Protein 1FEX (pdb70)

Organism: Homo sapiens (NCBI:txid9606)

Foldseek 3Di:
DDDDDDPVRVCQLVVQCVVPPVDPPVLQDQDSQQVCCVPGPDHDHRVVSSCVCVVPNVD

Solvent-accessible surface area: 4354 Å² total; per-residue (Å²): 131,156,111,71,52,79,122,63,11,60,97,17,9,89,74,56,2,128,131,67,8,191,58,120,72,22,35,100,33,64,67,23,0,85,49,14,86,166,94,35,169,43,168,33,46,39,108,10,4,42,47,36,38,114,134,114,78,181,100

Nearest PDB structures (foldseek):
  1fex-assembly1_A  TM=9.416E-01  e=4.518E-09  unclassified
  7kma-assembly1_A  TM=3.079E-01  e=5.483E+00  Homo sapiens
  1fex-assembly1_A  TM=9.341E-01  e=2.225E-08  unclassified
  8aa9-assembly1_B  TM=3.488E-01  e=3.501E+00  Pyrococcus abyssi GE5
  8aa9-assembly1_A  TM=3.386E-01  e=4.000E+00  Pyrococcus abyssi GE5

Sequence (59 aa):
GRIAFTDADDVAILTYVKENARSPSSVTGNALWKAMEKSSLTQHSWQSLKDRYLKHLRGGRIAFTDADDVAILTYVKENARSPSSVTGNALWKAMEKSSLTQHSWQSLKDRYLKHLRGGRIAFTDADDVAILTYVKENARSPSSVTGNALWKAMEKSSLTQHSWQSLKDRYLKHLRGGRIAFTDADDVAILTYVKENARSPSSVTGNALWKAMEKSSLTQHSWQSLKDRYLKHLRGGRIAFTDADDVAILTYVKENARSPSSVTGNALWKAMEKSSLTQHSWQSLKDRYLKHLRGGRIAFTDADDVAILTYVKENARSPSSVTGNALWKAMEKSSLTQHSWQSLKDRYLKHLRGGRIAFTDADDVAILTYVKENARSPSSVTGNALWKAMEKSSLTQHSWQSLKDRYLKHLRGGRIAFTDADDVAILTYVKENARSPSSVTGNALWKAMEKSSLTQHSWQSLKDRYLKHLRGGRIAFTDADDVAILTYVKENARSPSSVTGNALWKAMEKSSLTQHSWQSLKDRYLKHLRGGRIAFTDADDVAILTYVKENARSPSSVTGNALWKAMEKSSLTQHSWQSLKDRYLKHLRGGRIAFTDADDVAILTYVKENARSPSSVTGNALWKAMEKSSLTQHSWQSLKDRYLKHLRGGRIAFTDADDVAILTYVKENARSPSSVTGNALWKAMEKSSLTQHSWQSLKDRYLKHLRGGRIAFTDADDVAILTYVKENARSPSSVTGNALWKAMEKSSLTQHSWQSLKDRYLKHLRGGRIAFTDADDVAILTYVKENARSPSSVTGNALWKAMEKSSLTQHSWQSLKDRYLKHLRGGRIAFTDADDVAILTYVKENARSPSSVTGNALWKAMEKSSLTQHSWQSLKDRYLKHLRGGRIAFTDADDVAILTYVKENARSPSSVTGNALWKAMEKSSLTQHSWQSLKDRYLKHLRGGRIAFTDADDVAILTYVKENARSPSSVTGNALWKAMEKSSLTQHSWQSLKDRYLKHLRGGRIAFTDADDVAILTYVKENARSPSSVTGNALWKAMEKSSLTQHSWQSLKDRYLKHLRGGRIAFTDADDVAILTYVKENARSPSSVTGNALWKAMEKSSLTQHSWQSLKDRYLKHLRGGRIAFTDADDVAILTYVKENARSPSSVTGNALWKAMEKSSLTQHSWQSLKDRYLKHLRGGRIAFTDADDVAILTYVKENARSPSSVTGNALWKAMEKSSLTQHSWQSLKDRYLKHLRGGRIAFTDADDVAILTYVKENARSPSSVTGNALWKAMEKSSLTQHSWQSLKDRYLKHLRGGRIAFTDADDVAILTYVKENARSPSSVTGNALWKAMEKSSLTQHSWQSLKDRYLKHLRGGRIAFTDADDVAILTYVKENARSPSSVTGNALWKAMEKSSLTQHSWQSLKDRYLKHLRGGRIAFTDADDVAILTYVKENARSPSSVTGNALWKAMEKSSLTQHSWQSLKDRYLKHLRG

Radius of gyration: 10.38 Å; Cα contacts (8 Å, |Δi|>4): 42; chains: 1; bounding box: 24×17×27 Å

Structure (mmCIF, N/CA/C/O backbone):
data_1FEX
#
_entry.id   1FEX
#
_cell.length_a   1
_cell.length_b   1
_cell.length_c   1
_cell.angle_alpha   90
_cell.angle_beta   90
_cell.angle_gamma   90
#
_symmetry.space_group_name_H-M   'P 1'
#
loop_
_atom_site.group_PDB
_atom_site.id
_atom_site.type_symbol
_atom_site.label_atom_id
_atom_site.label_alt_id
_atom_site.label_comp_id
_atom_site.label_asym_id
_atom_site.label_entity_id
_atom_site.label_seq_id
_atom_site.pdbx_PDB_ins_code
_atom_site.Cartn_x
_atom_site.Cartn_y
_atom_site.Cartn_z
_atom_site.occupancy
_atom_site.B_iso_or_equiv
_atom_site.auth_seq_id
_atom_site.auth_comp_id
_atom_site.auth_asym_id
_atom_site.auth_atom_id
_atom_site.pdbx_PDB_model_num
ATOM 1 N N . GLY A 1 1 ? 47.148 8.392 16.572 1.00 0.00 1 GLY A N 1
ATOM 2 C CA . GLY A 1 1 ? 46.846 6.997 16.121 1.00 0.00 1 GLY A CA 1
ATOM 3 C C . GLY A 1 1 ? 46.523 6.981 14.624 1.00 0.00 1 GLY A C 1
ATOM 4 O O . GLY A 1 1 ? 45.873 7.872 14.112 1.00 0.00 1 GLY A O 1
ATOM 10 N N . ARG A 1 2 ? 46.977 5.974 13.920 1.00 0.00 2 ARG A N 1
ATOM 11 C CA . ARG A 1 2 ? 46.702 5.895 12.455 1.00 0.00 2 ARG A CA 1
ATOM 12 C C . ARG A 1 2 ? 45.596 4.870 12.178 1.00 0.00 2 ARG A C 1
ATOM 13 O O . ARG A 1 2 ? 45.820 3.862 11.539 1.00 0.00 2 ARG A O 1
ATOM 34 N N . ILE A 1 3 ? 44.403 5.128 12.664 1.00 0.00 3 ILE A N 1
ATOM 35 C CA . ILE A 1 3 ? 43.247 4.190 12.450 1.00 0.00 3 ILE A CA 1
ATOM 36 C C . ILE A 1 3 ? 43.654 2.723 12.728 1.00 0.00 3 ILE A C 1
ATOM 37 O O . ILE A 1 3 ? 44.719 2.460 13.252 1.00 0.00 3 ILE A O 1
ATOM 53 N N . ALA A 1 4 ? 42.812 1.777 12.389 1.00 0.00 4 ALA A N 1
ATOM 54 C CA . ALA A 1 4 ? 43.146 0.343 12.637 1.00 0.00 4 ALA A CA 1
ATOM 55 C C . ALA A 1 4 ? 42.774 -0.508 11.419 1.00 0.00 4 ALA A C 1
ATOM 56 O O . ALA A 1 4 ? 41.934 -0.130 10.624 1.00 0.00 4 ALA A O 1
ATOM 63 N N . PHE A 1 5 ? 43.389 -1.655 11.271 1.00 0.00 5 PHE A N 1
ATOM 64 C CA . PHE A 1 5 ? 43.071 -2.538 10.109 1.00 0.00 5 PHE A CA 1
ATOM 65 C C . PHE A 1 5 ? 42.535 -3.885 10.601 1.00 0.00 5 PHE A C 1
ATOM 66 O O . PHE A 1 5 ? 43.016 -4.435 11.575 1.00 0.00 5 PHE A O 1
ATOM 83 N N . THR A 1 6 ? 41.541 -4.417 9.935 1.00 0.00 6 THR A N 1
ATOM 84 C CA . THR A 1 6 ? 40.964 -5.729 10.357 1.00 0.00 6 THR A CA 1
ATOM 85 C C . THR A 1 6 ? 41.258 -6.798 9.300 1.00 0.00 6 THR A C 1
ATOM 86 O O . THR A 1 6 ? 42.094 -6.610 8.436 1.00 0.00 6 THR A O 1
ATOM 97 N N . ASP A 1 7 ? 40.580 -7.915 9.366 1.00 0.00 7 ASP A N 1
ATOM 98 C CA . ASP A 1 7 ? 40.821 -9.001 8.367 1.00 0.00 7 ASP A CA 1
ATOM 99 C C . ASP A 1 7 ? 40.246 -8.607 7.004 1.00 0.00 7 ASP A C 1
ATOM 100 O O . ASP A 1 7 ? 40.779 -8.971 5.971 1.00 0.00 7 ASP A O 1
ATOM 109 N N . ALA A 1 8 ? 39.169 -7.861 6.992 1.00 0.00 8 ALA A N 1
ATOM 110 C CA . ALA A 1 8 ? 38.565 -7.436 5.691 1.00 0.00 8 ALA A CA 1
ATOM 111 C C . ALA A 1 8 ? 39.480 -6.418 5.004 1.00 0.00 8 ALA A C 1
ATOM 112 O O . ALA A 1 8 ? 39.635 -6.427 3.797 1.00 0.00 8 ALA A O 1
ATOM 119 N N . ASP A 1 9 ? 40.087 -5.548 5.770 1.00 0.00 9 ASP A N 1
ATOM 120 C CA . ASP A 1 9 ? 41.002 -4.526 5.172 1.00 0.00 9 ASP A CA 1
ATOM 121 C C . ASP A 1 9 ? 42.205 -5.216 4.527 1.00 0.00 9 ASP A C 1
ATOM 122 O O . ASP A 1 9 ? 42.668 -4.818 3.474 1.00 0.00 9 ASP A O 1
ATOM 131 N N . ASP A 1 10 ? 42.711 -6.250 5.152 1.00 0.00 10 ASP A N 1
ATOM 132 C CA . ASP A 1 10 ? 43.885 -6.974 4.579 1.00 0.00 10 ASP A CA 1
ATOM 133 C C . ASP A 1 10 ? 43.508 -7.613 3.239 1.00 0.00 10 ASP A C 1
ATOM 134 O O . ASP A 1 10 ? 44.310 -7.673 2.325 1.00 0.00 10 ASP A O 1
ATOM 143 N N . VAL A 1 11 ? 42.292 -8.088 3.117 1.00 0.00 11 VAL A N 1
ATOM 144 C CA . VAL A 1 11 ? 41.858 -8.721 1.835 1.00 0.00 11 VAL A CA 1
ATOM 145 C C . VAL A 1 11 ? 41.495 -7.638 0.811 1.00 0.00 11 VAL A C 1
ATOM 146 O O . VAL A 1 11 ? 41.679 -7.813 -0.378 1.00 0.00 11 VAL A O 1
ATOM 159 N N . ALA A 1 12 ? 40.981 -6.523 1.266 1.00 0.00 12 ALA A N 1
ATOM 160 C CA . ALA A 1 12 ? 40.606 -5.428 0.318 1.00 0.00 12 ALA A CA 1
ATOM 161 C C . ALA A 1 12 ? 41.857 -4.671 -0.133 1.00 0.00 12 ALA A C 1
ATOM 162 O O . ALA A 1 12 ? 42.047 -4.414 -1.308 1.00 0.00 12 ALA A O 1
ATOM 169 N N . ILE A 1 13 ? 42.710 -4.316 0.794 1.00 0.00 13 ILE A N 1
ATOM 170 C CA . ILE A 1 13 ? 43.956 -3.573 0.426 1.00 0.00 13 ILE A CA 1
ATOM 171 C C . ILE A 1 13 ? 44.854 -4.464 -0.438 1.00 0.00 13 ILE A C 1
ATOM 172 O O . ILE A 1 13 ? 45.455 -4.011 -1.395 1.00 0.00 13 ILE A O 1
ATOM 188 N N . LEU A 1 14 ? 44.938 -5.727 -0.110 1.00 0.00 14 LEU A N 1
ATOM 189 C CA . LEU A 1 14 ? 45.790 -6.660 -0.910 1.00 0.00 14 LEU A CA 1
ATOM 190 C C . LEU A 1 14 ? 45.179 -6.860 -2.303 1.00 0.00 14 LEU A C 1
ATOM 191 O O . LEU A 1 14 ? 45.786 -6.542 -3.304 1.00 0.00 14 LEU A O 1
ATOM 207 N N . THR A 1 15 ? 43.982 -7.392 -2.367 1.00 0.00 15 THR A N 1
ATOM 208 C CA . THR A 1 15 ? 43.314 -7.631 -3.694 1.00 0.00 15 THR A CA 1
ATOM 209 C C . THR A 1 15 ? 43.375 -6.378 -4.582 1.00 0.00 15 THR A C 1
ATOM 210 O O . THR A 1 15 ? 43.507 -6.471 -5.789 1.00 0.00 15 THR A O 1
ATOM 221 N N . TYR A 1 16 ? 43.286 -5.213 -3.991 1.00 0.00 16 TYR A N 1
ATOM 222 C CA . TYR A 1 16 ? 43.340 -3.957 -4.798 1.00 0.00 16 TYR A CA 1
ATOM 223 C C . TYR A 1 16 ? 44.788 -3.630 -5.180 1.00 0.00 16 TYR A C 1
ATOM 224 O O . TYR A 1 16 ? 45.092 -3.390 -6.333 1.00 0.00 16 TYR A O 1
ATOM 242 N N . VAL A 1 17 ? 45.678 -3.616 -4.220 1.00 0.00 17 VAL A N 1
ATOM 243 C CA . VAL A 1 17 ? 47.110 -3.300 -4.520 1.00 0.00 17 VAL A CA 1
ATOM 244 C C . VAL A 1 17 ? 47.715 -4.382 -5.428 1.00 0.00 17 VAL A C 1
ATOM 245 O O . VAL A 1 17 ? 48.522 -4.091 -6.291 1.00 0.00 17 VAL A O 1
ATOM 258 N N . LYS A 1 18 ? 47.338 -5.621 -5.237 1.00 0.00 18 LYS A N 1
ATOM 259 C CA . LYS A 1 18 ? 47.901 -6.716 -6.088 1.00 0.00 18 LYS A CA 1
ATOM 260 C C . LYS A 1 18 ? 47.337 -6.644 -7.512 1.00 0.00 18 LYS A C 1
ATOM 261 O O . LYS A 1 18 ? 47.965 -7.088 -8.456 1.00 0.00 18 LYS A O 1
ATOM 280 N N . GLU A 1 19 ? 46.157 -6.098 -7.674 1.00 0.00 19 GLU A N 1
ATOM 281 C CA . GLU A 1 19 ? 45.551 -6.006 -9.040 1.00 0.00 19 GLU A CA 1
ATOM 282 C C . GLU A 1 19 ? 46.154 -4.835 -9.825 1.00 0.00 19 GLU A C 1
ATOM 283 O O . GLU A 1 19 ? 46.515 -4.978 -10.979 1.00 0.00 19 GLU A O 1
ATOM 295 N N . ASN A 1 20 ? 46.260 -3.681 -9.215 1.00 0.00 20 ASN A N 1
ATOM 296 C CA . ASN A 1 20 ? 46.836 -2.497 -9.935 1.00 0.00 20 ASN A CA 1
ATOM 297 C C . ASN A 1 20 ? 48.311 -2.324 -9.567 1.00 0.00 20 ASN A C 1
ATOM 298 O O . ASN A 1 20 ? 49.184 -2.366 -10.414 1.00 0.00 20 ASN A O 1
ATOM 309 N N . ALA A 1 21 ? 48.586 -2.110 -8.305 1.00 0.00 21 ALA A N 1
ATOM 310 C CA . ALA A 1 21 ? 49.999 -1.907 -7.862 1.00 0.00 21 ALA A CA 1
ATOM 311 C C . ALA A 1 21 ? 50.851 -3.137 -8.184 1.00 0.00 21 ALA A C 1
ATOM 312 O O . ALA A 1 21 ? 50.944 -4.064 -7.401 1.00 0.00 21 ALA A O 1
ATOM 319 N N . ARG A 1 22 ? 51.487 -3.138 -9.326 1.00 0.00 22 ARG A N 1
ATOM 320 C CA . ARG A 1 22 ? 52.356 -4.288 -9.712 1.00 0.00 22 ARG A CA 1
ATOM 321 C C . ARG A 1 22 ? 53.605 -3.759 -10.426 1.00 0.00 22 ARG A C 1
ATOM 322 O O . ARG A 1 22 ? 54.182 -4.423 -11.264 1.00 0.00 22 ARG A O 1
ATOM 343 N N . SER A 1 23 ? 54.017 -2.558 -10.096 1.00 0.00 23 SER A N 1
ATOM 344 C CA . SER A 1 23 ? 55.220 -1.962 -10.746 1.00 0.00 23 SER A CA 1
ATOM 345 C C . SER A 1 23 ? 55.800 -0.849 -9.854 1.00 0.00 23 SER A C 1
ATOM 346 O O . SER A 1 23 ? 55.207 -0.500 -8.851 1.00 0.00 23 SER A O 1
ATOM 354 N N . PRO A 1 24 ? 56.943 -0.319 -10.238 1.00 0.00 24 PRO A N 1
ATOM 355 C CA . PRO A 1 24 ? 57.574 0.757 -9.438 1.00 0.00 24 PRO A CA 1
ATOM 356 C C . PRO A 1 24 ? 56.907 2.104 -9.742 1.00 0.00 24 PRO A C 1
ATOM 357 O O . PRO A 1 24 ? 57.534 3.016 -10.250 1.00 0.00 24 PRO A O 1
ATOM 368 N N . SER A 1 25 ? 55.639 2.233 -9.437 1.00 0.00 25 SER A N 1
ATOM 369 C CA . SER A 1 25 ? 54.927 3.518 -9.710 1.00 0.00 25 SER A CA 1
ATOM 370 C C . SER A 1 25 ? 53.673 3.631 -8.835 1.00 0.00 25 SER A C 1
ATOM 371 O O . SER A 1 25 ? 53.518 4.573 -8.081 1.00 0.00 25 SER A O 1
ATOM 379 N N . SER A 1 26 ? 52.777 2.680 -8.936 1.00 0.00 26 SER A N 1
ATOM 380 C CA . SER A 1 26 ? 51.526 2.733 -8.113 1.00 0.00 26 SER A CA 1
ATOM 381 C C . SER A 1 26 ? 51.860 2.613 -6.622 1.00 0.00 26 SER A C 1
ATOM 382 O O . SER A 1 26 ? 51.180 3.170 -5.781 1.00 0.00 26 SER A O 1
ATOM 390 N N . VAL A 1 27 ? 52.898 1.887 -6.291 1.00 0.00 27 VAL A N 1
ATOM 391 C CA . VAL A 1 27 ? 53.275 1.722 -4.853 1.00 0.00 27 VAL A CA 1
ATOM 392 C C . VAL A 1 27 ? 54.363 2.729 -4.445 1.00 0.00 27 VAL A C 1
ATOM 393 O O . VAL A 1 27 ? 54.591 2.957 -3.272 1.00 0.00 27 VAL A O 1
ATOM 406 N N . THR A 1 28 ? 55.037 3.329 -5.399 1.00 0.00 28 THR A N 1
ATOM 407 C CA . THR A 1 28 ? 56.109 4.315 -5.058 1.00 0.00 28 THR A CA 1
ATOM 408 C C . THR A 1 28 ? 55.510 5.710 -4.857 1.00 0.00 28 THR A C 1
ATOM 409 O O . THR A 1 28 ? 55.962 6.472 -4.021 1.00 0.00 28 THR A O 1
ATOM 420 N N . GLY A 1 29 ? 54.502 6.051 -5.618 1.00 0.00 29 GLY A N 1
ATOM 421 C CA . GLY A 1 29 ? 53.874 7.397 -5.478 1.00 0.00 29 GLY A CA 1
ATOM 422 C C . GLY A 1 29 ? 52.613 7.290 -4.617 1.00 0.00 29 GLY A C 1
ATOM 423 O O . GLY A 1 29 ? 52.470 6.382 -3.820 1.00 0.00 29 GLY A O 1
ATOM 427 N N . ASN A 1 30 ? 51.700 8.215 -4.775 1.00 0.00 30 ASN A N 1
ATOM 428 C CA . ASN A 1 30 ? 50.441 8.181 -3.971 1.00 0.00 30 ASN A CA 1
ATOM 429 C C . ASN A 1 30 ? 49.223 8.229 -4.896 1.00 0.00 30 ASN A C 1
ATOM 430 O O . ASN A 1 30 ? 48.228 8.856 -4.588 1.00 0.00 30 ASN A O 1
ATOM 441 N N . ALA A 1 31 ? 49.300 7.577 -6.029 1.00 0.00 31 ALA A N 1
ATOM 442 C CA . ALA A 1 31 ? 48.150 7.591 -6.985 1.00 0.00 31 ALA A CA 1
ATOM 443 C C . ALA A 1 31 ? 47.197 6.426 -6.705 1.00 0.00 31 ALA A C 1
ATOM 444 O O . ALA A 1 31 ? 46.049 6.627 -6.357 1.00 0.00 31 ALA A O 1
ATOM 451 N N . LEU A 1 32 ? 47.660 5.207 -6.865 1.00 0.00 32 LEU A N 1
ATOM 452 C CA . LEU A 1 32 ? 46.775 4.022 -6.617 1.00 0.00 32 LEU A CA 1
ATOM 453 C C . LEU A 1 32 ? 46.142 4.099 -5.223 1.00 0.00 32 LEU A C 1
ATOM 454 O O . LEU A 1 32 ? 45.048 3.617 -5.000 1.00 0.00 32 LEU A O 1
ATOM 470 N N . TRP A 1 33 ? 46.827 4.707 -4.290 1.00 0.00 33 TRP A N 1
ATOM 471 C CA . TRP A 1 33 ? 46.275 4.828 -2.904 1.00 0.00 33 TRP A CA 1
ATOM 472 C C . TRP A 1 33 ? 45.227 5.939 -2.878 1.00 0.00 33 TRP A C 1
ATOM 473 O O . TRP A 1 33 ? 44.081 5.715 -2.532 1.00 0.00 33 TRP A O 1
ATOM 494 N N . LYS A 1 34 ? 45.608 7.137 -3.255 1.00 0.00 34 LYS A N 1
ATOM 495 C CA . LYS A 1 34 ? 44.631 8.275 -3.272 1.00 0.00 34 LYS A CA 1
ATOM 496 C C . LYS A 1 34 ? 43.430 7.919 -4.154 1.00 0.00 34 LYS A C 1
ATOM 497 O O . LYS A 1 34 ? 42.296 8.209 -3.825 1.00 0.00 34 LYS A O 1
ATOM 516 N N . ALA A 1 35 ? 43.680 7.282 -5.273 1.00 0.00 35 ALA A N 1
ATOM 517 C CA . ALA A 1 35 ? 42.564 6.888 -6.190 1.00 0.00 35 ALA A CA 1
ATOM 518 C C . ALA A 1 35 ? 41.577 5.987 -5.445 1.00 0.00 35 ALA A C 1
ATOM 519 O O . ALA A 1 35 ? 40.376 6.096 -5.610 1.00 0.00 35 ALA A O 1
ATOM 526 N N . MET A 1 36 ? 42.082 5.109 -4.618 1.00 0.00 36 MET A N 1
ATOM 527 C CA . MET A 1 36 ? 41.183 4.205 -3.844 1.00 0.00 36 MET A CA 1
ATOM 528 C C . MET A 1 36 ? 40.382 5.032 -2.835 1.00 0.00 36 MET A C 1
ATOM 529 O O . MET A 1 36 ? 39.213 4.791 -2.614 1.00 0.00 36 MET A O 1
ATOM 543 N N . GLU A 1 37 ? 41.001 6.018 -2.233 1.00 0.00 37 GLU A N 1
ATOM 544 C CA . GLU A 1 37 ? 40.274 6.876 -1.243 1.00 0.00 37 GLU A CA 1
ATOM 545 C C . GLU A 1 37 ? 39.042 7.511 -1.901 1.00 0.00 37 GLU A C 1
ATOM 546 O O . GLU A 1 37 ? 38.057 7.796 -1.248 1.00 0.00 37 GLU A O 1
ATOM 558 N N . LYS A 1 38 ? 39.096 7.725 -3.193 1.00 0.00 38 LYS A N 1
ATOM 559 C CA . LYS A 1 38 ? 37.935 8.333 -3.908 1.00 0.00 38 LYS A CA 1
ATOM 560 C C . LYS A 1 38 ? 36.885 7.260 -4.222 1.00 0.00 38 LYS A C 1
ATOM 561 O O . LYS A 1 38 ? 35.703 7.537 -4.282 1.00 0.00 38 LYS A O 1
ATOM 580 N N . SER A 1 39 ? 37.314 6.039 -4.420 1.00 0.00 39 SER A N 1
ATOM 581 C CA . SER A 1 39 ? 36.351 4.937 -4.728 1.00 0.00 39 SER A CA 1
ATOM 582 C C . SER A 1 39 ? 36.886 3.607 -4.186 1.00 0.00 39 SER A C 1
ATOM 583 O O . SER A 1 39 ? 37.186 2.693 -4.934 1.00 0.00 39 SER A O 1
ATOM 591 N N . SER A 1 40 ? 37.016 3.501 -2.888 1.00 0.00 40 SER A N 1
ATOM 592 C CA . SER A 1 40 ? 37.539 2.242 -2.276 1.00 0.00 40 SER A CA 1
ATOM 593 C C . SER A 1 40 ? 36.388 1.289 -1.950 1.00 0.00 40 SER A C 1
ATOM 594 O O . SER A 1 40 ? 35.254 1.701 -1.797 1.00 0.00 40 SER A O 1
ATOM 602 N N . LEU A 1 41 ? 36.680 0.019 -1.831 1.00 0.00 41 LEU A N 1
ATOM 603 C CA . LEU A 1 41 ? 35.612 -0.971 -1.503 1.00 0.00 41 LEU A CA 1
ATOM 604 C C . LEU A 1 41 ? 35.246 -0.866 -0.022 1.00 0.00 41 LEU A C 1
ATOM 605 O O . LEU A 1 41 ? 34.111 -1.077 0.364 1.00 0.00 41 LEU A O 1
ATOM 621 N N . THR A 1 42 ? 36.200 -0.529 0.807 1.00 0.00 42 THR A N 1
ATOM 622 C CA . THR A 1 42 ? 35.922 -0.394 2.267 1.00 0.00 42 THR A CA 1
ATOM 623 C C . THR A 1 42 ? 35.966 1.085 2.662 1.00 0.00 42 THR A C 1
ATOM 624 O O . THR A 1 42 ? 35.960 1.958 1.813 1.00 0.00 42 THR A O 1
ATOM 635 N N . GLN A 1 43 ? 36.013 1.374 3.937 1.00 0.00 43 GLN A N 1
ATOM 636 C CA . GLN A 1 43 ? 36.063 2.799 4.382 1.00 0.00 43 GLN A CA 1
ATOM 637 C C . GLN A 1 43 ? 37.429 3.108 4.999 1.00 0.00 43 GLN A C 1
ATOM 638 O O . GLN A 1 43 ? 37.660 2.860 6.168 1.00 0.00 43 GLN A O 1
ATOM 652 N N . HIS A 1 44 ? 38.338 3.641 4.218 1.00 0.00 44 HIS A N 1
ATOM 653 C CA . HIS A 1 44 ? 39.694 3.963 4.756 1.00 0.00 44 HIS A CA 1
ATOM 654 C C . HIS A 1 44 ? 40.361 5.053 3.918 1.00 0.00 44 HIS A C 1
ATOM 655 O O . HIS A 1 44 ? 39.963 5.321 2.799 1.00 0.00 44 HIS A O 1
ATOM 669 N N . SER A 1 45 ? 41.377 5.679 4.455 1.00 0.00 45 SER A N 1
ATOM 670 C CA . SER A 1 45 ? 42.084 6.754 3.695 1.00 0.00 45 SER A CA 1
ATOM 671 C C . SER A 1 45 ? 43.230 6.149 2.887 1.00 0.00 45 SER A C 1
ATOM 672 O O . SER A 1 45 ? 43.404 4.945 2.848 1.00 0.00 45 SER A O 1
ATOM 680 N N . TRP A 1 46 ? 44.011 6.975 2.242 1.00 0.00 46 TRP A N 1
ATOM 681 C CA . TRP A 1 46 ? 45.150 6.454 1.435 1.00 0.00 46 TRP A CA 1
ATOM 682 C C . TRP A 1 46 ? 46.440 6.473 2.282 1.00 0.00 46 TRP A C 1
ATOM 683 O O . TRP A 1 46 ? 47.305 5.631 2.136 1.00 0.00 46 TRP A O 1
ATOM 704 N N . GLN A 1 47 ? 46.562 7.442 3.161 1.00 0.00 47 GLN A N 1
ATOM 705 C CA . GLN A 1 47 ? 47.785 7.543 4.025 1.00 0.00 47 GLN A CA 1
ATOM 706 C C . GLN A 1 47 ? 48.005 6.236 4.791 1.00 0.00 47 GLN A C 1
ATOM 707 O O . GLN A 1 47 ? 48.930 5.496 4.512 1.00 0.00 47 GLN A O 1
ATOM 721 N N . SER A 1 48 ? 47.153 5.938 5.744 1.00 0.00 48 SER A N 1
ATOM 722 C CA . SER A 1 48 ? 47.302 4.664 6.521 1.00 0.00 48 SER A CA 1
ATOM 723 C C . SER A 1 48 ? 47.363 3.472 5.558 1.00 0.00 48 SER A C 1
ATOM 724 O O . SER A 1 48 ? 47.949 2.450 5.854 1.00 0.00 48 SER A O 1
ATOM 732 N N . LEU A 1 49 ? 46.771 3.615 4.399 1.00 0.00 49 LEU A N 1
ATOM 733 C CA . LEU A 1 49 ? 46.799 2.512 3.393 1.00 0.00 49 LEU A CA 1
ATOM 734 C C . LEU A 1 49 ? 48.240 2.287 2.922 1.00 0.00 49 LEU A C 1
ATOM 735 O O . LEU A 1 49 ? 48.797 1.216 3.078 1.00 0.00 49 LEU A O 1
ATOM 751 N N . LYS A 1 50 ? 48.846 3.299 2.350 1.00 0.00 50 LYS A N 1
ATOM 752 C CA . LYS A 1 50 ? 50.255 3.164 1.863 1.00 0.00 50 LYS A CA 1
ATOM 753 C C . LYS A 1 50 ? 51.227 3.082 3.043 1.00 0.00 50 LYS A C 1
ATOM 754 O O . LYS A 1 50 ? 52.265 2.453 2.956 1.00 0.00 50 LYS A O 1
ATOM 773 N N . ASP A 1 51 ? 50.900 3.715 4.141 1.00 0.00 51 ASP A N 1
ATOM 774 C CA . ASP A 1 51 ? 51.811 3.678 5.327 1.00 0.00 51 ASP A CA 1
ATOM 775 C C . ASP A 1 51 ? 51.917 2.250 5.869 1.00 0.00 51 ASP A C 1
ATOM 776 O O . ASP A 1 51 ? 52.999 1.774 6.161 1.00 0.00 51 ASP A O 1
ATOM 785 N N . ARG A 1 52 ? 50.808 1.564 6.002 1.00 0.00 52 ARG A N 1
ATOM 786 C CA . ARG A 1 52 ? 50.857 0.165 6.523 1.00 0.00 52 ARG A CA 1
ATOM 787 C C . ARG A 1 52 ? 51.609 -0.730 5.536 1.00 0.00 52 ARG A C 1
ATOM 788 O O . ARG A 1 52 ? 52.254 -1.686 5.923 1.00 0.00 52 ARG A O 1
ATOM 809 N N . TYR A 1 53 ? 51.529 -0.428 4.260 1.00 0.00 53 TYR A N 1
ATOM 810 C CA . TYR A 1 53 ? 52.238 -1.264 3.241 1.00 0.00 53 TYR A CA 1
ATOM 811 C C . TYR A 1 53 ? 53.744 -1.300 3.527 1.00 0.00 53 TYR A C 1
ATOM 812 O O . TYR A 1 53 ? 54.306 -2.341 3.808 1.00 0.00 53 TYR A O 1
ATOM 830 N N . LEU A 1 54 ? 54.396 -0.170 3.462 1.00 0.00 54 LEU A N 1
ATOM 831 C CA . LEU A 1 54 ? 55.867 -0.135 3.733 1.00 0.00 54 LEU A CA 1
ATOM 832 C C . LEU A 1 54 ? 56.147 -0.397 5.218 1.00 0.00 54 LEU A C 1
ATOM 833 O O . LEU A 1 54 ? 57.238 -0.786 5.591 1.00 0.00 54 LEU A O 1
ATOM 849 N N . LYS A 1 55 ? 55.172 -0.175 6.064 1.00 0.00 55 LYS A N 1
ATOM 850 C CA . LYS A 1 55 ? 55.378 -0.401 7.528 1.00 0.00 55 LYS A CA 1
ATOM 851 C C . LYS A 1 55 ? 55.731 -1.865 7.801 1.00 0.00 55 LYS A C 1
ATOM 852 O O . LYS A 1 55 ? 56.657 -2.156 8.535 1.00 0.00 55 LYS A O 1
ATOM 871 N N . HIS A 1 56 ? 54.999 -2.788 7.226 1.00 0.00 56 HIS A N 1
ATOM 872 C CA . HIS A 1 56 ? 55.301 -4.236 7.468 1.00 0.00 56 HIS A CA 1
ATOM 873 C C . HIS A 1 56 ? 54.509 -5.151 6.527 1.00 0.00 56 HIS A C 1
ATOM 874 O O . HIS A 1 56 ? 53.952 -6.146 6.950 1.00 0.00 56 HIS A O 1
ATOM 888 N N . LEU A 1 57 ? 54.479 -4.844 5.250 1.00 0.00 57 LEU A N 1
ATOM 889 C CA . LEU A 1 57 ? 53.749 -5.727 4.286 1.00 0.00 57 LEU A CA 1
ATOM 890 C C . LEU A 1 57 ? 54.650 -6.058 3.094 1.00 0.00 57 LEU A C 1
ATOM 891 O O . LEU A 1 57 ? 55.087 -7.182 2.931 1.00 0.00 57 LEU A O 1
ATOM 907 N N . ARG A 1 58 ? 54.935 -5.086 2.267 1.00 0.00 58 ARG A N 1
ATOM 908 C CA . ARG A 1 58 ? 55.814 -5.338 1.084 1.00 0.00 58 ARG A CA 1
ATOM 909 C C . ARG A 1 58 ? 57.216 -5.734 1.555 1.00 0.00 58 ARG A C 1
ATOM 910 O O . ARG A 1 58 ? 57.760 -6.740 1.138 1.00 0.00 58 ARG A O 1
ATOM 931 N N . GLY A 1 59 ? 57.801 -4.951 2.427 1.00 0.00 59 GLY A N 1
ATOM 932 C CA . GLY A 1 59 ? 59.167 -5.274 2.937 1.00 0.00 59 GLY A CA 1
ATOM 933 C C . GLY A 1 59 ? 59.077 -5.701 4.403 1.00 0.00 59 GLY A C 1
ATOM 934 O O . GLY A 1 59 ? 59.982 -5.372 5.153 1.00 0.00 59 GLY A O 1
ATOM 939 N N . GLY A 1 1 ? 47.167 9.181 9.505 1.00 0.00 1 GLY A N 2
ATOM 940 C CA . GLY A 1 1 ? 46.301 7.988 9.284 1.00 0.00 1 GLY A CA 2
ATOM 941 C C . GLY A 1 1 ? 47.081 6.716 9.625 1.00 0.00 1 GLY A C 2
ATOM 942 O O . GLY A 1 1 ? 48.093 6.417 9.019 1.00 0.00 1 GLY A O 2
ATOM 948 N N . ARG A 1 2 ? 46.613 5.967 10.590 1.00 0.00 2 ARG A N 2
ATOM 949 C CA . ARG A 1 2 ? 47.314 4.706 10.981 1.00 0.00 2 ARG A CA 2
ATOM 950 C C . ARG A 1 2 ? 46.331 3.772 11.696 1.00 0.00 2 ARG A C 2
ATOM 951 O O . ARG A 1 2 ? 45.138 3.897 11.542 1.00 0.00 2 ARG A O 2
ATOM 972 N N . ILE A 1 3 ? 46.842 2.859 12.489 1.00 0.00 3 ILE A N 2
ATOM 973 C CA . ILE A 1 3 ? 45.993 1.880 13.266 1.00 0.00 3 ILE A CA 2
ATOM 974 C C . ILE A 1 3 ? 44.766 1.358 12.495 1.00 0.00 3 ILE A C 2
ATOM 975 O O . ILE A 1 3 ? 44.598 1.583 11.314 1.00 0.00 3 ILE A O 2
ATOM 991 N N . ALA A 1 4 ? 43.915 0.631 13.186 1.00 0.00 4 ALA A N 2
ATOM 992 C CA . ALA A 1 4 ? 42.683 0.053 12.557 1.00 0.00 4 ALA A CA 2
ATOM 993 C C . ALA A 1 4 ? 42.999 -0.627 11.218 1.00 0.00 4 ALA A C 2
ATOM 994 O O . ALA A 1 4 ? 42.952 -0.010 10.172 1.00 0.00 4 ALA A O 2
ATOM 1001 N N . PHE A 1 5 ? 43.315 -1.897 11.253 1.00 0.00 5 PHE A N 2
ATOM 1002 C CA . PHE A 1 5 ? 43.631 -2.632 9.993 1.00 0.00 5 PHE A CA 2
ATOM 1003 C C . PHE A 1 5 ? 43.235 -4.106 10.132 1.00 0.00 5 PHE A C 2
ATOM 1004 O O . PHE A 1 5 ? 44.070 -4.991 10.078 1.00 0.00 5 PHE A O 2
ATOM 1021 N N . THR A 1 6 ? 41.966 -4.371 10.312 1.00 0.00 6 THR A N 2
ATOM 1022 C CA . THR A 1 6 ? 41.501 -5.787 10.460 1.00 0.00 6 THR A CA 2
ATOM 1023 C C . THR A 1 6 ? 41.688 -6.547 9.143 1.00 0.00 6 THR A C 2
ATOM 1024 O O . THR A 1 6 ? 42.219 -6.019 8.183 1.00 0.00 6 THR A O 2
ATOM 1035 N N . ASP A 1 7 ? 41.256 -7.782 9.094 1.00 0.00 7 ASP A N 2
ATOM 1036 C CA . ASP A 1 7 ? 41.407 -8.584 7.840 1.00 0.00 7 ASP A CA 2
ATOM 1037 C C . ASP A 1 7 ? 40.622 -7.934 6.698 1.00 0.00 7 ASP A C 2
ATOM 1038 O O . ASP A 1 7 ? 41.023 -7.989 5.550 1.00 0.00 7 ASP A O 2
ATOM 1047 N N . ALA A 1 8 ? 39.509 -7.319 7.005 1.00 0.00 8 ALA A N 2
ATOM 1048 C CA . ALA A 1 8 ? 38.692 -6.661 5.939 1.00 0.00 8 ALA A CA 2
ATOM 1049 C C . ALA A 1 8 ? 39.501 -5.543 5.274 1.00 0.00 8 ALA A C 2
ATOM 1050 O O . ALA A 1 8 ? 39.348 -5.270 4.097 1.00 0.00 8 ALA A O 2
ATOM 1057 N N . ASP A 1 9 ? 40.361 -4.902 6.022 1.00 0.00 9 ASP A N 2
ATOM 1058 C CA . ASP A 1 9 ? 41.191 -3.801 5.447 1.00 0.00 9 ASP A CA 2
ATOM 1059 C C . ASP A 1 9 ? 42.411 -4.386 4.730 1.00 0.00 9 ASP A C 2
ATOM 1060 O O . ASP A 1 9 ? 42.853 -3.870 3.720 1.00 0.00 9 ASP A O 2
ATOM 1069 N N . ASP A 1 10 ? 42.955 -5.458 5.247 1.00 0.00 10 ASP A N 2
ATOM 1070 C CA . ASP A 1 10 ? 44.149 -6.086 4.601 1.00 0.00 10 ASP A CA 2
ATOM 1071 C C . ASP A 1 10 ? 43.753 -6.720 3.263 1.00 0.00 10 ASP A C 2
ATOM 1072 O O . ASP A 1 10 ? 44.450 -6.584 2.275 1.00 0.00 10 ASP A O 2
ATOM 1081 N N . VAL A 1 11 ? 42.638 -7.406 3.226 1.00 0.00 11 VAL A N 2
ATOM 1082 C CA . VAL A 1 11 ? 42.190 -8.046 1.950 1.00 0.00 11 VAL A CA 2
ATOM 1083 C C . VAL A 1 11 ? 41.754 -6.968 0.951 1.00 0.00 11 VAL A C 2
ATOM 1084 O O . VAL A 1 11 ? 41.923 -7.116 -0.245 1.00 0.00 11 VAL A O 2
ATOM 1097 N N . ALA A 1 12 ? 41.197 -5.889 1.436 1.00 0.00 12 ALA A N 2
ATOM 1098 C CA . ALA A 1 12 ? 40.747 -4.794 0.521 1.00 0.00 12 ALA A CA 2
ATOM 1099 C C . ALA A 1 12 ? 41.955 -4.012 0.002 1.00 0.00 12 ALA A C 2
ATOM 1100 O O . ALA A 1 12 ? 42.037 -3.684 -1.167 1.00 0.00 12 ALA A O 2
ATOM 1107 N N . ILE A 1 13 ? 42.895 -3.717 0.864 1.00 0.00 13 ILE A N 2
ATOM 1108 C CA . ILE A 1 13 ? 44.106 -2.958 0.428 1.00 0.00 13 ILE A CA 2
ATOM 1109 C C . ILE A 1 13 ? 45.032 -3.875 -0.379 1.00 0.00 13 ILE A C 2
ATOM 1110 O O . ILE A 1 13 ? 45.736 -3.433 -1.262 1.00 0.00 13 ILE A O 2
ATOM 1126 N N . LEU A 1 14 ? 45.028 -5.150 -0.083 1.00 0.00 14 LEU A N 2
ATOM 1127 C CA . LEU A 1 14 ? 45.905 -6.102 -0.833 1.00 0.00 14 LEU A CA 2
ATOM 1128 C C . LEU A 1 14 ? 45.300 -6.395 -2.213 1.00 0.00 14 LEU A C 2
ATOM 1129 O O . LEU A 1 14 ? 45.934 -6.192 -3.232 1.00 0.00 14 LEU A O 2
ATOM 1145 N N . THR A 1 15 ? 44.079 -6.870 -2.252 1.00 0.00 15 THR A N 2
ATOM 1146 C CA . THR A 1 15 ? 43.423 -7.177 -3.566 1.00 0.00 15 THR A CA 2
ATOM 1147 C C . THR A 1 15 ? 43.459 -5.946 -4.482 1.00 0.00 15 THR A C 2
ATOM 1148 O O . THR A 1 15 ? 43.623 -6.056 -5.684 1.00 0.00 15 THR A O 2
ATOM 1159 N N . TYR A 1 16 ? 43.319 -4.777 -3.912 1.00 0.00 16 TYR A N 2
ATOM 1160 C CA . TYR A 1 16 ? 43.352 -3.526 -4.732 1.00 0.00 16 TYR A CA 2
ATOM 1161 C C . TYR A 1 16 ? 44.776 -3.284 -5.253 1.00 0.00 16 TYR A C 2
ATOM 1162 O O . TYR A 1 16 ? 44.984 -3.065 -6.432 1.00 0.00 16 TYR A O 2
ATOM 1180 N N . VAL A 1 17 ? 45.752 -3.324 -4.381 1.00 0.00 17 VAL A N 2
ATOM 1181 C CA . VAL A 1 17 ? 47.167 -3.101 -4.817 1.00 0.00 17 VAL A CA 2
ATOM 1182 C C . VAL A 1 17 ? 47.595 -4.208 -5.788 1.00 0.00 17 VAL A C 2
ATOM 1183 O O . VAL A 1 17 ? 48.170 -3.946 -6.828 1.00 0.00 17 VAL A O 2
ATOM 1196 N N . LYS A 1 18 ? 47.316 -5.443 -5.453 1.00 0.00 18 LYS A N 2
ATOM 1197 C CA . LYS A 1 18 ? 47.705 -6.575 -6.351 1.00 0.00 18 LYS A CA 2
ATOM 1198 C C . LYS A 1 18 ? 47.056 -6.418 -7.732 1.00 0.00 18 LYS A C 2
ATOM 1199 O O . LYS A 1 18 ? 47.526 -6.971 -8.709 1.00 0.00 18 LYS A O 2
ATOM 1218 N N . GLU A 1 19 ? 45.978 -5.676 -7.821 1.00 0.00 19 GLU A N 2
ATOM 1219 C CA . GLU A 1 19 ? 45.299 -5.493 -9.140 1.00 0.00 19 GLU A CA 2
ATOM 1220 C C . GLU A 1 19 ? 45.877 -4.287 -9.889 1.00 0.00 19 GLU A C 2
ATOM 1221 O O . GLU A 1 19 ? 45.854 -4.239 -11.105 1.00 0.00 19 GLU A O 2
ATOM 1233 N N . ASN A 1 20 ? 46.388 -3.310 -9.178 1.00 0.00 20 ASN A N 2
ATOM 1234 C CA . ASN A 1 20 ? 46.961 -2.104 -9.861 1.00 0.00 20 ASN A CA 2
ATOM 1235 C C . ASN A 1 20 ? 48.471 -2.024 -9.618 1.00 0.00 20 ASN A C 2
ATOM 1236 O O . ASN A 1 20 ? 49.260 -2.041 -10.541 1.00 0.00 20 ASN A O 2
ATOM 1247 N N . ALA A 1 21 ? 48.871 -1.918 -8.373 1.00 0.00 21 ALA A N 2
ATOM 1248 C CA . ALA A 1 21 ? 50.332 -1.816 -8.034 1.00 0.00 21 ALA A CA 2
ATOM 1249 C C . ALA A 1 21 ? 51.164 -2.876 -8.770 1.00 0.00 21 ALA A C 2
ATOM 1250 O O . ALA A 1 21 ? 50.896 -4.060 -8.691 1.00 0.00 21 ALA A O 2
ATOM 1257 N N . ARG A 1 22 ? 52.174 -2.444 -9.473 1.00 0.00 22 ARG A N 2
ATOM 1258 C CA . ARG A 1 22 ? 53.051 -3.393 -10.218 1.00 0.00 22 ARG A CA 2
ATOM 1259 C C . ARG A 1 22 ? 54.320 -2.665 -10.666 1.00 0.00 22 ARG A C 2
ATOM 1260 O O . ARG A 1 22 ? 55.417 -3.180 -10.555 1.00 0.00 22 ARG A O 2
ATOM 1281 N N . SER A 1 23 ? 54.171 -1.461 -11.159 1.00 0.00 23 SER A N 2
ATOM 1282 C CA . SER A 1 23 ? 55.358 -0.676 -11.609 1.00 0.00 23 SER A CA 2
ATOM 1283 C C . SER A 1 23 ? 55.977 0.063 -10.411 1.00 0.00 23 SER A C 2
ATOM 1284 O O . SER A 1 23 ? 55.317 0.260 -9.410 1.00 0.00 23 SER A O 2
ATOM 1292 N N . PRO A 1 24 ? 57.226 0.455 -10.543 1.00 0.00 24 PRO A N 2
ATOM 1293 C CA . PRO A 1 24 ? 57.903 1.179 -9.440 1.00 0.00 24 PRO A CA 2
ATOM 1294 C C . PRO A 1 24 ? 57.357 2.606 -9.332 1.00 0.00 24 PRO A C 2
ATOM 1295 O O . PRO A 1 24 ? 58.054 3.568 -9.596 1.00 0.00 24 PRO A O 2
ATOM 1306 N N . SER A 1 25 ? 56.111 2.749 -8.948 1.00 0.00 25 SER A N 2
ATOM 1307 C CA . SER A 1 25 ? 55.517 4.114 -8.828 1.00 0.00 25 SER A CA 2
ATOM 1308 C C . SER A 1 25 ? 54.200 4.067 -8.047 1.00 0.00 25 SER A C 2
ATOM 1309 O O . SER A 1 25 ? 53.943 4.908 -7.207 1.00 0.00 25 SER A O 2
ATOM 1317 N N . SER A 1 26 ? 53.360 3.097 -8.321 1.00 0.00 26 SER A N 2
ATOM 1318 C CA . SER A 1 26 ? 52.052 3.004 -7.595 1.00 0.00 26 SER A CA 2
ATOM 1319 C C . SER A 1 26 ? 52.278 2.931 -6.079 1.00 0.00 26 SER A C 2
ATOM 1320 O O . SER A 1 26 ? 51.623 3.615 -5.314 1.00 0.00 26 SER A O 2
ATOM 1328 N N . VAL A 1 27 ? 53.195 2.105 -5.643 1.00 0.00 27 VAL A N 2
ATOM 1329 C CA . VAL A 1 27 ? 53.462 1.980 -4.175 1.00 0.00 27 VAL A CA 2
ATOM 1330 C C . VAL A 1 27 ? 54.424 3.079 -3.700 1.00 0.00 27 VAL A C 2
ATOM 1331 O O . VAL A 1 27 ? 54.476 3.399 -2.527 1.00 0.00 27 VAL A O 2
ATOM 1344 N N . THR A 1 28 ? 55.184 3.655 -4.599 1.00 0.00 28 THR A N 2
ATOM 1345 C CA . THR A 1 28 ? 56.144 4.729 -4.203 1.00 0.00 28 THR A CA 2
ATOM 1346 C C . THR A 1 28 ? 55.469 6.104 -4.256 1.00 0.00 28 THR A C 2
ATOM 1347 O O . THR A 1 28 ? 55.888 7.033 -3.592 1.00 0.00 28 THR A O 2
ATOM 1358 N N . GLY A 1 29 ? 54.430 6.241 -5.044 1.00 0.00 29 GLY A N 2
ATOM 1359 C CA . GLY A 1 29 ? 53.729 7.554 -5.146 1.00 0.00 29 GLY A CA 2
ATOM 1360 C C . GLY A 1 29 ? 52.467 7.532 -4.282 1.00 0.00 29 GLY A C 2
ATOM 1361 O O . GLY A 1 29 ? 52.299 6.674 -3.435 1.00 0.00 29 GLY A O 2
ATOM 1365 N N . ASN A 1 30 ? 51.581 8.473 -4.490 1.00 0.00 30 ASN A N 2
ATOM 1366 C CA . ASN A 1 30 ? 50.321 8.521 -3.684 1.00 0.00 30 ASN A CA 2
ATOM 1367 C C . ASN A 1 30 ? 49.101 8.447 -4.609 1.00 0.00 30 ASN A C 2
ATOM 1368 O O . ASN A 1 30 ? 48.041 8.953 -4.290 1.00 0.00 30 ASN A O 2
ATOM 1379 N N . ALA A 1 31 ? 49.246 7.826 -5.753 1.00 0.00 31 ALA A N 2
ATOM 1380 C CA . ALA A 1 31 ? 48.100 7.727 -6.708 1.00 0.00 31 ALA A CA 2
ATOM 1381 C C . ALA A 1 31 ? 47.280 6.466 -6.439 1.00 0.00 31 ALA A C 2
ATOM 1382 O O . ALA A 1 31 ? 46.112 6.537 -6.104 1.00 0.00 31 ALA A O 2
ATOM 1389 N N . LEU A 1 32 ? 47.881 5.312 -6.586 1.00 0.00 32 LEU A N 2
ATOM 1390 C CA . LEU A 1 32 ? 47.139 4.032 -6.344 1.00 0.00 32 LEU A CA 2
ATOM 1391 C C . LEU A 1 32 ? 46.502 4.042 -4.950 1.00 0.00 32 LEU A C 2
ATOM 1392 O O . LEU A 1 32 ? 45.452 3.470 -4.732 1.00 0.00 32 LEU A O 2
ATOM 1408 N N . TRP A 1 33 ? 47.134 4.694 -4.011 1.00 0.00 33 TRP A N 2
ATOM 1409 C CA . TRP A 1 33 ? 46.575 4.753 -2.623 1.00 0.00 33 TRP A CA 2
ATOM 1410 C C . TRP A 1 33 ? 45.377 5.709 -2.591 1.00 0.00 33 TRP A C 2
ATOM 1411 O O . TRP A 1 33 ? 44.296 5.348 -2.162 1.00 0.00 33 TRP A O 2
ATOM 1432 N N . LYS A 1 34 ? 45.558 6.921 -3.056 1.00 0.00 34 LYS A N 2
ATOM 1433 C CA . LYS A 1 34 ? 44.426 7.902 -3.070 1.00 0.00 34 LYS A CA 2
ATOM 1434 C C . LYS A 1 34 ? 43.277 7.364 -3.930 1.00 0.00 34 LYS A C 2
ATOM 1435 O O . LYS A 1 34 ? 42.117 7.486 -3.582 1.00 0.00 34 LYS A O 2
ATOM 1454 N N . ALA A 1 35 ? 43.597 6.769 -5.052 1.00 0.00 35 ALA A N 2
ATOM 1455 C CA . ALA A 1 35 ? 42.533 6.216 -5.947 1.00 0.00 35 ALA A CA 2
ATOM 1456 C C . ALA A 1 35 ? 41.718 5.154 -5.205 1.00 0.00 35 ALA A C 2
ATOM 1457 O O . ALA A 1 35 ? 40.528 5.014 -5.415 1.00 0.00 35 ALA A O 2
ATOM 1464 N N . MET A 1 36 ? 42.355 4.410 -4.338 1.00 0.00 36 MET A N 2
ATOM 1465 C CA . MET A 1 36 ? 41.625 3.353 -3.572 1.00 0.00 36 MET A CA 2
ATOM 1466 C C . MET A 1 36 ? 40.544 3.989 -2.696 1.00 0.00 36 MET A C 2
ATOM 1467 O O . MET A 1 36 ? 39.424 3.518 -2.640 1.00 0.00 36 MET A O 2
ATOM 1481 N N . GLU A 1 37 ? 40.875 5.055 -2.013 1.00 0.00 37 GLU A N 2
ATOM 1482 C CA . GLU A 1 37 ? 39.868 5.728 -1.137 1.00 0.00 37 GLU A CA 2
ATOM 1483 C C . GLU A 1 37 ? 38.697 6.253 -1.976 1.00 0.00 37 GLU A C 2
ATOM 1484 O O . GLU A 1 37 ? 37.592 6.395 -1.489 1.00 0.00 37 GLU A O 2
ATOM 1496 N N . LYS A 1 38 ? 38.935 6.544 -3.232 1.00 0.00 38 LYS A N 2
ATOM 1497 C CA . LYS A 1 38 ? 37.838 7.062 -4.106 1.00 0.00 38 LYS A CA 2
ATOM 1498 C C . LYS A 1 38 ? 37.105 5.902 -4.788 1.00 0.00 38 LYS A C 2
ATOM 1499 O O . LYS A 1 38 ? 35.889 5.859 -4.816 1.00 0.00 38 LYS A O 2
ATOM 1518 N N . SER A 1 39 ? 37.836 4.966 -5.341 1.00 0.00 39 SER A N 2
ATOM 1519 C CA . SER A 1 39 ? 37.183 3.808 -6.028 1.00 0.00 39 SER A CA 2
ATOM 1520 C C . SER A 1 39 ? 36.432 2.943 -5.012 1.00 0.00 39 SER A C 2
ATOM 1521 O O . SER A 1 39 ? 35.216 2.939 -4.969 1.00 0.00 39 SER A O 2
ATOM 1529 N N . SER A 1 40 ? 37.148 2.212 -4.197 1.00 0.00 40 SER A N 2
ATOM 1530 C CA . SER A 1 40 ? 36.483 1.344 -3.181 1.00 0.00 40 SER A CA 2
ATOM 1531 C C . SER A 1 40 ? 37.398 1.157 -1.968 1.00 0.00 40 SER A C 2
ATOM 1532 O O . SER A 1 40 ? 38.531 0.732 -2.096 1.00 0.00 40 SER A O 2
ATOM 1540 N N . LEU A 1 41 ? 36.914 1.476 -0.793 1.00 0.00 41 LEU A N 2
ATOM 1541 C CA . LEU A 1 41 ? 37.747 1.327 0.433 1.00 0.00 41 LEU A CA 2
ATOM 1542 C C . LEU A 1 41 ? 36.853 1.075 1.649 1.00 0.00 41 LEU A C 2
ATOM 1543 O O . LEU A 1 41 ? 35.641 1.127 1.560 1.00 0.00 41 LEU A O 2
ATOM 1559 N N . THR A 1 42 ? 37.446 0.794 2.778 1.00 0.00 42 THR A N 2
ATOM 1560 C CA . THR A 1 42 ? 36.643 0.524 4.011 1.00 0.00 42 THR A CA 2
ATOM 1561 C C . THR A 1 42 ? 36.354 1.830 4.768 1.00 0.00 42 THR A C 2
ATOM 1562 O O . THR A 1 42 ? 35.287 2.399 4.645 1.00 0.00 42 THR A O 2
ATOM 1573 N N . GLN A 1 43 ? 37.293 2.306 5.545 1.00 0.00 43 GLN A N 2
ATOM 1574 C CA . GLN A 1 43 ? 37.080 3.571 6.310 1.00 0.00 43 GLN A CA 2
ATOM 1575 C C . GLN A 1 43 ? 38.426 4.089 6.812 1.00 0.00 43 GLN A C 2
ATOM 1576 O O . GLN A 1 43 ? 38.687 4.132 8.000 1.00 0.00 43 GLN A O 2
ATOM 1590 N N . HIS A 1 44 ? 39.290 4.465 5.904 1.00 0.00 44 HIS A N 2
ATOM 1591 C CA . HIS A 1 44 ? 40.636 4.962 6.308 1.00 0.00 44 HIS A CA 2
ATOM 1592 C C . HIS A 1 44 ? 41.155 5.987 5.304 1.00 0.00 44 HIS A C 2
ATOM 1593 O O . HIS A 1 44 ? 40.552 6.225 4.274 1.00 0.00 44 HIS A O 2
ATOM 1607 N N . SER A 1 45 ? 42.281 6.583 5.595 1.00 0.00 45 SER A N 2
ATOM 1608 C CA . SER A 1 45 ? 42.862 7.591 4.654 1.00 0.00 45 SER A CA 2
ATOM 1609 C C . SER A 1 45 ? 43.886 6.915 3.744 1.00 0.00 45 SER A C 2
ATOM 1610 O O . SER A 1 45 ? 44.550 5.975 4.138 1.00 0.00 45 SER A O 2
ATOM 1618 N N . TRP A 1 46 ? 44.022 7.384 2.526 1.00 0.00 46 TRP A N 2
ATOM 1619 C CA . TRP A 1 46 ? 45.007 6.766 1.574 1.00 0.00 46 TRP A CA 2
ATOM 1620 C C . TRP A 1 46 ? 46.396 6.655 2.239 1.00 0.00 46 TRP A C 2
ATOM 1621 O O . TRP A 1 46 ? 47.162 5.755 1.960 1.00 0.00 46 TRP A O 2
ATOM 1642 N N . GLN A 1 47 ? 46.705 7.576 3.116 1.00 0.00 47 GLN A N 2
ATOM 1643 C CA . GLN A 1 47 ? 48.029 7.554 3.812 1.00 0.00 47 GLN A CA 2
ATOM 1644 C C . GLN A 1 47 ? 48.123 6.335 4.730 1.00 0.00 47 GLN A C 2
ATOM 1645 O O . GLN A 1 47 ? 49.146 5.678 4.799 1.00 0.00 47 GLN A O 2
ATOM 1659 N N . SER A 1 48 ? 47.062 6.024 5.435 1.00 0.00 48 SER A N 2
ATOM 1660 C CA . SER A 1 48 ? 47.086 4.840 6.352 1.00 0.00 48 SER A CA 2
ATOM 1661 C C . SER A 1 48 ? 47.401 3.569 5.556 1.00 0.00 48 SER A C 2
ATOM 1662 O O . SER A 1 48 ? 48.417 2.933 5.764 1.00 0.00 48 SER A O 2
ATOM 1670 N N . LEU A 1 49 ? 46.540 3.202 4.639 1.00 0.00 49 LEU A N 2
ATOM 1671 C CA . LEU A 1 49 ? 46.792 1.972 3.814 1.00 0.00 49 LEU A CA 2
ATOM 1672 C C . LEU A 1 49 ? 48.141 2.073 3.086 1.00 0.00 49 LEU A C 2
ATOM 1673 O O . LEU A 1 49 ? 48.719 1.070 2.709 1.00 0.00 49 LEU A O 2
AT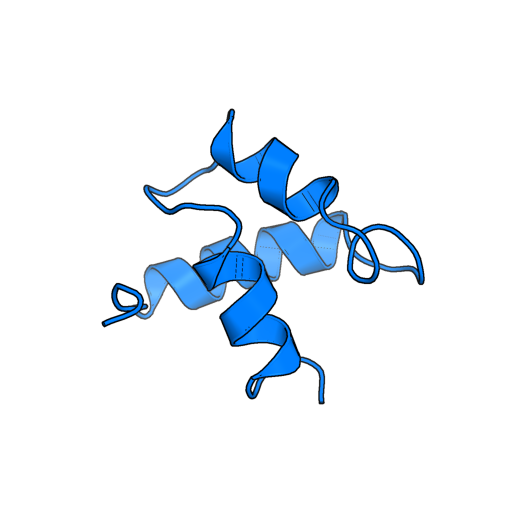OM 1689 N N . LYS A 1 50 ? 48.663 3.266 2.910 1.00 0.00 50 LYS A N 2
ATOM 1690 C CA . LYS A 1 50 ? 49.989 3.406 2.233 1.00 0.00 50 LYS A CA 2
ATOM 1691 C C . LYS A 1 50 ? 51.100 3.085 3.236 1.00 0.00 50 LYS A C 2
ATOM 1692 O O . LYS A 1 50 ? 52.017 2.335 2.951 1.00 0.00 50 LYS A O 2
ATOM 1711 N N . ASP A 1 51 ? 51.010 3.647 4.414 1.00 0.00 51 ASP A N 2
ATOM 1712 C CA . ASP A 1 51 ? 52.045 3.383 5.458 1.00 0.00 51 ASP A CA 2
ATOM 1713 C C . ASP A 1 51 ? 51.983 1.917 5.898 1.00 0.00 51 ASP A C 2
ATOM 1714 O O . ASP A 1 51 ? 52.992 1.314 6.211 1.00 0.00 51 ASP A O 2
ATOM 1723 N N . ARG A 1 52 ? 50.805 1.342 5.919 1.00 0.00 52 ARG A N 2
ATOM 1724 C CA . ARG A 1 52 ? 50.675 -0.087 6.339 1.00 0.00 52 ARG A CA 2
ATOM 1725 C C . ARG A 1 52 ? 51.388 -0.992 5.329 1.00 0.00 52 ARG A C 2
ATOM 1726 O O . ARG A 1 52 ? 52.016 -1.968 5.696 1.00 0.00 52 ARG A O 2
ATOM 1747 N N . TYR A 1 53 ? 51.297 -0.673 4.060 1.00 0.00 53 TYR A N 2
ATOM 1748 C CA . TYR A 1 53 ? 51.975 -1.514 3.024 1.00 0.00 53 TYR A CA 2
ATOM 1749 C C . TYR A 1 53 ? 53.482 -1.553 3.288 1.00 0.00 53 TYR A C 2
ATOM 1750 O O . TYR A 1 53 ? 54.113 -2.589 3.200 1.00 0.00 53 TYR A O 2
ATOM 1768 N N . LEU A 1 54 ? 54.058 -0.427 3.617 1.00 0.00 54 LEU A N 2
ATOM 1769 C CA . LEU A 1 54 ? 55.524 -0.388 3.897 1.00 0.00 54 LEU A CA 2
ATOM 1770 C C . LEU A 1 54 ? 55.797 -0.820 5.342 1.00 0.00 54 LEU A C 2
ATOM 1771 O O . LEU A 1 54 ? 56.871 -1.292 5.663 1.00 0.00 54 LEU A O 2
ATOM 1787 N N . LYS A 1 55 ? 54.830 -0.660 6.215 1.00 0.00 55 LYS A N 2
ATOM 1788 C CA . LYS A 1 55 ? 55.026 -1.057 7.646 1.00 0.00 55 LYS A CA 2
ATOM 1789 C C . LYS A 1 55 ? 55.416 -2.531 7.748 1.00 0.00 55 LYS A C 2
ATOM 1790 O O . LYS A 1 55 ? 56.376 -2.880 8.412 1.00 0.00 55 LYS A O 2
ATOM 1809 N N . HIS A 1 56 ? 54.683 -3.401 7.094 1.00 0.00 56 HIS A N 2
ATOM 1810 C CA . HIS A 1 56 ? 55.022 -4.854 7.156 1.00 0.00 56 HIS A CA 2
ATOM 1811 C C . HIS A 1 56 ? 54.234 -5.669 6.119 1.00 0.00 56 HIS A C 2
ATOM 1812 O O . HIS A 1 56 ? 53.665 -6.698 6.433 1.00 0.00 56 HIS A O 2
ATOM 1826 N N . LEU A 1 57 ? 54.228 -5.234 4.882 1.00 0.00 57 LEU A N 2
ATOM 1827 C CA . LEU A 1 57 ? 53.511 -6.003 3.813 1.00 0.00 57 LEU A CA 2
ATOM 1828 C C . LEU A 1 57 ? 54.427 -6.164 2.596 1.00 0.00 57 LEU A C 2
ATOM 1829 O O . LEU A 1 57 ? 54.574 -7.245 2.057 1.00 0.00 57 LEU A O 2
ATOM 1845 N N . ARG A 1 58 ? 55.041 -5.091 2.163 1.00 0.00 58 ARG A N 2
ATOM 1846 C CA . ARG A 1 58 ? 55.952 -5.165 0.981 1.00 0.00 58 ARG A CA 2
ATOM 1847 C C . ARG A 1 58 ? 57.366 -5.547 1.427 1.00 0.00 58 ARG A C 2
ATOM 1848 O O . ARG A 1 58 ? 57.931 -6.520 0.965 1.00 0.00 58 ARG A O 2
ATOM 1869 N N . GLY A 1 59 ? 57.936 -4.784 2.324 1.00 0.00 59 GLY A N 2
ATOM 1870 C CA . GLY A 1 59 ? 59.313 -5.089 2.811 1.00 0.00 59 GLY A CA 2
ATOM 1871 C C . GLY A 1 59 ? 59.494 -4.509 4.216 1.00 0.00 59 GLY A C 2
ATOM 1872 O O . GLY A 1 59 ? 59.185 -3.342 4.398 1.00 0.00 59 GLY A O 2
ATOM 1877 N N . GLY A 1 1 ? 45.939 5.452 18.091 1.00 0.00 1 GLY A N 3
ATOM 1878 C CA . GLY A 1 1 ? 45.116 6.677 17.878 1.00 0.00 1 GLY A CA 3
ATOM 1879 C C . GLY A 1 1 ? 44.526 6.662 16.467 1.00 0.00 1 GLY A C 3
ATOM 1880 O O . GLY A 1 1 ? 43.348 6.894 16.277 1.00 0.00 1 GLY A O 3
ATOM 1886 N N . ARG A 1 2 ? 45.339 6.386 15.477 1.00 0.00 2 ARG A N 3
ATOM 1887 C CA . ARG A 1 2 ? 44.829 6.351 14.070 1.00 0.00 2 ARG A CA 3
ATOM 1888 C C . ARG A 1 2 ? 43.822 5.211 13.904 1.00 0.00 2 ARG A C 3
ATOM 1889 O O . ARG A 1 2 ? 43.632 4.407 14.797 1.00 0.00 2 ARG A O 3
ATOM 1910 N N . ILE A 1 3 ? 43.180 5.133 12.763 1.00 0.00 3 ILE A N 3
ATOM 1911 C CA . ILE A 1 3 ? 42.188 4.038 12.534 1.00 0.00 3 ILE A CA 3
ATOM 1912 C C . ILE A 1 3 ? 42.894 2.678 12.602 1.00 0.00 3 ILE A C 3
ATOM 1913 O O . ILE A 1 3 ? 44.082 2.579 12.359 1.00 0.00 3 ILE A O 3
ATOM 1929 N N . ALA A 1 4 ? 42.176 1.637 12.941 1.00 0.00 4 ALA A N 3
ATOM 1930 C CA . ALA A 1 4 ? 42.810 0.287 13.038 1.00 0.00 4 ALA A CA 3
ATOM 1931 C C . ALA A 1 4 ? 42.534 -0.536 11.778 1.00 0.00 4 ALA A C 3
ATOM 1932 O O . ALA A 1 4 ? 41.625 -0.251 11.023 1.00 0.00 4 ALA A O 3
ATOM 1939 N N . PHE A 1 5 ? 43.319 -1.559 11.557 1.00 0.00 5 PHE A N 3
ATOM 1940 C CA . PHE A 1 5 ? 43.124 -2.422 10.355 1.00 0.00 5 PHE A CA 3
ATOM 1941 C C . PHE A 1 5 ? 42.797 -3.852 10.788 1.00 0.00 5 PHE A C 3
ATOM 1942 O O . PHE A 1 5 ? 43.495 -4.438 11.594 1.00 0.00 5 PHE A O 3
ATOM 1959 N N . THR A 1 6 ? 41.744 -4.419 10.256 1.00 0.00 6 THR A N 3
ATOM 1960 C CA . THR A 1 6 ? 41.371 -5.816 10.634 1.00 0.00 6 THR A CA 3
ATOM 1961 C C . THR A 1 6 ? 41.759 -6.782 9.512 1.00 0.00 6 THR A C 3
ATOM 1962 O O . THR A 1 6 ? 42.399 -6.400 8.549 1.00 0.00 6 THR A O 3
ATOM 1973 N N . ASP A 1 7 ? 41.381 -8.028 9.634 1.00 0.00 7 ASP A N 3
ATOM 1974 C CA . ASP A 1 7 ? 41.732 -9.026 8.577 1.00 0.00 7 ASP A CA 3
ATOM 1975 C C . ASP A 1 7 ? 41.016 -8.686 7.268 1.00 0.00 7 ASP A C 3
ATOM 1976 O O . ASP A 1 7 ? 41.597 -8.751 6.201 1.00 0.00 7 ASP A O 3
ATOM 1985 N N . ALA A 1 8 ? 39.761 -8.323 7.343 1.00 0.00 8 ALA A N 3
ATOM 1986 C CA . ALA A 1 8 ? 38.999 -7.979 6.100 1.00 0.00 8 ALA A CA 3
ATOM 1987 C C . ALA A 1 8 ? 39.657 -6.795 5.379 1.00 0.00 8 ALA A C 3
ATOM 1988 O O . ALA A 1 8 ? 39.728 -6.763 4.165 1.00 0.00 8 ALA A O 3
ATOM 1995 N N . ASP A 1 9 ? 40.131 -5.823 6.118 1.00 0.00 9 ASP A N 3
ATOM 1996 C CA . ASP A 1 9 ? 40.779 -4.635 5.479 1.00 0.00 9 ASP A CA 3
ATOM 1997 C C . ASP A 1 9 ? 42.042 -5.055 4.719 1.00 0.00 9 ASP A C 3
ATOM 1998 O O . ASP A 1 9 ? 42.287 -4.609 3.614 1.00 0.00 9 ASP A O 3
ATOM 2007 N N . ASP A 1 10 ? 42.844 -5.906 5.308 1.00 0.00 10 ASP A N 3
ATOM 2008 C CA . ASP A 1 10 ? 44.100 -6.358 4.628 1.00 0.00 10 ASP A CA 3
ATOM 2009 C C . ASP A 1 10 ? 43.777 -7.042 3.296 1.00 0.00 10 ASP A C 3
ATOM 2010 O O . ASP A 1 10 ? 44.408 -6.782 2.290 1.00 0.00 10 ASP A O 3
ATOM 2019 N N . VAL A 1 11 ? 42.803 -7.919 3.285 1.00 0.00 11 VAL A N 3
ATOM 2020 C CA . VAL A 1 11 ? 42.439 -8.629 2.016 1.00 0.00 11 VAL A CA 3
ATOM 2021 C C . VAL A 1 11 ? 42.038 -7.616 0.936 1.00 0.00 11 VAL A C 3
ATOM 2022 O O . VAL A 1 11 ? 42.572 -7.620 -0.157 1.00 0.00 11 VAL A O 3
ATOM 2035 N N . ALA A 1 12 ? 41.097 -6.758 1.236 1.00 0.00 12 ALA A N 3
ATOM 2036 C CA . ALA A 1 12 ? 40.647 -5.746 0.228 1.00 0.00 12 ALA A CA 3
ATOM 2037 C C . ALA A 1 12 ? 41.812 -4.846 -0.193 1.00 0.00 12 ALA A C 3
ATOM 2038 O O . ALA A 1 12 ? 42.090 -4.693 -1.368 1.00 0.00 12 ALA A O 3
ATOM 2045 N N . ILE A 1 13 ? 42.487 -4.245 0.754 1.00 0.00 13 ILE A N 3
ATOM 2046 C CA . ILE A 1 13 ? 43.632 -3.346 0.405 1.00 0.00 13 ILE A CA 3
ATOM 2047 C C . ILE A 1 13 ? 44.733 -4.141 -0.306 1.00 0.00 13 ILE A C 3
ATOM 2048 O O . ILE A 1 13 ? 45.425 -3.620 -1.159 1.00 0.00 13 ILE A O 3
ATOM 2064 N N . LEU A 1 14 ? 44.900 -5.392 0.038 1.00 0.00 14 LEU A N 3
ATOM 2065 C CA . LEU A 1 14 ? 45.959 -6.217 -0.620 1.00 0.00 14 LEU A CA 3
ATOM 2066 C C . LEU A 1 14 ? 45.560 -6.524 -2.070 1.00 0.00 14 LEU A C 3
ATOM 2067 O O . LEU A 1 14 ? 46.242 -6.141 -3.001 1.00 0.00 14 LEU A O 3
ATOM 2083 N N . THR A 1 15 ? 44.463 -7.216 -2.264 1.00 0.00 15 THR A N 3
ATOM 2084 C CA . THR A 1 15 ? 44.014 -7.558 -3.655 1.00 0.00 15 THR A CA 3
ATOM 2085 C C . THR A 1 15 ? 43.944 -6.298 -4.529 1.00 0.00 15 THR A C 3
ATOM 2086 O O . THR A 1 15 ? 44.381 -6.303 -5.663 1.00 0.00 15 THR A O 3
ATOM 2097 N N . TYR A 1 16 ? 43.407 -5.224 -4.005 1.00 0.00 16 TYR A N 3
ATOM 2098 C CA . TYR A 1 16 ? 43.315 -3.957 -4.803 1.00 0.00 16 TYR A CA 3
ATOM 2099 C C . TYR A 1 16 ? 44.714 -3.510 -5.241 1.00 0.00 16 TYR A C 3
ATOM 2100 O O . TYR A 1 16 ? 44.923 -3.115 -6.373 1.00 0.00 16 TYR A O 3
ATOM 2118 N N . VAL A 1 17 ? 45.668 -3.574 -4.348 1.00 0.00 17 VAL A N 3
ATOM 2119 C CA . VAL A 1 17 ? 47.063 -3.160 -4.698 1.00 0.00 17 VAL A CA 3
ATOM 2120 C C . VAL A 1 17 ? 47.647 -4.127 -5.739 1.00 0.00 17 VAL A C 3
ATOM 2121 O O . VAL A 1 17 ? 48.164 -3.713 -6.758 1.00 0.00 17 VAL A O 3
ATOM 2134 N N . LYS A 1 18 ? 47.571 -5.409 -5.485 1.00 0.00 18 LYS A N 3
ATOM 2135 C CA . LYS A 1 18 ? 48.126 -6.404 -6.457 1.00 0.00 18 LYS A CA 3
ATOM 2136 C C . LYS A 1 18 ? 47.299 -6.431 -7.751 1.00 0.00 18 LYS A C 3
ATOM 2137 O O . LYS A 1 18 ? 47.746 -6.937 -8.764 1.00 0.00 18 LYS A O 3
ATOM 2156 N N . GLU A 1 19 ? 46.099 -5.901 -7.727 1.00 0.00 19 GLU A N 3
ATOM 2157 C CA . GLU A 1 19 ? 45.250 -5.909 -8.958 1.00 0.00 19 GLU A CA 3
ATOM 2158 C C . GLU A 1 19 ? 45.637 -4.758 -9.892 1.00 0.00 19 GLU A C 3
ATOM 2159 O O . GLU A 1 19 ? 45.469 -4.844 -11.094 1.00 0.00 19 GLU A O 3
ATOM 2171 N N . ASN A 1 20 ? 46.145 -3.679 -9.350 1.00 0.00 20 ASN A N 3
ATOM 2172 C CA . ASN A 1 20 ? 46.530 -2.514 -10.212 1.00 0.00 20 ASN A CA 3
ATOM 2173 C C . ASN A 1 20 ? 48.002 -2.156 -9.983 1.00 0.00 20 ASN A C 3
ATOM 2174 O O . ASN A 1 20 ? 48.751 -1.937 -10.916 1.00 0.00 20 ASN A O 3
ATOM 2185 N N . ALA A 1 21 ? 48.408 -2.083 -8.743 1.00 0.00 21 ALA A N 3
ATOM 2186 C CA . ALA A 1 21 ? 49.825 -1.726 -8.428 1.00 0.00 21 ALA A CA 3
ATOM 2187 C C . ALA A 1 21 ? 50.775 -2.842 -8.876 1.00 0.00 21 ALA A C 3
ATOM 2188 O O . ALA A 1 21 ? 51.282 -3.602 -8.071 1.00 0.00 21 ALA A O 3
ATOM 2195 N N . ARG A 1 22 ? 51.029 -2.934 -10.156 1.00 0.00 22 ARG A N 3
ATOM 2196 C CA . ARG A 1 22 ? 51.957 -3.985 -10.669 1.00 0.00 22 ARG A CA 3
ATOM 2197 C C . ARG A 1 22 ? 53.159 -3.324 -11.350 1.00 0.00 22 ARG A C 3
ATOM 2198 O O . ARG A 1 22 ? 53.750 -3.874 -12.260 1.00 0.00 22 ARG A O 3
ATOM 2219 N N . SER A 1 23 ? 53.518 -2.144 -10.911 1.00 0.00 23 SER A N 3
ATOM 2220 C CA . SER A 1 23 ? 54.678 -1.425 -11.516 1.00 0.00 23 SER A CA 3
ATOM 2221 C C . SER A 1 23 ? 55.337 -0.519 -10.465 1.00 0.00 23 SER A C 3
ATOM 2222 O O . SER A 1 23 ? 54.725 -0.203 -9.465 1.00 0.00 23 SER A O 3
ATOM 2230 N N . PRO A 1 24 ? 56.567 -0.122 -10.716 1.00 0.00 24 PRO A N 3
ATOM 2231 C CA . PRO A 1 24 ? 57.276 0.757 -9.754 1.00 0.00 24 PRO A CA 3
ATOM 2232 C C . PRO A 1 24 ? 56.713 2.182 -9.818 1.00 0.00 24 PRO A C 3
ATOM 2233 O O . PRO A 1 24 ? 57.401 3.115 -10.187 1.00 0.00 24 PRO A O 3
ATOM 2244 N N . SER A 1 25 ? 55.465 2.350 -9.459 1.00 0.00 25 SER A N 3
ATOM 2245 C CA . SER A 1 25 ? 54.843 3.708 -9.495 1.00 0.00 25 SER A CA 3
ATOM 2246 C C . SER A 1 25 ? 53.566 3.726 -8.650 1.00 0.00 25 SER A C 3
ATOM 2247 O O . SER A 1 25 ? 53.429 4.514 -7.733 1.00 0.00 25 SER A O 3
ATOM 2255 N N . SER A 1 26 ? 52.633 2.860 -8.954 1.00 0.00 26 SER A N 3
ATOM 2256 C CA . SER A 1 26 ? 51.358 2.816 -8.172 1.00 0.00 26 SER A CA 3
ATOM 2257 C C . SER A 1 26 ? 51.649 2.491 -6.704 1.00 0.00 26 SER A C 3
ATOM 2258 O O . SER A 1 26 ? 50.943 2.923 -5.813 1.00 0.00 26 SER A O 3
ATOM 2266 N N . VAL A 1 27 ? 52.684 1.729 -6.451 1.00 0.00 27 VAL A N 3
ATOM 2267 C CA . VAL A 1 27 ? 53.025 1.369 -5.040 1.00 0.00 27 VAL A CA 3
ATOM 2268 C C . VAL A 1 27 ? 54.057 2.344 -4.452 1.00 0.00 27 VAL A C 3
ATOM 2269 O O . VAL A 1 27 ? 54.599 2.106 -3.388 1.00 0.00 27 VAL A O 3
ATOM 2282 N N . THR A 1 28 ? 54.335 3.436 -5.127 1.00 0.00 28 THR A N 3
ATOM 2283 C CA . THR A 1 28 ? 55.333 4.414 -4.594 1.00 0.00 28 THR A CA 3
ATOM 2284 C C . THR A 1 28 ? 55.080 5.804 -5.181 1.00 0.00 28 THR A C 3
ATOM 2285 O O . THR A 1 28 ? 55.990 6.597 -5.330 1.00 0.00 28 THR A O 3
ATOM 2296 N N . GLY A 1 29 ? 53.849 6.105 -5.512 1.00 0.00 29 GLY A N 3
ATOM 2297 C CA . GLY A 1 29 ? 53.532 7.446 -6.088 1.00 0.00 29 GLY A CA 3
ATOM 2298 C C . GLY A 1 29 ? 52.216 7.977 -5.505 1.00 0.00 29 GLY A C 3
ATOM 2299 O O . GLY A 1 29 ? 51.654 8.933 -6.007 1.00 0.00 29 GLY A O 3
ATOM 2303 N N . ASN A 1 30 ? 51.711 7.372 -4.449 1.00 0.00 30 ASN A N 3
ATOM 2304 C CA . ASN A 1 30 ? 50.426 7.845 -3.834 1.00 0.00 30 ASN A CA 3
ATOM 2305 C C . ASN A 1 30 ? 49.316 7.952 -4.892 1.00 0.00 30 ASN A C 3
ATOM 2306 O O . ASN A 1 30 ? 48.357 8.681 -4.720 1.00 0.00 30 ASN A O 3
ATOM 2317 N N . ALA A 1 31 ? 49.438 7.228 -5.979 1.00 0.00 31 ALA A N 3
ATOM 2318 C CA . ALA A 1 31 ? 48.392 7.288 -7.044 1.00 0.00 31 ALA A CA 3
ATOM 2319 C C . ALA A 1 31 ? 47.318 6.235 -6.777 1.00 0.00 31 ALA A C 3
ATOM 2320 O O . ALA A 1 31 ? 46.191 6.555 -6.449 1.00 0.00 31 ALA A O 3
ATOM 2327 N N . LEU A 1 32 ? 47.663 4.979 -6.907 1.00 0.00 32 LEU A N 3
ATOM 2328 C CA . LEU A 1 32 ? 46.668 3.888 -6.656 1.00 0.00 32 LEU A CA 3
ATOM 2329 C C . LEU A 1 32 ? 46.091 4.011 -5.241 1.00 0.00 32 LEU A C 3
ATOM 2330 O O . LEU A 1 32 ? 44.973 3.608 -4.976 1.00 0.00 32 LEU A O 3
ATOM 2346 N N . TRP A 1 33 ? 46.850 4.570 -4.334 1.00 0.00 33 TRP A N 3
ATOM 2347 C CA . TRP A 1 33 ? 46.364 4.730 -2.929 1.00 0.00 33 TRP A CA 3
ATOM 2348 C C . TRP A 1 33 ? 45.331 5.859 -2.877 1.00 0.00 33 TRP A C 3
ATOM 2349 O O . TRP A 1 33 ? 44.220 5.675 -2.416 1.00 0.00 33 TRP A O 3
ATOM 2370 N N . LYS A 1 34 ? 45.686 7.025 -3.367 1.00 0.00 34 LYS A N 3
ATOM 2371 C CA . LYS A 1 34 ? 44.717 8.169 -3.370 1.00 0.00 34 LYS A CA 3
ATOM 2372 C C . LYS A 1 34 ? 43.462 7.779 -4.155 1.00 0.00 34 LYS A C 3
ATOM 2373 O O . LYS A 1 34 ? 42.353 8.123 -3.789 1.00 0.00 34 LYS A O 3
ATOM 2392 N N . ALA A 1 35 ? 43.637 7.053 -5.232 1.00 0.00 35 ALA A N 3
ATOM 2393 C CA . ALA A 1 35 ? 42.462 6.620 -6.055 1.00 0.00 35 ALA A CA 3
ATOM 2394 C C . ALA A 1 35 ? 41.489 5.810 -5.193 1.00 0.00 35 ALA A C 3
ATOM 2395 O O . ALA A 1 35 ? 40.286 5.918 -5.336 1.00 0.00 35 ALA A O 3
ATOM 2402 N N . MET A 1 36 ? 42.006 5.010 -4.293 1.00 0.00 36 MET A N 3
ATOM 2403 C CA . MET A 1 36 ? 41.116 4.195 -3.406 1.00 0.00 36 MET A CA 3
ATOM 2404 C C . MET A 1 36 ? 40.232 5.127 -2.572 1.00 0.00 36 MET A C 3
ATOM 2405 O O . MET A 1 36 ? 39.034 4.936 -2.470 1.00 0.00 36 MET A O 3
ATOM 2419 N N . GLU A 1 37 ? 40.820 6.139 -1.983 1.00 0.00 37 GLU A N 3
ATOM 2420 C CA . GLU A 1 37 ? 40.024 7.101 -1.152 1.00 0.00 37 GLU A CA 3
ATOM 2421 C C . GLU A 1 37 ? 38.875 7.690 -1.978 1.00 0.00 37 GLU A C 3
ATOM 2422 O O . GLU A 1 37 ? 37.834 8.035 -1.452 1.00 0.00 37 GLU A O 3
ATOM 2434 N N . LYS A 1 38 ? 39.063 7.802 -3.269 1.00 0.00 38 LYS A N 3
ATOM 2435 C CA . LYS A 1 38 ? 37.990 8.363 -4.140 1.00 0.00 38 LYS A CA 3
ATOM 2436 C C . LYS A 1 38 ? 36.969 7.275 -4.488 1.00 0.00 38 LYS A C 3
ATOM 2437 O O . LYS A 1 38 ? 35.805 7.555 -4.703 1.00 0.00 38 LYS A O 3
ATOM 2456 N N . SER A 1 39 ? 37.398 6.038 -4.547 1.00 0.00 39 SER A N 3
ATOM 2457 C CA . SER A 1 39 ? 36.452 4.932 -4.884 1.00 0.00 39 SER A CA 3
ATOM 2458 C C . SER A 1 39 ? 37.028 3.576 -4.461 1.00 0.00 39 SER A C 3
ATOM 2459 O O . SER A 1 39 ? 37.437 2.780 -5.288 1.00 0.00 39 SER A O 3
ATOM 2467 N N . SER A 1 40 ? 37.056 3.305 -3.180 1.00 0.00 40 SER A N 3
ATOM 2468 C CA . SER A 1 40 ? 37.597 1.999 -2.699 1.00 0.00 40 SER A CA 3
ATOM 2469 C C . SER A 1 40 ? 36.473 1.151 -2.099 1.00 0.00 40 SER A C 3
ATOM 2470 O O . SER A 1 40 ? 35.307 1.489 -2.199 1.00 0.00 40 SER A O 3
ATOM 2478 N N . LEU A 1 41 ? 36.816 0.050 -1.481 1.00 0.00 41 LEU A N 3
ATOM 2479 C CA . LEU A 1 41 ? 35.778 -0.832 -0.870 1.00 0.00 41 LEU A CA 3
ATOM 2480 C C . LEU A 1 41 ? 35.925 -0.839 0.654 1.00 0.00 41 LEU A C 3
ATOM 2481 O O . LEU A 1 41 ? 34.956 -0.943 1.382 1.00 0.00 41 LEU A O 3
ATOM 2497 N N . THR A 1 42 ? 37.137 -0.725 1.136 1.00 0.00 42 THR A N 3
ATOM 2498 C CA . THR A 1 42 ? 37.370 -0.718 2.613 1.00 0.00 42 THR A CA 3
ATOM 2499 C C . THR A 1 42 ? 37.124 0.683 3.193 1.00 0.00 42 THR A C 3
ATOM 2500 O O . THR A 1 42 ? 36.949 0.844 4.385 1.00 0.00 42 THR A O 3
ATOM 2511 N N . GLN A 1 43 ? 37.120 1.699 2.359 1.00 0.00 43 GLN A N 3
ATOM 2512 C CA . GLN A 1 43 ? 36.899 3.100 2.852 1.00 0.00 43 GLN A CA 3
ATOM 2513 C C . GLN A 1 43 ? 37.985 3.477 3.860 1.00 0.00 43 GLN A C 3
ATOM 2514 O O . GLN A 1 43 ? 37.819 3.322 5.055 1.00 0.00 43 GLN A O 3
ATOM 2528 N N . HIS A 1 44 ? 39.100 3.967 3.378 1.00 0.00 44 HIS A N 3
ATOM 2529 C CA . HIS A 1 44 ? 40.214 4.355 4.292 1.00 0.00 44 HIS A CA 3
ATOM 2530 C C . HIS A 1 44 ? 41.023 5.501 3.680 1.00 0.00 44 HIS A C 3
ATOM 2531 O O . HIS A 1 44 ? 40.906 5.794 2.505 1.00 0.00 44 HIS A O 3
ATOM 2545 N N . SER A 1 45 ? 41.853 6.139 4.467 1.00 0.00 45 SER A N 3
ATOM 2546 C CA . SER A 1 45 ? 42.684 7.262 3.928 1.00 0.00 45 SER A CA 3
ATOM 2547 C C . SER A 1 45 ? 43.909 6.691 3.218 1.00 0.00 45 SER A C 3
ATOM 2548 O O . SER A 1 45 ? 44.599 5.843 3.746 1.00 0.00 45 SER A O 3
ATOM 2556 N N . TRP A 1 46 ? 44.177 7.146 2.018 1.00 0.00 46 TRP A N 3
ATOM 2557 C CA . TRP A 1 46 ? 45.354 6.630 1.243 1.00 0.00 46 TRP A CA 3
ATOM 2558 C C . TRP A 1 46 ? 46.632 6.621 2.113 1.00 0.00 46 TRP A C 3
ATOM 2559 O O . TRP A 1 46 ? 47.441 5.714 2.039 1.00 0.00 46 TRP A O 3
ATOM 2580 N N . GLN A 1 47 ? 46.800 7.627 2.938 1.00 0.00 47 GLN A N 3
ATOM 2581 C CA . GLN A 1 47 ? 48.006 7.691 3.823 1.00 0.00 47 GLN A CA 3
ATOM 2582 C C . GLN A 1 47 ? 48.053 6.451 4.722 1.00 0.00 47 GLN A C 3
ATOM 2583 O O . GLN A 1 47 ? 49.103 5.885 4.965 1.00 0.00 47 GLN A O 3
ATOM 2597 N N . SER A 1 48 ? 46.914 6.030 5.206 1.00 0.00 48 SER A N 3
ATOM 2598 C CA . SER A 1 48 ? 46.867 4.823 6.084 1.00 0.00 48 SER A CA 3
ATOM 2599 C C . SER A 1 48 ? 47.071 3.558 5.246 1.00 0.00 48 SER A C 3
ATOM 2600 O O . SER A 1 48 ? 47.548 2.554 5.737 1.00 0.00 48 SER A O 3
ATOM 2608 N N . LEU A 1 49 ? 46.714 3.602 3.985 1.00 0.00 49 LEU A N 3
ATOM 2609 C CA . LEU A 1 49 ? 46.889 2.403 3.109 1.00 0.00 49 LEU A CA 3
ATOM 2610 C C . LEU A 1 49 ? 48.348 2.301 2.661 1.00 0.00 49 LEU A C 3
ATOM 2611 O O . LEU A 1 49 ? 48.913 1.226 2.594 1.00 0.00 49 LEU A O 3
ATOM 2627 N N . LYS A 1 50 ? 48.955 3.419 2.353 1.00 0.00 50 LYS A N 3
ATOM 2628 C CA . LYS A 1 50 ? 50.382 3.406 1.905 1.00 0.00 50 LYS A CA 3
ATOM 2629 C C . LYS A 1 50 ? 51.305 3.083 3.081 1.00 0.00 50 LYS A C 3
ATOM 2630 O O . LYS A 1 50 ? 52.197 2.262 2.974 1.00 0.00 50 LYS A O 3
ATOM 2649 N N . ASP A 1 51 ? 51.096 3.727 4.202 1.00 0.00 51 ASP A N 3
ATOM 2650 C CA . ASP A 1 51 ? 51.962 3.466 5.393 1.00 0.00 51 ASP A CA 3
ATOM 2651 C C . ASP A 1 51 ? 51.862 1.997 5.811 1.00 0.00 51 ASP A C 3
ATOM 2652 O O . ASP A 1 51 ? 52.828 1.404 6.253 1.00 0.00 51 ASP A O 3
ATOM 2661 N N . ARG A 1 52 ? 50.701 1.405 5.671 1.00 0.00 52 ARG A N 3
ATOM 2662 C CA . ARG A 1 52 ? 50.543 -0.028 6.060 1.00 0.00 52 ARG A CA 3
ATOM 2663 C C . ARG A 1 52 ? 51.401 -0.915 5.157 1.00 0.00 52 ARG A C 3
ATOM 2664 O O . ARG A 1 52 ? 52.071 -1.818 5.620 1.00 0.00 52 ARG A O 3
ATOM 2685 N N . TYR A 1 53 ? 51.383 -0.666 3.867 1.00 0.00 53 TYR A N 3
ATOM 2686 C CA . TYR A 1 53 ? 52.197 -1.498 2.929 1.00 0.00 53 TYR A CA 3
ATOM 2687 C C . TYR A 1 53 ? 53.672 -1.471 3.342 1.00 0.00 53 TYR A C 3
ATOM 2688 O O . TYR A 1 53 ? 54.391 -2.439 3.181 1.00 0.00 53 TYR A O 3
ATOM 2706 N N . LEU A 1 54 ? 54.115 -0.368 3.885 1.00 0.00 54 LEU A N 3
ATOM 2707 C CA . LEU A 1 54 ? 55.535 -0.260 4.329 1.00 0.00 54 LEU A CA 3
ATOM 2708 C C . LEU A 1 54 ? 55.666 -0.694 5.791 1.00 0.00 54 LEU A C 3
ATOM 2709 O O . LEU A 1 54 ? 56.674 -1.236 6.199 1.00 0.00 54 LEU A O 3
ATOM 2725 N N . LYS A 1 55 ? 54.651 -0.448 6.584 1.00 0.00 55 LYS A N 3
ATOM 2726 C CA . LYS A 1 55 ? 54.703 -0.829 8.035 1.00 0.00 55 LYS A CA 3
ATOM 2727 C C . LYS A 1 55 ? 55.082 -2.303 8.203 1.00 0.00 55 LYS A C 3
ATOM 2728 O O . LYS A 1 55 ? 56.041 -2.624 8.883 1.00 0.00 55 LYS A O 3
ATOM 2747 N N . HIS A 1 56 ? 54.344 -3.200 7.595 1.00 0.00 56 HIS A N 3
ATOM 2748 C CA . HIS A 1 56 ? 54.680 -4.648 7.731 1.00 0.00 56 HIS A CA 3
ATOM 2749 C C . HIS A 1 56 ? 53.985 -5.498 6.660 1.00 0.00 56 HIS A C 3
ATOM 2750 O O . HIS A 1 56 ? 53.385 -6.512 6.961 1.00 0.00 56 HIS A O 3
ATOM 2764 N N . LEU A 1 57 ? 54.085 -5.106 5.410 1.00 0.00 57 LEU A N 3
ATOM 2765 C CA . LEU A 1 57 ? 53.452 -5.915 4.319 1.00 0.00 57 LEU A CA 3
ATOM 2766 C C . LEU A 1 57 ? 54.502 -6.288 3.268 1.00 0.00 57 LEU A C 3
ATOM 2767 O O . LEU A 1 57 ? 54.818 -7.448 3.080 1.00 0.00 57 LEU A O 3
ATOM 2783 N N . ARG A 1 58 ? 55.039 -5.310 2.582 1.00 0.00 58 ARG A N 3
ATOM 2784 C CA . ARG A 1 58 ? 56.071 -5.597 1.534 1.00 0.00 58 ARG A CA 3
ATOM 2785 C C . ARG A 1 58 ? 57.272 -6.324 2.149 1.00 0.00 58 ARG A C 3
ATOM 2786 O O . ARG A 1 58 ? 58.079 -5.732 2.839 1.00 0.00 58 ARG A O 3
ATOM 2807 N N . GLY A 1 59 ? 57.390 -7.604 1.900 1.00 0.00 59 GLY A N 3
ATOM 2808 C CA . GLY A 1 59 ? 58.534 -8.382 2.461 1.00 0.00 59 GLY A CA 3
ATOM 2809 C C . GLY A 1 59 ? 58.093 -9.822 2.729 1.00 0.00 59 GLY A C 3
ATOM 2810 O O . GLY A 1 59 ? 56.943 -10.009 3.093 1.00 0.00 59 GLY A O 3
ATOM 2815 N N . GLY A 1 1 ? 43.601 9.504 16.057 1.00 0.00 1 GLY A N 4
ATOM 2816 C CA . GLY A 1 1 ? 44.771 9.404 15.139 1.00 0.00 1 GLY A CA 4
ATOM 2817 C C . GLY A 1 1 ? 44.444 8.445 13.991 1.00 0.00 1 GLY A C 4
ATOM 2818 O O . GLY A 1 1 ? 44.251 8.859 12.863 1.00 0.00 1 GLY A O 4
ATOM 2824 N N . ARG A 1 2 ? 44.383 7.167 14.272 1.00 0.00 2 ARG A N 4
ATOM 2825 C CA . ARG A 1 2 ? 44.072 6.172 13.202 1.00 0.00 2 ARG A CA 4
ATOM 2826 C C . ARG A 1 2 ? 42.722 5.502 13.476 1.00 0.00 2 ARG A C 4
ATOM 2827 O O . ARG A 1 2 ? 42.046 5.819 14.437 1.00 0.00 2 ARG A O 4
ATOM 2848 N N . ILE A 1 3 ? 42.325 4.579 12.636 1.00 0.00 3 ILE A N 4
ATOM 2849 C CA . ILE A 1 3 ? 41.016 3.882 12.838 1.00 0.00 3 ILE A CA 4
ATOM 2850 C C . ILE A 1 3 ? 41.243 2.371 12.956 1.00 0.00 3 ILE A C 4
ATOM 2851 O O . ILE A 1 3 ? 40.403 1.574 12.580 1.00 0.00 3 ILE A O 4
ATOM 2867 N N . ALA A 1 4 ? 42.378 1.970 13.480 1.00 0.00 4 ALA A N 4
ATOM 2868 C CA . ALA A 1 4 ? 42.682 0.508 13.632 1.00 0.00 4 ALA A CA 4
ATOM 2869 C C . ALA A 1 4 ? 42.508 -0.225 12.296 1.00 0.00 4 ALA A C 4
ATOM 2870 O O . ALA A 1 4 ? 42.401 0.389 11.251 1.00 0.00 4 ALA A O 4
ATOM 2877 N N . PHE A 1 5 ? 42.482 -1.533 12.328 1.00 0.00 5 PHE A N 4
ATOM 2878 C CA . PHE A 1 5 ? 42.319 -2.317 11.068 1.00 0.00 5 PHE A CA 4
ATOM 2879 C C . PHE A 1 5 ? 41.750 -3.704 11.378 1.00 0.00 5 PHE A C 4
ATOM 2880 O O . PHE A 1 5 ? 41.569 -4.066 12.525 1.00 0.00 5 PHE A O 4
ATOM 2897 N N . THR A 1 6 ? 41.472 -4.480 10.362 1.00 0.00 6 THR A N 4
ATOM 2898 C CA . THR A 1 6 ? 40.917 -5.848 10.587 1.00 0.00 6 THR A CA 4
ATOM 2899 C C . THR A 1 6 ? 41.325 -6.781 9.441 1.00 0.00 6 THR A C 4
ATOM 2900 O O . THR A 1 6 ? 42.114 -6.418 8.588 1.00 0.00 6 THR A O 4
ATOM 2911 N N . ASP A 1 7 ? 40.791 -7.974 9.418 1.00 0.00 7 ASP A N 4
ATOM 2912 C CA . ASP A 1 7 ? 41.142 -8.936 8.329 1.00 0.00 7 ASP A CA 4
ATOM 2913 C C . ASP A 1 7 ? 40.488 -8.507 7.012 1.00 0.00 7 ASP A C 4
ATOM 2914 O O . ASP A 1 7 ? 41.026 -8.727 5.943 1.00 0.00 7 ASP A O 4
ATOM 2923 N N . ALA A 1 8 ? 39.329 -7.902 7.083 1.00 0.00 8 ALA A N 4
ATOM 2924 C CA . ALA A 1 8 ? 38.630 -7.460 5.836 1.00 0.00 8 ALA A CA 4
ATOM 2925 C C . ALA A 1 8 ? 39.405 -6.324 5.162 1.00 0.00 8 ALA A C 4
ATOM 2926 O O . ALA A 1 8 ? 39.602 -6.323 3.962 1.00 0.00 8 ALA A O 4
ATOM 2933 N N . ASP A 1 9 ? 39.841 -5.357 5.930 1.00 0.00 9 ASP A N 4
ATOM 2934 C CA . ASP A 1 9 ? 40.601 -4.209 5.342 1.00 0.00 9 ASP A CA 4
ATOM 2935 C C . ASP A 1 9 ? 41.887 -4.703 4.670 1.00 0.00 9 ASP A C 4
ATOM 2936 O O . ASP A 1 9 ? 42.292 -4.194 3.643 1.00 0.00 9 ASP A O 4
ATOM 2945 N N . ASP A 1 10 ? 42.530 -5.686 5.248 1.00 0.00 10 ASP A N 4
ATOM 2946 C CA . ASP A 1 10 ? 43.797 -6.214 4.649 1.00 0.00 10 ASP A CA 4
ATOM 2947 C C . ASP A 1 10 ? 43.519 -6.861 3.289 1.00 0.00 10 ASP A C 4
ATOM 2948 O O . ASP A 1 10 ? 44.338 -6.808 2.390 1.00 0.00 10 ASP A O 4
ATOM 2957 N N . VAL A 1 11 ? 42.374 -7.476 3.135 1.00 0.00 11 VAL A N 4
ATOM 2958 C CA . VAL A 1 11 ? 42.040 -8.134 1.833 1.00 0.00 11 VAL A CA 4
ATOM 2959 C C . VAL A 1 11 ? 41.751 -7.074 0.764 1.00 0.00 11 VAL A C 4
ATOM 2960 O O . VAL A 1 11 ? 42.239 -7.155 -0.348 1.00 0.00 11 VAL A O 4
ATOM 2973 N N . ALA A 1 12 ? 40.956 -6.088 1.093 1.00 0.00 12 ALA A N 4
ATOM 2974 C CA . ALA A 1 12 ? 40.626 -5.023 0.096 1.00 0.00 12 ALA A CA 4
ATOM 2975 C C . ALA A 1 12 ? 41.895 -4.284 -0.332 1.00 0.00 12 ALA A C 4
ATOM 2976 O O . ALA A 1 12 ? 42.144 -4.098 -1.509 1.00 0.00 12 ALA A O 4
ATOM 2983 N N . ILE A 1 13 ? 42.701 -3.868 0.612 1.00 0.00 13 ILE A N 4
ATOM 2984 C CA . ILE A 1 13 ? 43.962 -3.146 0.256 1.00 0.00 13 ILE A CA 4
ATOM 2985 C C . ILE A 1 13 ? 44.872 -4.083 -0.544 1.00 0.00 13 ILE A C 4
ATOM 2986 O O . ILE A 1 13 ? 45.417 -3.713 -1.565 1.00 0.00 13 ILE A O 4
ATOM 3002 N N . LEU A 1 14 ? 45.025 -5.299 -0.088 1.00 0.00 14 LEU A N 4
ATOM 3003 C CA . LEU A 1 14 ? 45.888 -6.281 -0.816 1.00 0.00 14 LEU A CA 4
ATOM 3004 C C . LEU A 1 14 ? 45.328 -6.522 -2.223 1.00 0.00 14 LEU A C 4
ATOM 3005 O O . LEU A 1 14 ? 45.964 -6.220 -3.213 1.00 0.00 14 LEU A O 4
ATOM 3021 N N . THR A 1 15 ? 44.145 -7.075 -2.313 1.00 0.00 15 THR A N 4
ATOM 3022 C CA . THR A 1 15 ? 43.528 -7.354 -3.652 1.00 0.00 15 THR A CA 4
ATOM 3023 C C . THR A 1 15 ? 43.525 -6.095 -4.533 1.00 0.00 15 THR A C 4
ATOM 3024 O O . THR A 1 15 ? 43.928 -6.133 -5.680 1.00 0.00 15 THR A O 4
ATOM 3035 N N . TYR A 1 16 ? 43.076 -4.984 -4.003 1.00 0.00 16 TYR A N 4
ATOM 3036 C CA . TYR A 1 16 ? 43.048 -3.720 -4.809 1.00 0.00 16 TYR A CA 4
ATOM 3037 C C . TYR A 1 16 ? 44.464 -3.363 -5.278 1.00 0.00 16 TYR A C 4
ATOM 3038 O O . TYR A 1 16 ? 44.698 -3.115 -6.447 1.00 0.00 16 TYR A O 4
ATOM 3056 N N . VAL A 1 17 ? 45.400 -3.332 -4.368 1.00 0.00 17 VAL A N 4
ATOM 3057 C CA . VAL A 1 17 ? 46.807 -2.987 -4.739 1.00 0.00 17 VAL A CA 4
ATOM 3058 C C . VAL A 1 17 ? 47.387 -4.060 -5.674 1.00 0.00 17 VAL A C 4
ATOM 3059 O O . VAL A 1 17 ? 47.922 -3.753 -6.722 1.00 0.00 17 VAL A O 4
ATOM 3072 N N . LYS A 1 18 ? 47.289 -5.310 -5.298 1.00 0.00 18 LYS A N 4
ATOM 3073 C CA . LYS A 1 18 ? 47.842 -6.407 -6.159 1.00 0.00 18 LYS A CA 4
ATOM 3074 C C . LYS A 1 18 ? 47.245 -6.354 -7.572 1.00 0.00 18 LYS A C 4
ATOM 3075 O O . LYS A 1 18 ? 47.824 -6.868 -8.511 1.00 0.00 18 LYS A O 4
ATOM 3094 N N . GLU A 1 19 ? 46.093 -5.749 -7.729 1.00 0.00 19 GLU A N 4
ATOM 3095 C CA . GLU A 1 19 ? 45.460 -5.677 -9.082 1.00 0.00 19 GLU A CA 4
ATOM 3096 C C . GLU A 1 19 ? 45.892 -4.403 -9.820 1.00 0.00 19 GLU A C 4
ATOM 3097 O O . GLU A 1 19 ? 45.852 -4.345 -11.035 1.00 0.00 19 GLU A O 4
ATOM 3109 N N . ASN A 1 20 ? 46.301 -3.387 -9.101 1.00 0.00 20 ASN A N 4
ATOM 3110 C CA . ASN A 1 20 ? 46.732 -2.120 -9.768 1.00 0.00 20 ASN A CA 4
ATOM 3111 C C . ASN A 1 20 ? 48.255 -1.976 -9.720 1.00 0.00 20 ASN A C 4
ATOM 3112 O O . ASN A 1 20 ? 48.904 -1.842 -10.739 1.00 0.00 20 ASN A O 4
ATOM 3123 N N . ALA A 1 21 ? 48.826 -1.981 -8.537 1.00 0.00 21 ALA A N 4
ATOM 3124 C CA . ALA A 1 21 ? 50.313 -1.822 -8.398 1.00 0.00 21 ALA A CA 4
ATOM 3125 C C . ALA A 1 21 ? 51.073 -2.746 -9.361 1.00 0.00 21 ALA A C 4
ATOM 3126 O O . ALA A 1 21 ? 51.066 -3.953 -9.214 1.00 0.00 21 ALA A O 4
ATOM 3133 N N . ARG A 1 22 ? 51.731 -2.176 -10.338 1.00 0.00 22 ARG A N 4
ATOM 3134 C CA . ARG A 1 22 ? 52.501 -3.000 -11.315 1.00 0.00 22 ARG A CA 4
ATOM 3135 C C . ARG A 1 22 ? 53.654 -2.179 -11.901 1.00 0.00 22 ARG A C 4
ATOM 3136 O O . ARG A 1 22 ? 54.096 -2.419 -13.009 1.00 0.00 22 ARG A O 4
ATOM 3157 N N . SER A 1 23 ? 54.145 -1.215 -11.161 1.00 0.00 23 SER A N 4
ATOM 3158 C CA . SER A 1 23 ? 55.272 -0.375 -11.664 1.00 0.00 23 SER A CA 4
ATOM 3159 C C . SER A 1 23 ? 55.867 0.457 -10.518 1.00 0.00 23 SER A C 4
ATOM 3160 O O . SER A 1 23 ? 55.241 0.613 -9.487 1.00 0.00 23 SER A O 4
ATOM 3168 N N . PRO A 1 24 ? 57.064 0.967 -10.723 1.00 0.00 24 PRO A N 4
ATOM 3169 C CA . PRO A 1 24 ? 57.724 1.781 -9.672 1.00 0.00 24 PRO A CA 4
ATOM 3170 C C . PRO A 1 24 ? 57.065 3.161 -9.573 1.00 0.00 24 PRO A C 4
ATOM 3171 O O . PRO A 1 24 ? 57.680 4.173 -9.853 1.00 0.00 24 PRO A O 4
ATOM 3182 N N . SER A 1 25 ? 55.818 3.207 -9.174 1.00 0.00 25 SER A N 4
ATOM 3183 C CA . SER A 1 25 ? 55.115 4.522 -9.054 1.00 0.00 25 SER A CA 4
ATOM 3184 C C . SER A 1 25 ? 53.787 4.369 -8.304 1.00 0.00 25 SER A C 4
ATOM 3185 O O . SER A 1 25 ? 53.403 5.224 -7.528 1.00 0.00 25 SER A O 4
ATOM 3193 N N . SER A 1 26 ? 53.077 3.296 -8.542 1.00 0.00 26 SER A N 4
ATOM 3194 C CA . SER A 1 26 ? 51.762 3.091 -7.862 1.00 0.00 26 SER A CA 4
ATOM 3195 C C . SER A 1 26 ? 51.946 2.795 -6.367 1.00 0.00 26 SER A C 4
ATOM 3196 O O . SER A 1 26 ? 51.262 3.361 -5.534 1.00 0.00 26 SER A O 4
ATOM 3204 N N . VAL A 1 27 ? 52.848 1.906 -6.017 1.00 0.00 27 VAL A N 4
ATOM 3205 C CA . VAL A 1 27 ? 53.048 1.575 -4.568 1.00 0.00 27 VAL A CA 4
ATOM 3206 C C . VAL A 1 27 ? 54.047 2.535 -3.913 1.00 0.00 27 VAL A C 4
ATOM 3207 O O . VAL A 1 27 ? 54.024 2.733 -2.712 1.00 0.00 27 VAL A O 4
ATOM 3220 N N . THR A 1 28 ? 54.917 3.134 -4.685 1.00 0.00 28 THR A N 4
ATOM 3221 C CA . THR A 1 28 ? 55.911 4.085 -4.096 1.00 0.00 28 THR A CA 4
ATOM 3222 C C . THR A 1 28 ? 55.336 5.507 -4.066 1.00 0.00 28 THR A C 4
ATOM 3223 O O . THR A 1 28 ? 55.760 6.336 -3.281 1.00 0.00 28 THR A O 4
ATOM 3234 N N . GLY A 1 29 ? 54.370 5.791 -4.905 1.00 0.00 29 GLY A N 4
ATOM 3235 C CA . GLY A 1 29 ? 53.759 7.152 -4.918 1.00 0.00 29 GLY A CA 4
ATOM 3236 C C . GLY A 1 29 ? 52.524 7.154 -4.018 1.00 0.00 29 GLY A C 4
ATOM 3237 O O . GLY A 1 29 ? 52.409 6.350 -3.112 1.00 0.00 29 GLY A O 4
ATOM 3241 N N . ASN A 1 30 ? 51.599 8.045 -4.263 1.00 0.00 30 ASN A N 4
ATOM 3242 C CA . ASN A 1 30 ? 50.362 8.098 -3.424 1.00 0.00 30 ASN A CA 4
ATOM 3243 C C . ASN A 1 30 ? 49.126 8.215 -4.319 1.00 0.00 30 ASN A C 4
ATOM 3244 O O . ASN A 1 30 ? 48.110 8.747 -3.917 1.00 0.00 30 ASN A O 4
ATOM 3255 N N . ALA A 1 31 ? 49.206 7.726 -5.532 1.00 0.00 31 ALA A N 4
ATOM 3256 C CA . ALA A 1 31 ? 48.037 7.814 -6.457 1.00 0.00 31 ALA A CA 4
ATOM 3257 C C . ALA A 1 31 ? 47.161 6.567 -6.332 1.00 0.00 31 ALA A C 4
ATOM 3258 O O . ALA A 1 31 ? 45.988 6.653 -6.021 1.00 0.00 31 ALA A O 4
ATOM 3265 N N . LEU A 1 32 ? 47.724 5.405 -6.571 1.00 0.00 32 LEU A N 4
ATOM 3266 C CA . LEU A 1 32 ? 46.925 4.141 -6.466 1.00 0.00 32 LEU A CA 4
ATOM 3267 C C . LEU A 1 32 ? 46.258 4.048 -5.089 1.00 0.00 32 LEU A C 4
ATOM 3268 O O . LEU A 1 32 ? 45.222 3.432 -4.931 1.00 0.00 32 LEU A O 4
ATOM 3284 N N . TRP A 1 33 ? 46.842 4.670 -4.099 1.00 0.00 33 TRP A N 4
ATOM 3285 C CA . TRP A 1 33 ? 46.245 4.640 -2.729 1.00 0.00 33 TRP A CA 4
ATOM 3286 C C . TRP A 1 33 ? 45.165 5.717 -2.645 1.00 0.00 33 TRP A C 4
ATOM 3287 O O . TRP A 1 33 ? 44.075 5.485 -2.156 1.00 0.00 33 TRP A O 4
ATOM 3308 N N . LYS A 1 34 ? 45.459 6.890 -3.145 1.00 0.00 34 LYS A N 4
ATOM 3309 C CA . LYS A 1 34 ? 44.454 7.996 -3.130 1.00 0.00 34 LYS A CA 4
ATOM 3310 C C . LYS A 1 34 ? 43.226 7.580 -3.945 1.00 0.00 34 LYS A C 4
ATOM 3311 O O . LYS A 1 34 ? 42.100 7.723 -3.508 1.00 0.00 34 LYS A O 4
ATOM 3330 N N . ALA A 1 35 ? 43.445 7.053 -5.125 1.00 0.00 35 ALA A N 4
ATOM 3331 C CA . ALA A 1 35 ? 42.299 6.607 -5.977 1.00 0.00 35 ALA A CA 4
ATOM 3332 C C . ALA A 1 35 ? 41.509 5.515 -5.252 1.00 0.00 35 ALA A C 4
ATOM 3333 O O . ALA A 1 35 ? 40.298 5.438 -5.359 1.00 0.00 35 ALA A O 4
ATOM 3340 N N . MET A 1 36 ? 42.186 4.676 -4.503 1.00 0.00 36 MET A N 4
ATOM 3341 C CA . MET A 1 36 ? 41.473 3.592 -3.753 1.00 0.00 36 MET A CA 4
ATOM 3342 C C . MET A 1 36 ? 40.457 4.214 -2.792 1.00 0.00 36 MET A C 4
ATOM 3343 O O . MET A 1 36 ? 39.364 3.708 -2.617 1.00 0.00 36 MET A O 4
ATOM 3357 N N . GLU A 1 37 ? 40.812 5.317 -2.183 1.00 0.00 37 GLU A N 4
ATOM 3358 C CA . GLU A 1 37 ? 39.868 5.994 -1.242 1.00 0.00 37 GLU A CA 4
ATOM 3359 C C . GLU A 1 37 ? 38.669 6.536 -2.024 1.00 0.00 37 GLU A C 4
ATOM 3360 O O . GLU A 1 37 ? 37.572 6.633 -1.508 1.00 0.00 37 GLU A O 4
ATOM 3372 N N . LYS A 1 38 ? 38.876 6.881 -3.270 1.00 0.00 38 LYS A N 4
ATOM 3373 C CA . LYS A 1 38 ? 37.756 7.408 -4.104 1.00 0.00 38 LYS A CA 4
ATOM 3374 C C . LYS A 1 38 ? 37.229 6.323 -5.055 1.00 0.00 38 LYS A C 4
ATOM 3375 O O . LYS A 1 38 ? 36.493 6.612 -5.979 1.00 0.00 38 LYS A O 4
ATOM 3394 N N . SER A 1 39 ? 37.600 5.080 -4.841 1.00 0.00 39 SER A N 4
ATOM 3395 C CA . SER A 1 39 ? 37.119 3.988 -5.741 1.00 0.00 39 SER A CA 4
ATOM 3396 C C . SER A 1 39 ? 36.411 2.898 -4.930 1.00 0.00 39 SER A C 4
ATOM 3397 O O . SER A 1 39 ? 35.201 2.777 -4.967 1.00 0.00 39 SER A O 4
ATOM 3405 N N . SER A 1 40 ? 37.156 2.103 -4.199 1.00 0.00 40 SER A N 4
ATOM 3406 C CA . SER A 1 40 ? 36.526 1.017 -3.388 1.00 0.00 40 SER A CA 4
ATOM 3407 C C . SER A 1 40 ? 37.390 0.687 -2.166 1.00 0.00 40 SER A C 4
ATOM 3408 O O . SER A 1 40 ? 38.406 0.026 -2.273 1.00 0.00 40 SER A O 4
ATOM 3416 N N . LEU A 1 41 ? 36.990 1.145 -1.006 1.00 0.00 41 LEU A N 4
ATOM 3417 C CA . LEU A 1 41 ? 37.773 0.870 0.231 1.00 0.00 41 LEU A CA 4
ATOM 3418 C C . LEU A 1 41 ? 36.787 0.584 1.385 1.00 0.00 41 LEU A C 4
ATOM 3419 O O . LEU A 1 41 ? 35.807 -0.109 1.191 1.00 0.00 41 LEU A O 4
ATOM 3435 N N . THR A 1 42 ? 37.017 1.105 2.572 1.00 0.00 42 THR A N 4
ATOM 3436 C CA . THR A 1 42 ? 36.075 0.849 3.702 1.00 0.00 42 THR A CA 4
ATOM 3437 C C . THR A 1 42 ? 35.983 2.089 4.592 1.00 0.00 42 THR A C 4
ATOM 3438 O O . THR A 1 42 ? 34.934 2.684 4.739 1.00 0.00 42 THR A O 4
ATOM 3449 N N . GLN A 1 43 ? 37.083 2.476 5.190 1.00 0.00 43 GLN A N 4
ATOM 3450 C CA . GLN A 1 43 ? 37.086 3.677 6.080 1.00 0.00 43 GLN A CA 4
ATOM 3451 C C . GLN A 1 43 ? 38.522 3.998 6.507 1.00 0.00 43 GLN A C 4
ATOM 3452 O O . GLN A 1 43 ? 38.897 3.798 7.649 1.00 0.00 43 GLN A O 4
ATOM 3466 N N . HIS A 1 44 ? 39.330 4.485 5.597 1.00 0.00 44 HIS A N 4
ATOM 3467 C CA . HIS A 1 44 ? 40.744 4.808 5.953 1.00 0.00 44 HIS A CA 4
ATOM 3468 C C . HIS A 1 44 ? 41.337 5.827 4.984 1.00 0.00 44 HIS A C 4
ATOM 3469 O O . HIS A 1 44 ? 40.880 5.983 3.868 1.00 0.00 44 HIS A O 4
ATOM 3483 N N . SER A 1 45 ? 42.369 6.511 5.410 1.00 0.00 45 SER A N 4
ATOM 3484 C CA . SER A 1 45 ? 43.023 7.519 4.524 1.00 0.00 45 SER A CA 4
ATOM 3485 C C . SER A 1 45 ? 44.064 6.827 3.651 1.00 0.00 45 SER A C 4
ATOM 3486 O O . SER A 1 45 ? 44.740 5.916 4.087 1.00 0.00 45 SER A O 4
ATOM 3494 N N . TRP A 1 46 ? 44.198 7.253 2.422 1.00 0.00 46 TRP A N 4
ATOM 3495 C CA . TRP A 1 46 ? 45.198 6.622 1.500 1.00 0.00 46 TRP A CA 4
ATOM 3496 C C . TRP A 1 46 ? 46.590 6.552 2.167 1.00 0.00 46 TRP A C 4
ATOM 3497 O O . TRP A 1 46 ? 47.360 5.641 1.932 1.00 0.00 46 TRP A O 4
ATOM 3518 N N . GLN A 1 47 ? 46.903 7.526 2.985 1.00 0.00 47 GLN A N 4
ATOM 3519 C CA . GLN A 1 47 ? 48.236 7.552 3.665 1.00 0.00 47 GLN A CA 4
ATOM 3520 C C . GLN A 1 47 ? 48.383 6.354 4.606 1.00 0.00 47 GLN A C 4
ATOM 3521 O O . GLN A 1 47 ? 49.317 5.582 4.499 1.00 0.00 47 GLN A O 4
ATOM 3535 N N . SER A 1 48 ? 47.469 6.198 5.532 1.00 0.00 48 SER A N 4
ATOM 3536 C CA . SER A 1 48 ? 47.549 5.050 6.494 1.00 0.00 48 SER A CA 4
ATOM 3537 C C . SER A 1 48 ? 47.659 3.720 5.738 1.00 0.00 48 SER A C 4
ATOM 3538 O O . SER A 1 48 ? 48.209 2.757 6.237 1.00 0.00 48 SER A O 4
ATOM 3546 N N . LEU A 1 49 ? 47.143 3.669 4.536 1.00 0.00 49 LEU A N 4
ATOM 3547 C CA . LEU A 1 49 ? 47.218 2.410 3.737 1.00 0.00 49 LEU A CA 4
ATOM 3548 C C . LEU A 1 49 ? 48.588 2.313 3.057 1.00 0.00 49 LEU A C 4
ATOM 3549 O O . LEU A 1 49 ? 49.144 1.240 2.914 1.00 0.00 49 LEU A O 4
ATOM 3565 N N . LYS A 1 50 ? 49.138 3.432 2.651 1.00 0.00 50 LYS A N 4
ATOM 3566 C CA . LYS A 1 50 ? 50.482 3.417 1.993 1.00 0.00 50 LYS A CA 4
ATOM 3567 C C . LYS A 1 50 ? 51.554 3.088 3.035 1.00 0.00 50 LYS A C 4
ATOM 3568 O O . LYS A 1 50 ? 52.420 2.263 2.813 1.00 0.00 50 LYS A O 4
ATOM 3587 N N . ASP A 1 51 ? 51.486 3.725 4.176 1.00 0.00 51 ASP A N 4
ATOM 3588 C CA . ASP A 1 51 ? 52.486 3.456 5.254 1.00 0.00 51 ASP A CA 4
ATOM 3589 C C . ASP A 1 51 ? 52.303 2.032 5.781 1.00 0.00 51 ASP A C 4
ATOM 3590 O O . ASP A 1 51 ? 53.258 1.360 6.122 1.00 0.00 51 ASP A O 4
ATOM 3599 N N . ARG A 1 52 ? 51.080 1.567 5.839 1.00 0.00 52 ARG A N 4
ATOM 3600 C CA . ARG A 1 52 ? 50.820 0.182 6.336 1.00 0.00 52 ARG A CA 4
ATOM 3601 C C . ARG A 1 52 ? 51.502 -0.834 5.408 1.00 0.00 52 ARG A C 4
ATOM 3602 O O . ARG A 1 52 ? 52.003 -1.850 5.851 1.00 0.00 52 ARG A O 4
ATOM 3623 N N . TYR A 1 53 ? 51.521 -0.562 4.127 1.00 0.00 53 TYR A N 4
ATOM 3624 C CA . TYR A 1 53 ? 52.171 -1.509 3.170 1.00 0.00 53 TYR A CA 4
ATOM 3625 C C . TYR A 1 53 ? 53.663 -1.637 3.486 1.00 0.00 53 TYR A C 4
ATOM 3626 O O . TYR A 1 53 ? 54.177 -2.727 3.652 1.00 0.00 53 TYR A O 4
ATOM 3644 N N . LEU A 1 54 ? 54.360 -0.533 3.573 1.00 0.00 54 LEU A N 4
ATOM 3645 C CA . LEU A 1 54 ? 55.820 -0.591 3.885 1.00 0.00 54 LEU A CA 4
ATOM 3646 C C . LEU A 1 54 ? 56.038 -0.804 5.389 1.00 0.00 54 LEU A C 4
ATOM 3647 O O . LEU A 1 54 ? 57.096 -1.231 5.812 1.00 0.00 54 LEU A O 4
ATOM 3663 N N . LYS A 1 55 ? 55.046 -0.513 6.199 1.00 0.00 55 LYS A N 4
ATOM 3664 C CA . LYS A 1 55 ? 55.196 -0.702 7.677 1.00 0.00 55 LYS A CA 4
ATOM 3665 C C . LYS A 1 55 ? 55.528 -2.164 7.993 1.00 0.00 55 LYS A C 4
ATOM 3666 O O . LYS A 1 55 ? 56.462 -2.451 8.718 1.00 0.00 55 LYS A O 4
ATOM 3685 N N . HIS A 1 56 ? 54.775 -3.088 7.447 1.00 0.00 56 HIS A N 4
ATOM 3686 C CA . HIS A 1 56 ? 55.057 -4.533 7.713 1.00 0.00 56 HIS A CA 4
ATOM 3687 C C . HIS A 1 56 ? 54.251 -5.452 6.786 1.00 0.00 56 HIS A C 4
ATOM 3688 O O . HIS A 1 56 ? 53.714 -6.454 7.218 1.00 0.00 56 HIS A O 4
ATOM 3702 N N . LEU A 1 57 ? 54.189 -5.139 5.513 1.00 0.00 57 LEU A N 4
ATOM 3703 C CA . LEU A 1 57 ? 53.447 -6.021 4.556 1.00 0.00 57 LEU A CA 4
ATOM 3704 C C . LEU A 1 57 ? 54.352 -6.386 3.375 1.00 0.00 57 LEU A C 4
ATOM 3705 O O . LEU A 1 57 ? 54.774 -7.517 3.233 1.00 0.00 57 LEU A O 4
ATOM 3721 N N . ARG A 1 58 ? 54.651 -5.431 2.526 1.00 0.00 58 ARG A N 4
ATOM 3722 C CA . ARG A 1 58 ? 55.532 -5.702 1.340 1.00 0.00 58 ARG A CA 4
ATOM 3723 C C . ARG A 1 58 ? 55.025 -6.917 0.548 1.00 0.00 58 ARG A C 4
ATOM 3724 O O . ARG A 1 58 ? 55.740 -7.882 0.351 1.00 0.00 58 ARG A O 4
ATOM 3745 N N . GLY A 1 59 ? 53.798 -6.870 0.096 1.00 0.00 59 GLY A N 4
ATOM 3746 C CA . GLY A 1 59 ? 53.236 -8.013 -0.683 1.00 0.00 59 GLY A CA 4
ATOM 3747 C C . GLY A 1 59 ? 53.830 -8.015 -2.093 1.00 0.00 59 GLY A C 4
ATOM 3748 O O . GLY A 1 59 ? 53.234 -7.405 -2.965 1.00 0.00 59 GLY A O 4
ATOM 3753 N N . GLY A 1 1 ? 42.861 2.303 20.425 1.00 0.00 1 GLY A N 5
ATOM 3754 C CA . GLY A 1 1 ? 42.105 2.617 19.177 1.00 0.00 1 GLY A CA 5
ATOM 3755 C C . GLY A 1 1 ? 43.087 2.933 18.047 1.00 0.00 1 GLY A C 5
ATOM 3756 O O . GLY A 1 1 ? 43.268 4.076 17.671 1.00 0.00 1 GLY A O 5
ATOM 3762 N N . ARG A 1 2 ? 43.721 1.924 17.505 1.00 0.00 2 ARG A N 5
ATOM 3763 C CA . ARG A 1 2 ? 44.696 2.149 16.396 1.00 0.00 2 ARG A CA 5
ATOM 3764 C C . ARG A 1 2 ? 43.971 2.169 15.047 1.00 0.00 2 ARG A C 5
ATOM 3765 O O . ARG A 1 2 ? 42.763 2.295 14.985 1.00 0.00 2 ARG A O 5
ATOM 3786 N N . ILE A 1 3 ? 44.704 2.041 13.970 1.00 0.00 3 ILE A N 5
ATOM 3787 C CA . ILE A 1 3 ? 44.070 2.046 12.611 1.00 0.00 3 ILE A CA 5
ATOM 3788 C C . ILE A 1 3 ? 43.044 0.900 12.510 1.00 0.00 3 ILE A C 5
ATOM 3789 O O . ILE A 1 3 ? 43.357 -0.249 12.757 1.00 0.00 3 ILE A O 5
ATOM 3805 N N . ALA A 1 4 ? 41.826 1.217 12.144 1.00 0.00 4 ALA A N 5
ATOM 3806 C CA . ALA A 1 4 ? 40.778 0.160 12.018 1.00 0.00 4 ALA A CA 5
ATOM 3807 C C . ALA A 1 4 ? 41.047 -0.695 10.776 1.00 0.00 4 ALA A C 5
ATOM 3808 O O . ALA A 1 4 ? 40.434 -0.514 9.740 1.00 0.00 4 ALA A O 5
ATOM 3815 N N . PHE A 1 5 ? 41.969 -1.619 10.876 1.00 0.00 5 PHE A N 5
ATOM 3816 C CA . PHE A 1 5 ? 42.301 -2.488 9.707 1.00 0.00 5 PHE A CA 5
ATOM 3817 C C . PHE A 1 5 ? 41.938 -3.949 10.002 1.00 0.00 5 PHE A C 5
ATOM 3818 O O . PHE A 1 5 ? 42.798 -4.780 10.224 1.00 0.00 5 PHE A O 5
ATOM 3835 N N . THR A 1 6 ? 40.666 -4.262 9.998 1.00 0.00 6 THR A N 5
ATOM 3836 C CA . THR A 1 6 ? 40.229 -5.667 10.270 1.00 0.00 6 THR A CA 5
ATOM 3837 C C . THR A 1 6 ? 40.755 -6.601 9.175 1.00 0.00 6 THR A C 5
ATOM 3838 O O . THR A 1 6 ? 41.311 -6.158 8.188 1.00 0.00 6 THR A O 5
ATOM 3849 N N . ASP A 1 7 ? 40.580 -7.889 9.343 1.00 0.00 7 ASP A N 5
ATOM 3850 C CA . ASP A 1 7 ? 41.066 -8.857 8.309 1.00 0.00 7 ASP A CA 5
ATOM 3851 C C . ASP A 1 7 ? 40.417 -8.561 6.952 1.00 0.00 7 ASP A C 5
ATOM 3852 O O . ASP A 1 7 ? 40.993 -8.818 5.912 1.00 0.00 7 ASP A O 5
ATOM 3861 N N . ALA A 1 8 ? 39.223 -8.022 6.959 1.00 0.00 8 ALA A N 5
ATOM 3862 C CA . ALA A 1 8 ? 38.531 -7.706 5.672 1.00 0.00 8 ALA A CA 5
ATOM 3863 C C . ALA A 1 8 ? 39.159 -6.471 5.019 1.00 0.00 8 ALA A C 5
ATOM 3864 O O . ALA A 1 8 ? 39.489 -6.479 3.847 1.00 0.00 8 ALA A O 5
ATOM 3871 N N . ASP A 1 9 ? 39.324 -5.414 5.771 1.00 0.00 9 ASP A N 5
ATOM 3872 C CA . ASP A 1 9 ? 39.928 -4.169 5.203 1.00 0.00 9 ASP A CA 5
ATOM 3873 C C . ASP A 1 9 ? 41.345 -4.447 4.688 1.00 0.00 9 ASP A C 5
ATOM 3874 O O . ASP A 1 9 ? 41.836 -3.763 3.810 1.00 0.00 9 ASP A O 5
ATOM 3883 N N . ASP A 1 10 ? 42.002 -5.444 5.227 1.00 0.00 10 ASP A N 5
ATOM 3884 C CA . ASP A 1 10 ? 43.388 -5.767 4.768 1.00 0.00 10 ASP A CA 5
ATOM 3885 C C . ASP A 1 10 ? 43.347 -6.484 3.413 1.00 0.00 10 ASP A C 5
ATOM 3886 O O . ASP A 1 10 ? 44.120 -6.185 2.523 1.00 0.00 10 ASP A O 5
ATOM 3895 N N . VAL A 1 11 ? 42.449 -7.424 3.253 1.00 0.00 11 VAL A N 5
ATOM 3896 C CA . VAL A 1 11 ? 42.353 -8.162 1.954 1.00 0.00 11 VAL A CA 5
ATOM 3897 C C . VAL A 1 11 ? 41.976 -7.192 0.829 1.00 0.00 11 VAL A C 5
ATOM 3898 O O . VAL A 1 11 ? 42.349 -7.378 -0.314 1.00 0.00 11 VAL A O 5
ATOM 3911 N N . ALA A 1 12 ? 41.237 -6.161 1.150 1.00 0.00 12 ALA A N 5
ATOM 3912 C CA . ALA A 1 12 ? 40.829 -5.173 0.106 1.00 0.00 12 ALA A CA 5
ATOM 3913 C C . ALA A 1 12 ? 42.039 -4.347 -0.337 1.00 0.00 12 ALA A C 5
ATOM 3914 O O . ALA A 1 12 ? 42.269 -4.151 -1.516 1.00 0.00 12 ALA A O 5
ATOM 3921 N N . ILE A 1 13 ? 42.816 -3.870 0.602 1.00 0.00 13 ILE A N 5
ATOM 3922 C CA . ILE A 1 13 ? 44.020 -3.060 0.242 1.00 0.00 13 ILE A CA 5
ATOM 3923 C C . ILE A 1 13 ? 44.998 -3.925 -0.558 1.00 0.00 13 ILE A C 5
ATOM 3924 O O . ILE A 1 13 ? 45.484 -3.525 -1.598 1.00 0.00 13 ILE A O 5
ATOM 3940 N N . LEU A 1 14 ? 45.280 -5.109 -0.080 1.00 0.00 14 LEU A N 5
ATOM 3941 C CA . LEU A 1 14 ? 46.222 -6.012 -0.811 1.00 0.00 14 LEU A CA 5
ATOM 3942 C C . LEU A 1 14 ? 45.641 -6.365 -2.187 1.00 0.00 14 LEU A C 5
ATOM 3943 O O . LEU A 1 14 ? 46.275 -6.171 -3.205 1.00 0.00 14 LEU A O 5
ATOM 3959 N N . THR A 1 15 ? 44.440 -6.883 -2.220 1.00 0.00 15 THR A N 5
ATOM 3960 C CA . THR A 1 15 ? 43.808 -7.253 -3.528 1.00 0.00 15 THR A CA 5
ATOM 3961 C C . THR A 1 15 ? 43.732 -6.029 -4.452 1.00 0.00 15 THR A C 5
ATOM 3962 O O . THR A 1 15 ? 43.979 -6.122 -5.639 1.00 0.00 15 THR A O 5
ATOM 3973 N N . TYR A 1 16 ? 43.390 -4.886 -3.912 1.00 0.00 16 TYR A N 5
ATOM 3974 C CA . TYR A 1 16 ? 43.293 -3.651 -4.752 1.00 0.00 16 TYR A CA 5
ATOM 3975 C C . TYR A 1 16 ? 44.682 -3.233 -5.247 1.00 0.00 16 TYR A C 5
ATOM 3976 O O . TYR A 1 16 ? 44.831 -2.715 -6.338 1.00 0.00 16 TYR A O 5
ATOM 3994 N N . VAL A 1 17 ? 45.694 -3.452 -4.449 1.00 0.00 17 VAL A N 5
ATOM 3995 C CA . VAL A 1 17 ? 47.077 -3.068 -4.860 1.00 0.00 17 VAL A CA 5
ATOM 3996 C C . VAL A 1 17 ? 47.710 -4.186 -5.701 1.00 0.00 17 VAL A C 5
ATOM 3997 O O . VAL A 1 17 ? 48.152 -3.962 -6.811 1.00 0.00 17 VAL A O 5
ATOM 4010 N N . LYS A 1 18 ? 47.755 -5.384 -5.177 1.00 0.00 18 LYS A N 5
ATOM 4011 C CA . LYS A 1 18 ? 48.363 -6.531 -5.932 1.00 0.00 18 LYS A CA 5
ATOM 4012 C C . LYS A 1 18 ? 47.750 -6.665 -7.334 1.00 0.00 18 LYS A C 5
ATOM 4013 O O . LYS A 1 18 ? 48.358 -7.217 -8.231 1.00 0.00 18 LYS A O 5
ATOM 4032 N N . GLU A 1 19 ? 46.553 -6.167 -7.526 1.00 0.00 19 GLU A N 5
ATOM 4033 C CA . GLU A 1 19 ? 45.903 -6.269 -8.868 1.00 0.00 19 GLU A CA 5
ATOM 4034 C C . GLU A 1 19 ? 46.250 -5.049 -9.724 1.00 0.00 19 GLU A C 5
ATOM 4035 O O . GLU A 1 19 ? 46.639 -5.174 -10.870 1.00 0.00 19 GLU A O 5
ATOM 4047 N N . ASN A 1 20 ? 46.107 -3.870 -9.174 1.00 0.00 20 ASN A N 5
ATOM 4048 C CA . ASN A 1 20 ? 46.422 -2.630 -9.948 1.00 0.00 20 ASN A CA 5
ATOM 4049 C C . ASN A 1 20 ? 47.930 -2.375 -9.950 1.00 0.00 20 ASN A C 5
ATOM 4050 O O . ASN A 1 20 ? 48.558 -2.318 -10.988 1.00 0.00 20 ASN A O 5
ATOM 4061 N N . ALA A 1 21 ? 48.508 -2.204 -8.782 1.00 0.00 21 ALA A N 5
ATOM 4062 C CA . ALA A 1 21 ? 49.983 -1.933 -8.676 1.00 0.00 21 ALA A CA 5
ATOM 4063 C C . ALA A 1 21 ? 50.803 -2.879 -9.568 1.00 0.00 21 ALA A C 5
ATOM 4064 O O . ALA A 1 21 ? 51.060 -4.014 -9.213 1.00 0.00 21 ALA A O 5
ATOM 4071 N N . ARG A 1 22 ? 51.215 -2.409 -10.717 1.00 0.00 22 ARG A N 5
ATOM 4072 C CA . ARG A 1 22 ? 52.021 -3.262 -11.639 1.00 0.00 22 ARG A CA 5
ATOM 4073 C C . ARG A 1 22 ? 53.057 -2.410 -12.378 1.00 0.00 22 ARG A C 5
ATOM 4074 O O . ARG A 1 22 ? 53.447 -2.715 -13.488 1.00 0.00 22 ARG A O 5
ATOM 4095 N N . SER A 1 23 ? 53.502 -1.342 -11.764 1.00 0.00 23 SER A N 5
ATOM 4096 C CA . SER A 1 23 ? 54.514 -0.460 -12.419 1.00 0.00 23 SER A CA 5
ATOM 4097 C C . SER A 1 23 ? 55.196 0.433 -11.370 1.00 0.00 23 SER A C 5
ATOM 4098 O O . SER A 1 23 ? 54.667 0.616 -10.291 1.00 0.00 23 SER A O 5
ATOM 4106 N N . PRO A 1 24 ? 56.350 0.967 -11.711 1.00 0.00 24 PRO A N 5
ATOM 4107 C CA . PRO A 1 24 ? 57.081 1.843 -10.761 1.00 0.00 24 PRO A CA 5
ATOM 4108 C C . PRO A 1 24 ? 56.364 3.190 -10.611 1.00 0.00 24 PRO A C 5
ATOM 4109 O O . PRO A 1 24 ? 56.891 4.228 -10.965 1.00 0.00 24 PRO A O 5
ATOM 4120 N N . SER A 1 25 ? 55.166 3.175 -10.085 1.00 0.00 25 SER A N 5
ATOM 4121 C CA . SER A 1 25 ? 54.405 4.446 -9.904 1.00 0.00 25 SER A CA 5
ATOM 4122 C C . SER A 1 25 ? 53.223 4.224 -8.956 1.00 0.00 25 SER A C 5
ATOM 4123 O O . SER A 1 25 ? 52.949 5.035 -8.092 1.00 0.00 25 SER A O 5
ATOM 4131 N N . SER A 1 26 ? 52.524 3.128 -9.116 1.00 0.00 26 SER A N 5
ATOM 4132 C CA . SER A 1 26 ? 51.354 2.843 -8.227 1.00 0.00 26 SER A CA 5
ATOM 4133 C C . SER A 1 26 ? 51.804 2.762 -6.766 1.00 0.00 26 SER A C 5
ATOM 4134 O O . SER A 1 26 ? 51.146 3.272 -5.879 1.00 0.00 26 SER A O 5
ATOM 4142 N N . VAL A 1 27 ? 52.922 2.130 -6.513 1.00 0.00 27 VAL A N 5
ATOM 4143 C CA . VAL A 1 27 ? 53.422 2.022 -5.109 1.00 0.00 27 VAL A CA 5
ATOM 4144 C C . VAL A 1 27 ? 54.598 2.979 -4.891 1.00 0.00 27 VAL A C 5
ATOM 4145 O O . VAL A 1 27 ? 55.445 2.751 -4.049 1.00 0.00 27 VAL A O 5
ATOM 4158 N N . THR A 1 28 ? 54.652 4.048 -5.648 1.00 0.00 28 THR A N 5
ATOM 4159 C CA . THR A 1 28 ? 55.772 5.024 -5.489 1.00 0.00 28 THR A CA 5
ATOM 4160 C C . THR A 1 28 ? 55.307 6.454 -5.802 1.00 0.00 28 THR A C 5
ATOM 4161 O O . THR A 1 28 ? 56.118 7.337 -6.010 1.00 0.00 28 THR A O 5
ATOM 4172 N N . GLY A 1 29 ? 54.015 6.694 -5.838 1.00 0.00 29 GLY A N 5
ATOM 4173 C CA . GLY A 1 29 ? 53.520 8.071 -6.136 1.00 0.00 29 GLY A CA 5
ATOM 4174 C C . GLY A 1 29 ? 52.187 8.335 -5.421 1.00 0.00 29 GLY A C 5
ATOM 4175 O O . GLY A 1 29 ? 51.476 9.262 -5.758 1.00 0.00 29 GLY A O 5
ATOM 4179 N N . ASN A 1 30 ? 51.843 7.540 -4.428 1.00 0.00 30 ASN A N 5
ATOM 4180 C CA . ASN A 1 30 ? 50.556 7.755 -3.683 1.00 0.00 30 ASN A CA 5
ATOM 4181 C C . ASN A 1 30 ? 49.368 7.914 -4.651 1.00 0.00 30 ASN A C 5
ATOM 4182 O O . ASN A 1 30 ? 48.385 8.560 -4.334 1.00 0.00 30 ASN A O 5
ATOM 4193 N N . ALA A 1 31 ? 49.456 7.338 -5.826 1.00 0.00 31 ALA A N 5
ATOM 4194 C CA . ALA A 1 31 ? 48.340 7.468 -6.816 1.00 0.00 31 ALA A CA 5
ATOM 4195 C C . ALA A 1 31 ? 47.305 6.355 -6.625 1.00 0.00 31 ALA A C 5
ATOM 4196 O O . ALA A 1 31 ? 46.158 6.612 -6.315 1.00 0.00 31 ALA A O 5
ATOM 4203 N N . LEU A 1 32 ? 47.701 5.121 -6.817 1.00 0.00 32 LEU A N 5
ATOM 4204 C CA . LEU A 1 32 ? 46.743 3.978 -6.655 1.00 0.00 32 LEU A CA 5
ATOM 4205 C C . LEU A 1 32 ? 46.085 3.999 -5.270 1.00 0.00 32 LEU A C 5
ATOM 4206 O O . LEU A 1 32 ? 45.028 3.431 -5.067 1.00 0.00 32 LEU A O 5
ATOM 4222 N N . TRP A 1 33 ? 46.707 4.644 -4.319 1.00 0.00 33 TRP A N 5
ATOM 4223 C CA . TRP A 1 33 ? 46.131 4.705 -2.938 1.00 0.00 33 TRP A CA 5
ATOM 4224 C C . TRP A 1 33 ? 45.093 5.829 -2.871 1.00 0.00 33 TRP A C 5
ATOM 4225 O O . TRP A 1 33 ? 43.968 5.621 -2.455 1.00 0.00 33 TRP A O 5
ATOM 4246 N N . LYS A 1 34 ? 45.459 7.020 -3.289 1.00 0.00 34 LYS A N 5
ATOM 4247 C CA . LYS A 1 34 ? 44.489 8.165 -3.264 1.00 0.00 34 LYS A CA 5
ATOM 4248 C C . LYS A 1 34 ? 43.230 7.813 -4.064 1.00 0.00 34 LYS A C 5
ATOM 4249 O O . LYS A 1 34 ? 42.124 8.134 -3.668 1.00 0.00 34 LYS A O 5
ATOM 4268 N N . ALA A 1 35 ? 43.390 7.152 -5.184 1.00 0.00 35 ALA A N 5
ATOM 4269 C CA . ALA A 1 35 ? 42.204 6.770 -6.010 1.00 0.00 35 ALA A CA 5
ATOM 4270 C C . ALA A 1 35 ? 41.400 5.688 -5.287 1.00 0.00 35 ALA A C 5
ATOM 4271 O O . ALA A 1 35 ? 40.185 5.658 -5.348 1.00 0.00 35 ALA A O 5
ATOM 4278 N N . MET A 1 36 ? 42.074 4.805 -4.598 1.00 0.00 36 MET A N 5
ATOM 4279 C CA . MET A 1 36 ? 41.361 3.720 -3.857 1.00 0.00 36 MET A CA 5
ATOM 4280 C C . MET A 1 36 ? 40.452 4.331 -2.788 1.00 0.00 36 MET A C 5
ATOM 4281 O O . MET A 1 36 ? 39.317 3.928 -2.620 1.00 0.00 36 MET A O 5
ATOM 4295 N N . GLU A 1 37 ? 40.948 5.304 -2.067 1.00 0.00 37 GLU A N 5
ATOM 4296 C CA . GLU A 1 37 ? 40.123 5.953 -1.001 1.00 0.00 37 GLU A CA 5
ATOM 4297 C C . GLU A 1 37 ? 38.868 6.588 -1.612 1.00 0.00 37 GLU A C 5
ATOM 4298 O O . GLU A 1 37 ? 37.803 6.564 -1.024 1.00 0.00 37 GLU A O 5
ATOM 4310 N N . LYS A 1 38 ? 38.990 7.153 -2.786 1.00 0.00 38 LYS A N 5
ATOM 4311 C CA . LYS A 1 38 ? 37.811 7.795 -3.444 1.00 0.00 38 LYS A CA 5
ATOM 4312 C C . LYS A 1 38 ? 37.059 6.785 -4.324 1.00 0.00 38 LYS A C 5
ATOM 4313 O O . LYS A 1 38 ? 35.922 7.009 -4.695 1.00 0.00 38 LYS A O 5
ATOM 4332 N N . SER A 1 39 ? 37.683 5.681 -4.664 1.00 0.00 39 SER A N 5
ATOM 4333 C CA . SER A 1 39 ? 37.002 4.667 -5.522 1.00 0.00 39 SER A CA 5
ATOM 4334 C C . SER A 1 39 ? 36.226 3.669 -4.656 1.00 0.00 39 SER A C 5
ATOM 4335 O O . SER A 1 39 ? 35.011 3.610 -4.703 1.00 0.00 39 SER A O 5
ATOM 4343 N N . SER A 1 40 ? 36.919 2.884 -3.868 1.00 0.00 40 SER A N 5
ATOM 4344 C CA . SER A 1 40 ? 36.228 1.885 -2.999 1.00 0.00 40 SER A CA 5
ATOM 4345 C C . SER A 1 40 ? 37.097 1.549 -1.783 1.00 0.00 40 SER A C 5
ATOM 4346 O O . SER A 1 40 ? 37.960 0.695 -1.844 1.00 0.00 40 SER A O 5
ATOM 4354 N N . LEU A 1 41 ? 36.875 2.220 -0.682 1.00 0.00 41 LEU A N 5
ATOM 4355 C CA . LEU A 1 41 ? 37.682 1.953 0.543 1.00 0.00 41 LEU A CA 5
ATOM 4356 C C . LEU A 1 41 ? 36.915 2.412 1.785 1.00 0.00 41 LEU A C 5
ATOM 4357 O O . LEU A 1 41 ? 36.266 3.440 1.778 1.00 0.00 41 LEU A O 5
ATOM 4373 N N . THR A 1 42 ? 36.987 1.654 2.850 1.00 0.00 42 THR A N 5
ATOM 4374 C CA . THR A 1 42 ? 36.265 2.036 4.105 1.00 0.00 42 THR A CA 5
ATOM 4375 C C . THR A 1 42 ? 36.688 3.433 4.570 1.00 0.00 42 THR A C 5
ATOM 4376 O O . THR A 1 42 ? 37.390 4.144 3.874 1.00 0.00 42 THR A O 5
ATOM 4387 N N . GLN A 1 43 ? 36.265 3.826 5.744 1.00 0.00 43 GLN A N 5
ATOM 4388 C CA . GLN A 1 43 ? 36.633 5.177 6.266 1.00 0.00 43 GLN A CA 5
ATOM 4389 C C . GLN A 1 43 ? 38.115 5.223 6.637 1.00 0.00 43 GLN A C 5
ATOM 4390 O O . GLN A 1 43 ? 38.483 5.011 7.777 1.00 0.00 43 GLN A O 5
ATOM 4404 N N . HIS A 1 44 ? 38.966 5.502 5.681 1.00 0.00 44 HIS A N 5
ATOM 4405 C CA . HIS A 1 44 ? 40.428 5.566 5.977 1.00 0.00 44 HIS A CA 5
ATOM 4406 C C . HIS A 1 44 ? 41.140 6.515 5.014 1.00 0.00 44 HIS A C 5
ATOM 4407 O O . HIS A 1 44 ? 40.615 6.871 3.975 1.00 0.00 44 HIS A O 5
ATOM 4421 N N . SER A 1 45 ? 42.333 6.926 5.361 1.00 0.00 45 SER A N 5
ATOM 4422 C CA . SER A 1 45 ? 43.098 7.857 4.473 1.00 0.00 45 SER A CA 5
ATOM 4423 C C . SER A 1 45 ? 44.028 7.064 3.558 1.00 0.00 45 SER A C 5
ATOM 4424 O O . SER A 1 45 ? 44.519 6.013 3.919 1.00 0.00 45 SER A O 5
ATOM 4432 N N . TRP A 1 46 ? 44.268 7.564 2.372 1.00 0.00 46 TRP A N 5
ATOM 4433 C CA . TRP A 1 46 ? 45.165 6.845 1.414 1.00 0.00 46 TRP A CA 5
ATOM 4434 C C . TRP A 1 46 ? 46.551 6.612 2.048 1.00 0.00 46 TRP A C 5
ATOM 4435 O O . TRP A 1 46 ? 47.198 5.612 1.806 1.00 0.00 46 TRP A O 5
ATOM 4456 N N . GLN A 1 47 ? 47.003 7.546 2.848 1.00 0.00 47 GLN A N 5
ATOM 4457 C CA . GLN A 1 47 ? 48.342 7.404 3.498 1.00 0.00 47 GLN A CA 5
ATOM 4458 C C . GLN A 1 47 ? 48.305 6.302 4.556 1.00 0.00 47 GLN A C 5
ATOM 4459 O O . GLN A 1 47 ? 49.267 5.580 4.742 1.00 0.00 47 GLN A O 5
ATOM 4473 N N . SER A 1 48 ? 47.200 6.162 5.249 1.00 0.00 48 SER A N 5
ATOM 4474 C CA . SER A 1 48 ? 47.097 5.097 6.298 1.00 0.00 48 SER A CA 5
ATOM 4475 C C . SER A 1 48 ? 47.375 3.726 5.673 1.00 0.00 48 SER A C 5
ATOM 4476 O O . SER A 1 48 ? 48.302 3.037 6.055 1.00 0.00 48 SER A O 5
ATOM 4484 N N . LEU A 1 49 ? 46.586 3.341 4.703 1.00 0.00 49 LEU A N 5
ATOM 4485 C CA . LEU A 1 49 ? 46.813 2.020 4.033 1.00 0.00 49 LEU A CA 5
ATOM 4486 C C . LEU A 1 49 ? 48.162 2.036 3.298 1.00 0.00 49 LEU A C 5
ATOM 4487 O O . LEU A 1 49 ? 48.785 1.004 3.113 1.00 0.00 49 LEU A O 5
ATOM 4503 N N . LYS A 1 50 ? 48.639 3.198 2.910 1.00 0.00 50 LYS A N 5
ATOM 4504 C CA . LYS A 1 50 ? 49.968 3.269 2.223 1.00 0.00 50 LYS A CA 5
ATOM 4505 C C . LYS A 1 50 ? 51.066 2.952 3.242 1.00 0.00 50 LYS A C 5
ATOM 4506 O O . LYS A 1 50 ? 52.033 2.271 2.946 1.00 0.00 50 LYS A O 5
ATOM 4525 N N . ASP A 1 51 ? 50.909 3.437 4.449 1.00 0.00 51 ASP A N 5
ATOM 4526 C CA . ASP A 1 51 ? 51.924 3.168 5.511 1.00 0.00 51 ASP A CA 5
ATOM 4527 C C . ASP A 1 51 ? 51.913 1.680 5.872 1.00 0.00 51 ASP A C 5
ATOM 4528 O O . ASP A 1 51 ? 52.928 1.114 6.223 1.00 0.00 51 ASP A O 5
ATOM 4537 N N . ARG A 1 52 ? 50.770 1.047 5.779 1.00 0.00 52 ARG A N 5
ATOM 4538 C CA . ARG A 1 52 ? 50.689 -0.410 6.107 1.00 0.00 52 ARG A CA 5
ATOM 4539 C C . ARG A 1 52 ? 51.509 -1.204 5.082 1.00 0.00 52 ARG A C 5
ATOM 4540 O O . ARG A 1 52 ? 52.081 -2.231 5.397 1.00 0.00 52 ARG A O 5
ATOM 4561 N N . TYR A 1 53 ? 51.577 -0.726 3.864 1.00 0.00 53 TYR A N 5
ATOM 4562 C CA . TYR A 1 53 ? 52.371 -1.445 2.822 1.00 0.00 53 TYR A CA 5
ATOM 4563 C C . TYR A 1 53 ? 53.861 -1.383 3.165 1.00 0.00 53 TYR A C 5
ATOM 4564 O O . TYR A 1 53 ? 54.586 -2.346 2.996 1.00 0.00 53 TYR A O 5
ATOM 4582 N N . LEU A 1 54 ? 54.320 -0.256 3.643 1.00 0.00 54 LEU A N 5
ATOM 4583 C CA . LEU A 1 54 ? 55.765 -0.126 4.003 1.00 0.00 54 LEU A CA 5
ATOM 4584 C C . LEU A 1 54 ? 55.995 -0.512 5.470 1.00 0.00 54 LEU A C 5
ATOM 4585 O O . LEU A 1 54 ? 57.096 -0.852 5.861 1.00 0.00 54 LEU A O 5
ATOM 4601 N N . LYS A 1 55 ? 54.969 -0.455 6.286 1.00 0.00 55 LYS A N 5
ATOM 4602 C CA . LYS A 1 55 ? 55.128 -0.809 7.734 1.00 0.00 55 LYS A CA 5
ATOM 4603 C C . LYS A 1 55 ? 55.679 -2.230 7.885 1.00 0.00 55 LYS A C 5
ATOM 4604 O O . LYS A 1 55 ? 56.766 -2.427 8.397 1.00 0.00 55 LYS A O 5
ATOM 4623 N N . HIS A 1 56 ? 54.940 -3.219 7.446 1.00 0.00 56 HIS A N 5
ATOM 4624 C CA . HIS A 1 56 ? 55.430 -4.627 7.568 1.00 0.00 56 HIS A CA 5
ATOM 4625 C C . HIS A 1 56 ? 54.889 -5.513 6.439 1.00 0.00 56 HIS A C 5
ATOM 4626 O O . HIS A 1 56 ? 54.884 -6.725 6.552 1.00 0.00 56 HIS A O 5
ATOM 4640 N N . LEU A 1 57 ? 54.455 -4.929 5.347 1.00 0.00 57 LEU A N 5
ATOM 4641 C CA . LEU A 1 57 ? 53.942 -5.760 4.214 1.00 0.00 57 LEU A CA 5
ATOM 4642 C C . LEU A 1 57 ? 55.071 -6.041 3.223 1.00 0.00 57 LEU A C 5
ATOM 4643 O O . LEU A 1 57 ? 55.476 -7.173 3.033 1.00 0.00 57 LEU A O 5
ATOM 4659 N N . ARG A 1 58 ? 55.577 -5.015 2.588 1.00 0.00 58 ARG A N 5
ATOM 4660 C CA . ARG A 1 58 ? 56.681 -5.209 1.601 1.00 0.00 58 ARG A CA 5
ATOM 4661 C C . ARG A 1 58 ? 57.999 -5.483 2.332 1.00 0.00 58 ARG A C 5
ATOM 4662 O O . ARG A 1 58 ? 58.040 -5.557 3.546 1.00 0.00 58 ARG A O 5
ATOM 4683 N N . GLY A 1 59 ? 59.072 -5.632 1.600 1.00 0.00 59 GLY A N 5
ATOM 4684 C CA . GLY A 1 59 ? 60.391 -5.901 2.241 1.00 0.00 59 GLY A CA 5
ATOM 4685 C C . GLY A 1 59 ? 61.412 -4.868 1.761 1.00 0.00 59 GLY A C 5
ATOM 4686 O O . GLY A 1 59 ? 61.096 -4.141 0.833 1.00 0.00 59 GLY A O 5
ATOM 4691 N N . GLY A 1 1 ? 47.568 3.634 18.648 1.00 0.00 1 GLY A N 6
ATOM 4692 C CA . GLY A 1 1 ? 48.318 4.665 17.874 1.00 0.00 1 GLY A CA 6
ATOM 4693 C C . GLY A 1 1 ? 47.407 5.263 16.801 1.00 0.00 1 GLY A C 6
ATOM 4694 O O . GLY A 1 1 ? 46.602 6.133 17.077 1.00 0.00 1 GLY A O 6
ATOM 4700 N N . ARG A 1 2 ? 47.527 4.802 15.581 1.00 0.00 2 ARG A N 6
ATOM 4701 C CA . ARG A 1 2 ? 46.667 5.341 14.483 1.00 0.00 2 ARG A CA 6
ATOM 4702 C C . ARG A 1 2 ? 45.393 4.502 14.346 1.00 0.00 2 ARG A C 6
ATOM 4703 O O . ARG A 1 2 ? 45.085 3.684 15.192 1.00 0.00 2 ARG A O 6
ATOM 4724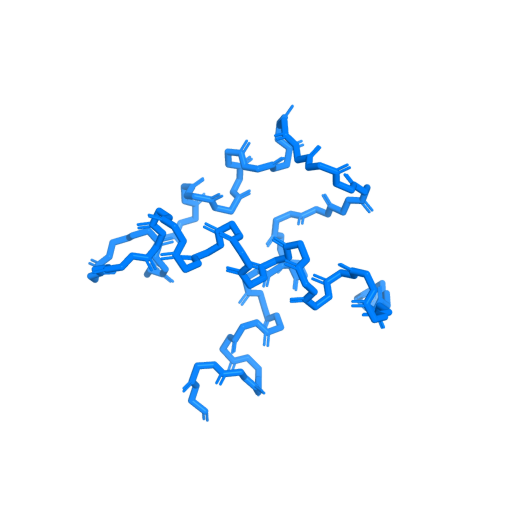 N N . ILE A 1 3 ? 44.654 4.702 13.283 1.00 0.00 3 ILE A N 6
ATOM 4725 C CA . ILE A 1 3 ? 43.397 3.917 13.081 1.00 0.00 3 ILE A CA 6
ATOM 4726 C C . ILE A 1 3 ? 43.719 2.421 12.991 1.00 0.00 3 ILE A C 6
ATOM 4727 O O . ILE A 1 3 ? 44.831 2.035 12.684 1.00 0.00 3 ILE A O 6
ATOM 4743 N N . ALA A 1 4 ? 42.754 1.578 13.262 1.00 0.00 4 ALA A N 6
ATOM 4744 C CA . ALA A 1 4 ? 42.998 0.106 13.200 1.00 0.00 4 ALA A CA 6
ATOM 4745 C C . ALA A 1 4 ? 42.703 -0.426 11.796 1.00 0.00 4 ALA A C 6
ATOM 4746 O O . ALA A 1 4 ? 42.278 0.304 10.921 1.00 0.00 4 ALA A O 6
ATOM 4753 N N . PHE A 1 5 ? 42.927 -1.697 11.579 1.00 0.00 5 PHE A N 6
ATOM 4754 C CA . PHE A 1 5 ? 42.663 -2.295 10.235 1.00 0.00 5 PHE A CA 6
ATOM 4755 C C . PHE A 1 5 ? 41.982 -3.659 10.392 1.00 0.00 5 PHE A C 6
ATOM 4756 O O . PHE A 1 5 ? 42.551 -4.586 10.938 1.00 0.00 5 PHE A O 6
ATOM 4773 N N . THR A 1 6 ? 40.769 -3.785 9.917 1.00 0.00 6 THR A N 6
ATOM 4774 C CA . THR A 1 6 ? 40.042 -5.086 10.038 1.00 0.00 6 THR A CA 6
ATOM 4775 C C . THR A 1 6 ? 40.536 -6.074 8.977 1.00 0.00 6 THR A C 6
ATOM 4776 O O . THR A 1 6 ? 41.343 -5.737 8.130 1.00 0.00 6 THR A O 6
ATOM 4787 N N . ASP A 1 7 ? 40.057 -7.292 9.021 1.00 0.00 7 ASP A N 6
ATOM 4788 C CA . ASP A 1 7 ? 40.496 -8.313 8.019 1.00 0.00 7 ASP A CA 6
ATOM 4789 C C . ASP A 1 7 ? 40.026 -7.918 6.616 1.00 0.00 7 ASP A C 6
ATOM 4790 O O . ASP A 1 7 ? 40.785 -7.958 5.665 1.00 0.00 7 ASP A O 6
ATOM 4799 N N . ALA A 1 8 ? 38.779 -7.538 6.482 1.00 0.00 8 ALA A N 6
ATOM 4800 C CA . ALA A 1 8 ? 38.248 -7.139 5.139 1.00 0.00 8 ALA A CA 6
ATOM 4801 C C . ALA A 1 8 ? 39.081 -5.994 4.548 1.00 0.00 8 ALA A C 6
ATOM 4802 O O . ALA A 1 8 ? 39.130 -5.809 3.347 1.00 0.00 8 ALA A O 6
ATOM 4809 N N . ASP A 1 9 ? 39.735 -5.228 5.385 1.00 0.00 9 ASP A N 6
ATOM 4810 C CA . ASP A 1 9 ? 40.569 -4.096 4.879 1.00 0.00 9 ASP A CA 6
ATOM 4811 C C . ASP A 1 9 ? 41.926 -4.612 4.391 1.00 0.00 9 ASP A C 6
ATOM 4812 O O . ASP A 1 9 ? 42.391 -4.249 3.329 1.00 0.00 9 ASP A O 6
ATOM 4821 N N . ASP A 1 10 ? 42.563 -5.459 5.163 1.00 0.00 10 ASP A N 6
ATOM 4822 C CA . ASP A 1 10 ? 43.893 -6.005 4.746 1.00 0.00 10 ASP A CA 6
ATOM 4823 C C . ASP A 1 10 ? 43.754 -6.810 3.452 1.00 0.00 10 ASP A C 6
ATOM 4824 O O . ASP A 1 10 ? 44.554 -6.684 2.544 1.00 0.00 10 ASP A O 6
ATOM 4833 N N . VAL A 1 11 ? 42.744 -7.637 3.366 1.00 0.00 11 VAL A N 6
ATOM 4834 C CA . VAL A 1 11 ? 42.543 -8.460 2.131 1.00 0.00 11 VAL A CA 6
ATOM 4835 C C . VAL A 1 11 ? 42.167 -7.554 0.956 1.00 0.00 11 VAL A C 6
ATOM 4836 O O . VAL A 1 11 ? 42.592 -7.770 -0.164 1.00 0.00 11 VAL A O 6
ATOM 4849 N N . ALA A 1 12 ? 41.376 -6.540 1.205 1.00 0.00 12 ALA A N 6
ATOM 4850 C CA . ALA A 1 12 ? 40.973 -5.614 0.102 1.00 0.00 12 ALA A CA 6
ATOM 4851 C C . ALA A 1 12 ? 42.180 -4.791 -0.357 1.00 0.00 12 ALA A C 6
ATOM 4852 O O . ALA A 1 12 ? 42.472 -4.706 -1.535 1.00 0.00 12 ALA A O 6
ATOM 4859 N N . ILE A 1 13 ? 42.889 -4.192 0.569 1.00 0.00 13 ILE A N 6
ATOM 4860 C CA . ILE A 1 13 ? 44.089 -3.376 0.195 1.00 0.00 13 ILE A CA 6
ATOM 4861 C C . ILE A 1 13 ? 45.106 -4.257 -0.543 1.00 0.00 13 ILE A C 6
ATOM 4862 O O . ILE A 1 13 ? 45.582 -3.910 -1.606 1.00 0.00 13 ILE A O 6
ATOM 4878 N N . LEU A 1 14 ? 45.430 -5.398 0.012 1.00 0.00 14 LEU A N 6
ATOM 4879 C CA . LEU A 1 14 ? 46.410 -6.315 -0.655 1.00 0.00 14 LEU A CA 6
ATOM 4880 C C . LEU A 1 14 ? 45.916 -6.670 -2.065 1.00 0.00 14 LEU A C 6
ATOM 4881 O O . LEU A 1 14 ? 46.567 -6.378 -3.050 1.00 0.00 14 LEU A O 6
ATOM 4897 N N . THR A 1 15 ? 44.768 -7.292 -2.163 1.00 0.00 15 THR A N 6
ATOM 4898 C CA . THR A 1 15 ? 44.218 -7.664 -3.509 1.00 0.00 15 THR A CA 6
ATOM 4899 C C . THR A 1 15 ? 44.112 -6.420 -4.402 1.00 0.00 15 THR A C 6
ATOM 4900 O O . THR A 1 15 ? 44.543 -6.425 -5.538 1.00 0.00 15 THR A O 6
ATOM 4911 N N . TYR A 1 16 ? 43.552 -5.355 -3.885 1.00 0.00 16 TYR A N 6
ATOM 4912 C CA . TYR A 1 16 ? 43.420 -4.095 -4.688 1.00 0.00 16 TYR A CA 6
ATOM 4913 C C . TYR A 1 16 ? 44.806 -3.620 -5.145 1.00 0.00 16 TYR A C 6
ATOM 4914 O O . TYR A 1 16 ? 45.043 -3.400 -6.318 1.00 0.00 16 TYR A O 6
ATOM 4932 N N . VAL A 1 17 ? 45.717 -3.466 -4.221 1.00 0.00 17 VAL A N 6
ATOM 4933 C CA . VAL A 1 17 ? 47.096 -3.009 -4.583 1.00 0.00 17 VAL A CA 6
ATOM 4934 C C . VAL A 1 17 ? 47.750 -4.015 -5.540 1.00 0.00 17 VAL A C 6
ATOM 4935 O O . VAL A 1 17 ? 48.281 -3.646 -6.571 1.00 0.00 17 VAL A O 6
ATOM 4948 N N . LYS A 1 18 ? 47.716 -5.278 -5.202 1.00 0.00 18 LYS A N 6
ATOM 4949 C CA . LYS A 1 18 ? 48.341 -6.315 -6.084 1.00 0.00 18 LYS A CA 6
ATOM 4950 C C . LYS A 1 18 ? 47.585 -6.444 -7.416 1.00 0.00 18 LYS A C 6
ATOM 4951 O O . LYS A 1 18 ? 48.088 -7.026 -8.359 1.00 0.00 18 LYS A O 6
ATOM 4970 N N . GLU A 1 19 ? 46.385 -5.921 -7.502 1.00 0.00 19 GLU A N 6
ATOM 4971 C CA . GLU A 1 19 ? 45.606 -6.031 -8.774 1.00 0.00 19 GLU A CA 6
ATOM 4972 C C . GLU A 1 19 ? 45.744 -4.761 -9.626 1.00 0.00 19 GLU A C 6
ATOM 4973 O O . GLU A 1 19 ? 45.392 -4.757 -10.791 1.00 0.00 19 GLU A O 6
ATOM 4985 N N . ASN A 1 20 ? 46.241 -3.684 -9.063 1.00 0.00 20 ASN A N 6
ATOM 4986 C CA . ASN A 1 20 ? 46.384 -2.423 -9.859 1.00 0.00 20 ASN A CA 6
ATOM 4987 C C . ASN A 1 20 ? 47.859 -2.026 -9.975 1.00 0.00 20 ASN A C 6
ATOM 4988 O O . ASN A 1 20 ? 48.384 -1.865 -11.061 1.00 0.00 20 ASN A O 6
ATOM 4999 N N . ALA A 1 21 ? 48.522 -1.840 -8.858 1.00 0.00 21 ALA A N 6
ATOM 5000 C CA . ALA A 1 21 ? 49.962 -1.421 -8.882 1.00 0.00 21 ALA A CA 6
ATOM 5001 C C . ALA A 1 21 ? 50.793 -2.309 -9.826 1.00 0.00 21 ALA A C 6
ATOM 5002 O O . ALA A 1 21 ? 50.977 -1.979 -10.983 1.00 0.00 21 ALA A O 6
ATOM 5009 N N . ARG A 1 22 ? 51.302 -3.428 -9.352 1.00 0.00 22 ARG A N 6
ATOM 5010 C CA . ARG A 1 22 ? 52.128 -4.325 -10.229 1.00 0.00 22 ARG A CA 6
ATOM 5011 C C . ARG A 1 22 ? 53.239 -3.529 -10.931 1.00 0.00 22 ARG A C 6
ATOM 5012 O O . ARG A 1 22 ? 53.710 -3.907 -11.986 1.00 0.00 22 ARG A O 6
ATOM 5033 N N . SER A 1 23 ? 53.652 -2.425 -10.352 1.00 0.00 23 SER A N 6
ATOM 5034 C CA . SER A 1 23 ? 54.725 -1.595 -10.980 1.00 0.00 23 SER A CA 6
ATOM 5035 C C . SER A 1 23 ? 55.180 -0.488 -10.014 1.00 0.00 23 SER A C 6
ATOM 5036 O O . SER A 1 23 ? 54.408 -0.042 -9.189 1.00 0.00 23 SER A O 6
ATOM 5044 N N . PRO A 1 24 ? 56.421 -0.068 -10.146 1.00 0.00 24 PRO A N 6
ATOM 5045 C CA . PRO A 1 24 ? 56.948 1.001 -9.266 1.00 0.00 24 PRO A CA 6
ATOM 5046 C C . PRO A 1 24 ? 56.452 2.376 -9.734 1.00 0.00 24 PRO A C 6
ATOM 5047 O O . PRO A 1 24 ? 57.235 3.245 -10.073 1.00 0.00 24 PRO A O 6
ATOM 5058 N N . SER A 1 25 ? 55.157 2.579 -9.755 1.00 0.00 25 SER A N 6
ATOM 5059 C CA . SER A 1 25 ? 54.610 3.898 -10.200 1.00 0.00 25 SER A CA 6
ATOM 5060 C C . SER A 1 25 ? 53.255 4.169 -9.538 1.00 0.00 25 SER A C 6
ATOM 5061 O O . SER A 1 25 ? 53.030 5.229 -8.986 1.00 0.00 25 SER A O 6
ATOM 5069 N N . SER A 1 26 ? 52.352 3.220 -9.591 1.00 0.00 26 SER A N 6
ATOM 5070 C CA . SER A 1 26 ? 51.007 3.423 -8.964 1.00 0.00 26 SER A CA 6
ATOM 5071 C C . SER A 1 26 ? 51.161 3.660 -7.461 1.00 0.00 26 SER A C 6
ATOM 5072 O O . SER A 1 26 ? 50.454 4.455 -6.872 1.00 0.00 26 SER A O 6
ATOM 5080 N N . VAL A 1 27 ? 52.085 2.971 -6.841 1.00 0.00 27 VAL A N 6
ATOM 5081 C CA . VAL A 1 27 ? 52.297 3.146 -5.372 1.00 0.00 27 VAL A CA 6
ATOM 5082 C C . VAL A 1 27 ? 53.512 4.043 -5.117 1.00 0.00 27 VAL A C 6
ATOM 5083 O O . VAL A 1 27 ? 54.240 3.858 -4.160 1.00 0.00 27 VAL A O 6
ATOM 5096 N N . THR A 1 28 ? 53.732 5.011 -5.970 1.00 0.00 28 THR A N 6
ATOM 5097 C CA . THR A 1 28 ? 54.898 5.924 -5.788 1.00 0.00 28 THR A CA 6
ATOM 5098 C C . THR A 1 28 ? 54.432 7.382 -5.740 1.00 0.00 28 THR A C 6
ATOM 5099 O O . THR A 1 28 ? 54.942 8.177 -4.972 1.00 0.00 28 THR A O 6
ATOM 5110 N N . GLY A 1 29 ? 53.473 7.738 -6.556 1.00 0.00 29 GLY A N 6
ATOM 5111 C CA . GLY A 1 29 ? 52.975 9.146 -6.567 1.00 0.00 29 GLY A CA 6
ATOM 5112 C C . GLY A 1 29 ? 51.614 9.223 -5.869 1.00 0.00 29 GLY A C 6
ATOM 5113 O O . GLY A 1 29 ? 50.772 10.026 -6.223 1.00 0.00 29 GLY A O 6
ATOM 5117 N N . ASN A 1 30 ? 51.395 8.399 -4.871 1.00 0.00 30 ASN A N 6
ATOM 5118 C CA . ASN A 1 30 ? 50.088 8.418 -4.130 1.00 0.00 30 ASN A CA 6
ATOM 5119 C C . ASN A 1 30 ? 48.901 8.327 -5.099 1.00 0.00 30 ASN A C 6
ATOM 5120 O O . ASN A 1 30 ? 47.862 8.921 -4.874 1.00 0.00 30 ASN A O 6
ATOM 5131 N N . ALA A 1 31 ? 49.048 7.589 -6.172 1.00 0.00 31 ALA A N 6
ATOM 5132 C CA . ALA A 1 31 ? 47.930 7.462 -7.156 1.00 0.00 31 ALA A CA 6
ATOM 5133 C C . ALA A 1 31 ? 47.016 6.293 -6.776 1.00 0.00 31 ALA A C 6
ATOM 5134 O O . ALA A 1 31 ? 45.844 6.476 -6.506 1.00 0.00 31 ALA A O 6
ATOM 5141 N N . LEU A 1 32 ? 47.544 5.095 -6.761 1.00 0.00 32 LEU A N 6
ATOM 5142 C CA . LEU A 1 32 ? 46.705 3.909 -6.403 1.00 0.00 32 LEU A CA 6
ATOM 5143 C C . LEU A 1 32 ? 46.175 4.038 -4.972 1.00 0.00 32 LEU A C 6
ATOM 5144 O O . LEU A 1 32 ? 45.151 3.474 -4.632 1.00 0.00 32 LEU A O 6
ATOM 5160 N N . TRP A 1 33 ? 46.859 4.776 -4.135 1.00 0.00 33 TRP A N 6
ATOM 5161 C CA . TRP A 1 33 ? 46.392 4.944 -2.723 1.00 0.00 33 TRP A CA 6
ATOM 5162 C C . TRP A 1 33 ? 45.257 5.972 -2.681 1.00 0.00 33 TRP A C 6
ATOM 5163 O O . TRP A 1 33 ? 44.167 5.687 -2.224 1.00 0.00 33 TRP A O 6
ATOM 5184 N N . LYS A 1 34 ? 45.505 7.162 -3.168 1.00 0.00 34 LYS A N 6
ATOM 5185 C CA . LYS A 1 34 ? 44.443 8.220 -3.176 1.00 0.00 34 LYS A CA 6
ATOM 5186 C C . LYS A 1 34 ? 43.198 7.729 -3.925 1.00 0.00 34 LYS A C 6
ATOM 5187 O O . LYS A 1 34 ? 42.087 7.837 -3.441 1.00 0.00 34 LYS A O 6
ATOM 5206 N N . ALA A 1 35 ? 43.383 7.198 -5.108 1.00 0.00 35 ALA A N 6
ATOM 5207 C CA . ALA A 1 35 ? 42.218 6.704 -5.909 1.00 0.00 35 ALA A CA 6
ATOM 5208 C C . ALA A 1 35 ? 41.458 5.618 -5.142 1.00 0.00 35 ALA A C 6
ATOM 5209 O O . ALA A 1 35 ? 40.245 5.537 -5.205 1.00 0.00 35 ALA A O 6
ATOM 5216 N N . MET A 1 36 ? 42.163 4.786 -4.421 1.00 0.00 36 MET A N 6
ATOM 5217 C CA . MET A 1 36 ? 41.486 3.699 -3.645 1.00 0.00 36 MET A CA 6
ATOM 5218 C C . MET A 1 36 ? 40.533 4.304 -2.611 1.00 0.00 36 MET A C 6
ATOM 5219 O O . MET A 1 36 ? 39.424 3.839 -2.430 1.00 0.00 36 MET A O 6
ATOM 5233 N N . GLU A 1 37 ? 40.961 5.340 -1.935 1.00 0.00 37 GLU A N 6
ATOM 5234 C CA . GLU A 1 37 ? 40.085 5.987 -0.909 1.00 0.00 37 GLU A CA 6
ATOM 5235 C C . GLU A 1 37 ? 38.808 6.513 -1.571 1.00 0.00 37 GLU A C 6
ATOM 5236 O O . GLU A 1 37 ? 37.748 6.528 -0.973 1.00 0.00 37 GLU A O 6
ATOM 5248 N N . LYS A 1 38 ? 38.906 6.940 -2.803 1.00 0.00 38 LYS A N 6
ATOM 5249 C CA . LYS A 1 38 ? 37.707 7.466 -3.520 1.00 0.00 38 LYS A CA 6
ATOM 5250 C C . LYS A 1 38 ? 37.011 6.344 -4.301 1.00 0.00 38 LYS A C 6
ATOM 5251 O O . LYS A 1 38 ? 35.836 6.428 -4.602 1.00 0.00 38 LYS A O 6
ATOM 5270 N N . SER A 1 39 ? 37.730 5.298 -4.634 1.00 0.00 39 SER A N 6
ATOM 5271 C CA . SER A 1 39 ? 37.111 4.174 -5.401 1.00 0.00 39 SER A CA 6
ATOM 5272 C C . SER A 1 39 ? 36.274 3.288 -4.470 1.00 0.00 39 SER A C 6
ATOM 5273 O O . SER A 1 39 ? 35.059 3.363 -4.458 1.00 0.00 39 SER A O 6
ATOM 5281 N N . SER A 1 40 ? 36.914 2.447 -3.695 1.00 0.00 40 SER A N 6
ATOM 5282 C CA . SER A 1 40 ? 36.160 1.552 -2.768 1.00 0.00 40 SER A CA 6
ATOM 5283 C C . SER A 1 40 ? 37.039 1.159 -1.579 1.00 0.00 40 SER A C 6
ATOM 5284 O O . SER A 1 40 ? 37.812 0.222 -1.650 1.00 0.00 40 SER A O 6
ATOM 5292 N N . LEU A 1 41 ? 36.923 1.871 -0.488 1.00 0.00 41 LEU A N 6
ATOM 5293 C CA . LEU A 1 41 ? 37.744 1.551 0.715 1.00 0.00 41 LEU A CA 6
ATOM 5294 C C . LEU A 1 41 ? 37.001 1.985 1.980 1.00 0.00 41 LEU A C 6
ATOM 5295 O O . LEU A 1 41 ? 36.364 3.021 2.011 1.00 0.00 41 LEU A O 6
ATOM 5311 N N . THR A 1 42 ? 37.075 1.193 3.020 1.00 0.00 42 THR A N 6
ATOM 5312 C CA . THR A 1 42 ? 36.373 1.541 4.299 1.00 0.00 42 THR A CA 6
ATOM 5313 C C . THR A 1 42 ? 36.778 2.940 4.779 1.00 0.00 42 THR A C 6
ATOM 5314 O O . THR A 1 42 ? 37.525 3.637 4.118 1.00 0.00 42 THR A O 6
ATOM 5325 N N . GLN A 1 43 ? 36.289 3.349 5.921 1.00 0.00 43 GLN A N 6
ATOM 5326 C CA . GLN A 1 43 ? 36.640 4.703 6.448 1.00 0.00 43 GLN A CA 6
ATOM 5327 C C . GLN A 1 43 ? 38.139 4.782 6.748 1.00 0.00 43 GLN A C 6
ATOM 5328 O O . GLN A 1 43 ? 38.567 4.578 7.868 1.00 0.00 43 GLN A O 6
ATOM 5342 N N . HIS A 1 44 ? 38.936 5.075 5.751 1.00 0.00 44 HIS A N 6
ATOM 5343 C CA . HIS A 1 44 ? 40.409 5.167 5.970 1.00 0.00 44 HIS A CA 6
ATOM 5344 C C . HIS A 1 44 ? 41.020 6.253 5.086 1.00 0.00 44 HIS A C 6
ATOM 5345 O O . HIS A 1 44 ? 40.359 6.830 4.243 1.00 0.00 44 HIS A O 6
ATOM 5359 N N . SER A 1 45 ? 42.286 6.522 5.273 1.00 0.00 45 SER A N 6
ATOM 5360 C CA . SER A 1 45 ? 42.968 7.562 4.443 1.00 0.00 45 SER A CA 6
ATOM 5361 C C . SER A 1 45 ? 44.072 6.914 3.614 1.00 0.00 45 SER A C 6
ATOM 5362 O O . SER A 1 45 ? 44.675 5.941 4.023 1.00 0.00 45 SER A O 6
ATOM 5370 N N . TRP A 1 46 ? 44.342 7.448 2.450 1.00 0.00 46 TRP A N 6
ATOM 5371 C CA . TRP A 1 46 ? 45.411 6.866 1.580 1.00 0.00 46 TRP A CA 6
ATOM 5372 C C . TRP A 1 46 ? 46.759 6.850 2.333 1.00 0.00 46 TRP A C 6
ATOM 5373 O O . TRP A 1 46 ? 47.560 5.950 2.175 1.00 0.00 46 TRP A O 6
ATOM 5394 N N . GLN A 1 47 ? 47.000 7.850 3.153 1.00 0.00 47 GLN A N 6
ATOM 5395 C CA . GLN A 1 47 ? 48.284 7.915 3.928 1.00 0.00 47 GLN A CA 6
ATOM 5396 C C . GLN A 1 47 ? 48.480 6.628 4.733 1.00 0.00 47 GLN A C 6
ATOM 5397 O O . GLN A 1 47 ? 49.370 5.847 4.460 1.00 0.00 47 GLN A O 6
ATOM 5411 N N . SER A 1 48 ? 47.638 6.396 5.711 1.00 0.00 48 SER A N 6
ATOM 5412 C CA . SER A 1 48 ? 47.755 5.144 6.526 1.00 0.00 48 SER A CA 6
ATOM 5413 C C . SER A 1 48 ? 47.680 3.918 5.603 1.00 0.00 48 SER A C 6
ATOM 5414 O O . SER A 1 48 ? 48.196 2.862 5.913 1.00 0.00 48 SER A O 6
ATOM 5422 N N . LEU A 1 49 ? 47.050 4.070 4.464 1.00 0.00 49 LEU A N 6
ATOM 5423 C CA . LEU A 1 49 ? 46.942 2.937 3.496 1.00 0.00 49 LEU A CA 6
ATOM 5424 C C . LEU A 1 49 ? 48.328 2.610 2.932 1.00 0.00 49 LEU A C 6
ATOM 5425 O O . LEU A 1 49 ? 48.744 1.468 2.902 1.00 0.00 49 LEU A O 6
ATOM 5441 N N . LYS A 1 50 ? 49.039 3.613 2.481 1.00 0.00 50 LYS A N 6
ATOM 5442 C CA . LYS A 1 50 ? 50.401 3.379 1.912 1.00 0.00 50 LYS A CA 6
ATOM 5443 C C . LYS A 1 50 ? 51.390 3.054 3.032 1.00 0.00 50 LYS A C 6
ATOM 5444 O O . LYS A 1 50 ? 52.217 2.171 2.901 1.00 0.00 50 LYS A O 6
ATOM 5463 N N . ASP A 1 51 ? 51.310 3.760 4.132 1.00 0.00 51 ASP A N 6
ATOM 5464 C CA . ASP A 1 51 ? 52.248 3.495 5.268 1.00 0.00 51 ASP A CA 6
ATOM 5465 C C . ASP A 1 51 ? 52.086 2.054 5.762 1.00 0.00 51 ASP A C 6
ATOM 5466 O O . ASP A 1 51 ? 53.056 1.376 6.051 1.00 0.00 51 ASP A O 6
ATOM 5475 N N . ARG A 1 52 ? 50.868 1.582 5.854 1.00 0.00 52 ARG A N 6
ATOM 5476 C CA . ARG A 1 52 ? 50.636 0.181 6.323 1.00 0.00 52 ARG A CA 6
ATOM 5477 C C . ARG A 1 52 ? 51.258 -0.806 5.324 1.00 0.00 52 ARG A C 6
ATOM 5478 O O . ARG A 1 52 ? 51.777 -1.838 5.705 1.00 0.00 52 ARG A O 6
ATOM 5499 N N . TYR A 1 53 ? 51.206 -0.494 4.054 1.00 0.00 53 TYR A N 6
ATOM 5500 C CA . TYR A 1 53 ? 51.792 -1.414 3.036 1.00 0.00 53 TYR A CA 6
ATOM 5501 C C . TYR A 1 53 ? 53.302 -1.550 3.252 1.00 0.00 53 TYR A C 6
ATOM 5502 O O . TYR A 1 53 ? 53.863 -2.620 3.112 1.00 0.00 53 TYR A O 6
ATOM 5520 N N . LEU A 1 54 ? 53.960 -0.475 3.603 1.00 0.00 54 LEU A N 6
ATOM 5521 C CA . LEU A 1 54 ? 55.433 -0.545 3.843 1.00 0.00 54 LEU A CA 6
ATOM 5522 C C . LEU A 1 54 ? 55.717 -0.897 5.309 1.00 0.00 54 LEU A C 6
ATOM 5523 O O . LEU A 1 54 ? 56.802 -1.332 5.648 1.00 0.00 54 LEU A O 6
ATOM 5539 N N . LYS A 1 55 ? 54.749 -0.717 6.179 1.00 0.00 55 LYS A N 6
ATOM 5540 C CA . LYS A 1 55 ? 54.963 -1.047 7.622 1.00 0.00 55 LYS A CA 6
ATOM 5541 C C . LYS A 1 55 ? 55.284 -2.534 7.781 1.00 0.00 55 LYS A C 6
ATOM 5542 O O . LYS A 1 55 ? 56.229 -2.901 8.453 1.00 0.00 55 LYS A O 6
ATOM 5561 N N . HIS A 1 56 ? 54.505 -3.393 7.168 1.00 0.00 56 HIS A N 6
ATOM 5562 C CA . HIS A 1 56 ? 54.773 -4.860 7.290 1.00 0.00 56 HIS A CA 6
ATOM 5563 C C . HIS A 1 56 ? 53.958 -5.679 6.279 1.00 0.00 56 HIS A C 6
ATOM 5564 O O . HIS A 1 56 ? 53.426 -6.723 6.607 1.00 0.00 56 HIS A O 6
ATOM 5578 N N . LEU A 1 57 ? 53.883 -5.232 5.048 1.00 0.00 57 LEU A N 6
ATOM 5579 C CA . LEU A 1 57 ? 53.133 -6.008 4.010 1.00 0.00 57 LEU A CA 6
ATOM 5580 C C . LEU A 1 57 ? 54.037 -6.267 2.796 1.00 0.00 57 LEU A C 6
ATOM 5581 O O . LEU A 1 57 ? 54.590 -7.339 2.646 1.00 0.00 57 LEU A O 6
ATOM 5597 N N . ARG A 1 58 ? 54.194 -5.291 1.929 1.00 0.00 58 ARG A N 6
ATOM 5598 C CA . ARG A 1 58 ? 55.067 -5.465 0.720 1.00 0.00 58 ARG A CA 6
ATOM 5599 C C . ARG A 1 58 ? 54.731 -6.761 -0.030 1.00 0.00 58 ARG A C 6
ATOM 5600 O O . ARG A 1 58 ? 53.756 -7.426 0.266 1.00 0.00 58 ARG A O 6
ATOM 5621 N N . GLY A 1 59 ? 55.538 -7.116 -0.998 1.00 0.00 59 GLY A N 6
ATOM 5622 C CA . GLY A 1 59 ? 55.281 -8.363 -1.777 1.00 0.00 59 GLY A CA 6
ATOM 5623 C C . GLY A 1 59 ? 56.541 -8.743 -2.558 1.00 0.00 59 GLY A C 6
ATOM 5624 O O . GLY A 1 59 ? 57.579 -8.892 -1.933 1.00 0.00 59 GLY A O 6
ATOM 5629 N N . GLY A 1 1 ? 42.938 12.001 14.130 1.00 0.00 1 GLY A N 7
ATOM 5630 C CA . GLY A 1 1 ? 43.821 11.197 13.237 1.00 0.00 1 GLY A CA 7
ATOM 5631 C C . GLY A 1 1 ? 43.055 9.980 12.714 1.00 0.00 1 GLY A C 7
ATOM 5632 O O . GLY A 1 1 ? 41.873 9.826 12.961 1.00 0.00 1 GLY A O 7
ATOM 5638 N N . ARG A 1 2 ? 43.722 9.118 11.991 1.00 0.00 2 ARG A N 7
ATOM 5639 C CA . ARG A 1 2 ? 43.042 7.904 11.440 1.00 0.00 2 ARG A CA 7
ATOM 5640 C C . ARG A 1 2 ? 42.773 6.888 12.560 1.00 0.00 2 ARG A C 7
ATOM 5641 O O . ARG A 1 2 ? 42.783 7.225 13.730 1.00 0.00 2 ARG A O 7
ATOM 5662 N N . ILE A 1 3 ? 42.534 5.650 12.205 1.00 0.00 3 ILE A N 7
ATOM 5663 C CA . ILE A 1 3 ? 42.265 4.605 13.240 1.00 0.00 3 ILE A CA 7
ATOM 5664 C C . ILE A 1 3 ? 42.916 3.276 12.840 1.00 0.00 3 ILE A C 7
ATOM 5665 O O . ILE A 1 3 ? 43.683 3.212 11.898 1.00 0.00 3 ILE A O 7
ATOM 5681 N N . ALA A 1 4 ? 42.615 2.217 13.553 1.00 0.00 4 ALA A N 7
ATOM 5682 C CA . ALA A 1 4 ? 43.215 0.889 13.221 1.00 0.00 4 ALA A CA 7
ATOM 5683 C C . ALA A 1 4 ? 42.488 0.260 12.029 1.00 0.00 4 ALA A C 7
ATOM 5684 O O . ALA A 1 4 ? 41.452 0.734 11.603 1.00 0.00 4 ALA A O 7
ATOM 5691 N N . PHE A 1 5 ? 43.026 -0.805 11.492 1.00 0.00 5 PHE A N 7
ATOM 5692 C CA . PHE A 1 5 ? 42.374 -1.474 10.327 1.00 0.00 5 PHE A CA 7
ATOM 5693 C C . PHE A 1 5 ? 41.798 -2.829 10.752 1.00 0.00 5 PHE A C 7
ATOM 5694 O O . PHE A 1 5 ? 42.068 -3.313 11.835 1.00 0.00 5 PHE A O 7
ATOM 5711 N N . THR A 1 6 ? 41.008 -3.441 9.905 1.00 0.00 6 THR A N 7
ATOM 5712 C CA . THR A 1 6 ? 40.411 -4.766 10.252 1.00 0.00 6 THR A CA 7
ATOM 5713 C C . THR A 1 6 ? 40.965 -5.850 9.323 1.00 0.00 6 THR A C 7
ATOM 5714 O O . THR A 1 6 ? 41.828 -5.593 8.504 1.00 0.00 6 THR A O 7
ATOM 5725 N N . ASP A 1 7 ? 40.478 -7.059 9.447 1.00 0.00 7 ASP A N 7
ATOM 5726 C CA . ASP A 1 7 ? 40.976 -8.167 8.573 1.00 0.00 7 ASP A CA 7
ATOM 5727 C C . ASP A 1 7 ? 40.447 -7.994 7.146 1.00 0.00 7 ASP A C 7
ATOM 5728 O O . ASP A 1 7 ? 41.114 -8.326 6.184 1.00 0.00 7 ASP A O 7
ATOM 5737 N N . ALA A 1 8 ? 39.253 -7.482 7.006 1.00 0.00 8 ALA A N 7
ATOM 5738 C CA . ALA A 1 8 ? 38.666 -7.286 5.643 1.00 0.00 8 ALA A CA 7
ATOM 5739 C C . ALA A 1 8 ? 39.344 -6.109 4.935 1.00 0.00 8 ALA A C 7
ATOM 5740 O O . ALA A 1 8 ? 39.665 -6.181 3.763 1.00 0.00 8 ALA A O 7
ATOM 5747 N N . ASP A 1 9 ? 39.563 -5.026 5.638 1.00 0.00 9 ASP A N 7
ATOM 5748 C CA . ASP A 1 9 ? 40.221 -3.839 5.009 1.00 0.00 9 ASP A CA 7
ATOM 5749 C C . ASP A 1 9 ? 41.651 -4.190 4.587 1.00 0.00 9 ASP A C 7
ATOM 5750 O O . ASP A 1 9 ? 42.134 -3.732 3.569 1.00 0.00 9 ASP A O 7
ATOM 5759 N N . ASP A 1 10 ? 42.328 -5.001 5.361 1.00 0.00 10 ASP A N 7
ATOM 5760 C CA . ASP A 1 10 ? 43.729 -5.388 5.005 1.00 0.00 10 ASP A CA 7
ATOM 5761 C C . ASP A 1 10 ? 43.747 -6.155 3.682 1.00 0.00 10 ASP A C 7
ATOM 5762 O O . ASP A 1 10 ? 44.496 -5.829 2.779 1.00 0.00 10 ASP A O 7
ATOM 5771 N N . VAL A 1 11 ? 42.929 -7.170 3.560 1.00 0.00 11 VAL A N 7
ATOM 5772 C CA . VAL A 1 11 ? 42.897 -7.958 2.290 1.00 0.00 11 VAL A CA 7
ATOM 5773 C C . VAL A 1 11 ? 42.438 -7.062 1.136 1.00 0.00 11 VAL A C 7
ATOM 5774 O O . VAL A 1 11 ? 42.884 -7.206 0.013 1.00 0.00 11 VAL A O 7
ATOM 5787 N N . ALA A 1 12 ? 41.551 -6.137 1.406 1.00 0.00 12 ALA A N 7
ATOM 5788 C CA . ALA A 1 12 ? 41.063 -5.227 0.325 1.00 0.00 12 ALA A CA 7
ATOM 5789 C C . ALA A 1 12 ? 42.215 -4.357 -0.185 1.00 0.00 12 ALA A C 7
ATOM 5790 O O . ALA A 1 12 ? 42.258 -3.986 -1.343 1.00 0.00 12 ALA A O 7
ATOM 5797 N N . ILE A 1 13 ? 43.151 -4.036 0.674 1.00 0.00 13 ILE A N 7
ATOM 5798 C CA . ILE A 1 13 ? 44.311 -3.196 0.246 1.00 0.00 13 ILE A CA 7
ATOM 5799 C C . ILE A 1 13 ? 45.278 -4.044 -0.592 1.00 0.00 13 ILE A C 7
ATOM 5800 O O . ILE A 1 13 ? 45.805 -3.592 -1.591 1.00 0.00 13 ILE A O 7
ATOM 5816 N N . LEU A 1 14 ? 45.502 -5.270 -0.194 1.00 0.00 14 LEU A N 7
ATOM 5817 C CA . LEU A 1 14 ? 46.426 -6.158 -0.968 1.00 0.00 14 LEU A CA 7
ATOM 5818 C C . LEU A 1 14 ? 45.827 -6.446 -2.350 1.00 0.00 14 LEU A C 7
ATOM 5819 O O . LEU A 1 14 ? 46.415 -6.135 -3.367 1.00 0.00 14 LEU A O 7
ATOM 5835 N N . THR A 1 15 ? 44.658 -7.039 -2.387 1.00 0.00 15 THR A N 7
ATOM 5836 C CA . THR A 1 15 ? 44.004 -7.358 -3.699 1.00 0.00 15 THR A CA 7
ATOM 5837 C C . THR A 1 15 ? 43.957 -6.119 -4.604 1.00 0.00 15 THR A C 7
ATOM 5838 O O . THR A 1 15 ? 44.236 -6.197 -5.785 1.00 0.00 15 THR A O 7
ATOM 5849 N N . TYR A 1 16 ? 43.610 -4.981 -4.055 1.00 0.00 16 TYR A N 7
ATOM 5850 C CA . TYR A 1 16 ? 43.549 -3.734 -4.880 1.00 0.00 16 TYR A CA 7
ATOM 5851 C C . TYR A 1 16 ? 44.939 -3.400 -5.423 1.00 0.00 16 TYR A C 7
ATOM 5852 O O . TYR A 1 16 ? 45.126 -3.223 -6.611 1.00 0.00 16 TYR A O 7
ATOM 5870 N N . VAL A 1 17 ? 45.916 -3.318 -4.556 1.00 0.00 17 VAL A N 7
ATOM 5871 C CA . VAL A 1 17 ? 47.309 -3.001 -5.005 1.00 0.00 17 VAL A CA 7
ATOM 5872 C C . VAL A 1 17 ? 47.788 -4.048 -6.023 1.00 0.00 17 VAL A C 7
ATOM 5873 O O . VAL A 1 17 ? 48.177 -3.718 -7.127 1.00 0.00 17 VAL A O 7
ATOM 5886 N N . LYS A 1 18 ? 47.753 -5.303 -5.656 1.00 0.00 18 LYS A N 7
ATOM 5887 C CA . LYS A 1 18 ? 48.201 -6.381 -6.596 1.00 0.00 18 LYS A CA 7
ATOM 5888 C C . LYS A 1 18 ? 47.386 -6.341 -7.896 1.00 0.00 18 LYS A C 7
ATOM 5889 O O . LYS A 1 18 ? 47.808 -6.855 -8.915 1.00 0.00 18 LYS A O 7
ATOM 5908 N N . GLU A 1 19 ? 46.219 -5.743 -7.864 1.00 0.00 19 GLU A N 7
ATOM 5909 C CA . GLU A 1 19 ? 45.370 -5.679 -9.091 1.00 0.00 19 GLU A CA 7
ATOM 5910 C C . GLU A 1 19 ? 45.773 -4.495 -9.977 1.00 0.00 19 GLU A C 7
ATOM 5911 O O . GLU A 1 19 ? 45.493 -4.482 -11.161 1.00 0.00 19 GLU A O 7
ATOM 5923 N N . ASN A 1 20 ? 46.413 -3.497 -9.417 1.00 0.00 20 ASN A N 7
ATOM 5924 C CA . ASN A 1 20 ? 46.812 -2.309 -10.241 1.00 0.00 20 ASN A CA 7
ATOM 5925 C C . ASN A 1 20 ? 48.312 -2.039 -10.101 1.00 0.00 20 ASN A C 7
ATOM 5926 O O . ASN A 1 20 ? 49.031 -1.967 -11.081 1.00 0.00 20 ASN A O 7
ATOM 5937 N N . ALA A 1 21 ? 48.784 -1.869 -8.891 1.00 0.00 21 ALA A N 7
ATOM 5938 C CA . ALA A 1 21 ? 50.238 -1.577 -8.682 1.00 0.00 21 ALA A CA 7
ATOM 5939 C C . ALA A 1 21 ? 51.109 -2.696 -9.294 1.00 0.00 21 ALA A C 7
ATOM 5940 O O . ALA A 1 21 ? 51.363 -2.693 -10.484 1.00 0.00 21 ALA A O 7
ATOM 5947 N N . ARG A 1 22 ? 51.575 -3.652 -8.507 1.00 0.00 22 ARG A N 7
ATOM 5948 C CA . ARG A 1 22 ? 52.429 -4.754 -9.065 1.00 0.00 22 ARG A CA 7
ATOM 5949 C C . ARG A 1 22 ? 53.590 -4.185 -9.895 1.00 0.00 22 ARG A C 7
ATOM 5950 O O . ARG A 1 22 ? 54.114 -4.843 -10.773 1.00 0.00 22 ARG A O 7
ATOM 5971 N N . SER A 1 23 ? 53.990 -2.969 -9.620 1.00 0.00 23 SER A N 7
ATOM 5972 C CA . SER A 1 23 ? 55.114 -2.351 -10.387 1.00 0.00 23 SER A CA 7
ATOM 5973 C C . SER A 1 23 ? 55.800 -1.269 -9.538 1.00 0.00 23 SER A C 7
ATOM 5974 O O . SER A 1 23 ? 55.233 -0.802 -8.571 1.00 0.00 23 SER A O 7
ATOM 5982 N N . PRO A 1 24 ? 57.002 -0.896 -9.922 1.00 0.00 24 PRO A N 7
ATOM 5983 C CA . PRO A 1 24 ? 57.741 0.142 -9.164 1.00 0.00 24 PRO A CA 7
ATOM 5984 C C . PRO A 1 24 ? 57.191 1.538 -9.483 1.00 0.00 24 PRO A C 7
ATOM 5985 O O . PRO A 1 24 ? 57.897 2.393 -9.987 1.00 0.00 24 PRO A O 7
ATOM 5996 N N . SER A 1 25 ? 55.938 1.776 -9.187 1.00 0.00 25 SER A N 7
ATOM 5997 C CA . SER A 1 25 ? 55.337 3.115 -9.464 1.00 0.00 25 SER A CA 7
ATOM 5998 C C . SER A 1 25 ? 54.149 3.364 -8.533 1.00 0.00 25 SER A C 7
ATOM 5999 O O . SER A 1 25 ? 54.164 4.279 -7.729 1.00 0.00 25 SER A O 7
ATOM 6007 N N . SER A 1 26 ? 53.120 2.559 -8.634 1.00 0.00 26 SER A N 7
ATOM 6008 C CA . SER A 1 26 ? 51.923 2.750 -7.751 1.00 0.00 26 SER A CA 7
ATOM 6009 C C . SER A 1 26 ? 52.332 2.654 -6.277 1.00 0.00 26 SER A C 7
ATOM 6010 O O . SER A 1 26 ? 52.077 3.550 -5.492 1.00 0.00 26 SER A O 7
ATOM 6018 N N . VAL A 1 27 ? 52.966 1.575 -5.902 1.00 0.00 27 VAL A N 7
ATOM 6019 C CA . VAL A 1 27 ? 53.403 1.407 -4.481 1.00 0.00 27 VAL A CA 7
ATOM 6020 C C . VAL A 1 27 ? 54.457 2.460 -4.107 1.00 0.00 27 VAL A C 7
ATOM 6021 O O . VAL A 1 27 ? 54.681 2.730 -2.942 1.00 0.00 27 VAL A O 7
ATOM 6034 N N . THR A 1 28 ? 55.106 3.051 -5.082 1.00 0.00 28 THR A N 7
ATOM 6035 C CA . THR A 1 28 ? 56.147 4.081 -4.777 1.00 0.00 28 THR A CA 7
ATOM 6036 C C . THR A 1 28 ? 55.527 5.479 -4.771 1.00 0.00 28 THR A C 7
ATOM 6037 O O . THR A 1 28 ? 55.977 6.362 -4.064 1.00 0.00 28 THR A O 7
ATOM 6048 N N . GLY A 1 29 ? 54.497 5.684 -5.550 1.00 0.00 29 GLY A N 7
ATOM 6049 C CA . GLY A 1 29 ? 53.841 7.024 -5.594 1.00 0.00 29 GLY A CA 7
ATOM 6050 C C . GLY A 1 29 ? 52.704 7.067 -4.571 1.00 0.00 29 GLY A C 7
ATOM 6051 O O . GLY A 1 29 ? 52.758 6.419 -3.542 1.00 0.00 29 GLY A O 7
ATOM 6055 N N . ASN A 1 30 ? 51.675 7.827 -4.849 1.00 0.00 30 ASN A N 7
ATOM 6056 C CA . ASN A 1 30 ? 50.525 7.920 -3.899 1.00 0.00 30 ASN A CA 7
ATOM 6057 C C . ASN A 1 30 ? 49.204 8.024 -4.672 1.00 0.00 30 ASN A C 7
ATOM 6058 O O . ASN A 1 30 ? 48.220 8.523 -4.159 1.00 0.00 30 ASN A O 7
ATOM 6069 N N . ALA A 1 31 ? 49.177 7.565 -5.899 1.00 0.00 31 ALA A N 7
ATOM 6070 C CA . ALA A 1 31 ? 47.920 7.647 -6.704 1.00 0.00 31 ALA A CA 7
ATOM 6071 C C . ALA A 1 31 ? 47.075 6.386 -6.514 1.00 0.00 31 ALA A C 7
ATOM 6072 O O . ALA A 1 31 ? 45.909 6.459 -6.175 1.00 0.00 31 ALA A O 7
ATOM 6079 N N . LEU A 1 32 ? 47.653 5.227 -6.731 1.00 0.00 32 LEU A N 7
ATOM 6080 C CA . LEU A 1 32 ? 46.878 3.955 -6.565 1.00 0.00 32 LEU A CA 7
ATOM 6081 C C . LEU A 1 32 ? 46.277 3.877 -5.157 1.00 0.00 32 LEU A C 7
ATOM 6082 O O . LEU A 1 32 ? 45.263 3.241 -4.941 1.00 0.00 32 LEU A O 7
ATOM 6098 N N . TRP A 1 33 ? 46.893 4.531 -4.206 1.00 0.00 33 TRP A N 7
ATOM 6099 C CA . TRP A 1 33 ? 46.361 4.516 -2.809 1.00 0.00 33 TRP A CA 7
ATOM 6100 C C . TRP A 1 33 ? 45.258 5.570 -2.691 1.00 0.00 33 TRP A C 7
ATOM 6101 O O . TRP A 1 33 ? 44.197 5.318 -2.150 1.00 0.00 33 TRP A O 7
ATOM 6122 N N . LYS A 1 34 ? 45.500 6.745 -3.218 1.00 0.00 34 LYS A N 7
ATOM 6123 C CA . LYS A 1 34 ? 44.467 7.827 -3.170 1.00 0.00 34 LYS A CA 7
ATOM 6124 C C . LYS A 1 34 ? 43.190 7.353 -3.870 1.00 0.00 34 LYS A C 7
ATOM 6125 O O . LYS A 1 34 ? 42.092 7.565 -3.392 1.00 0.00 34 LYS A O 7
ATOM 6144 N N . ALA A 1 35 ? 43.336 6.702 -4.997 1.00 0.00 35 ALA A N 7
ATOM 6145 C CA . ALA A 1 35 ? 42.142 6.194 -5.736 1.00 0.00 35 ALA A CA 7
ATOM 6146 C C . ALA A 1 35 ? 41.426 5.140 -4.892 1.00 0.00 35 ALA A C 7
ATOM 6147 O O . ALA A 1 35 ? 40.210 5.091 -4.840 1.00 0.00 35 ALA A O 7
ATOM 6154 N N . MET A 1 36 ? 42.176 4.301 -4.217 1.00 0.00 36 MET A N 7
ATOM 6155 C CA . MET A 1 36 ? 41.550 3.247 -3.357 1.00 0.00 36 MET A CA 7
ATOM 6156 C C . MET A 1 36 ? 40.632 3.899 -2.320 1.00 0.00 36 MET A C 7
ATOM 6157 O O . MET A 1 36 ? 39.570 3.396 -2.012 1.00 0.00 36 MET A O 7
ATOM 6171 N N . GLU A 1 37 ? 41.038 5.024 -1.794 1.00 0.00 37 GLU A N 7
ATOM 6172 C CA . GLU A 1 37 ? 40.201 5.737 -0.783 1.00 0.00 37 GLU A CA 7
ATOM 6173 C C . GLU A 1 37 ? 39.024 6.430 -1.478 1.00 0.00 37 GLU A C 7
ATOM 6174 O O . GLU A 1 37 ? 37.967 6.607 -0.901 1.00 0.00 37 GLU A O 7
ATOM 6186 N N . LYS A 1 38 ? 39.206 6.828 -2.712 1.00 0.00 38 LYS A N 7
ATOM 6187 C CA . LYS A 1 38 ? 38.107 7.517 -3.451 1.00 0.00 38 LYS A CA 7
ATOM 6188 C C . LYS A 1 38 ? 37.470 6.574 -4.480 1.00 0.00 38 LYS A C 7
ATOM 6189 O O . LYS A 1 38 ? 36.877 7.014 -5.447 1.00 0.00 38 LYS A O 7
ATOM 6208 N N . SER A 1 39 ? 37.582 5.283 -4.278 1.00 0.00 39 SER A N 7
ATOM 6209 C CA . SER A 1 39 ? 36.976 4.313 -5.241 1.00 0.00 39 SER A CA 7
ATOM 6210 C C . SER A 1 39 ? 36.129 3.279 -4.492 1.00 0.00 39 SER A C 7
ATOM 6211 O O . SER A 1 39 ? 34.971 3.072 -4.805 1.00 0.00 39 SER A O 7
ATOM 6219 N N . SER A 1 40 ? 36.698 2.629 -3.507 1.00 0.00 40 SER A N 7
ATOM 6220 C CA . SER A 1 40 ? 35.928 1.607 -2.734 1.00 0.00 40 SER A CA 7
ATOM 6221 C C . SER A 1 40 ? 36.680 1.221 -1.457 1.00 0.00 40 SER A C 7
ATOM 6222 O O . SER A 1 40 ? 37.448 0.277 -1.441 1.00 0.00 40 SER A O 7
ATOM 6230 N N . LEU A 1 41 ? 36.466 1.947 -0.388 1.00 0.00 41 LEU A N 7
ATOM 6231 C CA . LEU A 1 41 ? 37.165 1.632 0.892 1.00 0.00 41 LEU A CA 7
ATOM 6232 C C . LEU A 1 41 ? 36.391 2.210 2.082 1.00 0.00 41 LEU A C 7
ATOM 6233 O O . LEU A 1 41 ? 35.621 3.141 1.938 1.00 0.00 41 LEU A O 7
ATOM 6249 N N . THR A 1 42 ? 36.591 1.662 3.255 1.00 0.00 42 THR A N 7
ATOM 6250 C CA . THR A 1 42 ? 35.868 2.175 4.461 1.00 0.00 42 THR A CA 7
ATOM 6251 C C . THR A 1 42 ? 36.296 3.613 4.763 1.00 0.00 42 THR A C 7
ATOM 6252 O O . THR A 1 42 ? 36.894 4.276 3.937 1.00 0.00 42 THR A O 7
ATOM 6263 N N . GLN A 1 43 ? 35.988 4.101 5.940 1.00 0.00 43 GLN A N 7
ATOM 6264 C CA . GLN A 1 43 ? 36.369 5.500 6.297 1.00 0.00 43 GLN A CA 7
ATOM 6265 C C . GLN A 1 43 ? 37.857 5.580 6.648 1.00 0.00 43 GLN A C 7
ATOM 6266 O O . GLN A 1 43 ? 38.232 5.662 7.802 1.00 0.00 43 GLN A O 7
ATOM 6280 N N . HIS A 1 44 ? 38.709 5.556 5.653 1.00 0.00 44 HIS A N 7
ATOM 6281 C CA . HIS A 1 44 ? 40.176 5.627 5.920 1.00 0.00 44 HIS A CA 7
ATOM 6282 C C . HIS A 1 44 ? 40.862 6.591 4.955 1.00 0.00 44 HIS A C 7
ATOM 6283 O O . HIS A 1 44 ? 40.240 7.152 4.070 1.00 0.00 44 HIS A O 7
ATOM 6297 N N . SER A 1 45 ? 42.144 6.780 5.122 1.00 0.00 45 SER A N 7
ATOM 6298 C CA . SER A 1 45 ? 42.896 7.704 4.219 1.00 0.00 45 SER A CA 7
ATOM 6299 C C . SER A 1 45 ? 43.966 6.932 3.450 1.00 0.00 45 SER A C 7
ATOM 6300 O O . SER A 1 45 ? 44.510 5.961 3.936 1.00 0.00 45 SER A O 7
ATOM 6308 N N . TRP A 1 46 ? 44.272 7.364 2.253 1.00 0.00 46 TRP A N 7
ATOM 6309 C CA . TRP A 1 46 ? 45.312 6.663 1.439 1.00 0.00 46 TRP A CA 7
ATOM 6310 C C . TRP A 1 46 ? 46.642 6.598 2.217 1.00 0.00 46 TRP A C 7
ATOM 6311 O O . TRP A 1 46 ? 47.353 5.615 2.173 1.00 0.00 46 TRP A O 7
ATOM 6332 N N . GLN A 1 47 ? 46.971 7.651 2.922 1.00 0.00 47 GLN A N 7
ATOM 6333 C CA . GLN A 1 47 ? 48.248 7.679 3.705 1.00 0.00 47 GLN A CA 7
ATOM 6334 C C . GLN A 1 47 ? 48.308 6.499 4.680 1.00 0.00 47 GLN A C 7
ATOM 6335 O O . GLN A 1 47 ? 49.355 5.920 4.900 1.00 0.00 47 GLN A O 7
ATOM 6349 N N . SER A 1 48 ? 47.191 6.141 5.263 1.00 0.00 48 SER A N 7
ATOM 6350 C CA . SER A 1 48 ? 47.181 4.995 6.223 1.00 0.00 48 SER A CA 7
ATOM 6351 C C . SER A 1 48 ? 47.404 3.680 5.473 1.00 0.00 48 SER A C 7
ATOM 6352 O O . SER A 1 48 ? 48.401 3.011 5.663 1.00 0.00 48 SER A O 7
ATOM 6360 N N . LEU A 1 49 ? 46.480 3.308 4.622 1.00 0.00 49 LEU A N 7
ATOM 6361 C CA . LEU A 1 49 ? 46.630 2.027 3.850 1.00 0.00 49 LEU A CA 7
ATOM 6362 C C . LEU A 1 49 ? 47.948 2.006 3.064 1.00 0.00 49 LEU A C 7
ATOM 6363 O O . LEU A 1 49 ? 48.507 0.951 2.821 1.00 0.00 49 LEU A O 7
ATOM 6379 N N . LYS A 1 50 ? 48.462 3.151 2.681 1.00 0.00 50 LYS A N 7
ATOM 6380 C CA . LYS A 1 50 ? 49.759 3.171 1.932 1.00 0.00 50 LYS A CA 7
ATOM 6381 C C . LYS A 1 50 ? 50.912 2.919 2.909 1.00 0.00 50 LYS A C 7
ATOM 6382 O O . LYS A 1 50 ? 51.745 2.052 2.701 1.00 0.00 50 LYS A O 7
ATOM 6401 N N . ASP A 1 51 ? 50.955 3.666 3.984 1.00 0.00 51 ASP A N 7
ATOM 6402 C CA . ASP A 1 51 ? 52.042 3.475 4.992 1.00 0.00 51 ASP A CA 7
ATOM 6403 C C . ASP A 1 51 ? 51.956 2.067 5.586 1.00 0.00 51 ASP A C 7
ATOM 6404 O O . ASP A 1 51 ? 52.959 1.458 5.905 1.00 0.00 51 ASP A O 7
ATOM 6413 N N . ARG A 1 52 ? 50.761 1.549 5.731 1.00 0.00 52 ARG A N 7
ATOM 6414 C CA . ARG A 1 52 ? 50.603 0.174 6.299 1.00 0.00 52 ARG A CA 7
ATOM 6415 C C . ARG A 1 52 ? 51.233 -0.848 5.354 1.00 0.00 52 ARG A C 7
ATOM 6416 O O . ARG A 1 52 ? 51.781 -1.846 5.785 1.00 0.00 52 ARG A O 7
ATOM 6437 N N . TYR A 1 53 ? 51.164 -0.604 4.067 1.00 0.00 53 TYR A N 7
ATOM 6438 C CA . TYR A 1 53 ? 51.767 -1.562 3.091 1.00 0.00 53 TYR A CA 7
ATOM 6439 C C . TYR A 1 53 ? 53.270 -1.670 3.345 1.00 0.00 53 TYR A C 7
ATOM 6440 O O . TYR A 1 53 ? 53.845 -2.741 3.312 1.00 0.00 53 TYR A O 7
ATOM 6458 N N . LEU A 1 54 ? 53.905 -0.559 3.609 1.00 0.00 54 LEU A N 7
ATOM 6459 C CA . LEU A 1 54 ? 55.372 -0.577 3.885 1.00 0.00 54 LEU A CA 7
ATOM 6460 C C . LEU A 1 54 ? 55.633 -0.922 5.356 1.00 0.00 54 LEU A C 7
ATOM 6461 O O . LEU A 1 54 ? 56.704 -1.377 5.712 1.00 0.00 54 LEU A O 7
ATOM 6477 N N . LYS A 1 55 ? 54.662 -0.706 6.214 1.00 0.00 55 LYS A N 7
ATOM 6478 C CA . LYS A 1 55 ? 54.852 -1.018 7.665 1.00 0.00 55 LYS A CA 7
ATOM 6479 C C . LYS A 1 55 ? 55.192 -2.497 7.848 1.00 0.00 55 LYS A C 7
ATOM 6480 O O . LYS A 1 55 ? 56.150 -2.846 8.513 1.00 0.00 55 LYS A O 7
ATOM 6499 N N . HIS A 1 56 ? 54.410 -3.366 7.258 1.00 0.00 56 HIS A N 7
ATOM 6500 C CA . HIS A 1 56 ? 54.683 -4.829 7.394 1.00 0.00 56 HIS A CA 7
ATOM 6501 C C . HIS A 1 56 ? 53.822 -5.651 6.425 1.00 0.00 56 HIS A C 7
ATOM 6502 O O . HIS A 1 56 ? 53.199 -6.621 6.816 1.00 0.00 56 HIS A O 7
ATOM 6516 N N . LEU A 1 57 ? 53.802 -5.290 5.164 1.00 0.00 57 LEU A N 7
ATOM 6517 C CA . LEU A 1 57 ? 53.001 -6.076 4.171 1.00 0.00 57 LEU A CA 7
ATOM 6518 C C . LEU A 1 57 ? 53.858 -6.406 2.948 1.00 0.00 57 LEU A C 7
ATOM 6519 O O . LEU A 1 57 ? 53.980 -7.553 2.559 1.00 0.00 57 LEU A O 7
ATOM 6535 N N . ARG A 1 58 ? 54.454 -5.409 2.339 1.00 0.00 58 ARG A N 7
ATOM 6536 C CA . ARG A 1 58 ? 55.310 -5.662 1.135 1.00 0.00 58 ARG A CA 7
ATOM 6537 C C . ARG A 1 58 ? 56.413 -6.676 1.468 1.00 0.00 58 ARG A C 7
ATOM 6538 O O . ARG A 1 58 ? 56.577 -7.072 2.607 1.00 0.00 58 ARG A O 7
ATOM 6559 N N . GLY A 1 59 ? 57.164 -7.097 0.484 1.00 0.00 59 GLY A N 7
ATOM 6560 C CA . GLY A 1 59 ? 58.253 -8.086 0.737 1.00 0.00 59 GLY A CA 7
ATOM 6561 C C . GLY A 1 59 ? 59.129 -8.214 -0.509 1.00 0.00 59 GLY A C 7
ATOM 6562 O O . GLY A 1 59 ? 60.139 -8.894 -0.431 1.00 0.00 59 GLY A O 7
ATOM 6567 N N . GLY A 1 1 ? 45.475 9.009 14.510 1.00 0.00 1 GLY A N 8
ATOM 6568 C CA . GLY A 1 1 ? 44.482 8.961 13.399 1.00 0.00 1 GLY A CA 8
ATOM 6569 C C . GLY A 1 1 ? 44.397 7.536 12.849 1.00 0.00 1 GLY A C 8
ATOM 6570 O O . GLY A 1 1 ? 43.321 6.995 12.673 1.00 0.00 1 GLY A O 8
ATOM 6576 N N . ARG A 1 2 ? 45.524 6.926 12.575 1.00 0.00 2 ARG A N 8
ATOM 6577 C CA . ARG A 1 2 ? 45.514 5.531 12.033 1.00 0.00 2 ARG A CA 8
ATOM 6578 C C . ARG A 1 2 ? 44.931 4.567 13.068 1.00 0.00 2 ARG A C 8
ATOM 6579 O O . ARG A 1 2 ? 45.156 4.709 14.256 1.00 0.00 2 ARG A O 8
ATOM 6600 N N . ILE A 1 3 ? 44.185 3.588 12.626 1.00 0.00 3 ILE A N 8
ATOM 6601 C CA . ILE A 1 3 ? 43.584 2.607 13.580 1.00 0.00 3 ILE A CA 8
ATOM 6602 C C . ILE A 1 3 ? 43.838 1.176 13.100 1.00 0.00 3 ILE A C 8
ATOM 6603 O O . ILE A 1 3 ? 42.964 0.332 13.142 1.00 0.00 3 ILE A O 8
ATOM 6619 N N . ALA A 1 4 ? 45.036 0.897 12.641 1.00 0.00 4 ALA A N 8
ATOM 6620 C CA . ALA A 1 4 ? 45.371 -0.482 12.150 1.00 0.00 4 ALA A CA 8
ATOM 6621 C C . ALA A 1 4 ? 44.355 -0.944 11.097 1.00 0.00 4 ALA A C 8
ATOM 6622 O O . ALA A 1 4 ? 43.546 -0.168 10.623 1.00 0.00 4 ALA A O 8
ATOM 6629 N N . PHE A 1 5 ? 44.395 -2.201 10.731 1.00 0.00 5 PHE A N 8
ATOM 6630 C CA . PHE A 1 5 ? 43.436 -2.719 9.711 1.00 0.00 5 PHE A CA 8
ATOM 6631 C C . PHE A 1 5 ? 42.919 -4.101 10.122 1.00 0.00 5 PHE A C 8
ATOM 6632 O O . PHE A 1 5 ? 43.687 -5.010 10.376 1.00 0.00 5 PHE A O 8
ATOM 6649 N N . THR A 1 6 ? 41.621 -4.263 10.186 1.00 0.00 6 THR A N 8
ATOM 6650 C CA . THR A 1 6 ? 41.044 -5.588 10.576 1.00 0.00 6 THR A CA 8
ATOM 6651 C C . THR A 1 6 ? 41.421 -6.649 9.533 1.00 0.00 6 THR A C 8
ATOM 6652 O O . THR A 1 6 ? 42.422 -6.528 8.853 1.00 0.00 6 THR A O 8
ATOM 6663 N N . ASP A 1 7 ? 40.631 -7.686 9.406 1.00 0.00 7 ASP A N 8
ATOM 6664 C CA . ASP A 1 7 ? 40.942 -8.758 8.413 1.00 0.00 7 ASP A CA 8
ATOM 6665 C C . ASP A 1 7 ? 40.309 -8.435 7.057 1.00 0.00 7 ASP A C 8
ATOM 6666 O O . ASP A 1 7 ? 40.954 -8.512 6.028 1.00 0.00 7 ASP A O 8
ATOM 6675 N N . ALA A 1 8 ? 39.049 -8.079 7.050 1.00 0.00 8 ALA A N 8
ATOM 6676 C CA . ALA A 1 8 ? 38.360 -7.755 5.759 1.00 0.00 8 ALA A CA 8
ATOM 6677 C C . ALA A 1 8 ? 39.107 -6.647 5.010 1.00 0.00 8 ALA A C 8
ATOM 6678 O O . ALA A 1 8 ? 39.351 -6.745 3.822 1.00 0.00 8 ALA A O 8
ATOM 6685 N N . ASP A 1 9 ? 39.467 -5.592 5.698 1.00 0.00 9 ASP A N 8
ATOM 6686 C CA . ASP A 1 9 ? 40.198 -4.468 5.030 1.00 0.00 9 ASP A CA 8
ATOM 6687 C C . ASP A 1 9 ? 41.507 -4.973 4.414 1.00 0.00 9 ASP A C 8
ATOM 6688 O O . ASP A 1 9 ? 41.869 -4.597 3.316 1.00 0.00 9 ASP A O 8
ATOM 6697 N N . ASP A 1 10 ? 42.219 -5.822 5.113 1.00 0.00 10 ASP A N 8
ATOM 6698 C CA . ASP A 1 10 ? 43.511 -6.352 4.568 1.00 0.00 10 ASP A CA 8
ATOM 6699 C C . ASP A 1 10 ? 43.279 -7.070 3.233 1.00 0.00 10 ASP A C 8
ATOM 6700 O O . ASP A 1 10 ? 44.151 -7.111 2.385 1.00 0.00 10 ASP A O 8
ATOM 6709 N N . VAL A 1 11 ? 42.113 -7.635 3.043 1.00 0.00 11 VAL A N 8
ATOM 6710 C CA . VAL A 1 11 ? 41.822 -8.355 1.763 1.00 0.00 11 VAL A CA 8
ATOM 6711 C C . VAL A 1 11 ? 41.497 -7.348 0.653 1.00 0.00 11 VAL A C 8
ATOM 6712 O O . VAL A 1 11 ? 42.096 -7.369 -0.407 1.00 0.00 11 VAL A O 8
ATOM 6725 N N . ALA A 1 12 ? 40.553 -6.474 0.890 1.00 0.00 12 ALA A N 8
ATOM 6726 C CA . ALA A 1 12 ? 40.183 -5.463 -0.151 1.00 0.00 12 ALA A CA 8
ATOM 6727 C C . ALA A 1 12 ? 41.391 -4.585 -0.493 1.00 0.00 12 ALA A C 8
ATOM 6728 O O . ALA A 1 12 ? 41.590 -4.209 -1.632 1.00 0.00 12 ALA A O 8
ATOM 6735 N N . ILE A 1 13 ? 42.199 -4.265 0.487 1.00 0.00 13 ILE A N 8
ATOM 6736 C CA . ILE A 1 13 ? 43.401 -3.415 0.222 1.00 0.00 13 ILE A CA 8
ATOM 6737 C C . ILE A 1 13 ? 44.435 -4.216 -0.577 1.00 0.00 13 ILE A C 8
ATOM 6738 O O . ILE A 1 13 ? 45.139 -3.679 -1.412 1.00 0.00 13 ILE A O 8
ATOM 6754 N N . LEU A 1 14 ? 44.524 -5.498 -0.330 1.00 0.00 14 LEU A N 8
ATOM 6755 C CA . LEU A 1 14 ? 45.505 -6.344 -1.076 1.00 0.00 14 LEU A CA 8
ATOM 6756 C C . LEU A 1 14 ? 45.012 -6.569 -2.510 1.00 0.00 14 LEU A C 8
ATOM 6757 O O . LEU A 1 14 ? 45.669 -6.207 -3.467 1.00 0.00 14 LEU A O 8
ATOM 6773 N N . THR A 1 15 ? 43.857 -7.168 -2.658 1.00 0.00 15 THR A N 8
ATOM 6774 C CA . THR A 1 15 ? 43.298 -7.435 -4.027 1.00 0.00 15 THR A CA 8
ATOM 6775 C C . THR A 1 15 ? 43.326 -6.166 -4.892 1.00 0.00 15 THR A C 8
ATOM 6776 O O . THR A 1 15 ? 43.525 -6.230 -6.092 1.00 0.00 15 THR A O 8
ATOM 6787 N N . TYR A 1 16 ? 43.137 -5.020 -4.290 1.00 0.00 16 TYR A N 8
ATOM 6788 C CA . TYR A 1 16 ? 43.161 -3.747 -5.072 1.00 0.00 16 TYR A CA 8
ATOM 6789 C C . TYR A 1 16 ? 44.606 -3.393 -5.436 1.00 0.00 16 TYR A C 8
ATOM 6790 O O . TYR A 1 16 ? 44.875 -2.848 -6.490 1.00 0.00 16 TYR A O 8
ATOM 6808 N N . VAL A 1 17 ? 45.537 -3.708 -4.569 1.00 0.00 17 VAL A N 8
ATOM 6809 C CA . VAL A 1 17 ? 46.969 -3.402 -4.856 1.00 0.00 17 VAL A CA 8
ATOM 6810 C C . VAL A 1 17 ? 47.573 -4.509 -5.729 1.00 0.00 17 VAL A C 8
ATOM 6811 O O . VAL A 1 17 ? 48.480 -4.272 -6.500 1.00 0.00 17 VAL A O 8
ATOM 6824 N N . LYS A 1 18 ? 47.073 -5.712 -5.613 1.00 0.00 18 LYS A N 8
ATOM 6825 C CA . LYS A 1 18 ? 47.620 -6.832 -6.436 1.00 0.00 18 LYS A CA 8
ATOM 6826 C C . LYS A 1 18 ? 47.119 -6.732 -7.882 1.00 0.00 18 LYS A C 8
ATOM 6827 O O . LYS A 1 18 ? 47.726 -7.266 -8.792 1.00 0.00 18 LYS A O 8
ATOM 6846 N N . GLU A 1 19 ? 46.018 -6.055 -8.099 1.00 0.00 19 GLU A N 8
ATOM 6847 C CA . GLU A 1 19 ? 45.475 -5.923 -9.484 1.00 0.00 19 GLU A CA 8
ATOM 6848 C C . GLU A 1 19 ? 46.079 -4.699 -10.181 1.00 0.00 19 GLU A C 8
ATOM 6849 O O . GLU A 1 19 ? 46.334 -4.718 -11.371 1.00 0.00 19 GLU A O 8
ATOM 6861 N N . ASN A 1 20 ? 46.299 -3.633 -9.452 1.00 0.00 20 ASN A N 8
ATOM 6862 C CA . ASN A 1 20 ? 46.877 -2.401 -10.072 1.00 0.00 20 ASN A CA 8
ATOM 6863 C C . ASN A 1 20 ? 48.386 -2.313 -9.818 1.00 0.00 20 ASN A C 8
ATOM 6864 O O . ASN A 1 20 ? 49.180 -2.301 -10.739 1.00 0.00 20 ASN A O 8
ATOM 6875 N N . ALA A 1 21 ? 48.783 -2.222 -8.570 1.00 0.00 21 ALA A N 8
ATOM 6876 C CA . ALA A 1 21 ? 50.241 -2.100 -8.236 1.00 0.00 21 ALA A CA 8
ATOM 6877 C C . ALA A 1 21 ? 51.078 -3.164 -8.958 1.00 0.00 21 ALA A C 8
ATOM 6878 O O . ALA A 1 21 ? 50.978 -4.345 -8.685 1.00 0.00 21 ALA A O 8
ATOM 6885 N N . ARG A 1 22 ? 51.905 -2.737 -9.874 1.00 0.00 22 ARG A N 8
ATOM 6886 C CA . ARG A 1 22 ? 52.768 -3.691 -10.630 1.00 0.00 22 ARG A CA 8
ATOM 6887 C C . ARG A 1 22 ? 53.825 -2.914 -11.421 1.00 0.00 22 ARG A C 8
ATOM 6888 O O . ARG A 1 22 ? 54.228 -3.314 -12.497 1.00 0.00 22 ARG A O 8
ATOM 6909 N N . SER A 1 23 ? 54.269 -1.803 -10.890 1.00 0.00 23 SER A N 8
ATOM 6910 C CA . SER A 1 23 ? 55.298 -0.981 -11.595 1.00 0.00 23 SER A CA 8
ATOM 6911 C C . SER A 1 23 ? 55.931 0.022 -10.613 1.00 0.00 23 SER A C 8
ATOM 6912 O O . SER A 1 23 ? 55.448 0.180 -9.511 1.00 0.00 23 SER A O 8
ATOM 6920 N N . PRO A 1 24 ? 56.995 0.672 -11.037 1.00 0.00 24 PRO A N 8
ATOM 6921 C CA . PRO A 1 24 ? 57.671 1.656 -10.155 1.00 0.00 24 PRO A CA 8
ATOM 6922 C C . PRO A 1 24 ? 56.884 2.973 -10.112 1.00 0.00 24 PRO A C 8
ATOM 6923 O O . PRO A 1 24 ? 57.346 3.998 -10.584 1.00 0.00 24 PRO A O 8
ATOM 6934 N N . SER A 1 25 ? 55.703 2.954 -9.549 1.00 0.00 25 SER A N 8
ATOM 6935 C CA . SER A 1 25 ? 54.882 4.201 -9.471 1.00 0.00 25 SER A CA 8
ATOM 6936 C C . SER A 1 25 ? 53.687 3.988 -8.537 1.00 0.00 25 SER A C 8
ATOM 6937 O O . SER A 1 25 ? 53.353 4.841 -7.738 1.00 0.00 25 SER A O 8
ATOM 6945 N N . SER A 1 26 ? 53.044 2.855 -8.642 1.00 0.00 26 SER A N 8
ATOM 6946 C CA . SER A 1 26 ? 51.864 2.571 -7.770 1.00 0.00 26 SER A CA 8
ATOM 6947 C C . SER A 1 26 ? 52.302 2.420 -6.309 1.00 0.00 26 SER A C 8
ATOM 6948 O O . SER A 1 26 ? 51.985 3.242 -5.470 1.00 0.00 26 SER A O 8
ATOM 6956 N N . VAL A 1 27 ? 53.020 1.369 -6.002 1.00 0.00 27 VAL A N 8
ATOM 6957 C CA . VAL A 1 27 ? 53.477 1.151 -4.592 1.00 0.00 27 VAL A CA 8
ATOM 6958 C C . VAL A 1 27 ? 54.521 2.198 -4.180 1.00 0.00 27 VAL A C 8
ATOM 6959 O O . VAL A 1 27 ? 54.763 2.405 -3.009 1.00 0.00 27 VAL A O 8
ATOM 6972 N N . THR A 1 28 ? 55.143 2.853 -5.130 1.00 0.00 28 THR A N 8
ATOM 6973 C CA . THR A 1 28 ? 56.174 3.880 -4.785 1.00 0.00 28 THR A CA 8
ATOM 6974 C C . THR A 1 28 ? 55.549 5.278 -4.759 1.00 0.00 28 THR A C 8
ATOM 6975 O O . THR A 1 28 ? 56.032 6.167 -4.083 1.00 0.00 28 THR A O 8
ATOM 6986 N N . GLY A 1 29 ? 54.484 5.478 -5.494 1.00 0.00 29 GLY A N 8
ATOM 6987 C CA . GLY A 1 29 ? 53.826 6.818 -5.518 1.00 0.00 29 GLY A CA 8
ATOM 6988 C C . GLY A 1 29 ? 52.603 6.806 -4.600 1.00 0.00 29 GLY A C 8
ATOM 6989 O O . GLY A 1 29 ? 52.430 5.909 -3.796 1.00 0.00 29 GLY A O 8
ATOM 6993 N N . ASN A 1 30 ? 51.753 7.794 -4.719 1.00 0.00 30 ASN A N 8
ATOM 6994 C CA . ASN A 1 30 ? 50.532 7.850 -3.860 1.00 0.00 30 ASN A CA 8
ATOM 6995 C C . ASN A 1 30 ? 49.285 7.998 -4.736 1.00 0.00 30 ASN A C 8
ATOM 6996 O O . ASN A 1 30 ? 48.294 8.571 -4.324 1.00 0.00 30 ASN A O 8
ATOM 7007 N N . ALA A 1 31 ? 49.334 7.490 -5.941 1.00 0.00 31 ALA A N 8
ATOM 7008 C CA . ALA A 1 31 ? 48.159 7.600 -6.855 1.00 0.00 31 ALA A CA 8
ATOM 7009 C C . ALA A 1 31 ? 47.236 6.390 -6.685 1.00 0.00 31 ALA A C 8
ATOM 7010 O O . ALA A 1 31 ? 46.048 6.531 -6.467 1.00 0.00 31 ALA A O 8
ATOM 7017 N N . LEU A 1 32 ? 47.780 5.204 -6.782 1.00 0.00 32 LEU A N 8
ATOM 7018 C CA . LEU A 1 32 ? 46.944 3.972 -6.628 1.00 0.00 32 LEU A CA 8
ATOM 7019 C C . LEU A 1 32 ? 46.302 3.932 -5.239 1.00 0.00 32 LEU A C 8
ATOM 7020 O O . LEU A 1 32 ? 45.253 3.345 -5.048 1.00 0.00 32 LEU A O 8
ATOM 7036 N N . TRP A 1 33 ? 46.928 4.547 -4.271 1.00 0.00 33 TRP A N 8
ATOM 7037 C CA . TRP A 1 33 ? 46.365 4.545 -2.883 1.00 0.00 33 TRP A CA 8
ATOM 7038 C C . TRP A 1 33 ? 45.299 5.637 -2.765 1.00 0.00 33 TRP A C 8
ATOM 7039 O O . TRP A 1 33 ? 44.187 5.388 -2.339 1.00 0.00 33 TRP A O 8
ATOM 7060 N N . LYS A 1 34 ? 45.629 6.844 -3.156 1.00 0.00 34 LYS A N 8
ATOM 7061 C CA . LYS A 1 34 ? 44.636 7.967 -3.089 1.00 0.00 34 LYS A CA 8
ATOM 7062 C C . LYS A 1 34 ? 43.355 7.591 -3.844 1.00 0.00 34 LYS A C 8
ATOM 7063 O O . LYS A 1 34 ? 42.258 7.783 -3.356 1.00 0.00 34 LYS A O 8
ATOM 7082 N N . ALA A 1 35 ? 43.495 7.054 -5.032 1.00 0.00 35 ALA A N 8
ATOM 7083 C CA . ALA A 1 35 ? 42.292 6.659 -5.828 1.00 0.00 35 ALA A CA 8
ATOM 7084 C C . ALA A 1 35 ? 41.534 5.540 -5.111 1.00 0.00 35 ALA A C 8
ATOM 7085 O O . ALA A 1 35 ? 40.318 5.502 -5.112 1.00 0.00 35 ALA A O 8
ATOM 7092 N N . MET A 1 36 ? 42.248 4.632 -4.493 1.00 0.00 36 MET A N 8
ATOM 7093 C CA . MET A 1 36 ? 41.578 3.508 -3.764 1.00 0.00 36 MET A CA 8
ATOM 7094 C C . MET A 1 36 ? 40.633 4.065 -2.697 1.00 0.00 36 MET A C 8
ATOM 7095 O O . MET A 1 36 ? 39.502 3.636 -2.571 1.00 0.00 36 MET A O 8
ATOM 7109 N N . GLU A 1 37 ? 41.092 5.025 -1.937 1.00 0.00 37 GLU A N 8
ATOM 7110 C CA . GLU A 1 37 ? 40.227 5.627 -0.878 1.00 0.00 37 GLU A CA 8
ATOM 7111 C C . GLU A 1 37 ? 39.006 6.297 -1.517 1.00 0.00 37 GLU A C 8
ATOM 7112 O O . GLU A 1 37 ? 37.915 6.257 -0.983 1.00 0.00 37 GLU A O 8
ATOM 7124 N N . LYS A 1 38 ? 39.187 6.907 -2.662 1.00 0.00 38 LYS A N 8
ATOM 7125 C CA . LYS A 1 38 ? 38.043 7.581 -3.349 1.00 0.00 38 LYS A CA 8
ATOM 7126 C C . LYS A 1 38 ? 37.371 6.630 -4.353 1.00 0.00 38 LYS A C 8
ATOM 7127 O O . LYS A 1 38 ? 36.571 7.051 -5.167 1.00 0.00 38 LYS A O 8
ATOM 7146 N N . SER A 1 39 ? 37.683 5.354 -4.302 1.00 0.00 39 SER A N 8
ATOM 7147 C CA . SER A 1 39 ? 37.056 4.386 -5.252 1.00 0.00 39 SER A CA 8
ATOM 7148 C C . SER A 1 39 ? 36.329 3.282 -4.478 1.00 0.00 39 SER A C 8
ATOM 7149 O O . SER A 1 39 ? 35.114 3.248 -4.426 1.00 0.00 39 SER A O 8
ATOM 7157 N N . SER A 1 40 ? 37.065 2.379 -3.878 1.00 0.00 40 SER A N 8
ATOM 7158 C CA . SER A 1 40 ? 36.421 1.274 -3.106 1.00 0.00 40 SER A CA 8
ATOM 7159 C C . SER A 1 40 ? 37.298 0.873 -1.916 1.00 0.00 40 SER A C 8
ATOM 7160 O O . SER A 1 40 ? 38.090 -0.047 -2.001 1.00 0.00 40 SER A O 8
ATOM 7168 N N . LEU A 1 41 ? 37.163 1.561 -0.810 1.00 0.00 41 LEU A N 8
ATOM 7169 C CA . LEU A 1 41 ? 37.984 1.233 0.390 1.00 0.00 41 LEU A CA 8
ATOM 7170 C C . LEU A 1 41 ? 37.070 1.219 1.638 1.00 0.00 41 LEU A C 8
ATOM 7171 O O . LEU A 1 41 ? 35.982 0.676 1.587 1.00 0.00 41 LEU A O 8
ATOM 7187 N N . THR A 1 42 ? 37.481 1.799 2.750 1.00 0.00 42 THR A N 8
ATOM 7188 C CA . THR A 1 42 ? 36.609 1.796 3.967 1.00 0.00 42 THR A CA 8
ATOM 7189 C C . THR A 1 42 ? 36.926 3.023 4.833 1.00 0.00 42 THR A C 8
ATOM 7190 O O . THR A 1 42 ? 37.380 4.037 4.335 1.00 0.00 42 THR A O 8
ATOM 7201 N N . GLN A 1 43 ? 36.692 2.942 6.123 1.00 0.00 43 GLN A N 8
ATOM 7202 C CA . GLN A 1 43 ? 36.983 4.108 7.014 1.00 0.00 43 GLN A CA 8
ATOM 7203 C C . GLN A 1 43 ? 38.491 4.279 7.180 1.00 0.00 43 GLN A C 8
ATOM 7204 O O . GLN A 1 43 ? 39.053 3.946 8.208 1.00 0.00 43 GLN A O 8
ATOM 7218 N N . HIS A 1 44 ? 39.151 4.798 6.175 1.00 0.00 44 HIS A N 8
ATOM 7219 C CA . HIS A 1 44 ? 40.626 4.991 6.271 1.00 0.00 44 HIS A CA 8
ATOM 7220 C C . HIS A 1 44 ? 41.107 6.002 5.235 1.00 0.00 44 HIS A C 8
ATOM 7221 O O . HIS A 1 44 ? 40.386 6.377 4.330 1.00 0.00 44 HIS A O 8
ATOM 7235 N N . SER A 1 45 ? 42.333 6.435 5.363 1.00 0.00 45 SER A N 8
ATOM 7236 C CA . SER A 1 45 ? 42.893 7.415 4.388 1.00 0.00 45 SER A CA 8
ATOM 7237 C C . SER A 1 45 ? 44.014 6.757 3.588 1.00 0.00 45 SER A C 8
ATOM 7238 O O . SER A 1 45 ? 44.604 5.785 4.020 1.00 0.00 45 SER A O 8
ATOM 7246 N N . TRP A 1 46 ? 44.312 7.279 2.427 1.00 0.00 46 TRP A N 8
ATOM 7247 C CA . TRP A 1 46 ? 45.397 6.681 1.593 1.00 0.00 46 TRP A CA 8
ATOM 7248 C C . TRP A 1 46 ? 46.736 6.737 2.356 1.00 0.00 46 TRP A C 8
ATOM 7249 O O . TRP A 1 46 ? 47.576 5.868 2.223 1.00 0.00 46 TRP A O 8
ATOM 7270 N N . GLN A 1 47 ? 46.925 7.762 3.154 1.00 0.00 47 GLN A N 8
ATOM 7271 C CA . GLN A 1 47 ? 48.198 7.896 3.934 1.00 0.00 47 GLN A CA 8
ATOM 7272 C C . GLN A 1 47 ? 48.406 6.667 4.823 1.00 0.00 47 GLN A C 8
ATOM 7273 O O . GLN A 1 47 ? 49.380 5.952 4.686 1.00 0.00 47 GLN A O 8
ATOM 7287 N N . SER A 1 48 ? 47.486 6.409 5.723 1.00 0.00 48 SER A N 8
ATOM 7288 C CA . SER A 1 48 ? 47.620 5.211 6.613 1.00 0.00 48 SER A CA 8
ATOM 7289 C C . SER A 1 48 ? 47.693 3.941 5.760 1.00 0.00 48 SER A C 8
ATOM 7290 O O . SER A 1 48 ? 48.298 2.955 6.140 1.00 0.00 48 SER A O 8
ATOM 7298 N N . LEU A 1 49 ? 47.090 3.972 4.599 1.00 0.00 49 LEU A N 8
ATOM 7299 C CA . LEU A 1 49 ? 47.125 2.785 3.694 1.00 0.00 49 LEU A CA 8
ATOM 7300 C C . LEU A 1 49 ? 48.554 2.568 3.190 1.00 0.00 49 LEU A C 8
ATOM 7301 O O . LEU A 1 49 ? 49.128 1.507 3.350 1.00 0.00 49 LEU A O 8
ATOM 7317 N N . LYS A 1 50 ? 49.126 3.576 2.583 1.00 0.00 50 LYS A N 8
ATOM 7318 C CA . LYS A 1 50 ? 50.521 3.455 2.058 1.00 0.00 50 LYS A CA 8
ATOM 7319 C C . LYS A 1 50 ? 51.498 3.193 3.207 1.00 0.00 50 LYS A C 8
ATOM 7320 O O . LYS A 1 50 ? 52.389 2.372 3.101 1.00 0.00 50 LYS A O 8
ATOM 7339 N N . ASP A 1 51 ? 51.333 3.888 4.305 1.00 0.00 51 ASP A N 8
ATOM 7340 C CA . ASP A 1 51 ? 52.248 3.687 5.474 1.00 0.00 51 ASP A CA 8
ATOM 7341 C C . ASP A 1 51 ? 52.199 2.228 5.939 1.00 0.00 51 ASP A C 8
ATOM 7342 O O . ASP A 1 51 ? 53.185 1.678 6.389 1.00 0.00 51 ASP A O 8
ATOM 7351 N N . ARG A 1 52 ? 51.055 1.603 5.827 1.00 0.00 52 ARG A N 8
ATOM 7352 C CA . ARG A 1 52 ? 50.930 0.175 6.254 1.00 0.00 52 ARG A CA 8
ATOM 7353 C C . ARG A 1 52 ? 51.754 -0.718 5.315 1.00 0.00 52 ARG A C 8
ATOM 7354 O O . ARG A 1 52 ? 52.419 -1.639 5.753 1.00 0.00 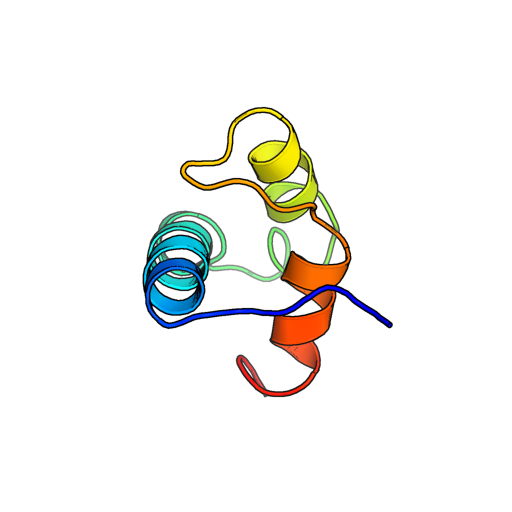52 ARG A O 8
ATOM 7375 N N . TYR A 1 53 ? 51.717 -0.451 4.033 1.00 0.00 53 TYR A N 8
ATOM 7376 C CA . TYR A 1 53 ? 52.502 -1.284 3.070 1.00 0.00 53 TYR A CA 8
ATOM 7377 C C . TYR A 1 53 ? 53.997 -1.196 3.394 1.00 0.00 53 TYR A C 8
ATOM 7378 O O . TYR A 1 53 ? 54.726 -2.161 3.257 1.00 0.00 53 TYR A O 8
ATOM 7396 N N . LEU A 1 54 ? 54.453 -0.050 3.831 1.00 0.00 54 LEU A N 8
ATOM 7397 C CA . LEU A 1 54 ? 55.898 0.108 4.177 1.00 0.00 54 LEU A CA 8
ATOM 7398 C C . LEU A 1 54 ? 56.135 -0.221 5.655 1.00 0.00 54 LEU A C 8
ATOM 7399 O O . LEU A 1 54 ? 57.209 -0.638 6.043 1.00 0.00 54 LEU A O 8
ATOM 7415 N N . LYS A 1 55 ? 55.138 -0.020 6.482 1.00 0.00 55 LYS A N 8
ATOM 7416 C CA . LYS A 1 55 ? 55.293 -0.302 7.948 1.00 0.00 55 LYS A CA 8
ATOM 7417 C C . LYS A 1 55 ? 55.764 -1.740 8.185 1.00 0.00 55 LYS A C 8
ATOM 7418 O O . LYS A 1 55 ? 56.776 -1.969 8.820 1.00 0.00 55 LYS A O 8
ATOM 7437 N N . HIS A 1 56 ? 55.038 -2.708 7.682 1.00 0.00 56 HIS A N 8
ATOM 7438 C CA . HIS A 1 56 ? 55.451 -4.132 7.886 1.00 0.00 56 HIS A CA 8
ATOM 7439 C C . HIS A 1 56 ? 54.816 -5.067 6.848 1.00 0.00 56 HIS A C 8
ATOM 7440 O O . HIS A 1 56 ? 54.344 -6.139 7.178 1.00 0.00 56 HIS A O 8
ATOM 7454 N N . LEU A 1 57 ? 54.830 -4.684 5.593 1.00 0.00 57 LEU A N 8
ATOM 7455 C CA . LEU A 1 57 ? 54.261 -5.568 4.527 1.00 0.00 57 LEU A CA 8
ATOM 7456 C C . LEU A 1 57 ? 55.289 -5.757 3.408 1.00 0.00 57 LEU A C 8
ATOM 7457 O O . LEU A 1 57 ? 55.672 -6.867 3.086 1.00 0.00 57 LEU A O 8
ATOM 7473 N N . ARG A 1 58 ? 55.735 -4.678 2.816 1.00 0.00 58 ARG A N 8
ATOM 7474 C CA . ARG A 1 58 ? 56.737 -4.779 1.714 1.00 0.00 58 ARG A CA 8
ATOM 7475 C C . ARG A 1 58 ? 58.141 -4.463 2.239 1.00 0.00 58 ARG A C 8
ATOM 7476 O O . ARG A 1 58 ? 58.370 -3.427 2.834 1.00 0.00 58 ARG A O 8
ATOM 7497 N N . GLY A 1 59 ? 59.079 -5.350 2.023 1.00 0.00 59 GLY A N 8
ATOM 7498 C CA . GLY A 1 59 ? 60.472 -5.111 2.507 1.00 0.00 59 GLY A CA 8
ATOM 7499 C C . GLY A 1 59 ? 61.382 -6.246 2.033 1.00 0.00 59 GLY A C 8
ATOM 7500 O O . GLY A 1 59 ? 62.231 -5.988 1.196 1.00 0.00 59 GLY A O 8
ATOM 7505 N N . GLY A 1 1 ? 35.227 6.121 11.061 1.00 0.00 1 GLY A N 9
ATOM 7506 C CA . GLY A 1 1 ? 34.853 4.815 10.432 1.00 0.00 1 GLY A CA 9
ATOM 7507 C C . GLY A 1 1 ? 35.867 3.731 10.817 1.00 0.00 1 GLY A C 9
ATOM 7508 O O . GLY A 1 1 ? 36.551 3.182 9.975 1.00 0.00 1 GLY A O 9
ATOM 7514 N N . ARG A 1 2 ? 35.966 3.422 12.088 1.00 0.00 2 ARG A N 9
ATOM 7515 C CA . ARG A 1 2 ? 36.934 2.374 12.554 1.00 0.00 2 ARG A CA 9
ATOM 7516 C C . ARG A 1 2 ? 38.347 2.676 12.042 1.00 0.00 2 ARG A C 9
ATOM 7517 O O . ARG A 1 2 ? 38.761 2.178 11.011 1.00 0.00 2 ARG A O 9
ATOM 7538 N N . ILE A 1 3 ? 39.085 3.490 12.755 1.00 0.00 3 ILE A N 9
ATOM 7539 C CA . ILE A 1 3 ? 40.474 3.829 12.315 1.00 0.00 3 ILE A CA 9
ATOM 7540 C C . ILE A 1 3 ? 41.391 2.611 12.487 1.00 0.00 3 ILE A C 9
ATOM 7541 O O . ILE A 1 3 ? 42.264 2.590 13.335 1.00 0.00 3 ILE A O 9
ATOM 7557 N N . ALA A 1 4 ? 41.194 1.597 11.686 1.00 0.00 4 ALA A N 9
ATOM 7558 C CA . ALA A 1 4 ? 42.040 0.372 11.790 1.00 0.00 4 ALA A CA 9
ATOM 7559 C C . ALA A 1 4 ? 41.849 -0.504 10.548 1.00 0.00 4 ALA A C 9
ATOM 7560 O O . ALA A 1 4 ? 41.005 -0.233 9.714 1.00 0.00 4 ALA A O 9
ATOM 7567 N N . PHE A 1 5 ? 42.627 -1.550 10.420 1.00 0.00 5 PHE A N 9
ATOM 7568 C CA . PHE A 1 5 ? 42.495 -2.444 9.231 1.00 0.00 5 PHE A CA 9
ATOM 7569 C C . PHE A 1 5 ? 42.505 -3.913 9.665 1.00 0.00 5 PHE A C 9
ATOM 7570 O O . PHE A 1 5 ? 43.542 -4.549 9.703 1.00 0.00 5 PHE A O 9
ATOM 7587 N N . THR A 1 6 ? 41.358 -4.453 9.989 1.00 0.00 6 THR A N 9
ATOM 7588 C CA . THR A 1 6 ? 41.294 -5.884 10.419 1.00 0.00 6 THR A CA 9
ATOM 7589 C C . THR A 1 6 ? 41.589 -6.806 9.230 1.00 0.00 6 THR A C 9
ATOM 7590 O O . THR A 1 6 ? 41.979 -6.357 8.168 1.00 0.00 6 THR A O 9
ATOM 7601 N N . ASP A 1 7 ? 41.409 -8.089 9.405 1.00 0.00 7 ASP A N 9
ATOM 7602 C CA . ASP A 1 7 ? 41.684 -9.052 8.291 1.00 0.00 7 ASP A CA 9
ATOM 7603 C C . ASP A 1 7 ? 40.777 -8.765 7.090 1.00 0.00 7 ASP A C 9
ATOM 7604 O O . ASP A 1 7 ? 41.183 -8.905 5.951 1.00 0.00 7 ASP A O 9
ATOM 7613 N N . ALA A 1 8 ? 39.552 -8.376 7.337 1.00 0.00 8 ALA A N 9
ATOM 7614 C CA . ALA A 1 8 ? 38.610 -8.088 6.208 1.00 0.00 8 ALA A CA 9
ATOM 7615 C C . ALA A 1 8 ? 39.079 -6.859 5.419 1.00 0.00 8 ALA A C 9
ATOM 7616 O O . ALA A 1 8 ? 39.372 -6.944 4.242 1.00 0.00 8 ALA A O 9
ATOM 7623 N N . ASP A 1 9 ? 39.147 -5.720 6.061 1.00 0.00 9 ASP A N 9
ATOM 7624 C CA . ASP A 1 9 ? 39.592 -4.474 5.355 1.00 0.00 9 ASP A CA 9
ATOM 7625 C C . ASP A 1 9 ? 40.981 -4.670 4.736 1.00 0.00 9 ASP A C 9
ATOM 7626 O O . ASP A 1 9 ? 41.330 -4.025 3.765 1.00 0.00 9 ASP A O 9
ATOM 7635 N N . ASP A 1 10 ? 41.773 -5.552 5.292 1.00 0.00 10 ASP A N 9
ATOM 7636 C CA . ASP A 1 10 ? 43.142 -5.790 4.740 1.00 0.00 10 ASP A CA 9
ATOM 7637 C C . ASP A 1 10 ? 43.061 -6.535 3.406 1.00 0.00 10 ASP A C 9
ATOM 7638 O O . ASP A 1 10 ? 43.719 -6.176 2.447 1.00 0.00 10 ASP A O 9
ATOM 7647 N N . VAL A 1 11 ? 42.257 -7.567 3.334 1.00 0.00 11 VAL A N 9
ATOM 7648 C CA . VAL A 1 11 ? 42.130 -8.339 2.056 1.00 0.00 11 VAL A CA 9
ATOM 7649 C C . VAL A 1 11 ? 41.641 -7.415 0.935 1.00 0.00 11 VAL A C 9
ATOM 7650 O O . VAL A 1 11 ? 42.050 -7.538 -0.205 1.00 0.00 11 VAL A O 9
ATOM 7663 N N . ALA A 1 12 ? 40.774 -6.488 1.257 1.00 0.00 12 ALA A N 9
ATOM 7664 C CA . ALA A 1 12 ? 40.260 -5.546 0.215 1.00 0.00 12 ALA A CA 9
ATOM 7665 C C . ALA A 1 12 ? 41.416 -4.721 -0.353 1.00 0.00 12 ALA A C 9
ATOM 7666 O O . ALA A 1 12 ? 41.512 -4.509 -1.548 1.00 0.00 12 ALA A O 9
ATOM 7673 N N . ILE A 1 13 ? 42.300 -4.264 0.497 1.00 0.00 13 ILE A N 9
ATOM 7674 C CA . ILE A 1 13 ? 43.464 -3.461 0.016 1.00 0.00 13 ILE A CA 9
ATOM 7675 C C . ILE A 1 13 ? 44.449 -4.378 -0.710 1.00 0.00 13 ILE A C 9
ATOM 7676 O O . ILE A 1 13 ? 44.948 -4.056 -1.770 1.00 0.00 13 ILE A O 9
ATOM 7692 N N . LEU A 1 14 ? 44.724 -5.529 -0.148 1.00 0.00 14 LEU A N 9
ATOM 7693 C CA . LEU A 1 14 ? 45.674 -6.492 -0.795 1.00 0.00 14 LEU A CA 9
ATOM 7694 C C . LEU A 1 14 ? 45.267 -6.747 -2.255 1.00 0.00 14 LEU A C 9
ATOM 7695 O O . LEU A 1 14 ? 46.050 -6.554 -3.167 1.00 0.00 14 LEU A O 9
ATOM 7711 N N . THR A 1 15 ? 44.052 -7.182 -2.475 1.00 0.00 15 THR A N 9
ATOM 7712 C CA . THR A 1 15 ? 43.593 -7.452 -3.875 1.00 0.00 15 THR A CA 9
ATOM 7713 C C . THR A 1 15 ? 43.711 -6.184 -4.729 1.00 0.00 15 THR A C 9
ATOM 7714 O O . THR A 1 15 ? 44.233 -6.215 -5.826 1.00 0.00 15 THR A O 9
ATOM 7725 N N . TYR A 1 16 ? 43.230 -5.074 -4.230 1.00 0.00 16 TYR A N 9
ATOM 7726 C CA . TYR A 1 16 ? 43.308 -3.797 -5.009 1.00 0.00 16 TYR A CA 9
ATOM 7727 C C . TYR A 1 16 ? 44.770 -3.435 -5.300 1.00 0.00 16 TYR A C 9
ATOM 7728 O O . TYR A 1 16 ? 45.113 -3.050 -6.402 1.00 0.00 16 TYR A O 9
ATOM 7746 N N . VAL A 1 17 ? 45.629 -3.551 -4.318 1.00 0.00 17 VAL A N 9
ATOM 7747 C CA . VAL A 1 17 ? 47.071 -3.210 -4.531 1.00 0.00 17 VAL A CA 9
ATOM 7748 C C . VAL A 1 17 ? 47.691 -4.164 -5.559 1.00 0.00 17 VAL A C 9
ATOM 7749 O O . VAL A 1 17 ? 48.166 -3.745 -6.598 1.00 0.00 17 VAL A O 9
ATOM 7762 N N . LYS A 1 18 ? 47.692 -5.438 -5.271 1.00 0.00 18 LYS A N 9
ATOM 7763 C CA . LYS A 1 18 ? 48.286 -6.430 -6.223 1.00 0.00 18 LYS A CA 9
ATOM 7764 C C . LYS A 1 18 ? 47.591 -6.371 -7.590 1.00 0.00 18 LYS A C 9
ATOM 7765 O O . LYS A 1 18 ? 48.124 -6.841 -8.579 1.00 0.00 18 LYS A O 9
ATOM 7784 N N . GLU A 1 19 ? 46.407 -5.812 -7.656 1.00 0.00 19 GLU A N 9
ATOM 7785 C CA . GLU A 1 19 ? 45.680 -5.742 -8.962 1.00 0.00 19 GLU A CA 9
ATOM 7786 C C . GLU A 1 19 ? 46.174 -4.564 -9.809 1.00 0.00 19 GLU A C 9
ATOM 7787 O O . GLU A 1 19 ? 46.198 -4.639 -11.024 1.00 0.00 19 GLU A O 9
ATOM 7799 N N . ASN A 1 20 ? 46.550 -3.475 -9.187 1.00 0.00 20 ASN A N 9
ATOM 7800 C CA . ASN A 1 20 ? 47.021 -2.289 -9.971 1.00 0.00 20 ASN A CA 9
ATOM 7801 C C . ASN A 1 20 ? 48.533 -2.092 -9.818 1.00 0.00 20 ASN A C 9
ATOM 7802 O O . ASN A 1 20 ? 49.255 -2.002 -10.791 1.00 0.00 20 ASN A O 9
ATOM 7813 N N . ALA A 1 21 ? 49.008 -1.992 -8.599 1.00 0.00 21 ALA A N 9
ATOM 7814 C CA . ALA A 1 21 ? 50.473 -1.762 -8.362 1.00 0.00 21 ALA A CA 9
ATOM 7815 C C . ALA A 1 21 ? 51.346 -2.732 -9.192 1.00 0.00 21 ALA A C 9
ATOM 7816 O O . ALA A 1 21 ? 51.661 -2.451 -10.331 1.00 0.00 21 ALA A O 9
ATOM 7823 N N . ARG A 1 22 ? 51.744 -3.863 -8.638 1.00 0.00 22 ARG A N 9
ATOM 7824 C CA . ARG A 1 22 ? 52.598 -4.832 -9.404 1.00 0.00 22 ARG A CA 9
ATOM 7825 C C . ARG A 1 22 ? 53.807 -4.124 -10.035 1.00 0.00 22 ARG A C 9
ATOM 7826 O O . ARG A 1 22 ? 54.344 -4.572 -11.032 1.00 0.00 22 ARG A O 9
ATOM 7847 N N . SER A 1 23 ? 54.234 -3.022 -9.465 1.00 0.00 23 SER A N 9
ATOM 7848 C CA . SER A 1 23 ? 55.403 -2.284 -10.037 1.00 0.00 23 SER A CA 9
ATOM 7849 C C . SER A 1 23 ? 55.954 -1.265 -9.022 1.00 0.00 23 SER A C 9
ATOM 7850 O O . SER A 1 23 ? 55.234 -0.819 -8.151 1.00 0.00 23 SER A O 9
ATOM 7858 N N . PRO A 1 24 ? 57.217 -0.918 -9.169 1.00 0.00 24 PRO A N 9
ATOM 7859 C CA . PRO A 1 24 ? 57.836 0.066 -8.247 1.00 0.00 24 PRO A CA 9
ATOM 7860 C C . PRO A 1 24 ? 57.390 1.484 -8.618 1.00 0.00 24 PRO A C 9
ATOM 7861 O O . PRO A 1 24 ? 58.187 2.310 -9.025 1.00 0.00 24 PRO A O 9
ATOM 7872 N N . SER A 1 25 ? 56.121 1.766 -8.484 1.00 0.00 25 SER A N 9
ATOM 7873 C CA . SER A 1 25 ? 55.609 3.125 -8.830 1.00 0.00 25 SER A CA 9
ATOM 7874 C C . SER A 1 25 ? 54.338 3.423 -8.034 1.00 0.00 25 SER A C 9
ATOM 7875 O O . SER A 1 25 ? 54.230 4.445 -7.381 1.00 0.00 25 SER A O 9
ATOM 7883 N N . SER A 1 26 ? 53.378 2.537 -8.083 1.00 0.00 26 SER A N 9
ATOM 7884 C CA . SER A 1 26 ? 52.108 2.759 -7.327 1.00 0.00 26 SER A CA 9
ATOM 7885 C C . SER A 1 26 ? 52.341 2.541 -5.828 1.00 0.00 26 SER A C 9
ATOM 7886 O O . SER A 1 26 ? 51.872 3.302 -5.002 1.00 0.00 26 SER A O 9
ATOM 7894 N N . VAL A 1 27 ? 53.061 1.506 -5.473 1.00 0.00 27 VAL A N 9
ATOM 7895 C CA . VAL A 1 27 ? 53.326 1.234 -4.027 1.00 0.00 27 VAL A CA 9
ATOM 7896 C C . VAL A 1 27 ? 54.277 2.287 -3.451 1.00 0.00 27 VAL A C 9
ATOM 7897 O O . VAL A 1 27 ? 54.244 2.585 -2.271 1.00 0.00 27 VAL A O 9
ATOM 7910 N N . THR A 1 28 ? 55.120 2.854 -4.277 1.00 0.00 28 THR A N 9
ATOM 7911 C CA . THR A 1 28 ? 56.073 3.895 -3.786 1.00 0.00 28 THR A CA 9
ATOM 7912 C C . THR A 1 28 ? 55.485 5.294 -4.001 1.00 0.00 28 THR A C 9
ATOM 7913 O O . THR A 1 28 ? 55.833 6.234 -3.313 1.00 0.00 28 THR A O 9
ATOM 7924 N N . GLY A 1 29 ? 54.591 5.432 -4.950 1.00 0.00 29 GLY A N 9
ATOM 7925 C CA . GLY A 1 29 ? 53.971 6.762 -5.212 1.00 0.00 29 GLY A CA 9
ATOM 7926 C C . GLY A 1 29 ? 52.785 6.956 -4.271 1.00 0.00 29 GLY A C 9
ATOM 7927 O O . GLY A 1 29 ? 52.714 6.346 -3.220 1.00 0.00 29 GLY A O 9
ATOM 7931 N N . ASN A 1 30 ? 51.854 7.798 -4.639 1.00 0.00 30 ASN A N 9
ATOM 7932 C CA . ASN A 1 30 ? 50.664 8.038 -3.765 1.00 0.00 30 ASN A CA 9
ATOM 7933 C C . ASN A 1 30 ? 49.384 8.094 -4.604 1.00 0.00 30 ASN A C 9
ATOM 7934 O O . ASN A 1 30 ? 48.390 8.654 -4.186 1.00 0.00 30 ASN A O 9
ATOM 7945 N N . ALA A 1 31 ? 49.398 7.522 -5.784 1.00 0.00 31 ALA A N 9
ATOM 7946 C CA . ALA A 1 31 ? 48.177 7.550 -6.644 1.00 0.00 31 ALA A CA 9
ATOM 7947 C C . ALA A 1 31 ? 47.308 6.316 -6.386 1.00 0.00 31 ALA A C 9
ATOM 7948 O O . ALA A 1 31 ? 46.146 6.430 -6.044 1.00 0.00 31 ALA A O 9
ATOM 7955 N N . LEU A 1 32 ? 47.860 5.134 -6.548 1.00 0.00 32 LEU A N 9
ATOM 7956 C CA . LEU A 1 32 ? 47.061 3.886 -6.312 1.00 0.00 32 LEU A CA 9
ATOM 7957 C C . LEU A 1 32 ? 46.452 3.905 -4.906 1.00 0.00 32 LEU A C 9
ATOM 7958 O O . LEU A 1 32 ? 45.408 3.331 -4.663 1.00 0.00 32 LEU A O 9
ATOM 7974 N N . TRP A 1 33 ? 47.097 4.576 -3.987 1.00 0.00 33 TRP A N 9
ATOM 7975 C CA . TRP A 1 33 ? 46.561 4.656 -2.594 1.00 0.00 33 TRP A CA 9
ATOM 7976 C C . TRP A 1 33 ? 45.486 5.743 -2.542 1.00 0.00 33 TRP A C 9
ATOM 7977 O O . TRP A 1 33 ? 44.406 5.542 -2.024 1.00 0.00 33 TRP A O 9
ATOM 7998 N N . LYS A 1 34 ? 45.782 6.890 -3.097 1.00 0.00 34 LYS A N 9
ATOM 7999 C CA . LYS A 1 34 ? 44.788 8.008 -3.114 1.00 0.00 34 LYS A CA 9
ATOM 8000 C C . LYS A 1 34 ? 43.520 7.569 -3.853 1.00 0.00 34 LYS A C 9
ATOM 8001 O O . LYS A 1 34 ? 42.414 7.797 -3.402 1.00 0.00 34 LYS A O 9
ATOM 8020 N N . ALA A 1 35 ? 43.680 6.938 -4.990 1.00 0.00 35 ALA A N 9
ATOM 8021 C CA . ALA A 1 35 ? 42.493 6.476 -5.773 1.00 0.00 35 ALA A CA 9
ATOM 8022 C C . ALA A 1 35 ? 41.718 5.424 -4.976 1.00 0.00 35 ALA A C 9
ATOM 8023 O O . ALA A 1 35 ? 40.504 5.455 -4.904 1.00 0.00 35 ALA A O 9
ATOM 8030 N N . MET A 1 36 ? 42.417 4.492 -4.374 1.00 0.00 36 MET A N 9
ATOM 8031 C CA . MET A 1 36 ? 41.730 3.427 -3.575 1.00 0.00 36 MET A CA 9
ATOM 8032 C C . MET A 1 36 ? 40.846 4.058 -2.493 1.00 0.00 36 MET A C 9
ATOM 8033 O O . MET A 1 36 ? 39.796 3.543 -2.161 1.00 0.00 36 MET A O 9
ATOM 8047 N N . GLU A 1 37 ? 41.267 5.170 -1.948 1.00 0.00 37 GLU A N 9
ATOM 8048 C CA . GLU A 1 37 ? 40.457 5.845 -0.888 1.00 0.00 37 GLU A CA 9
ATOM 8049 C C . GLU A 1 37 ? 39.226 6.517 -1.505 1.00 0.00 37 GLU A C 9
ATOM 8050 O O . GLU A 1 37 ? 38.214 6.691 -0.851 1.00 0.00 37 GLU A O 9
ATOM 8062 N N . LYS A 1 38 ? 39.306 6.897 -2.756 1.00 0.00 38 LYS A N 9
ATOM 8063 C CA . LYS A 1 38 ? 38.142 7.560 -3.417 1.00 0.00 38 LYS A CA 9
ATOM 8064 C C . LYS A 1 38 ? 37.571 6.669 -4.526 1.00 0.00 38 LYS A C 9
ATOM 8065 O O . LYS A 1 38 ? 36.920 7.147 -5.437 1.00 0.00 38 LYS A O 9
ATOM 8084 N N . SER A 1 39 ? 37.805 5.380 -4.458 1.00 0.00 39 SER A N 9
ATOM 8085 C CA . SER A 1 39 ? 37.273 4.463 -5.511 1.00 0.00 39 SER A CA 9
ATOM 8086 C C . SER A 1 39 ? 36.449 3.337 -4.878 1.00 0.00 39 SER A C 9
ATOM 8087 O O . SER A 1 39 ? 35.304 3.125 -5.232 1.00 0.00 39 SER A O 9
ATOM 8095 N N . SER A 1 40 ? 37.024 2.613 -3.950 1.00 0.00 40 SER A N 9
ATOM 8096 C CA . SER A 1 40 ? 36.272 1.494 -3.301 1.00 0.00 40 SER A CA 9
ATOM 8097 C C . SER A 1 40 ? 36.991 1.025 -2.031 1.00 0.00 40 SER A C 9
ATOM 8098 O O . SER A 1 40 ? 37.680 0.021 -2.034 1.00 0.00 40 SER A O 9
ATOM 8106 N N . LEU A 1 41 ? 36.831 1.742 -0.949 1.00 0.00 41 LEU A N 9
ATOM 8107 C CA . LEU A 1 41 ? 37.497 1.347 0.325 1.00 0.00 41 LEU A CA 9
ATOM 8108 C C . LEU A 1 41 ? 36.741 1.938 1.517 1.00 0.00 41 LEU A C 9
ATOM 8109 O O . LEU A 1 41 ? 36.026 2.913 1.387 1.00 0.00 41 LEU A O 9
ATOM 8125 N N . THR A 1 42 ? 36.897 1.354 2.679 1.00 0.00 42 THR A N 9
ATOM 8126 C CA . THR A 1 42 ? 36.190 1.879 3.892 1.00 0.00 42 THR A CA 9
ATOM 8127 C C . THR A 1 42 ? 36.576 3.340 4.137 1.00 0.00 42 THR A C 9
ATOM 8128 O O . THR A 1 42 ? 37.329 3.924 3.380 1.00 0.00 42 THR A O 9
ATOM 8139 N N . GLN A 1 43 ? 36.069 3.931 5.189 1.00 0.00 43 GLN A N 9
ATOM 8140 C CA . GLN A 1 43 ? 36.409 5.354 5.482 1.00 0.00 43 GLN A CA 9
ATOM 8141 C C . GLN A 1 43 ? 37.828 5.448 6.037 1.00 0.00 43 GLN A C 9
ATOM 8142 O O . GLN A 1 43 ? 38.051 5.305 7.225 1.00 0.00 43 GLN A O 9
ATOM 8156 N N . HIS A 1 44 ? 38.787 5.681 5.180 1.00 0.00 44 HIS A N 9
ATOM 8157 C CA . HIS A 1 44 ? 40.200 5.780 5.643 1.00 0.00 44 HIS A CA 9
ATOM 8158 C C . HIS A 1 44 ? 40.982 6.767 4.778 1.00 0.00 44 HIS A C 9
ATOM 8159 O O . HIS A 1 44 ? 40.513 7.212 3.748 1.00 0.00 44 HIS A O 9
ATOM 8173 N N . SER A 1 45 ? 42.176 7.103 5.193 1.00 0.00 45 SER A N 9
ATOM 8174 C CA . SER A 1 45 ? 43.008 8.059 4.397 1.00 0.00 45 SER A CA 9
ATOM 8175 C C . SER A 1 45 ? 44.029 7.285 3.563 1.00 0.00 45 SER A C 9
ATOM 8176 O O . SER A 1 45 ? 44.577 6.295 4.006 1.00 0.00 45 SER A O 9
ATOM 8184 N N . TRP A 1 46 ? 44.289 7.732 2.360 1.00 0.00 46 TRP A N 9
ATOM 8185 C CA . TRP A 1 46 ? 45.280 7.022 1.488 1.00 0.00 46 TRP A CA 9
ATOM 8186 C C . TRP A 1 46 ? 46.635 6.893 2.218 1.00 0.00 46 TRP A C 9
ATOM 8187 O O . TRP A 1 46 ? 47.351 5.925 2.054 1.00 0.00 46 TRP A O 9
ATOM 8208 N N . GLN A 1 47 ? 46.974 7.874 3.017 1.00 0.00 47 GLN A N 9
ATOM 8209 C CA . GLN A 1 47 ? 48.270 7.836 3.764 1.00 0.00 47 GLN A CA 9
ATOM 8210 C C . GLN A 1 47 ? 48.304 6.628 4.703 1.00 0.00 47 GLN A C 9
ATOM 8211 O O . GLN A 1 47 ? 49.312 5.958 4.829 1.00 0.00 47 GLN A O 9
ATOM 8225 N N . SER A 1 48 ? 47.207 6.346 5.362 1.00 0.00 48 SER A N 9
ATOM 8226 C CA . SER A 1 48 ? 47.170 5.179 6.296 1.00 0.00 48 SER A CA 9
ATOM 8227 C C . SER A 1 48 ? 47.431 3.883 5.523 1.00 0.00 48 SER A C 9
ATOM 8228 O O . SER A 1 48 ? 48.442 3.233 5.713 1.00 0.00 48 SER A O 9
ATOM 8236 N N . LEU A 1 49 ? 46.528 3.509 4.652 1.00 0.00 49 LEU A N 9
ATOM 8237 C CA . LEU A 1 49 ? 46.721 2.250 3.856 1.00 0.00 49 LEU A CA 9
ATOM 8238 C C . LEU A 1 49 ? 48.042 2.291 3.077 1.00 0.00 49 LEU A C 9
ATOM 8239 O O . LEU A 1 49 ? 48.612 1.261 2.770 1.00 0.00 49 LEU A O 9
ATOM 8255 N N . LYS A 1 50 ? 48.543 3.466 2.770 1.00 0.00 50 LYS A N 9
ATOM 8256 C CA . LYS A 1 50 ? 49.840 3.549 2.029 1.00 0.00 50 LYS A CA 9
ATOM 8257 C C . LYS A 1 50 ? 50.996 3.272 2.994 1.00 0.00 50 LYS A C 9
ATOM 8258 O O . LYS A 1 50 ? 51.795 2.370 2.791 1.00 0.00 50 LYS A O 9
ATOM 8277 N N . ASP A 1 51 ? 51.083 4.041 4.050 1.00 0.00 51 ASP A N 9
ATOM 8278 C CA . ASP A 1 51 ? 52.177 3.836 5.050 1.00 0.00 51 ASP A CA 9
ATOM 8279 C C . ASP A 1 51 ? 52.124 2.410 5.607 1.00 0.00 51 ASP A C 9
ATOM 8280 O O . ASP A 1 51 ? 53.128 1.865 6.029 1.00 0.00 51 ASP A O 9
ATOM 8289 N N . ARG A 1 52 ? 50.962 1.801 5.608 1.00 0.00 52 ARG A N 9
ATOM 8290 C CA . ARG A 1 52 ? 50.846 0.409 6.135 1.00 0.00 52 ARG A CA 9
ATOM 8291 C C . ARG A 1 52 ? 51.492 -0.582 5.162 1.00 0.00 52 ARG A C 9
ATOM 8292 O O . ARG A 1 52 ? 52.135 -1.530 5.569 1.00 0.00 52 ARG A O 9
ATOM 8313 N N . TYR A 1 53 ? 51.323 -0.369 3.878 1.00 0.00 53 TYR A N 9
ATOM 8314 C CA . TYR A 1 53 ? 51.927 -1.301 2.873 1.00 0.00 53 TYR A CA 9
ATOM 8315 C C . TYR A 1 53 ? 53.443 -1.377 3.064 1.00 0.00 53 TYR A C 9
ATOM 8316 O O . TYR A 1 53 ? 54.035 -2.436 2.987 1.00 0.00 53 TYR A O 9
ATOM 8334 N N . LEU A 1 54 ? 54.072 -0.260 3.316 1.00 0.00 54 LEU A N 9
ATOM 8335 C CA . LEU A 1 54 ? 55.551 -0.272 3.517 1.00 0.00 54 LEU A CA 9
ATOM 8336 C C . LEU A 1 54 ? 55.889 -0.559 4.986 1.00 0.00 54 LEU A C 9
ATOM 8337 O O . LEU A 1 54 ? 56.980 -0.995 5.300 1.00 0.00 54 LEU A O 9
ATOM 8353 N N . LYS A 1 55 ? 54.963 -0.323 5.887 1.00 0.00 55 LYS A N 9
ATOM 8354 C CA . LYS A 1 55 ? 55.237 -0.588 7.335 1.00 0.00 55 LYS A CA 9
ATOM 8355 C C . LYS A 1 55 ? 55.588 -2.061 7.546 1.00 0.00 55 LYS A C 9
ATOM 8356 O O . LYS A 1 55 ? 56.588 -2.384 8.162 1.00 0.00 55 LYS A O 9
ATOM 8375 N N . HIS A 1 56 ? 54.776 -2.956 7.037 1.00 0.00 56 HIS A N 9
ATOM 8376 C CA . HIS A 1 56 ? 55.072 -4.409 7.205 1.00 0.00 56 HIS A CA 9
ATOM 8377 C C . HIS A 1 56 ? 54.183 -5.277 6.307 1.00 0.00 56 HIS A C 9
ATOM 8378 O O . HIS A 1 56 ? 53.598 -6.245 6.757 1.00 0.00 56 HIS A O 9
ATOM 8392 N N . LEU A 1 57 ? 54.098 -4.960 5.035 1.00 0.00 57 LEU A N 9
ATOM 8393 C CA . LEU A 1 57 ? 53.268 -5.798 4.111 1.00 0.00 57 LEU A CA 9
ATOM 8394 C C . LEU A 1 57 ? 54.108 -6.237 2.908 1.00 0.00 57 LEU A C 9
ATOM 8395 O O . LEU A 1 57 ? 54.488 -7.387 2.794 1.00 0.00 57 LEU A O 9
ATOM 8411 N N . ARG A 1 58 ? 54.401 -5.328 2.008 1.00 0.00 58 ARG A N 9
ATOM 8412 C CA . ARG A 1 58 ? 55.220 -5.677 0.798 1.00 0.00 58 ARG A CA 9
ATOM 8413 C C . ARG A 1 58 ? 54.628 -6.893 0.071 1.00 0.00 58 ARG A C 9
ATOM 8414 O O . ARG A 1 58 ? 55.208 -7.963 0.057 1.00 0.00 58 ARG A O 9
ATOM 8435 N N . GLY A 1 59 ? 53.477 -6.732 -0.529 1.00 0.00 59 GLY A N 9
ATOM 8436 C CA . GLY A 1 59 ? 52.839 -7.870 -1.256 1.00 0.00 59 GLY A CA 9
ATOM 8437 C C . GLY A 1 59 ? 52.130 -8.782 -0.255 1.00 0.00 59 GLY A C 9
ATOM 8438 O O . GLY A 1 59 ? 52.799 -9.606 0.344 1.00 0.00 59 GLY A O 9
ATOM 8443 N N . GLY A 1 1 ? 43.213 11.354 13.354 1.00 0.00 1 GLY A N 10
ATOM 8444 C CA . GLY A 1 1 ? 44.222 10.299 13.660 1.00 0.00 1 GLY A CA 10
ATOM 8445 C C . GLY A 1 1 ? 44.153 9.200 12.598 1.00 0.00 1 GLY A C 10
ATOM 8446 O O . GLY A 1 1 ? 44.153 9.470 11.412 1.00 0.00 1 GLY A O 10
ATOM 8452 N N . ARG A 1 2 ? 44.092 7.962 13.019 1.00 0.00 2 ARG A N 10
ATOM 8453 C CA . ARG A 1 2 ? 44.021 6.834 12.043 1.00 0.00 2 ARG A CA 10
ATOM 8454 C C . ARG A 1 2 ? 42.635 6.186 12.087 1.00 0.00 2 ARG A C 10
ATOM 8455 O O . ARG A 1 2 ? 41.728 6.684 12.727 1.00 0.00 2 ARG A O 10
ATOM 8476 N N . ILE A 1 3 ? 42.469 5.076 11.413 1.00 0.00 3 ILE A N 10
ATOM 8477 C CA . ILE A 1 3 ? 41.144 4.385 11.412 1.00 0.00 3 ILE A CA 10
ATOM 8478 C C . ILE A 1 3 ? 41.332 2.898 11.730 1.00 0.00 3 ILE A C 10
ATOM 8479 O O . ILE A 1 3 ? 42.440 2.394 11.746 1.00 0.00 3 ILE A O 10
ATOM 8495 N N . ALA A 1 4 ? 40.259 2.198 11.993 1.00 0.00 4 ALA A N 10
ATOM 8496 C CA . ALA A 1 4 ? 40.367 0.743 12.326 1.00 0.00 4 ALA A CA 10
ATOM 8497 C C . ALA A 1 4 ? 41.029 -0.039 11.185 1.00 0.00 4 ALA A C 10
ATOM 8498 O O . ALA A 1 4 ? 41.023 0.379 10.043 1.00 0.00 4 ALA A O 10
ATOM 8505 N N . PHE A 1 5 ? 41.591 -1.176 11.501 1.00 0.00 5 PHE A N 10
ATOM 8506 C CA . PHE A 1 5 ? 42.256 -2.016 10.461 1.00 0.00 5 PHE A CA 10
ATOM 8507 C C . PHE A 1 5 ? 42.032 -3.500 10.763 1.00 0.00 5 PHE A C 10
ATOM 8508 O O . PHE A 1 5 ? 42.890 -4.165 11.312 1.00 0.00 5 PHE A O 10
ATOM 8525 N N . THR A 1 6 ? 40.884 -4.016 10.407 1.00 0.00 6 THR A N 10
ATOM 8526 C CA . THR A 1 6 ? 40.590 -5.457 10.670 1.00 0.00 6 THR A CA 10
ATOM 8527 C C . THR A 1 6 ? 41.245 -6.337 9.601 1.00 0.00 6 THR A C 10
ATOM 8528 O O . THR A 1 6 ? 41.852 -5.847 8.668 1.00 0.00 6 THR A O 10
ATOM 8539 N N . ASP A 1 7 ? 41.124 -7.634 9.735 1.00 0.00 7 ASP A N 10
ATOM 8540 C CA . ASP A 1 7 ? 41.737 -8.557 8.729 1.00 0.00 7 ASP A CA 10
ATOM 8541 C C . ASP A 1 7 ? 41.134 -8.306 7.344 1.00 0.00 7 ASP A C 10
ATOM 8542 O O . ASP A 1 7 ? 41.833 -8.285 6.349 1.00 0.00 7 ASP A O 10
ATOM 8551 N N . ALA A 1 8 ? 39.840 -8.116 7.276 1.00 0.00 8 ALA A N 10
ATOM 8552 C CA . ALA A 1 8 ? 39.178 -7.865 5.956 1.00 0.00 8 ALA A CA 10
ATOM 8553 C C . ALA A 1 8 ? 39.795 -6.641 5.272 1.00 0.00 8 ALA A C 10
ATOM 8554 O O . ALA A 1 8 ? 39.855 -6.561 4.059 1.00 0.00 8 ALA A O 10
ATOM 8561 N N . ASP A 1 9 ? 40.256 -5.692 6.044 1.00 0.00 9 ASP A N 10
ATOM 8562 C CA . ASP A 1 9 ? 40.875 -4.469 5.449 1.00 0.00 9 ASP A CA 10
ATOM 8563 C C . ASP A 1 9 ? 42.223 -4.813 4.809 1.00 0.00 9 ASP A C 10
ATOM 8564 O O . ASP A 1 9 ? 42.469 -4.503 3.658 1.00 0.00 9 ASP A O 10
ATOM 8573 N N . ASP A 1 10 ? 43.099 -5.455 5.546 1.00 0.00 10 ASP A N 10
ATOM 8574 C CA . ASP A 1 10 ? 44.436 -5.822 4.979 1.00 0.00 10 ASP A CA 10
ATOM 8575 C C . ASP A 1 10 ? 44.265 -6.693 3.730 1.00 0.00 10 ASP A C 10
ATOM 8576 O O . ASP A 1 10 ? 45.029 -6.595 2.788 1.00 0.00 10 ASP A O 10
ATOM 8585 N N . VAL A 1 11 ? 43.262 -7.535 3.714 1.00 0.00 11 VAL A N 10
ATOM 8586 C CA . VAL A 1 11 ? 43.031 -8.407 2.522 1.00 0.00 11 VAL A CA 10
ATOM 8587 C C . VAL A 1 11 ? 42.385 -7.583 1.400 1.00 0.00 11 VAL A C 10
ATOM 8588 O O . VAL A 1 11 ? 42.626 -7.819 0.231 1.00 0.00 11 VAL A O 10
ATOM 8601 N N . ALA A 1 12 ? 41.576 -6.616 1.752 1.00 0.00 12 ALA A N 10
ATOM 8602 C CA . ALA A 1 12 ? 40.921 -5.766 0.710 1.00 0.00 12 ALA A CA 10
ATOM 8603 C C . ALA A 1 12 ? 41.970 -4.873 0.041 1.00 0.00 12 ALA A C 10
ATOM 8604 O O . ALA A 1 12 ? 41.988 -4.717 -1.164 1.00 0.00 12 ALA A O 10
ATOM 8611 N N . ILE A 1 13 ? 42.848 -4.295 0.823 1.00 0.00 13 ILE A N 10
ATOM 8612 C CA . ILE A 1 13 ? 43.911 -3.416 0.246 1.00 0.00 13 ILE A CA 10
ATOM 8613 C C . ILE A 1 13 ? 44.927 -4.269 -0.518 1.00 0.00 13 ILE A C 10
ATOM 8614 O O . ILE A 1 13 ? 45.472 -3.852 -1.521 1.00 0.00 13 ILE A O 10
ATOM 8630 N N . LEU A 1 14 ? 45.175 -5.466 -0.051 1.00 0.00 14 LEU A N 10
ATOM 8631 C CA . LEU A 1 14 ? 46.150 -6.361 -0.748 1.00 0.00 14 LEU A CA 10
ATOM 8632 C C . LEU A 1 14 ? 45.618 -6.728 -2.139 1.00 0.00 14 LEU A C 10
ATOM 8633 O O . LEU A 1 14 ? 46.239 -6.441 -3.143 1.00 0.00 14 LEU A O 10
ATOM 8649 N N . THR A 1 15 ? 44.471 -7.363 -2.206 1.00 0.00 15 THR A N 10
ATOM 8650 C CA . THR A 1 15 ? 43.891 -7.752 -3.537 1.00 0.00 15 THR A CA 10
ATOM 8651 C C . THR A 1 15 ? 43.836 -6.539 -4.479 1.00 0.00 15 THR A C 10
ATOM 8652 O O . THR A 1 15 ? 44.014 -6.663 -5.677 1.00 0.00 15 THR A O 10
ATOM 8663 N N . TYR A 1 16 ? 43.599 -5.372 -3.938 1.00 0.00 16 TYR A N 10
ATOM 8664 C CA . TYR A 1 16 ? 43.536 -4.142 -4.786 1.00 0.00 16 TYR A CA 10
ATOM 8665 C C . TYR A 1 16 ? 44.949 -3.705 -5.185 1.00 0.00 16 TYR A C 10
ATOM 8666 O O . TYR A 1 16 ? 45.251 -3.538 -6.352 1.00 0.00 16 TYR A O 10
ATOM 8684 N N . VAL A 1 17 ? 45.810 -3.519 -4.219 1.00 0.00 17 VAL A N 10
ATOM 8685 C CA . VAL A 1 17 ? 47.212 -3.090 -4.520 1.00 0.00 17 VAL A CA 10
ATOM 8686 C C . VAL A 1 17 ? 47.917 -4.152 -5.375 1.00 0.00 17 VAL A C 10
ATOM 8687 O O . VAL A 1 17 ? 48.619 -3.838 -6.315 1.00 0.00 17 VAL A O 10
ATOM 8700 N N . LYS A 1 18 ? 47.733 -5.406 -5.052 1.00 0.00 18 LYS A N 10
ATOM 8701 C CA . LYS A 1 18 ? 48.393 -6.495 -5.842 1.00 0.00 18 LYS A CA 10
ATOM 8702 C C . LYS A 1 18 ? 47.983 -6.407 -7.316 1.00 0.00 18 LYS A C 10
ATOM 8703 O O . LYS A 1 18 ? 48.782 -6.634 -8.205 1.00 0.00 18 LYS A O 10
ATOM 8722 N N . GLU A 1 19 ? 46.744 -6.078 -7.577 1.00 0.00 19 GLU A N 10
ATOM 8723 C CA . GLU A 1 19 ? 46.271 -5.971 -8.992 1.00 0.00 19 GLU A CA 10
ATOM 8724 C C . GLU A 1 19 ? 46.859 -4.721 -9.652 1.00 0.00 19 GLU A C 10
ATOM 8725 O O . GLU A 1 19 ? 47.554 -4.803 -10.648 1.00 0.00 19 GLU A O 10
ATOM 8737 N N . ASN A 1 20 ? 46.578 -3.566 -9.105 1.00 0.00 20 ASN A N 10
ATOM 8738 C CA . ASN A 1 20 ? 47.108 -2.301 -9.696 1.00 0.00 20 ASN A CA 10
ATOM 8739 C C . ASN A 1 20 ? 48.575 -2.099 -9.307 1.00 0.00 20 ASN A C 10
ATOM 8740 O O . ASN A 1 20 ? 49.454 -2.086 -10.148 1.00 0.00 20 ASN A O 10
ATOM 8751 N N . ALA A 1 21 ? 48.840 -1.927 -8.035 1.00 0.00 21 ALA A N 10
ATOM 8752 C CA . ALA A 1 21 ? 50.248 -1.706 -7.577 1.00 0.00 21 ALA A CA 10
ATOM 8753 C C . ALA A 1 21 ? 51.144 -2.875 -7.998 1.00 0.00 21 ALA A C 10
ATOM 8754 O O . ALA A 1 21 ? 50.955 -4.001 -7.580 1.00 0.00 21 ALA A O 10
ATOM 8761 N N . ARG A 1 22 ? 52.120 -2.603 -8.825 1.00 0.00 22 ARG A N 10
ATOM 8762 C CA . ARG A 1 22 ? 53.049 -3.677 -9.289 1.00 0.00 22 ARG A CA 10
ATOM 8763 C C . ARG A 1 22 ? 54.328 -3.043 -9.847 1.00 0.00 22 ARG A C 10
ATOM 8764 O O . ARG A 1 22 ? 55.425 -3.497 -9.580 1.00 0.00 22 ARG A O 10
ATOM 8785 N N . SER A 1 23 ? 54.188 -1.997 -10.622 1.00 0.00 23 SER A N 10
ATOM 8786 C CA . SER A 1 23 ? 55.385 -1.320 -11.206 1.00 0.00 23 SER A CA 10
ATOM 8787 C C . SER A 1 23 ? 55.962 -0.299 -10.210 1.00 0.00 23 SER A C 10
ATOM 8788 O O . SER A 1 23 ? 55.345 -0.012 -9.202 1.00 0.00 23 SER A O 10
ATOM 8796 N N . PRO A 1 24 ? 57.129 0.228 -10.520 1.00 0.00 24 PRO A N 10
ATOM 8797 C CA . PRO A 1 24 ? 57.758 1.227 -9.624 1.00 0.00 24 PRO A CA 10
ATOM 8798 C C . PRO A 1 24 ? 57.066 2.586 -9.780 1.00 0.00 24 PRO A C 10
ATOM 8799 O O . PRO A 1 24 ? 57.671 3.556 -10.199 1.00 0.00 24 PRO A O 10
ATOM 8810 N N . SER A 1 25 ? 55.802 2.658 -9.447 1.00 0.00 25 SER A N 10
ATOM 8811 C CA . SER A 1 25 ? 55.062 3.949 -9.576 1.00 0.00 25 SER A CA 10
ATOM 8812 C C . SER A 1 25 ? 53.861 3.974 -8.627 1.00 0.00 25 SER A C 10
ATOM 8813 O O . SER A 1 25 ? 53.697 4.894 -7.851 1.00 0.00 25 SER A O 10
ATOM 8821 N N . SER A 1 26 ? 53.021 2.971 -8.688 1.00 0.00 26 SER A N 10
ATOM 8822 C CA . SER A 1 26 ? 51.823 2.935 -7.791 1.00 0.00 26 SER A CA 10
ATOM 8823 C C . SER A 1 26 ? 52.255 2.888 -6.320 1.00 0.00 26 SER A C 10
ATOM 8824 O O . SER A 1 26 ? 52.118 3.854 -5.593 1.00 0.00 26 SER A O 10
ATOM 8832 N N . VAL A 1 27 ? 52.768 1.766 -5.879 1.00 0.00 27 VAL A N 10
ATOM 8833 C CA . VAL A 1 27 ? 53.202 1.641 -4.451 1.00 0.00 27 VAL A CA 10
ATOM 8834 C C . VAL A 1 27 ? 54.262 2.698 -4.110 1.00 0.00 27 VAL A C 10
ATOM 8835 O O . VAL A 1 27 ? 54.431 3.066 -2.963 1.00 0.00 27 VAL A O 10
ATOM 8848 N N . THR A 1 28 ? 54.974 3.182 -5.096 1.00 0.00 28 THR A N 10
ATOM 8849 C CA . THR A 1 28 ? 56.028 4.209 -4.832 1.00 0.00 28 THR A CA 10
ATOM 8850 C C . THR A 1 28 ? 55.429 5.621 -4.849 1.00 0.00 28 THR A C 10
ATOM 8851 O O . THR A 1 28 ? 55.978 6.539 -4.272 1.00 0.00 28 THR A O 10
ATOM 8862 N N . GLY A 1 29 ? 54.312 5.801 -5.511 1.00 0.00 29 GLY A N 10
ATOM 8863 C CA . GLY A 1 29 ? 53.682 7.152 -5.570 1.00 0.00 29 GLY A CA 10
ATOM 8864 C C . GLY A 1 29 ? 52.434 7.178 -4.689 1.00 0.00 29 GLY A C 10
ATOM 8865 O O . GLY A 1 29 ? 52.245 6.328 -3.840 1.00 0.00 29 GLY A O 10
ATOM 8869 N N . ASN A 1 30 ? 51.584 8.153 -4.884 1.00 0.00 30 ASN A N 10
ATOM 8870 C CA . ASN A 1 30 ? 50.343 8.248 -4.058 1.00 0.00 30 ASN A CA 10
ATOM 8871 C C . ASN A 1 30 ? 49.116 8.394 -4.964 1.00 0.00 30 ASN A C 10
ATOM 8872 O O . ASN A 1 30 ? 48.126 8.994 -4.591 1.00 0.00 30 ASN A O 10
ATOM 8883 N N . ALA A 1 31 ? 49.177 7.846 -6.152 1.00 0.00 31 ALA A N 10
ATOM 8884 C CA . ALA A 1 31 ? 48.021 7.943 -7.095 1.00 0.00 31 ALA A CA 10
ATOM 8885 C C . ALA A 1 31 ? 47.085 6.747 -6.908 1.00 0.00 31 ALA A C 10
ATOM 8886 O O . ALA A 1 31 ? 45.893 6.905 -6.716 1.00 0.00 31 ALA A O 10
ATOM 8893 N N . LEU A 1 32 ? 47.618 5.552 -6.968 1.00 0.00 32 LEU A N 10
ATOM 8894 C CA . LEU A 1 32 ? 46.768 4.331 -6.798 1.00 0.00 32 LEU A CA 10
ATOM 8895 C C . LEU A 1 32 ? 46.069 4.376 -5.437 1.00 0.00 32 LEU A C 10
ATOM 8896 O O . LEU A 1 32 ? 44.940 3.947 -5.285 1.00 0.00 32 LEU A O 10
ATOM 8912 N N . TRP A 1 33 ? 46.744 4.902 -4.451 1.00 0.00 33 TRP A N 10
ATOM 8913 C CA . TRP A 1 33 ? 46.151 4.994 -3.084 1.00 0.00 33 TRP A CA 10
ATOM 8914 C C . TRP A 1 33 ? 45.125 6.128 -3.059 1.00 0.00 33 TRP A C 10
ATOM 8915 O O . TRP A 1 33 ? 44.045 5.990 -2.518 1.00 0.00 33 TRP A O 10
ATOM 8936 N N . LYS A 1 34 ? 45.457 7.246 -3.656 1.00 0.00 34 LYS A N 10
ATOM 8937 C CA . LYS A 1 34 ? 44.507 8.403 -3.692 1.00 0.00 34 LYS A CA 10
ATOM 8938 C C . LYS A 1 34 ? 43.195 7.982 -4.360 1.00 0.00 34 LYS A C 10
ATOM 8939 O O . LYS A 1 34 ? 42.119 8.352 -3.927 1.00 0.00 34 LYS A O 10
ATOM 8958 N N . ALA A 1 35 ? 43.282 7.203 -5.411 1.00 0.00 35 ALA A N 10
ATOM 8959 C CA . ALA A 1 35 ? 42.045 6.742 -6.114 1.00 0.00 35 ALA A CA 10
ATOM 8960 C C . ALA A 1 35 ? 41.163 5.949 -5.148 1.00 0.00 35 ALA A C 10
ATOM 8961 O O . ALA A 1 35 ? 39.964 6.145 -5.085 1.00 0.00 35 ALA A O 10
ATOM 8968 N N . MET A 1 36 ? 41.755 5.062 -4.387 1.00 0.00 36 MET A N 10
ATOM 8969 C CA . MET A 1 36 ? 40.959 4.255 -3.409 1.00 0.00 36 MET A CA 10
ATOM 8970 C C . MET A 1 36 ? 40.248 5.184 -2.417 1.00 0.00 36 MET A C 10
ATOM 8971 O O . MET A 1 36 ? 39.091 4.992 -2.093 1.00 0.00 36 MET A O 10
ATOM 8985 N N . GLU A 1 37 ? 40.933 6.193 -1.936 1.00 0.00 37 GLU A N 10
ATOM 8986 C CA . GLU A 1 37 ? 40.303 7.144 -0.959 1.00 0.00 37 GLU A CA 10
ATOM 8987 C C . GLU A 1 37 ? 38.987 7.704 -1.514 1.00 0.00 37 GLU A C 10
ATOM 8988 O O . GLU A 1 37 ? 38.035 7.906 -0.785 1.00 0.00 37 GLU A O 10
ATOM 9000 N N . LYS A 1 38 ? 38.934 7.954 -2.798 1.00 0.00 38 LYS A N 10
ATOM 9001 C CA . LYS A 1 38 ? 37.683 8.501 -3.405 1.00 0.00 38 LYS A CA 10
ATOM 9002 C C . LYS A 1 38 ? 36.805 7.377 -3.987 1.00 0.00 38 LYS A C 10
ATOM 9003 O O . LYS A 1 38 ? 35.696 7.622 -4.425 1.00 0.00 38 LYS A O 10
ATOM 9022 N N . SER A 1 39 ? 37.284 6.152 -3.995 1.00 0.00 39 SER A N 10
ATOM 9023 C CA . SER A 1 39 ? 36.464 5.030 -4.547 1.00 0.00 39 SER A CA 10
ATOM 9024 C C . SER A 1 39 ? 37.088 3.679 -4.178 1.00 0.00 39 SER A C 10
ATOM 9025 O O . SER A 1 39 ? 37.508 2.923 -5.035 1.00 0.00 39 SER A O 10
ATOM 9033 N N . SER A 1 40 ? 37.142 3.370 -2.908 1.00 0.00 40 SER A N 10
ATOM 9034 C CA . SER A 1 40 ? 37.729 2.066 -2.471 1.00 0.00 40 SER A CA 10
ATOM 9035 C C . SER A 1 40 ? 36.619 1.117 -2.013 1.00 0.00 40 SER A C 10
ATOM 9036 O O . SER A 1 40 ? 35.468 1.500 -1.915 1.00 0.00 40 SER A O 10
ATOM 9044 N N . LEU A 1 41 ? 36.960 -0.113 -1.728 1.00 0.00 41 LEU A N 10
ATOM 9045 C CA . LEU A 1 41 ? 35.928 -1.091 -1.267 1.00 0.00 41 LEU A CA 10
ATOM 9046 C C . LEU A 1 41 ? 35.462 -0.724 0.144 1.00 0.00 41 LEU A C 10
ATOM 9047 O O . LEU A 1 41 ? 34.300 -0.864 0.480 1.00 0.00 41 LEU A O 10
ATOM 9063 N N . THR A 1 42 ? 36.360 -0.250 0.968 1.00 0.00 42 THR A N 10
ATOM 9064 C CA . THR A 1 42 ? 35.983 0.140 2.361 1.00 0.00 42 THR A CA 10
ATOM 9065 C C . THR A 1 42 ? 36.169 1.654 2.535 1.00 0.00 42 THR A C 10
ATOM 9066 O O . THR A 1 42 ? 36.109 2.401 1.577 1.00 0.00 42 THR A O 10
ATOM 9077 N N . GLN A 1 43 ? 36.394 2.110 3.744 1.00 0.00 43 GLN A N 10
ATOM 9078 C CA . GLN A 1 43 ? 36.583 3.574 3.970 1.00 0.00 43 GLN A CA 10
ATOM 9079 C C . GLN A 1 43 ? 37.918 3.839 4.672 1.00 0.00 43 GLN A C 10
ATOM 9080 O O . GLN A 1 43 ? 38.062 3.607 5.858 1.00 0.00 43 GLN A O 10
ATOM 9094 N N . HIS A 1 44 ? 38.892 4.323 3.944 1.00 0.00 44 HIS A N 10
ATOM 9095 C CA . HIS A 1 44 ? 40.224 4.608 4.557 1.00 0.00 44 HIS A CA 10
ATOM 9096 C C . HIS A 1 44 ? 40.925 5.738 3.804 1.00 0.00 44 HIS A C 10
ATOM 9097 O O . HIS A 1 44 ? 40.606 6.025 2.665 1.00 0.00 44 HIS A O 10
ATOM 9111 N N . SER A 1 45 ? 41.882 6.372 4.430 1.00 0.00 45 SER A N 10
ATOM 9112 C CA . SER A 1 45 ? 42.619 7.481 3.746 1.00 0.00 45 SER A CA 10
ATOM 9113 C C . SER A 1 45 ? 43.734 6.901 2.881 1.00 0.00 45 SER A C 10
ATOM 9114 O O . SER A 1 45 ? 44.365 5.928 3.244 1.00 0.00 45 SER A O 10
ATOM 9122 N N . TRP A 1 46 ? 43.976 7.484 1.735 1.00 0.00 46 TRP A N 10
ATOM 9123 C CA . TRP A 1 46 ? 45.047 6.966 0.822 1.00 0.00 46 TRP A CA 10
ATOM 9124 C C . TRP A 1 46 ? 46.378 6.751 1.579 1.00 0.00 46 TRP A C 10
ATOM 9125 O O . TRP A 1 46 ? 47.108 5.816 1.315 1.00 0.00 46 TRP A O 10
ATOM 9146 N N . GLN A 1 47 ? 46.690 7.626 2.503 1.00 0.00 47 GLN A N 10
ATOM 9147 C CA . GLN A 1 47 ? 47.970 7.495 3.269 1.00 0.00 47 GLN A CA 10
ATOM 9148 C C . GLN A 1 47 ? 47.909 6.284 4.200 1.00 0.00 47 GLN A C 10
ATOM 9149 O O . GLN A 1 47 ? 48.839 5.503 4.274 1.00 0.00 47 GLN A O 10
ATOM 9163 N N . SER A 1 48 ? 46.819 6.120 4.909 1.00 0.00 48 SER A N 10
ATOM 9164 C CA . SER A 1 48 ? 46.689 4.953 5.840 1.00 0.00 48 SER A CA 10
ATOM 9165 C C . SER A 1 48 ? 46.909 3.638 5.081 1.00 0.00 48 SER A C 10
ATOM 9166 O O . SER A 1 48 ? 47.335 2.648 5.646 1.00 0.00 48 SER A O 10
ATOM 9174 N N . LEU A 1 49 ? 46.626 3.629 3.802 1.00 0.00 49 LEU A N 10
ATOM 9175 C CA . LEU A 1 49 ? 46.818 2.388 2.991 1.00 0.00 49 LEU A CA 10
ATOM 9176 C C . LEU A 1 49 ? 48.274 2.286 2.531 1.00 0.00 49 LEU A C 10
ATOM 9177 O O . LEU A 1 49 ? 48.820 1.207 2.403 1.00 0.00 49 LEU A O 10
ATOM 9193 N N . LYS A 1 50 ? 48.903 3.407 2.284 1.00 0.00 50 LYS A N 10
ATOM 9194 C CA . LYS A 1 50 ? 50.328 3.392 1.829 1.00 0.00 50 LYS A CA 10
ATOM 9195 C C . LYS A 1 50 ? 51.252 3.000 2.987 1.00 0.00 50 LYS A C 10
ATOM 9196 O O . LYS A 1 50 ? 52.161 2.205 2.826 1.00 0.00 50 LYS A O 10
ATOM 9215 N N . ASP A 1 51 ? 51.028 3.558 4.148 1.00 0.00 51 ASP A N 10
ATOM 9216 C CA . ASP A 1 51 ? 51.893 3.231 5.324 1.00 0.00 51 ASP A CA 10
ATOM 9217 C C . ASP A 1 51 ? 51.680 1.780 5.766 1.00 0.00 51 ASP A C 10
ATOM 9218 O O . ASP A 1 51 ? 52.616 1.095 6.135 1.00 0.00 51 ASP A O 10
ATOM 9227 N N . ARG A 1 52 ? 50.457 1.310 5.737 1.00 0.00 52 ARG A N 10
ATOM 9228 C CA . ARG A 1 52 ? 50.181 -0.096 6.166 1.00 0.00 52 ARG A CA 10
ATOM 9229 C C . ARG A 1 52 ? 50.834 -1.089 5.188 1.00 0.00 52 ARG A C 10
ATOM 9230 O O . ARG A 1 52 ? 51.281 -2.150 5.585 1.00 0.00 52 ARG A O 10
ATOM 9251 N N . TYR A 1 53 ? 50.894 -0.756 3.921 1.00 0.00 53 TYR A N 10
ATOM 9252 C CA . TYR A 1 53 ? 51.521 -1.691 2.932 1.00 0.00 53 TYR A CA 10
ATOM 9253 C C . TYR A 1 53 ? 52.992 -1.919 3.281 1.00 0.00 53 TYR A C 10
ATOM 9254 O O . TYR A 1 53 ? 53.421 -3.038 3.495 1.00 0.00 53 TYR A O 10
ATOM 9272 N N . LEU A 1 54 ? 53.766 -0.870 3.341 1.00 0.00 54 LEU A N 10
ATOM 9273 C CA . LEU A 1 54 ? 55.213 -1.026 3.680 1.00 0.00 54 LEU A CA 10
ATOM 9274 C C . LEU A 1 54 ? 55.379 -1.389 5.160 1.00 0.00 54 LEU A C 10
ATOM 9275 O O . LEU A 1 54 ? 56.391 -1.933 5.561 1.00 0.00 54 LEU A O 10
ATOM 9291 N N . LYS A 1 55 ? 54.394 -1.093 5.975 1.00 0.00 55 LYS A N 10
ATOM 9292 C CA . LYS A 1 55 ? 54.491 -1.420 7.433 1.00 0.00 55 LYS A CA 10
ATOM 9293 C C . LYS A 1 55 ? 54.743 -2.918 7.629 1.00 0.00 55 LYS A C 10
ATOM 9294 O O . LYS A 1 55 ? 55.644 -3.311 8.347 1.00 0.00 55 LYS A O 10
ATOM 9313 N N . HIS A 1 56 ? 53.960 -3.758 6.992 1.00 0.00 56 HIS A N 10
ATOM 9314 C CA . HIS A 1 56 ? 54.165 -5.233 7.141 1.00 0.00 56 HIS A CA 10
ATOM 9315 C C . HIS A 1 56 ? 53.299 -6.026 6.155 1.00 0.00 56 HIS A C 10
ATOM 9316 O O . HIS A 1 56 ? 52.687 -7.013 6.519 1.00 0.00 56 HIS A O 10
ATOM 9330 N N . LEU A 1 57 ? 53.264 -5.621 4.906 1.00 0.00 57 LEU A N 10
ATOM 9331 C CA . LEU A 1 57 ? 52.460 -6.378 3.896 1.00 0.00 57 LEU A CA 10
ATOM 9332 C C . LEU A 1 57 ? 53.344 -6.761 2.703 1.00 0.00 57 LEU A C 10
ATOM 9333 O O . LEU A 1 57 ? 53.772 -7.892 2.578 1.00 0.00 57 LEU A O 10
ATOM 9349 N N . ARG A 1 58 ? 53.625 -5.824 1.825 1.00 0.00 58 ARG A N 10
ATOM 9350 C CA . ARG A 1 58 ? 54.488 -6.122 0.631 1.00 0.00 58 ARG A CA 10
ATOM 9351 C C . ARG A 1 58 ? 53.965 -7.344 -0.134 1.00 0.00 58 ARG A C 10
ATOM 9352 O O . ARG A 1 58 ? 54.714 -8.040 -0.793 1.00 0.00 58 ARG A O 10
ATOM 9373 N N . GLY A 1 59 ? 52.685 -7.609 -0.046 1.00 0.00 59 GLY A N 10
ATOM 9374 C CA . GLY A 1 59 ? 52.107 -8.785 -0.762 1.00 0.00 59 GLY A CA 10
ATOM 9375 C C . GLY A 1 59 ? 51.861 -8.428 -2.230 1.00 0.00 59 GLY A C 10
ATOM 9376 O O . GLY A 1 59 ? 52.275 -9.195 -3.083 1.00 0.00 59 GLY A O 10
ATOM 9381 N N . GLY A 1 1 ? 44.765 7.015 15.786 1.00 0.00 1 GLY A N 11
ATOM 9382 C CA . GLY A 1 1 ? 45.224 7.320 14.401 1.00 0.00 1 GLY A CA 11
ATOM 9383 C C . GLY A 1 1 ? 44.270 6.680 13.391 1.00 0.00 1 GLY A C 11
ATOM 9384 O O . GLY A 1 1 ? 44.530 5.615 12.866 1.00 0.00 1 GLY A O 11
ATOM 9390 N N . ARG A 1 2 ? 43.163 7.328 13.114 1.00 0.00 2 ARG A N 11
ATOM 9391 C CA . ARG A 1 2 ? 42.167 6.778 12.134 1.00 0.00 2 ARG A CA 11
ATOM 9392 C C . ARG A 1 2 ? 41.758 5.349 12.516 1.00 0.00 2 ARG A C 11
ATOM 9393 O O . ARG A 1 2 ? 42.274 4.778 13.459 1.00 0.00 2 ARG A O 11
ATOM 9414 N N . ILE A 1 3 ? 40.834 4.771 11.787 1.00 0.00 3 ILE A N 11
ATOM 9415 C CA . ILE A 1 3 ? 40.391 3.378 12.104 1.00 0.00 3 ILE A CA 11
ATOM 9416 C C . ILE A 1 3 ? 41.536 2.396 11.830 1.00 0.00 3 ILE A C 11
ATOM 9417 O O . ILE A 1 3 ? 42.484 2.716 11.138 1.00 0.00 3 ILE A O 11
ATOM 9433 N N . ALA A 1 4 ? 41.458 1.210 12.377 1.00 0.00 4 ALA A N 11
ATOM 9434 C CA . ALA A 1 4 ? 42.545 0.208 12.163 1.00 0.00 4 ALA A CA 11
ATOM 9435 C C . ALA A 1 4 ? 42.234 -0.677 10.953 1.00 0.00 4 ALA A C 11
ATOM 9436 O O . ALA A 1 4 ? 41.281 -0.447 10.232 1.00 0.00 4 ALA A O 11
ATOM 9443 N N . PHE A 1 5 ? 43.036 -1.686 10.733 1.00 0.00 5 PHE A N 11
ATOM 9444 C CA . PHE A 1 5 ? 42.807 -2.598 9.573 1.00 0.00 5 PHE A CA 11
ATOM 9445 C C . PHE A 1 5 ? 42.387 -3.985 10.068 1.00 0.00 5 PHE A C 11
ATOM 9446 O O . PHE A 1 5 ? 43.202 -4.753 10.546 1.00 0.00 5 PHE A O 11
ATOM 9463 N N . THR A 1 6 ? 41.123 -4.313 9.955 1.00 0.00 6 THR A N 11
ATOM 9464 C CA . THR A 1 6 ? 40.649 -5.654 10.416 1.00 0.00 6 THR A CA 11
ATOM 9465 C C . THR A 1 6 ? 41.003 -6.722 9.378 1.00 0.00 6 THR A C 11
ATOM 9466 O O . THR A 1 6 ? 41.829 -6.503 8.510 1.00 0.00 6 THR A O 11
ATOM 9477 N N . ASP A 1 7 ? 40.390 -7.874 9.463 1.00 0.00 7 ASP A N 11
ATOM 9478 C CA . ASP A 1 7 ? 40.692 -8.962 8.483 1.00 0.00 7 ASP A CA 11
ATOM 9479 C C . ASP A 1 7 ? 40.095 -8.626 7.111 1.00 0.00 7 ASP A C 11
ATOM 9480 O O . ASP A 1 7 ? 40.681 -8.917 6.084 1.00 0.00 7 ASP A O 11
ATOM 9489 N N . ALA A 1 8 ? 38.937 -8.015 7.088 1.00 0.00 8 ALA A N 11
ATOM 9490 C CA . ALA A 1 8 ? 38.298 -7.658 5.782 1.00 0.00 8 ALA A CA 11
ATOM 9491 C C . ALA A 1 8 ? 39.060 -6.510 5.113 1.00 0.00 8 ALA A C 11
ATOM 9492 O O . ALA A 1 8 ? 39.232 -6.489 3.908 1.00 0.00 8 ALA A O 11
ATOM 9499 N N . ASP A 1 9 ? 39.514 -5.555 5.886 1.00 0.00 9 ASP A N 11
ATOM 9500 C CA . ASP A 1 9 ? 40.266 -4.402 5.299 1.00 0.00 9 ASP A CA 11
ATOM 9501 C C . ASP A 1 9 ? 41.607 -4.878 4.732 1.00 0.00 9 ASP A C 11
ATOM 9502 O O . ASP A 1 9 ? 42.107 -4.337 3.764 1.00 0.00 9 ASP A O 11
ATOM 9511 N N . ASP A 1 10 ? 42.186 -5.889 5.328 1.00 0.00 10 ASP A N 11
ATOM 9512 C CA . ASP A 1 10 ? 43.496 -6.409 4.827 1.00 0.00 10 ASP A CA 11
ATOM 9513 C C . ASP A 1 10 ? 43.307 -7.086 3.469 1.00 0.00 10 ASP A C 11
ATOM 9514 O O . ASP A 1 10 ? 44.162 -7.017 2.606 1.00 0.00 10 ASP A O 11
ATOM 9523 N N . VAL A 1 11 ? 42.190 -7.742 3.275 1.00 0.00 11 VAL A N 11
ATOM 9524 C CA . VAL A 1 11 ? 41.936 -8.431 1.974 1.00 0.00 11 VAL A CA 11
ATOM 9525 C C . VAL A 1 11 ? 41.654 -7.392 0.880 1.00 0.00 11 VAL A C 11
ATOM 9526 O O . VAL A 1 11 ? 42.041 -7.563 -0.260 1.00 0.00 11 VAL A O 11
ATOM 9539 N N . ALA A 1 12 ? 40.987 -6.319 1.225 1.00 0.00 12 ALA A N 11
ATOM 9540 C CA . ALA A 1 12 ? 40.680 -5.265 0.208 1.00 0.00 12 ALA A CA 11
ATOM 9541 C C . ALA A 1 12 ? 41.967 -4.553 -0.213 1.00 0.00 12 ALA A C 11
ATOM 9542 O O . ALA A 1 12 ? 42.283 -4.465 -1.385 1.00 0.00 12 ALA A O 11
ATOM 9549 N N . ILE A 1 13 ? 42.715 -4.051 0.737 1.00 0.00 13 ILE A N 11
ATOM 9550 C CA . ILE A 1 13 ? 43.992 -3.343 0.401 1.00 0.00 13 ILE A CA 11
ATOM 9551 C C . ILE A 1 13 ? 44.926 -4.289 -0.366 1.00 0.00 13 ILE A C 11
ATOM 9552 O O . ILE A 1 13 ? 45.439 -3.951 -1.414 1.00 0.00 13 ILE A O 11
ATOM 9568 N N . LEU A 1 14 ? 45.136 -5.474 0.147 1.00 0.00 14 LEU A N 11
ATOM 9569 C CA . LEU A 1 14 ? 46.027 -6.452 -0.553 1.00 0.00 14 LEU A CA 11
ATOM 9570 C C . LEU A 1 14 ? 45.473 -6.749 -1.956 1.00 0.00 14 LEU A C 11
ATOM 9571 O O . LEU A 1 14 ? 46.135 -6.528 -2.952 1.00 0.00 14 LEU A O 11
ATOM 9587 N N . THR A 1 15 ? 44.264 -7.245 -2.036 1.00 0.00 15 THR A N 11
ATOM 9588 C CA . THR A 1 15 ? 43.656 -7.560 -3.372 1.00 0.00 15 THR A CA 11
ATOM 9589 C C . THR A 1 15 ? 43.653 -6.315 -4.271 1.00 0.00 15 THR A C 11
ATOM 9590 O O . THR A 1 15 ? 44.033 -6.375 -5.425 1.00 0.00 15 THR A O 11
ATOM 9601 N N . TYR A 1 16 ? 43.229 -5.189 -3.749 1.00 0.00 16 TYR A N 11
ATOM 9602 C CA . TYR A 1 16 ? 43.204 -3.938 -4.572 1.00 0.00 16 TYR A CA 11
ATOM 9603 C C . TYR A 1 16 ? 44.620 -3.597 -5.057 1.00 0.00 16 TYR A C 11
ATOM 9604 O O . TYR A 1 16 ? 44.861 -3.453 -6.241 1.00 0.00 16 TYR A O 11
ATOM 9622 N N . VAL A 1 17 ? 45.555 -3.472 -4.148 1.00 0.00 17 VAL A N 11
ATOM 9623 C CA . VAL A 1 17 ? 46.965 -3.146 -4.545 1.00 0.00 17 VAL A CA 11
ATOM 9624 C C . VAL A 1 17 ? 47.488 -4.201 -5.534 1.00 0.00 17 VAL A C 11
ATOM 9625 O O . VAL A 1 17 ? 48.130 -3.879 -6.515 1.00 0.00 17 VAL A O 11
ATOM 9638 N N . LYS A 1 18 ? 47.213 -5.452 -5.276 1.00 0.00 18 LYS A N 11
ATOM 9639 C CA . LYS A 1 18 ? 47.689 -6.534 -6.193 1.00 0.00 18 LYS A CA 11
ATOM 9640 C C . LYS A 1 18 ? 47.056 -6.377 -7.583 1.00 0.00 18 LYS A C 11
ATOM 9641 O O . LYS A 1 18 ? 47.585 -6.855 -8.569 1.00 0.00 18 LYS A O 11
ATOM 9660 N N . GLU A 1 19 ? 45.926 -5.719 -7.665 1.00 0.00 19 GLU A N 11
ATOM 9661 C CA . GLU A 1 19 ? 45.252 -5.535 -8.986 1.00 0.00 19 GLU A CA 11
ATOM 9662 C C . GLU A 1 19 ? 45.792 -4.293 -9.703 1.00 0.00 19 GLU A C 11
ATOM 9663 O O . GLU A 1 19 ? 45.894 -4.266 -10.915 1.00 0.00 19 GLU A O 11
ATOM 9675 N N . ASN A 1 20 ? 46.131 -3.266 -8.964 1.00 0.00 20 ASN A N 11
ATOM 9676 C CA . ASN A 1 20 ? 46.660 -2.020 -9.605 1.00 0.00 20 ASN A CA 11
ATOM 9677 C C . ASN A 1 20 ? 48.182 -1.955 -9.460 1.00 0.00 20 ASN A C 11
ATOM 9678 O O . ASN A 1 20 ? 48.902 -1.865 -10.436 1.00 0.00 20 ASN A O 11
ATOM 9689 N N . ALA A 1 21 ? 48.676 -1.984 -8.243 1.00 0.00 21 ALA A N 11
ATOM 9690 C CA . ALA A 1 21 ? 50.159 -1.909 -8.012 1.00 0.00 21 ALA A CA 11
ATOM 9691 C C . ALA A 1 21 ? 50.918 -2.894 -8.912 1.00 0.00 21 ALA A C 11
ATOM 9692 O O . ALA A 1 21 ? 50.985 -4.078 -8.640 1.00 0.00 21 ALA A O 11
ATOM 9699 N N . ARG A 1 22 ? 51.491 -2.402 -9.979 1.00 0.00 22 ARG A N 11
ATOM 9700 C CA . ARG A 1 22 ? 52.255 -3.287 -10.909 1.00 0.00 22 ARG A CA 11
ATOM 9701 C C . ARG A 1 22 ? 53.656 -2.710 -11.133 1.00 0.00 22 ARG A C 11
ATOM 9702 O O . ARG A 1 22 ? 54.639 -3.427 -11.134 1.00 0.00 22 ARG A O 11
ATOM 9723 N N . SER A 1 23 ? 53.749 -1.418 -11.318 1.00 0.00 23 SER A N 11
ATOM 9724 C CA . SER A 1 23 ? 55.080 -0.778 -11.537 1.00 0.00 23 SER A CA 11
ATOM 9725 C C . SER A 1 23 ? 55.639 -0.262 -10.201 1.00 0.00 23 SER A C 11
ATOM 9726 O O . SER A 1 23 ? 54.887 -0.029 -9.274 1.00 0.00 23 SER A O 11
ATOM 9734 N N . PRO A 1 24 ? 56.942 -0.093 -10.134 1.00 0.00 24 PRO A N 11
ATOM 9735 C CA . PRO A 1 24 ? 57.566 0.405 -8.884 1.00 0.00 24 PRO A CA 11
ATOM 9736 C C . PRO A 1 24 ? 57.311 1.908 -8.723 1.00 0.00 24 PRO A C 11
ATOM 9737 O O . PRO A 1 24 ? 58.231 2.705 -8.699 1.00 0.00 24 PRO A O 11
ATOM 9748 N N . SER A 1 25 ? 56.066 2.298 -8.613 1.00 0.00 25 SER A N 11
ATOM 9749 C CA . SER A 1 25 ? 55.738 3.744 -8.453 1.00 0.00 25 SER A CA 11
ATOM 9750 C C . SER A 1 25 ? 54.388 3.903 -7.749 1.00 0.00 25 SER A C 11
ATOM 9751 O O . SER A 1 25 ? 54.248 4.690 -6.834 1.00 0.00 25 SER A O 11
ATOM 9759 N N . SER A 1 26 ? 53.395 3.157 -8.168 1.00 0.00 26 SER A N 11
ATOM 9760 C CA . SER A 1 26 ? 52.048 3.256 -7.522 1.00 0.00 26 SER A CA 11
ATOM 9761 C C . SER A 1 26 ? 52.154 2.953 -6.022 1.00 0.00 26 SER A C 11
ATOM 9762 O O . SER A 1 26 ? 51.381 3.452 -5.225 1.00 0.00 26 SER A O 11
ATOM 9770 N N . VAL A 1 27 ? 53.106 2.140 -5.636 1.00 0.00 27 VAL A N 11
ATOM 9771 C CA . VAL A 1 27 ? 53.268 1.805 -4.187 1.00 0.00 27 VAL A CA 11
ATOM 9772 C C . VAL A 1 27 ? 54.194 2.819 -3.506 1.00 0.00 27 VAL A C 11
ATOM 9773 O O . VAL A 1 27 ? 54.102 3.049 -2.314 1.00 0.00 27 VAL A O 11
ATOM 9786 N N . THR A 1 28 ? 55.076 3.434 -4.255 1.00 0.00 28 THR A N 11
ATOM 9787 C CA . THR A 1 28 ? 55.998 4.444 -3.656 1.00 0.00 28 THR A CA 11
ATOM 9788 C C . THR A 1 28 ? 55.321 5.815 -3.671 1.00 0.00 28 THR A C 11
ATOM 9789 O O . THR A 1 28 ? 55.524 6.631 -2.792 1.00 0.00 28 THR A O 11
ATOM 9800 N N . GLY A 1 29 ? 54.509 6.063 -4.666 1.00 0.00 29 GLY A N 11
ATOM 9801 C CA . GLY A 1 29 ? 53.796 7.368 -4.755 1.00 0.00 29 GLY A CA 11
ATOM 9802 C C . GLY A 1 29 ? 52.559 7.311 -3.860 1.00 0.00 29 GLY A C 11
ATOM 9803 O O . GLY A 1 29 ? 52.515 6.558 -2.906 1.00 0.00 29 GLY A O 11
ATOM 9807 N N . ASN A 1 30 ? 51.555 8.094 -4.160 1.00 0.00 30 ASN A N 11
ATOM 9808 C CA . ASN A 1 30 ? 50.318 8.084 -3.320 1.00 0.00 30 ASN A CA 11
ATOM 9809 C C . ASN A 1 30 ? 49.072 8.182 -4.206 1.00 0.00 30 ASN A C 11
ATOM 9810 O O . ASN A 1 30 ? 48.042 8.674 -3.783 1.00 0.00 30 ASN A O 11
ATOM 9821 N N . ALA A 1 31 ? 49.157 7.727 -5.430 1.00 0.00 31 ALA A N 11
ATOM 9822 C CA . ALA A 1 31 ? 47.978 7.801 -6.344 1.00 0.00 31 ALA A CA 11
ATOM 9823 C C . ALA A 1 31 ? 47.139 6.526 -6.246 1.00 0.00 31 ALA A C 11
ATOM 9824 O O . ALA A 1 31 ? 45.938 6.579 -6.062 1.00 0.00 31 ALA A O 11
ATOM 9831 N N . LEU A 1 32 ? 47.763 5.379 -6.374 1.00 0.00 32 LEU A N 11
ATOM 9832 C CA . LEU A 1 32 ? 47.001 4.092 -6.296 1.00 0.00 32 LEU A CA 11
ATOM 9833 C C . LEU A 1 32 ? 46.248 4.007 -4.964 1.00 0.00 32 LEU A C 11
ATOM 9834 O O . LEU A 1 32 ? 45.172 3.448 -4.881 1.00 0.00 32 LEU A O 11
ATOM 9850 N N . TRP A 1 33 ? 46.807 4.577 -3.929 1.00 0.00 33 TRP A N 11
ATOM 9851 C CA . TRP A 1 33 ? 46.130 4.554 -2.593 1.00 0.00 33 TRP A CA 11
ATOM 9852 C C . TRP A 1 33 ? 45.053 5.641 -2.571 1.00 0.00 33 TRP A C 11
ATOM 9853 O O . TRP A 1 33 ? 43.923 5.409 -2.180 1.00 0.00 33 TRP A O 11
ATOM 9874 N N . LYS A 1 34 ? 45.402 6.824 -3.013 1.00 0.00 34 LYS A N 11
ATOM 9875 C CA . LYS A 1 34 ? 44.413 7.944 -3.048 1.00 0.00 34 LYS A CA 11
ATOM 9876 C C . LYS A 1 34 ? 43.225 7.559 -3.936 1.00 0.00 34 LYS A C 11
ATOM 9877 O O . LYS A 1 34 ? 42.082 7.794 -3.596 1.00 0.00 34 LYS A O 11
ATOM 9896 N N . ALA A 1 35 ? 43.496 6.959 -5.073 1.00 0.00 35 ALA A N 11
ATOM 9897 C CA . ALA A 1 35 ? 42.388 6.546 -5.992 1.00 0.00 35 ALA A CA 11
ATOM 9898 C C . ALA A 1 35 ? 41.442 5.583 -5.270 1.00 0.00 35 ALA A C 11
ATOM 9899 O O . ALA A 1 35 ? 40.235 5.687 -5.382 1.00 0.00 35 ALA A O 11
ATOM 9906 N N . MET A 1 36 ? 41.985 4.651 -4.521 1.00 0.00 36 MET A N 11
ATOM 9907 C CA . MET A 1 36 ? 41.125 3.673 -3.774 1.00 0.00 36 MET A CA 11
ATOM 9908 C C . MET A 1 36 ? 40.058 4.415 -2.963 1.00 0.00 36 MET A C 11
ATOM 9909 O O . MET A 1 36 ? 38.902 4.032 -2.943 1.00 0.00 36 MET A O 11
ATOM 9923 N N . GLU A 1 37 ? 40.445 5.480 -2.308 1.00 0.00 37 GLU A N 11
ATOM 9924 C CA . GLU A 1 37 ? 39.462 6.268 -1.503 1.00 0.00 37 GLU A CA 11
ATOM 9925 C C . GLU A 1 37 ? 38.451 6.949 -2.434 1.00 0.00 37 GLU A C 11
ATOM 9926 O O . GLU A 1 37 ? 37.287 7.078 -2.107 1.00 0.00 37 GLU A O 11
ATOM 9938 N N . LYS A 1 38 ? 38.894 7.392 -3.586 1.00 0.00 38 LYS A N 11
ATOM 9939 C CA . LYS A 1 38 ? 37.966 8.074 -4.539 1.00 0.00 38 LYS A CA 11
ATOM 9940 C C . LYS A 1 38 ? 37.573 7.128 -5.677 1.00 0.00 38 LYS A C 11
ATOM 9941 O O . LYS A 1 38 ? 37.251 7.563 -6.767 1.00 0.00 38 LYS A O 11
ATOM 9960 N N . SER A 1 39 ? 37.595 5.842 -5.433 1.00 0.00 39 SER A N 11
ATOM 9961 C CA . SER A 1 39 ? 37.220 4.869 -6.505 1.00 0.00 39 SER A CA 11
ATOM 9962 C C . SER A 1 39 ? 36.256 3.811 -5.959 1.00 0.00 39 SER A C 11
ATOM 9963 O O . SER A 1 39 ? 35.083 3.807 -6.281 1.00 0.00 39 SER A O 11
ATOM 9971 N N . SER A 1 40 ? 36.742 2.911 -5.138 1.00 0.00 40 SER A N 11
ATOM 9972 C CA . SER A 1 40 ? 35.857 1.845 -4.573 1.00 0.00 40 SER A CA 11
ATOM 9973 C C . SER A 1 40 ? 36.608 1.043 -3.508 1.00 0.00 40 SER A C 11
ATOM 9974 O O . SER A 1 40 ? 37.607 1.484 -2.983 1.00 0.00 40 SER A O 11
ATOM 9982 N N . LEU A 1 41 ? 36.135 -0.148 -3.207 1.00 0.00 41 LEU A N 11
ATOM 9983 C CA . LEU A 1 41 ? 36.802 -1.024 -2.192 1.00 0.00 41 LEU A CA 11
ATOM 9984 C C . LEU A 1 41 ? 37.091 -0.250 -0.892 1.00 0.00 41 LEU A C 11
ATOM 9985 O O . LEU A 1 41 ? 38.031 0.513 -0.807 1.00 0.00 41 LEU A O 11
ATOM 10001 N N . THR A 1 42 ? 36.269 -0.446 0.113 1.00 0.00 42 THR A N 11
ATOM 10002 C CA . THR A 1 42 ? 36.446 0.268 1.427 1.00 0.00 42 THR A CA 11
ATOM 10003 C C . THR A 1 42 ? 36.654 1.771 1.209 1.00 0.00 42 THR A C 11
ATOM 10004 O O . THR A 1 42 ? 36.535 2.267 0.104 1.00 0.00 42 THR A O 11
ATOM 10015 N N . GLN A 1 43 ? 36.956 2.495 2.255 1.00 0.00 43 GLN A N 11
ATOM 10016 C CA . GLN A 1 43 ? 37.166 3.967 2.116 1.00 0.00 43 GLN A CA 11
ATOM 10017 C C . GLN A 1 43 ? 38.086 4.487 3.224 1.00 0.00 43 GLN A C 11
ATOM 10018 O O . GLN A 1 43 ? 37.671 4.691 4.350 1.00 0.00 43 GLN A O 11
ATOM 10032 N N . HIS A 1 44 ? 39.335 4.706 2.906 1.00 0.00 44 HIS A N 11
ATOM 10033 C CA . HIS A 1 44 ? 40.295 5.219 3.927 1.00 0.00 44 HIS A CA 11
ATOM 10034 C C . HIS A 1 44 ? 40.908 6.535 3.449 1.00 0.00 44 HIS A C 11
ATOM 10035 O O . HIS A 1 44 ? 40.554 7.047 2.403 1.00 0.00 44 HIS A O 11
ATOM 10049 N N . SER A 1 45 ? 41.822 7.087 4.206 1.00 0.00 45 SER A N 11
ATOM 10050 C CA . SER A 1 45 ? 42.457 8.379 3.792 1.00 0.00 45 SER A CA 11
ATOM 10051 C C . SER A 1 45 ? 43.748 8.140 3.007 1.00 0.00 45 SER A C 11
ATOM 10052 O O . SER A 1 45 ? 44.586 9.001 2.938 1.00 0.00 45 SER A O 11
ATOM 10060 N N . TRP A 1 46 ? 43.918 6.974 2.446 1.00 0.00 46 TRP A N 11
ATOM 10061 C CA . TRP A 1 46 ? 45.148 6.618 1.646 1.00 0.00 46 TRP A CA 11
ATOM 10062 C C . TRP A 1 46 ? 46.463 6.652 2.470 1.00 0.00 46 TRP A C 11
ATOM 10063 O O . TRP A 1 46 ? 47.416 5.982 2.123 1.00 0.00 46 TRP A O 11
ATOM 10084 N N . GLN A 1 47 ? 46.531 7.400 3.544 1.00 0.00 47 GLN A N 11
ATOM 10085 C CA . GLN A 1 47 ? 47.795 7.452 4.350 1.00 0.00 47 GLN A CA 11
ATOM 10086 C C . GLN A 1 47 ? 48.030 6.122 5.074 1.00 0.00 47 GLN A C 11
ATOM 10087 O O . GLN A 1 47 ? 48.990 5.424 4.807 1.00 0.00 47 GLN A O 11
ATOM 10101 N N . SER A 1 48 ? 47.165 5.776 5.993 1.00 0.00 48 SER A N 11
ATOM 10102 C CA . SER A 1 48 ? 47.334 4.493 6.753 1.00 0.00 48 SER A CA 11
ATOM 10103 C C . SER A 1 48 ? 47.473 3.301 5.797 1.00 0.00 48 SER A C 11
ATOM 10104 O O . SER A 1 48 ? 48.015 2.273 6.156 1.00 0.00 48 SER A O 11
ATOM 10112 N N . LEU A 1 49 ? 46.988 3.430 4.588 1.00 0.00 49 LEU A N 11
ATOM 10113 C CA . LEU A 1 49 ? 47.090 2.302 3.611 1.00 0.00 49 LEU A CA 11
ATOM 10114 C C . LEU A 1 49 ? 48.517 2.200 3.062 1.00 0.00 49 LEU A C 11
ATOM 10115 O O . LEU A 1 49 ? 49.140 1.157 3.127 1.00 0.00 49 LEU A O 11
ATOM 10131 N N . LYS A 1 50 ? 49.034 3.274 2.516 1.00 0.00 50 LYS A N 11
ATOM 10132 C CA . LYS A 1 50 ? 50.420 3.238 1.953 1.00 0.00 50 LYS A CA 11
ATOM 10133 C C . LYS A 1 50 ? 51.453 3.109 3.076 1.00 0.00 50 LYS A C 11
ATOM 10134 O O . LYS A 1 50 ? 52.460 2.442 2.929 1.00 0.00 50 LYS A O 11
ATOM 10153 N N . ASP A 1 51 ? 51.213 3.749 4.191 1.00 0.00 51 ASP A N 11
ATOM 10154 C CA . ASP A 1 51 ? 52.185 3.675 5.327 1.00 0.00 51 ASP A CA 11
ATOM 10155 C C . ASP A 1 51 ? 52.354 2.227 5.794 1.00 0.00 51 ASP A C 11
ATOM 10156 O O . ASP A 1 51 ? 53.458 1.728 5.902 1.00 0.00 51 ASP A O 11
ATOM 10165 N N . ARG A 1 52 ? 51.268 1.553 6.076 1.00 0.00 52 ARG A N 11
ATOM 10166 C CA . ARG A 1 52 ? 51.360 0.136 6.542 1.00 0.00 52 ARG A CA 11
ATOM 10167 C C . ARG A 1 52 ? 52.000 -0.742 5.462 1.00 0.00 52 ARG A C 11
ATOM 10168 O O . ARG A 1 52 ? 52.636 -1.737 5.758 1.00 0.00 52 ARG A O 11
ATOM 10189 N N . TYR A 1 53 ? 51.840 -0.381 4.213 1.00 0.00 53 TYR A N 11
ATOM 10190 C CA . TYR A 1 53 ? 52.441 -1.195 3.111 1.00 0.00 53 TYR A CA 11
ATOM 10191 C C . TYR A 1 53 ? 53.969 -1.207 3.237 1.00 0.00 53 TYR A C 11
ATOM 10192 O O . TYR A 1 53 ? 54.612 -2.217 3.029 1.00 0.00 53 TYR A O 11
ATOM 10210 N N . LEU A 1 54 ? 54.551 -0.091 3.582 1.00 0.00 54 LEU A N 11
ATOM 10211 C CA . LEU A 1 54 ? 56.036 -0.031 3.735 1.00 0.00 54 LEU A CA 11
ATOM 10212 C C . LEU A 1 54 ? 56.452 -0.344 5.183 1.00 0.00 54 LEU A C 11
ATOM 10213 O O . LEU A 1 54 ? 57.628 -0.396 5.492 1.00 0.00 54 LEU A O 11
ATOM 10229 N N . LYS A 1 55 ? 55.505 -0.538 6.072 1.00 0.00 55 LYS A N 11
ATOM 10230 C CA . LYS A 1 55 ? 55.858 -0.830 7.496 1.00 0.00 55 LYS A CA 11
ATOM 10231 C C . LYS A 1 55 ? 56.216 -2.308 7.675 1.00 0.00 55 LYS A C 11
ATOM 10232 O O . LYS A 1 55 ? 57.179 -2.640 8.340 1.00 0.00 55 LYS A O 11
ATOM 10251 N N . HIS A 1 56 ? 55.443 -3.196 7.102 1.00 0.00 56 HIS A N 11
ATOM 10252 C CA . HIS A 1 56 ? 55.740 -4.661 7.258 1.00 0.00 56 HIS A CA 11
ATOM 10253 C C . HIS A 1 56 ? 55.076 -5.480 6.146 1.00 0.00 56 HIS A C 11
ATOM 10254 O O . HIS A 1 56 ? 54.811 -6.655 6.315 1.00 0.00 56 HIS A O 11
ATOM 10268 N N . LEU A 1 57 ? 54.820 -4.879 5.009 1.00 0.00 57 LEU A N 11
ATOM 10269 C CA . LEU A 1 57 ? 54.191 -5.645 3.886 1.00 0.00 57 LEU A CA 11
ATOM 10270 C C . LEU A 1 57 ? 55.159 -5.726 2.703 1.00 0.00 57 LEU A C 11
ATOM 10271 O O . LEU A 1 57 ? 55.538 -6.799 2.272 1.00 0.00 57 LEU A O 11
ATOM 10287 N N . ARG A 1 58 ? 55.559 -4.596 2.179 1.00 0.00 58 ARG A N 11
ATOM 10288 C CA . ARG A 1 58 ? 56.503 -4.592 1.023 1.00 0.00 58 ARG A CA 11
ATOM 10289 C C . ARG A 1 58 ? 57.950 -4.636 1.524 1.00 0.00 58 ARG A C 11
ATOM 10290 O O . ARG A 1 58 ? 58.590 -3.613 1.681 1.00 0.00 58 ARG A O 11
ATOM 10311 N N . GLY A 1 59 ? 58.465 -5.813 1.773 1.00 0.00 59 GLY A N 11
ATOM 10312 C CA . GLY A 1 59 ? 59.870 -5.931 2.263 1.00 0.00 59 GLY A CA 11
ATOM 10313 C C . GLY A 1 59 ? 60.776 -6.366 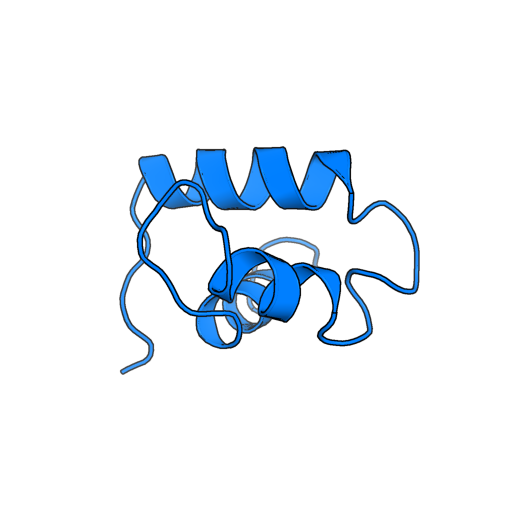1.110 1.00 0.00 59 GLY A C 11
ATOM 10314 O O . GLY A 1 59 ? 61.220 -7.502 1.127 1.00 0.00 59 GLY A O 11
ATOM 10319 N N . GLY A 1 1 ? 49.294 7.531 13.286 1.00 0.00 1 GLY A N 12
ATOM 10320 C CA . GLY A 1 1 ? 49.114 6.053 13.224 1.00 0.00 1 GLY A CA 12
ATOM 10321 C C . GLY A 1 1 ? 47.675 5.726 12.814 1.00 0.00 1 GLY A C 12
ATOM 10322 O O . GLY A 1 1 ? 47.429 4.798 12.068 1.00 0.00 1 GLY A O 12
ATOM 10328 N N . ARG A 1 2 ? 46.722 6.487 13.299 1.00 0.00 2 ARG A N 12
ATOM 10329 C CA . ARG A 1 2 ? 45.282 6.240 12.953 1.00 0.00 2 ARG A CA 12
ATOM 10330 C C . ARG A 1 2 ? 44.885 4.791 13.263 1.00 0.00 2 ARG A C 12
ATOM 10331 O O . ARG A 1 2 ? 45.706 3.980 13.647 1.00 0.00 2 ARG A O 12
ATOM 10352 N N . ILE A 1 3 ? 43.626 4.470 13.106 1.00 0.00 3 ILE A N 12
ATOM 10353 C CA . ILE A 1 3 ? 43.160 3.078 13.396 1.00 0.00 3 ILE A CA 12
ATOM 10354 C C . ILE A 1 3 ? 43.847 2.079 12.456 1.00 0.00 3 ILE A C 12
ATOM 10355 O O . ILE A 1 3 ? 44.422 2.454 11.451 1.00 0.00 3 ILE A O 12
ATOM 10371 N N . ALA A 1 4 ? 43.789 0.812 12.779 1.00 0.00 4 ALA A N 12
ATOM 10372 C CA . ALA A 1 4 ? 44.434 -0.221 11.913 1.00 0.00 4 ALA A CA 12
ATOM 10373 C C . ALA A 1 4 ? 43.410 -0.786 10.924 1.00 0.00 4 ALA A C 12
ATOM 10374 O O . ALA A 1 4 ? 42.378 -0.190 10.683 1.00 0.00 4 ALA A O 12
ATOM 10381 N N . PHE A 1 5 ? 43.689 -1.930 10.352 1.00 0.00 5 PHE A N 12
ATOM 10382 C CA . PHE A 1 5 ? 42.733 -2.540 9.382 1.00 0.00 5 PHE A CA 12
ATOM 10383 C C . PHE A 1 5 ? 42.395 -3.971 9.808 1.00 0.00 5 PHE A C 12
ATOM 10384 O O . PHE A 1 5 ? 43.270 -4.753 10.126 1.00 0.00 5 PHE A O 12
ATOM 10401 N N . THR A 1 6 ? 41.132 -4.315 9.819 1.00 0.00 6 THR A N 12
ATOM 10402 C CA . THR A 1 6 ? 40.731 -5.697 10.229 1.00 0.00 6 THR A CA 12
ATOM 10403 C C . THR A 1 6 ? 41.151 -6.704 9.154 1.00 0.00 6 THR A C 12
ATOM 10404 O O . THR A 1 6 ? 41.450 -6.336 8.034 1.00 0.00 6 THR A O 12
ATOM 10415 N N . ASP A 1 7 ? 41.177 -7.973 9.487 1.00 0.00 7 ASP A N 12
ATOM 10416 C CA . ASP A 1 7 ? 41.580 -9.015 8.484 1.00 0.00 7 ASP A CA 12
ATOM 10417 C C . ASP A 1 7 ? 40.727 -8.897 7.215 1.00 0.00 7 ASP A C 12
ATOM 10418 O O . ASP A 1 7 ? 41.212 -9.080 6.113 1.00 0.00 7 ASP A O 12
ATOM 10427 N N . ALA A 1 8 ? 39.464 -8.586 7.363 1.00 0.00 8 ALA A N 12
ATOM 10428 C CA . ALA A 1 8 ? 38.576 -8.444 6.168 1.00 0.00 8 ALA A CA 12
ATOM 10429 C C . ALA A 1 8 ? 39.049 -7.269 5.311 1.00 0.00 8 ALA A C 12
ATOM 10430 O O . ALA A 1 8 ? 39.050 -7.334 4.096 1.00 0.00 8 ALA A O 12
ATOM 10437 N N . ASP A 1 9 ? 39.456 -6.196 5.941 1.00 0.00 9 ASP A N 12
ATOM 10438 C CA . ASP A 1 9 ? 39.938 -5.009 5.172 1.00 0.00 9 ASP A CA 12
ATOM 10439 C C . ASP A 1 9 ? 41.293 -5.321 4.530 1.00 0.00 9 ASP A C 12
ATOM 10440 O O . ASP A 1 9 ? 41.605 -4.840 3.457 1.00 0.00 9 ASP A O 12
ATOM 10449 N N . ASP A 1 10 ? 42.095 -6.127 5.180 1.00 0.00 10 ASP A N 12
ATOM 10450 C CA . ASP A 1 10 ? 43.434 -6.479 4.613 1.00 0.00 10 ASP A CA 12
ATOM 10451 C C . ASP A 1 10 ? 43.261 -7.205 3.276 1.00 0.00 10 ASP A C 12
ATOM 10452 O O . ASP A 1 10 ? 43.966 -6.935 2.321 1.00 0.00 10 ASP A O 12
ATOM 10461 N N . VAL A 1 11 ? 42.327 -8.119 3.202 1.00 0.00 11 VAL A N 12
ATOM 10462 C CA . VAL A 1 11 ? 42.100 -8.862 1.924 1.00 0.00 11 VAL A CA 12
ATOM 10463 C C . VAL A 1 11 ? 41.641 -7.885 0.838 1.00 0.00 11 VAL A C 12
ATOM 10464 O O . VAL A 1 11 ? 42.072 -7.958 -0.297 1.00 0.00 11 VAL A O 12
ATOM 10477 N N . ALA A 1 12 ? 40.774 -6.967 1.186 1.00 0.00 12 ALA A N 12
ATOM 10478 C CA . ALA A 1 12 ? 40.284 -5.971 0.184 1.00 0.00 12 ALA A CA 12
ATOM 10479 C C . ALA A 1 12 ? 41.447 -5.110 -0.310 1.00 0.00 12 ALA A C 12
ATOM 10480 O O . ALA A 1 12 ? 41.563 -4.822 -1.486 1.00 0.00 12 ALA A O 12
ATOM 10487 N N . ILE A 1 13 ? 42.311 -4.701 0.586 1.00 0.00 13 ILE A N 12
ATOM 10488 C CA . ILE A 1 13 ? 43.476 -3.857 0.181 1.00 0.00 13 ILE A CA 12
ATOM 10489 C C . ILE A 1 13 ? 44.509 -4.715 -0.559 1.00 0.00 13 ILE A C 12
ATOM 10490 O O . ILE A 1 13 ? 45.227 -4.236 -1.415 1.00 0.00 13 ILE A O 12
ATOM 10506 N N . LEU A 1 14 ? 44.579 -5.981 -0.235 1.00 0.00 14 LEU A N 12
ATOM 10507 C CA . LEU A 1 14 ? 45.557 -6.884 -0.918 1.00 0.00 14 LEU A CA 12
ATOM 10508 C C . LEU A 1 14 ? 45.127 -7.100 -2.375 1.00 0.00 14 LEU A C 12
ATOM 10509 O O . LEU A 1 14 ? 45.857 -6.790 -3.297 1.00 0.00 14 LEU A O 12
ATOM 10525 N N . THR A 1 15 ? 43.945 -7.628 -2.585 1.00 0.00 15 THR A N 12
ATOM 10526 C CA . THR A 1 15 ? 43.459 -7.867 -3.983 1.00 0.00 15 THR A CA 12
ATOM 10527 C C . THR A 1 15 ? 43.496 -6.563 -4.795 1.00 0.00 15 THR A C 12
ATOM 10528 O O . THR A 1 15 ? 43.804 -6.561 -5.972 1.00 0.00 15 THR A O 12
ATOM 10539 N N . TYR A 1 16 ? 43.188 -5.458 -4.164 1.00 0.00 16 TYR A N 12
ATOM 10540 C CA . TYR A 1 16 ? 43.205 -4.144 -4.880 1.00 0.00 16 TYR A CA 12
ATOM 10541 C C . TYR A 1 16 ? 44.640 -3.788 -5.285 1.00 0.00 16 TYR A C 12
ATOM 10542 O O . TYR A 1 16 ? 44.922 -3.522 -6.438 1.00 0.00 16 TYR A O 12
ATOM 10560 N N . VAL A 1 17 ? 45.545 -3.786 -4.340 1.00 0.00 17 VAL A N 12
ATOM 10561 C CA . VAL A 1 17 ? 46.971 -3.451 -4.652 1.00 0.00 17 VAL A CA 12
ATOM 10562 C C . VAL A 1 17 ? 47.536 -4.450 -5.676 1.00 0.00 17 VAL A C 12
ATOM 10563 O O . VAL A 1 17 ? 48.211 -4.070 -6.614 1.00 0.00 17 VAL A O 12
ATOM 10576 N N . LYS A 1 18 ? 47.265 -5.716 -5.496 1.00 0.00 18 LYS A N 12
ATOM 10577 C CA . LYS A 1 18 ? 47.788 -6.742 -6.453 1.00 0.00 18 LYS A CA 12
ATOM 10578 C C . LYS A 1 18 ? 47.205 -6.533 -7.857 1.00 0.00 18 LYS A C 12
ATOM 10579 O O . LYS A 1 18 ? 47.737 -7.031 -8.833 1.00 0.00 18 LYS A O 12
ATOM 10598 N N . GLU A 1 19 ? 46.112 -5.816 -7.969 1.00 0.00 19 GLU A N 12
ATOM 10599 C CA . GLU A 1 19 ? 45.491 -5.596 -9.312 1.00 0.00 19 GLU A CA 12
ATOM 10600 C C . GLU A 1 19 ? 46.005 -4.306 -9.960 1.00 0.00 19 GLU A C 12
ATOM 10601 O O . GLU A 1 19 ? 46.307 -4.279 -11.139 1.00 0.00 19 GLU A O 12
ATOM 10613 N N . ASN A 1 20 ? 46.091 -3.236 -9.209 1.00 0.00 20 ASN A N 12
ATOM 10614 C CA . ASN A 1 20 ? 46.568 -1.943 -9.796 1.00 0.00 20 ASN A CA 12
ATOM 10615 C C . ASN A 1 20 ? 48.094 -1.848 -9.738 1.00 0.00 20 ASN A C 12
ATOM 10616 O O . ASN A 1 20 ? 48.745 -1.665 -10.747 1.00 0.00 20 ASN A O 12
ATOM 10627 N N . ALA A 1 21 ? 48.663 -1.944 -8.555 1.00 0.00 21 ALA A N 12
ATOM 10628 C CA . ALA A 1 21 ? 50.157 -1.838 -8.391 1.00 0.00 21 ALA A CA 12
ATOM 10629 C C . ALA A 1 21 ? 50.923 -2.596 -9.486 1.00 0.00 21 ALA A C 12
ATOM 10630 O O . ALA A 1 21 ? 51.077 -3.801 -9.436 1.00 0.00 21 ALA A O 12
ATOM 10637 N N . ARG A 1 22 ? 51.410 -1.879 -10.464 1.00 0.00 22 ARG A N 12
ATOM 10638 C CA . ARG A 1 22 ? 52.181 -2.517 -11.570 1.00 0.00 22 ARG A CA 12
ATOM 10639 C C . ARG A 1 22 ? 53.258 -1.546 -12.067 1.00 0.00 22 ARG A C 12
ATOM 10640 O O . ARG A 1 22 ? 53.646 -1.570 -13.220 1.00 0.00 22 ARG A O 12
ATOM 10661 N N . SER A 1 23 ? 53.736 -0.689 -11.197 1.00 0.00 23 SER A N 12
ATOM 10662 C CA . SER A 1 23 ? 54.784 0.296 -11.597 1.00 0.00 23 SER A CA 12
ATOM 10663 C C . SER A 1 23 ? 55.627 0.695 -10.370 1.00 0.00 23 SER A C 12
ATOM 10664 O O . SER A 1 23 ? 55.307 0.315 -9.261 1.00 0.00 23 SER A O 12
ATOM 10672 N N . PRO A 1 24 ? 56.686 1.446 -10.600 1.00 0.00 24 PRO A N 12
ATOM 10673 C CA . PRO A 1 24 ? 57.561 1.873 -9.482 1.00 0.00 24 PRO A CA 12
ATOM 10674 C C . PRO A 1 24 ? 56.986 3.091 -8.737 1.00 0.00 24 PRO A C 12
ATOM 10675 O O . PRO A 1 24 ? 57.630 3.637 -7.861 1.00 0.00 24 PRO A O 12
ATOM 10686 N N . SER A 1 25 ? 55.793 3.528 -9.073 1.00 0.00 25 SER A N 12
ATOM 10687 C CA . SER A 1 25 ? 55.205 4.712 -8.371 1.00 0.00 25 SER A CA 12
ATOM 10688 C C . SER A 1 25 ? 53.812 4.389 -7.813 1.00 0.00 25 SER A C 12
ATOM 10689 O O . SER A 1 25 ? 53.067 5.278 -7.445 1.00 0.00 25 SER A O 12
ATOM 10697 N N . SER A 1 26 ? 53.452 3.129 -7.748 1.00 0.00 26 SER A N 12
ATOM 10698 C CA . SER A 1 26 ? 52.109 2.754 -7.217 1.00 0.00 26 SER A CA 12
ATOM 10699 C C . SER A 1 26 ? 52.175 2.513 -5.704 1.00 0.00 26 SER A C 12
ATOM 10700 O O . SER A 1 26 ? 51.438 3.109 -4.942 1.00 0.00 26 SER A O 12
ATOM 10708 N N . VAL A 1 27 ? 53.042 1.631 -5.269 1.00 0.00 27 VAL A N 12
ATOM 10709 C CA . VAL A 1 27 ? 53.142 1.333 -3.803 1.00 0.00 27 VAL A CA 12
ATOM 10710 C C . VAL A 1 27 ? 53.997 2.384 -3.078 1.00 0.00 27 VAL A C 12
ATOM 10711 O O . VAL A 1 27 ? 53.709 2.752 -1.954 1.00 0.00 27 VAL A O 12
ATOM 10724 N N . THR A 1 28 ? 55.043 2.861 -3.705 1.00 0.00 28 THR A N 12
ATOM 10725 C CA . THR A 1 28 ? 55.914 3.883 -3.040 1.00 0.00 28 THR A CA 12
ATOM 10726 C C . THR A 1 28 ? 55.408 5.304 -3.321 1.00 0.00 28 THR A C 12
ATOM 10727 O O . THR A 1 28 ? 55.780 6.243 -2.641 1.00 0.00 28 THR A O 12
ATOM 10738 N N . GLY A 1 29 ? 54.565 5.472 -4.312 1.00 0.00 29 GLY A N 12
ATOM 10739 C CA . GLY A 1 29 ? 54.041 6.832 -4.628 1.00 0.00 29 GLY A CA 12
ATOM 10740 C C . GLY A 1 29 ? 52.712 7.048 -3.903 1.00 0.00 29 GLY A C 12
ATOM 10741 O O . GLY A 1 29 ? 52.447 6.440 -2.883 1.00 0.00 29 GLY A O 12
ATOM 10745 N N . ASN A 1 30 ? 51.877 7.910 -4.423 1.00 0.00 30 ASN A N 12
ATOM 10746 C CA . ASN A 1 30 ? 50.561 8.173 -3.770 1.00 0.00 30 ASN A CA 12
ATOM 10747 C C . ASN A 1 30 ? 49.438 8.139 -4.810 1.00 0.00 30 ASN A C 12
ATOM 10748 O O . ASN A 1 30 ? 48.408 8.759 -4.638 1.00 0.00 30 ASN A O 12
ATOM 10759 N N . ALA A 1 31 ? 49.630 7.414 -5.887 1.00 0.00 31 ALA A N 12
ATOM 10760 C CA . ALA A 1 31 ? 48.575 7.337 -6.940 1.00 0.00 31 ALA A CA 12
ATOM 10761 C C . ALA A 1 31 ? 47.632 6.170 -6.661 1.00 0.00 31 ALA A C 12
ATOM 10762 O O . ALA A 1 31 ? 46.438 6.348 -6.506 1.00 0.00 31 ALA A O 12
ATOM 10769 N N . LEU A 1 32 ? 48.158 4.971 -6.595 1.00 0.00 32 LEU A N 12
ATOM 10770 C CA . LEU A 1 32 ? 47.293 3.780 -6.327 1.00 0.00 32 LEU A CA 12
ATOM 10771 C C . LEU A 1 32 ? 46.547 3.963 -5.000 1.00 0.00 32 LEU A C 12
ATOM 10772 O O . LEU A 1 32 ? 45.387 3.616 -4.872 1.00 0.00 32 LEU A O 12
ATOM 10788 N N . TRP A 1 33 ? 47.213 4.511 -4.015 1.00 0.00 33 TRP A N 12
ATOM 10789 C CA . TRP A 1 33 ? 46.560 4.727 -2.687 1.00 0.00 33 TRP A CA 12
ATOM 10790 C C . TRP A 1 33 ? 45.475 5.803 -2.813 1.00 0.00 33 TRP A C 12
ATOM 10791 O O . TRP A 1 33 ? 44.331 5.579 -2.467 1.00 0.00 33 TRP A O 12
ATOM 10812 N N . LYS A 1 34 ? 45.823 6.969 -3.310 1.00 0.00 34 LYS A N 12
ATOM 10813 C CA . LYS A 1 34 ? 44.804 8.063 -3.465 1.00 0.00 34 LYS A CA 12
ATOM 10814 C C . LYS A 1 34 ? 43.614 7.575 -4.294 1.00 0.00 34 LYS A C 12
ATOM 10815 O O . LYS A 1 34 ? 42.475 7.889 -4.004 1.00 0.00 34 LYS A O 12
ATOM 10834 N N . ALA A 1 35 ? 43.870 6.805 -5.325 1.00 0.00 35 ALA A N 12
ATOM 10835 C CA . ALA A 1 35 ? 42.754 6.287 -6.180 1.00 0.00 35 ALA A CA 12
ATOM 10836 C C . ALA A 1 35 ? 41.730 5.546 -5.313 1.00 0.00 35 ALA A C 12
ATOM 10837 O O . ALA A 1 35 ? 40.534 5.693 -5.486 1.00 0.00 35 ALA A O 12
ATOM 10844 N N . MET A 1 36 ? 42.197 4.765 -4.372 1.00 0.00 36 MET A N 12
ATOM 10845 C CA . MET A 1 36 ? 41.259 4.025 -3.474 1.00 0.00 36 MET A CA 12
ATOM 10846 C C . MET A 1 36 ? 40.488 5.019 -2.597 1.00 0.00 36 MET A C 12
ATOM 10847 O O . MET A 1 36 ? 39.297 4.889 -2.397 1.00 0.00 36 MET A O 12
ATOM 10861 N N . GLU A 1 37 ? 41.164 6.014 -2.075 1.00 0.00 37 GLU A N 12
ATOM 10862 C CA . GLU A 1 37 ? 40.482 7.028 -1.202 1.00 0.00 37 GLU A CA 12
ATOM 10863 C C . GLU A 1 37 ? 39.262 7.634 -1.909 1.00 0.00 37 GLU A C 12
ATOM 10864 O O . GLU A 1 37 ? 38.318 8.063 -1.273 1.00 0.00 37 GLU A O 12
ATOM 10876 N N . LYS A 1 38 ? 39.277 7.672 -3.218 1.00 0.00 38 LYS A N 12
ATOM 10877 C CA . LYS A 1 38 ? 38.122 8.252 -3.969 1.00 0.00 38 LYS A CA 12
ATOM 10878 C C . LYS A 1 38 ? 37.046 7.186 -4.202 1.00 0.00 38 LYS A C 12
ATOM 10879 O O . LYS A 1 38 ? 35.866 7.479 -4.220 1.00 0.00 38 LYS A O 12
ATOM 10898 N N . SER A 1 39 ? 37.448 5.952 -4.375 1.00 0.00 39 SER A N 12
ATOM 10899 C CA . SER A 1 39 ? 36.454 4.859 -4.603 1.00 0.00 39 SER A CA 12
ATOM 10900 C C . SER A 1 39 ? 37.020 3.526 -4.099 1.00 0.00 39 SER A C 12
ATOM 10901 O O . SER A 1 39 ? 37.275 2.617 -4.865 1.00 0.00 39 SER A O 12
ATOM 10909 N N . SER A 1 40 ? 37.221 3.413 -2.810 1.00 0.00 40 SER A N 12
ATOM 10910 C CA . SER A 1 40 ? 37.777 2.151 -2.236 1.00 0.00 40 SER A CA 12
ATOM 10911 C C . SER A 1 40 ? 36.650 1.184 -1.872 1.00 0.00 40 SER A C 12
ATOM 10912 O O . SER A 1 40 ? 35.485 1.462 -2.084 1.00 0.00 40 SER A O 12
ATOM 10920 N N . LEU A 1 41 ? 36.997 0.056 -1.312 1.00 0.00 41 LEU A N 12
ATOM 10921 C CA . LEU A 1 41 ? 35.964 -0.941 -0.909 1.00 0.00 41 LEU A CA 12
ATOM 10922 C C . LEU A 1 41 ? 35.684 -0.821 0.594 1.00 0.00 41 LEU A C 12
ATOM 10923 O O . LEU A 1 41 ? 34.606 -1.138 1.058 1.00 0.00 41 LEU A O 12
ATOM 10939 N N . THR A 1 42 ? 36.649 -0.358 1.351 1.00 0.00 42 THR A N 12
ATOM 10940 C CA . THR A 1 42 ? 36.447 -0.204 2.822 1.00 0.00 42 THR A CA 12
ATOM 10941 C C . THR A 1 42 ? 36.357 1.282 3.181 1.00 0.00 42 THR A C 12
ATOM 10942 O O . THR A 1 42 ? 36.227 2.127 2.315 1.00 0.00 42 THR A O 12
ATOM 10953 N N . GLN A 1 43 ? 36.422 1.605 4.449 1.00 0.00 43 GLN A N 12
ATOM 10954 C CA . GLN A 1 43 ? 36.337 3.036 4.864 1.00 0.00 43 GLN A CA 12
ATOM 10955 C C . GLN A 1 43 ? 37.672 3.506 5.449 1.00 0.00 43 GLN A C 12
ATOM 10956 O O . GLN A 1 43 ? 37.927 3.369 6.631 1.00 0.00 43 GLN A O 12
ATOM 10970 N N . HIS A 1 44 ? 38.524 4.063 4.624 1.00 0.00 44 HIS A N 12
ATOM 10971 C CA . HIS A 1 44 ? 39.846 4.552 5.116 1.00 0.00 44 HIS A CA 12
ATOM 10972 C C . HIS A 1 44 ? 40.445 5.548 4.118 1.00 0.00 44 HIS A C 12
ATOM 10973 O O . HIS A 1 44 ? 39.924 5.742 3.036 1.00 0.00 44 HIS A O 12
ATOM 10987 N N . SER A 1 45 ? 41.537 6.176 4.477 1.00 0.00 45 SER A N 12
ATOM 10988 C CA . SER A 1 45 ? 42.180 7.161 3.553 1.00 0.00 45 SER A CA 12
ATOM 10989 C C . SER A 1 45 ? 43.358 6.508 2.826 1.00 0.00 45 SER A C 12
ATOM 10990 O O . SER A 1 45 ? 43.532 5.305 2.873 1.00 0.00 45 SER A O 12
ATOM 10998 N N . TRP A 1 46 ? 44.167 7.291 2.155 1.00 0.00 46 TRP A N 12
ATOM 10999 C CA . TRP A 1 46 ? 45.334 6.714 1.424 1.00 0.00 46 TRP A CA 12
ATOM 11000 C C . TRP A 1 46 ? 46.606 6.803 2.295 1.00 0.00 46 TRP A C 12
ATOM 11001 O O . TRP A 1 46 ? 47.501 5.986 2.187 1.00 0.00 46 TRP A O 12
ATOM 11022 N N . GLN A 1 47 ? 46.683 7.795 3.153 1.00 0.00 47 GLN A N 12
ATOM 11023 C CA . GLN A 1 47 ? 47.890 7.953 4.035 1.00 0.00 47 GLN A CA 12
ATOM 11024 C C . GLN A 1 47 ? 48.140 6.669 4.833 1.00 0.00 47 GLN A C 12
ATOM 11025 O O . GLN A 1 47 ? 49.073 5.935 4.564 1.00 0.00 47 GLN A O 12
ATOM 11039 N N . SER A 1 48 ? 47.309 6.388 5.806 1.00 0.00 48 SER A N 12
ATOM 11040 C CA . SER A 1 48 ? 47.487 5.142 6.622 1.00 0.00 48 SER A CA 12
ATOM 11041 C C . SER A 1 48 ? 47.533 3.911 5.706 1.00 0.00 48 SER A C 12
ATOM 11042 O O . SER A 1 48 ? 48.104 2.893 6.048 1.00 0.00 48 SER A O 12
ATOM 11050 N N . LEU A 1 49 ? 46.939 4.009 4.543 1.00 0.00 49 LEU A N 12
ATOM 11051 C CA . LEU A 1 49 ? 46.944 2.857 3.591 1.00 0.00 49 LEU A CA 12
ATOM 11052 C C . LEU A 1 49 ? 48.334 2.692 2.972 1.00 0.00 49 LEU A C 12
ATOM 11053 O O . LEU A 1 49 ? 48.832 1.591 2.829 1.00 0.00 49 LEU A O 12
ATOM 11069 N N . LYS A 1 50 ? 48.960 3.781 2.608 1.00 0.00 50 LYS A N 12
ATOM 11070 C CA . LYS A 1 50 ? 50.320 3.699 1.997 1.00 0.00 50 LYS A CA 12
ATOM 11071 C C . LYS A 1 50 ? 51.363 3.395 3.075 1.00 0.00 50 LYS A C 12
ATOM 11072 O O . LYS A 1 50 ? 52.244 2.577 2.887 1.00 0.00 50 LYS A O 12
ATOM 11091 N N . ASP A 1 51 ? 51.264 4.049 4.203 1.00 0.00 51 ASP A N 12
ATOM 11092 C CA . ASP A 1 51 ? 52.244 3.807 5.309 1.00 0.00 51 ASP A CA 12
ATOM 11093 C C . ASP A 1 51 ? 52.134 2.362 5.805 1.00 0.00 51 ASP A C 12
ATOM 11094 O O . ASP A 1 51 ? 53.123 1.728 6.122 1.00 0.00 51 ASP A O 12
ATOM 11103 N N . ARG A 1 52 ? 50.936 1.843 5.879 1.00 0.00 52 ARG A N 12
ATOM 11104 C CA . ARG A 1 52 ? 50.743 0.439 6.361 1.00 0.00 52 ARG A CA 12
ATOM 11105 C C . ARG A 1 52 ? 51.420 -0.556 5.405 1.00 0.00 52 ARG A C 12
ATOM 11106 O O . ARG A 1 52 ? 52.005 -1.532 5.836 1.00 0.00 52 ARG A O 12
ATOM 11127 N N . TYR A 1 53 ? 51.344 -0.322 4.116 1.00 0.00 53 TYR A N 12
ATOM 11128 C CA . TYR A 1 53 ? 51.984 -1.267 3.148 1.00 0.00 53 TYR A CA 12
ATOM 11129 C C . TYR A 1 53 ? 53.507 -1.264 3.324 1.00 0.00 53 TYR A C 12
ATOM 11130 O O . TYR A 1 53 ? 54.149 -2.294 3.237 1.00 0.00 53 TYR A O 12
ATOM 11148 N N . LEU A 1 54 ? 54.086 -0.118 3.572 1.00 0.00 54 LEU A N 12
ATOM 11149 C CA . LEU A 1 54 ? 55.568 -0.046 3.757 1.00 0.00 54 LEU A CA 12
ATOM 11150 C C . LEU A 1 54 ? 55.942 -0.230 5.233 1.00 0.00 54 LEU A C 12
ATOM 11151 O O . LEU A 1 54 ? 57.078 -0.523 5.557 1.00 0.00 54 LEU A O 12
ATOM 11167 N N . LYS A 1 55 ? 55.002 -0.053 6.130 1.00 0.00 55 LYS A N 12
ATOM 11168 C CA . LYS A 1 55 ? 55.312 -0.213 7.584 1.00 0.00 55 LYS A CA 12
ATOM 11169 C C . LYS A 1 55 ? 55.671 -1.666 7.897 1.00 0.00 55 LYS A C 12
ATOM 11170 O O . LYS A 1 55 ? 56.632 -1.932 8.594 1.00 0.00 55 LYS A O 12
ATOM 11189 N N . HIS A 1 56 ? 54.914 -2.608 7.384 1.00 0.00 56 HIS A N 12
ATOM 11190 C CA . HIS A 1 56 ? 55.235 -4.043 7.658 1.00 0.00 56 HIS A CA 12
ATOM 11191 C C . HIS A 1 56 ? 54.437 -4.992 6.756 1.00 0.00 56 HIS A C 12
ATOM 11192 O O . HIS A 1 56 ? 53.931 -6.002 7.208 1.00 0.00 56 HIS A O 12
ATOM 11206 N N . LEU A 1 57 ? 54.346 -4.696 5.481 1.00 0.00 57 LEU A N 12
ATOM 11207 C CA . LEU A 1 57 ? 53.609 -5.606 4.551 1.00 0.00 57 LEU A CA 12
ATOM 11208 C C . LEU A 1 57 ? 54.483 -5.935 3.337 1.00 0.00 57 LEU A C 12
ATOM 11209 O O . LEU A 1 57 ? 54.646 -7.084 2.975 1.00 0.00 57 LEU A O 12
ATOM 11225 N N . ARG A 1 58 ? 55.048 -4.933 2.707 1.00 0.00 58 ARG A N 12
ATOM 11226 C CA . ARG A 1 58 ? 55.919 -5.185 1.511 1.00 0.00 58 ARG A CA 12
ATOM 11227 C C . ARG A 1 58 ? 57.044 -6.171 1.857 1.00 0.00 58 ARG A C 12
ATOM 11228 O O . ARG A 1 58 ? 57.319 -6.432 3.013 1.00 0.00 58 ARG A O 12
ATOM 11249 N N . GLY A 1 59 ? 57.690 -6.717 0.859 1.00 0.00 59 GLY A N 12
ATOM 11250 C CA . GLY A 1 59 ? 58.795 -7.686 1.116 1.00 0.00 59 GLY A CA 12
ATOM 11251 C C . GLY A 1 59 ? 58.413 -9.055 0.549 1.00 0.00 59 GLY A C 12
ATOM 11252 O O . GLY A 1 59 ? 57.387 -9.575 0.956 1.00 0.00 59 GLY A O 12
ATOM 11257 N N . GLY A 1 1 ? 43.193 11.420 10.034 1.00 0.00 1 GLY A N 13
ATOM 11258 C CA . GLY A 1 1 ? 41.924 10.724 10.411 1.00 0.00 1 GLY A CA 13
ATOM 11259 C C . GLY A 1 1 ? 41.951 9.277 9.909 1.00 0.00 1 GLY A C 13
ATOM 11260 O O . GLY A 1 1 ? 41.799 9.017 8.730 1.00 0.00 1 GLY A O 13
ATOM 11266 N N . ARG A 1 2 ? 42.147 8.336 10.798 1.00 0.00 2 ARG A N 13
ATOM 11267 C CA . ARG A 1 2 ? 42.191 6.902 10.383 1.00 0.00 2 ARG A CA 13
ATOM 11268 C C . ARG A 1 2 ? 41.881 5.994 11.578 1.00 0.00 2 ARG A C 13
ATOM 11269 O O . ARG A 1 2 ? 41.828 6.439 12.709 1.00 0.00 2 ARG A O 13
ATOM 11290 N N . ILE A 1 3 ? 41.685 4.723 11.332 1.00 0.00 3 ILE A N 13
ATOM 11291 C CA . ILE A 1 3 ? 41.388 3.776 12.449 1.00 0.00 3 ILE A CA 13
ATOM 11292 C C . ILE A 1 3 ? 42.294 2.545 12.345 1.00 0.00 3 ILE A C 13
ATOM 11293 O O . ILE A 1 3 ? 43.324 2.581 11.697 1.00 0.00 3 ILE A O 13
ATOM 11309 N N . ALA A 1 4 ? 41.923 1.464 12.980 1.00 0.00 4 ALA A N 13
ATOM 11310 C CA . ALA A 1 4 ? 42.765 0.233 12.924 1.00 0.00 4 ALA A CA 13
ATOM 11311 C C . ALA A 1 4 ? 42.397 -0.617 11.707 1.00 0.00 4 ALA A C 13
ATOM 11312 O O . ALA A 1 4 ? 41.499 -0.288 10.954 1.00 0.00 4 ALA A O 13
ATOM 11319 N N . PHE A 1 5 ? 43.088 -1.710 11.514 1.00 0.00 5 PHE A N 13
ATOM 11320 C CA . PHE A 1 5 ? 42.793 -2.599 10.352 1.00 0.00 5 PHE A CA 13
ATOM 11321 C C . PHE A 1 5 ? 42.587 -4.037 10.837 1.00 0.00 5 PHE A C 13
ATOM 11322 O O . PHE A 1 5 ? 43.358 -4.549 11.626 1.00 0.00 5 PHE A O 13
ATOM 11339 N N . THR A 1 6 ? 41.554 -4.689 10.368 1.00 0.00 6 THR A N 13
ATOM 11340 C CA . THR A 1 6 ? 41.296 -6.097 10.797 1.00 0.00 6 THR A CA 13
ATOM 11341 C C . THR A 1 6 ? 41.689 -7.069 9.678 1.00 0.00 6 THR A C 13
ATOM 11342 O O . THR A 1 6 ? 42.484 -6.740 8.817 1.00 0.00 6 THR A O 13
ATOM 11353 N N . ASP A 1 7 ? 41.142 -8.259 9.685 1.00 0.00 7 ASP A N 13
ATOM 11354 C CA . ASP A 1 7 ? 41.489 -9.254 8.622 1.00 0.00 7 ASP A CA 13
ATOM 11355 C C . ASP A 1 7 ? 40.812 -8.887 7.297 1.00 0.00 7 ASP A C 13
ATOM 11356 O O . ASP A 1 7 ? 41.392 -9.026 6.237 1.00 0.00 7 ASP A O 13
ATOM 11365 N N . ALA A 1 8 ? 39.586 -8.429 7.351 1.00 0.00 8 ALA A N 13
ATOM 11366 C CA . ALA A 1 8 ? 38.862 -8.060 6.092 1.00 0.00 8 ALA A CA 13
ATOM 11367 C C . ALA A 1 8 ? 39.575 -6.906 5.382 1.00 0.00 8 ALA A C 13
ATOM 11368 O O . ALA A 1 8 ? 39.924 -7.004 4.220 1.00 0.00 8 ALA A O 13
ATOM 11375 N N . ASP A 1 9 ? 39.787 -5.812 6.070 1.00 0.00 9 ASP A N 13
ATOM 11376 C CA . ASP A 1 9 ? 40.473 -4.638 5.439 1.00 0.00 9 ASP A CA 13
ATOM 11377 C C . ASP A 1 9 ? 41.842 -5.044 4.885 1.00 0.00 9 ASP A C 13
ATOM 11378 O O . ASP A 1 9 ? 42.287 -4.525 3.879 1.00 0.00 9 ASP A O 13
ATOM 11387 N N . ASP A 1 10 ? 42.508 -5.966 5.532 1.00 0.00 10 ASP A N 13
ATOM 11388 C CA . ASP A 1 10 ? 43.850 -6.406 5.039 1.00 0.00 10 ASP A CA 13
ATOM 11389 C C . ASP A 1 10 ? 43.724 -7.011 3.638 1.00 0.00 10 ASP A C 13
ATOM 11390 O O . ASP A 1 10 ? 44.503 -6.715 2.754 1.00 0.00 10 ASP A O 13
ATOM 11399 N N . VAL A 1 11 ? 42.746 -7.857 3.435 1.00 0.00 11 VAL A N 13
ATOM 11400 C CA . VAL A 1 11 ? 42.562 -8.488 2.091 1.00 0.00 11 VAL A CA 13
ATOM 11401 C C . VAL A 1 11 ? 42.216 -7.416 1.050 1.00 0.00 11 VAL A C 13
ATOM 11402 O O . VAL A 1 11 ? 42.679 -7.459 -0.074 1.00 0.00 11 VAL A O 13
ATOM 11415 N N . ALA A 1 12 ? 41.406 -6.456 1.421 1.00 0.00 12 ALA A N 13
ATOM 11416 C CA . ALA A 1 12 ? 41.029 -5.376 0.458 1.00 0.00 12 ALA A CA 13
ATOM 11417 C C . ALA A 1 12 ? 42.270 -4.571 0.060 1.00 0.00 12 ALA A C 13
ATOM 11418 O O . ALA A 1 12 ? 42.439 -4.205 -1.087 1.00 0.00 12 ALA A O 13
ATOM 11425 N N . ILE A 1 13 ? 43.138 -4.300 1.002 1.00 0.00 13 ILE A N 13
ATOM 11426 C CA . ILE A 1 13 ? 44.376 -3.522 0.685 1.00 0.00 13 ILE A CA 13
ATOM 11427 C C . ILE A 1 13 ? 45.335 -4.382 -0.147 1.00 0.00 13 ILE A C 13
ATOM 11428 O O . ILE A 1 13 ? 46.077 -3.877 -0.965 1.00 0.00 13 ILE A O 13
ATOM 11444 N N . LEU A 1 14 ? 45.316 -5.675 0.051 1.00 0.00 14 LEU A N 13
ATOM 11445 C CA . LEU A 1 14 ? 46.222 -6.571 -0.732 1.00 0.00 14 LEU A CA 13
ATOM 11446 C C . LEU A 1 14 ? 45.651 -6.779 -2.141 1.00 0.00 14 LEU A C 13
ATOM 11447 O O . LEU A 1 14 ? 46.274 -6.443 -3.130 1.00 0.00 14 LEU A O 13
ATOM 11463 N N . THR A 1 15 ? 44.467 -7.334 -2.234 1.00 0.00 15 THR A N 13
ATOM 11464 C CA . THR A 1 15 ? 43.835 -7.575 -3.575 1.00 0.00 15 THR A CA 13
ATOM 11465 C C . THR A 1 15 ? 43.835 -6.295 -4.422 1.00 0.00 15 THR A C 13
ATOM 11466 O O . THR A 1 15 ? 44.267 -6.296 -5.558 1.00 0.00 15 THR A O 13
ATOM 11477 N N . TYR A 1 16 ? 43.356 -5.202 -3.875 1.00 0.00 16 TYR A N 13
ATOM 11478 C CA . TYR A 1 16 ? 43.327 -3.915 -4.648 1.00 0.00 16 TYR A CA 13
ATOM 11479 C C . TYR A 1 16 ? 44.726 -3.583 -5.190 1.00 0.00 16 TYR A C 13
ATOM 11480 O O . TYR A 1 16 ? 44.892 -3.288 -6.359 1.00 0.00 16 TYR A O 13
ATOM 11498 N N . VAL A 1 17 ? 45.724 -3.640 -4.348 1.00 0.00 17 VAL A N 13
ATOM 11499 C CA . VAL A 1 17 ? 47.117 -3.340 -4.805 1.00 0.00 17 VAL A CA 13
ATOM 11500 C C . VAL A 1 17 ? 47.555 -4.377 -5.849 1.00 0.00 17 VAL A C 13
ATOM 11501 O O . VAL A 1 17 ? 48.107 -4.037 -6.879 1.00 0.00 17 VAL A O 13
ATOM 11514 N N . LYS A 1 18 ? 47.311 -5.636 -5.589 1.00 0.00 18 LYS A N 13
ATOM 11515 C CA . LYS A 1 18 ? 47.712 -6.699 -6.563 1.00 0.00 18 LYS A CA 13
ATOM 11516 C C . LYS A 1 18 ? 47.012 -6.491 -7.913 1.00 0.00 18 LYS A C 13
ATOM 11517 O O . LYS A 1 18 ? 47.453 -6.997 -8.927 1.00 0.00 18 LYS A O 13
ATOM 11536 N N . GLU A 1 19 ? 45.927 -5.753 -7.934 1.00 0.00 19 GLU A N 13
ATOM 11537 C CA . GLU A 1 19 ? 45.204 -5.517 -9.221 1.00 0.00 19 GLU A CA 13
ATOM 11538 C C . GLU A 1 19 ? 45.869 -4.386 -10.011 1.00 0.00 19 GLU A C 13
ATOM 11539 O O . GLU A 1 19 ? 46.279 -4.571 -11.141 1.00 0.00 19 GLU A O 13
ATOM 11551 N N . ASN A 1 20 ? 45.969 -3.216 -9.431 1.00 0.00 20 ASN A N 13
ATOM 11552 C CA . ASN A 1 20 ? 46.599 -2.068 -10.160 1.00 0.00 20 ASN A CA 13
ATOM 11553 C C . ASN A 1 20 ? 48.108 -2.047 -9.909 1.00 0.00 20 ASN A C 13
ATOM 11554 O O . ASN A 1 20 ? 48.901 -2.062 -10.832 1.00 0.00 20 ASN A O 13
ATOM 11565 N N . ALA A 1 21 ? 48.510 -1.996 -8.662 1.00 0.00 21 ALA A N 13
ATOM 11566 C CA . ALA A 1 21 ? 49.972 -1.954 -8.331 1.00 0.00 21 ALA A CA 13
ATOM 11567 C C . ALA A 1 21 ? 50.735 -3.087 -9.028 1.00 0.00 21 ALA A C 13
ATOM 11568 O O . ALA A 1 21 ? 50.368 -4.243 -8.945 1.00 0.00 21 ALA A O 13
ATOM 11575 N N . ARG A 1 22 ? 51.800 -2.750 -9.710 1.00 0.00 22 ARG A N 13
ATOM 11576 C CA . ARG A 1 22 ? 52.609 -3.785 -10.417 1.00 0.00 22 ARG A CA 13
ATOM 11577 C C . ARG A 1 22 ? 54.033 -3.265 -10.629 1.00 0.00 22 ARG A C 13
ATOM 11578 O O . ARG A 1 22 ? 55.001 -3.960 -10.387 1.00 0.00 22 ARG A O 13
ATOM 11599 N N . SER A 1 23 ? 54.160 -2.040 -11.072 1.00 0.00 23 SER A N 13
ATOM 11600 C CA . SER A 1 23 ? 55.512 -1.456 -11.298 1.00 0.00 23 SER A CA 13
ATOM 11601 C C . SER A 1 23 ? 56.004 -0.763 -10.017 1.00 0.00 23 SER A C 13
ATOM 11602 O O . SER A 1 23 ? 55.242 -0.590 -9.086 1.00 0.00 23 SER A O 13
ATOM 11610 N N . PRO A 1 24 ? 57.263 -0.382 -10.001 1.00 0.00 24 PRO A N 13
ATOM 11611 C CA . PRO A 1 24 ? 57.822 0.296 -8.810 1.00 0.00 24 PRO A CA 13
ATOM 11612 C C . PRO A 1 24 ? 57.388 1.766 -8.787 1.00 0.00 24 PRO A C 13
ATOM 11613 O O . PRO A 1 24 ? 58.206 2.665 -8.835 1.00 0.00 24 PRO A O 13
ATOM 11624 N N . SER A 1 25 ? 56.103 2.013 -8.716 1.00 0.00 25 SER A N 13
ATOM 11625 C CA . SER A 1 25 ? 55.605 3.422 -8.693 1.00 0.00 25 SER A CA 13
ATOM 11626 C C . SER A 1 25 ? 54.235 3.489 -8.012 1.00 0.00 25 SER A C 13
ATOM 11627 O O . SER A 1 25 ? 53.992 4.334 -7.174 1.00 0.00 25 SER A O 13
ATOM 11635 N N . SER A 1 26 ? 53.342 2.603 -8.370 1.00 0.00 26 SER A N 13
ATOM 11636 C CA . SER A 1 26 ? 51.982 2.607 -7.747 1.00 0.00 26 SER A CA 13
ATOM 11637 C C . SER A 1 26 ? 52.077 2.254 -6.258 1.00 0.00 26 SER A C 13
ATOM 11638 O O . SER A 1 26 ? 51.244 2.651 -5.464 1.00 0.00 26 SER A O 13
ATOM 11646 N N . VAL A 1 27 ? 53.085 1.508 -5.877 1.00 0.00 27 VAL A N 13
ATOM 11647 C CA . VAL A 1 27 ? 53.237 1.123 -4.439 1.00 0.00 27 VAL A CA 13
ATOM 11648 C C . VAL A 1 27 ? 54.021 2.190 -3.663 1.00 0.00 27 VAL A C 13
ATOM 11649 O O . VAL A 1 27 ? 53.937 2.269 -2.452 1.00 0.00 27 VAL A O 13
ATOM 11662 N N . THR A 1 28 ? 54.781 3.011 -4.348 1.00 0.00 28 THR A N 13
ATOM 11663 C CA . THR A 1 28 ? 55.568 4.069 -3.648 1.00 0.00 28 THR A CA 13
ATOM 11664 C C . THR A 1 28 ? 54.906 5.434 -3.851 1.00 0.00 28 THR A C 13
ATOM 11665 O O . THR A 1 28 ? 54.783 6.217 -2.928 1.00 0.00 28 THR A O 13
ATOM 11676 N N . GLY A 1 29 ? 54.473 5.716 -5.054 1.00 0.00 29 GLY A N 13
ATOM 11677 C CA . GLY A 1 29 ? 53.806 7.022 -5.329 1.00 0.00 29 GLY A CA 13
ATOM 11678 C C . GLY A 1 29 ? 52.430 7.028 -4.664 1.00 0.00 29 GLY A C 13
ATOM 11679 O O . GLY A 1 29 ? 51.932 5.998 -4.254 1.00 0.00 29 GLY A O 13
ATOM 11683 N N . ASN A 1 30 ? 51.814 8.178 -4.552 1.00 0.00 30 ASN A N 13
ATOM 11684 C CA . ASN A 1 30 ? 50.467 8.252 -3.906 1.00 0.00 30 ASN A CA 13
ATOM 11685 C C . ASN A 1 30 ? 49.362 8.269 -4.967 1.00 0.00 30 ASN A C 13
ATOM 11686 O O . ASN A 1 30 ? 48.334 8.892 -4.788 1.00 0.00 30 ASN A O 13
ATOM 11697 N N . ALA A 1 31 ? 49.567 7.588 -6.066 1.00 0.00 31 ALA A N 13
ATOM 11698 C CA . ALA A 1 31 ? 48.530 7.566 -7.145 1.00 0.00 31 ALA A CA 13
ATOM 11699 C C . ALA A 1 31 ? 47.550 6.409 -6.930 1.00 0.00 31 ALA A C 13
ATOM 11700 O O . ALA A 1 31 ? 46.360 6.614 -6.790 1.00 0.00 31 ALA A O 13
ATOM 11707 N N . LEU A 1 32 ? 48.044 5.196 -6.910 1.00 0.00 32 LEU A N 13
ATOM 11708 C CA . LEU A 1 32 ? 47.142 4.018 -6.711 1.00 0.00 32 LEU A CA 13
ATOM 11709 C C . LEU A 1 32 ? 46.399 4.135 -5.376 1.00 0.00 32 LEU A C 13
ATOM 11710 O O . LEU A 1 32 ? 45.243 3.769 -5.265 1.00 0.00 32 LEU A O 13
ATOM 11726 N N . TRP A 1 33 ? 47.055 4.646 -4.366 1.00 0.00 33 TRP A N 13
ATOM 11727 C CA . TRP A 1 33 ? 46.391 4.794 -3.033 1.00 0.00 33 TRP A CA 13
ATOM 11728 C C . TRP A 1 33 ? 45.338 5.904 -3.108 1.00 0.00 33 TRP A C 13
ATOM 11729 O O . TRP A 1 33 ? 44.194 5.707 -2.745 1.00 0.00 33 TRP A O 13
ATOM 11750 N N . LYS A 1 34 ? 45.712 7.071 -3.588 1.00 0.00 34 LYS A N 13
ATOM 11751 C CA . LYS A 1 34 ? 44.725 8.198 -3.701 1.00 0.00 34 LYS A CA 13
ATOM 11752 C C . LYS A 1 34 ? 43.492 7.743 -4.491 1.00 0.00 34 LYS A C 13
ATOM 11753 O O . LYS A 1 34 ? 42.372 8.095 -4.169 1.00 0.00 34 LYS A O 13
ATOM 11772 N N . ALA A 1 35 ? 43.694 6.949 -5.515 1.00 0.00 35 ALA A N 13
ATOM 11773 C CA . ALA A 1 35 ? 42.540 6.452 -6.325 1.00 0.00 35 ALA A CA 13
ATOM 11774 C C . ALA A 1 35 ? 41.620 5.612 -5.436 1.00 0.00 35 ALA A C 13
ATOM 11775 O O . ALA A 1 35 ? 40.415 5.616 -5.593 1.00 0.00 35 ALA A O 13
ATOM 11782 N N . MET A 1 36 ? 42.191 4.902 -4.495 1.00 0.00 36 MET A N 13
ATOM 11783 C CA . MET A 1 36 ? 41.362 4.064 -3.577 1.00 0.00 36 MET A CA 13
ATOM 11784 C C . MET A 1 36 ? 40.592 4.965 -2.606 1.00 0.00 36 MET A C 13
ATOM 11785 O O . MET A 1 36 ? 39.412 4.788 -2.389 1.00 0.00 36 MET A O 13
ATOM 11799 N N . GLU A 1 37 ? 41.254 5.936 -2.023 1.00 0.00 37 GLU A N 13
ATOM 11800 C CA . GLU A 1 37 ? 40.561 6.859 -1.061 1.00 0.00 37 GLU A CA 13
ATOM 11801 C C . GLU A 1 37 ? 39.321 7.485 -1.716 1.00 0.00 37 GLU A C 13
ATOM 11802 O O . GLU A 1 37 ? 38.366 7.830 -1.045 1.00 0.00 37 GLU A O 13
ATOM 11814 N N . LYS A 1 38 ? 39.329 7.624 -3.018 1.00 0.00 38 LYS A N 13
ATOM 11815 C CA . LYS A 1 38 ? 38.147 8.216 -3.713 1.00 0.00 38 LYS A CA 13
ATOM 11816 C C . LYS A 1 38 ? 37.102 7.129 -3.970 1.00 0.00 38 LYS A C 13
ATOM 11817 O O . LYS A 1 38 ? 35.912 7.364 -3.874 1.00 0.00 38 LYS A O 13
ATOM 11836 N N . SER A 1 39 ? 37.542 5.937 -4.285 1.00 0.00 39 SER A N 13
ATOM 11837 C CA . SER A 1 39 ? 36.586 4.818 -4.541 1.00 0.00 39 SER A CA 13
ATOM 11838 C C . SER A 1 39 ? 37.167 3.507 -4.000 1.00 0.00 39 SER A C 13
ATOM 11839 O O . SER A 1 39 ? 37.514 2.613 -4.751 1.00 0.00 39 SER A O 13
ATOM 11847 N N . SER A 1 40 ? 37.288 3.396 -2.702 1.00 0.00 40 SER A N 13
ATOM 11848 C CA . SER A 1 40 ? 37.862 2.155 -2.099 1.00 0.00 40 SER A CA 13
ATOM 11849 C C . SER A 1 40 ? 36.758 1.146 -1.789 1.00 0.00 40 SER A C 13
ATOM 11850 O O . SER A 1 40 ? 35.597 1.492 -1.679 1.00 0.00 40 SER A O 13
ATOM 11858 N N . LEU A 1 41 ? 37.122 -0.101 -1.637 1.00 0.00 41 LEU A N 13
ATOM 11859 C CA . LEU A 1 41 ? 36.109 -1.150 -1.319 1.00 0.00 41 LEU A CA 13
ATOM 11860 C C . LEU A 1 41 ? 35.603 -0.960 0.113 1.00 0.00 41 LEU A C 13
ATOM 11861 O O . LEU A 1 41 ? 34.478 -1.292 0.433 1.00 0.00 41 LEU A O 13
ATOM 11877 N N . THR A 1 42 ? 36.432 -0.421 0.972 1.00 0.00 42 THR A N 13
ATOM 11878 C CA . THR A 1 42 ? 36.013 -0.198 2.387 1.00 0.00 42 THR A CA 13
ATOM 11879 C C . THR A 1 42 ? 35.909 1.306 2.662 1.00 0.00 42 THR A C 13
ATOM 11880 O O . T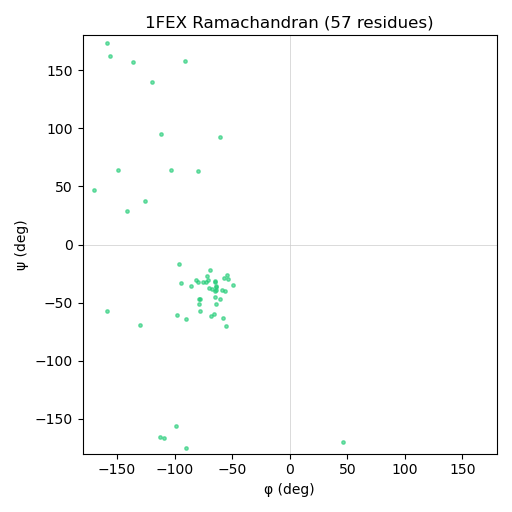HR A 1 42 ? 35.736 2.096 1.753 1.00 0.00 42 THR A O 13
ATOM 11891 N N . GLN A 1 43 ? 36.013 1.707 3.905 1.00 0.00 43 GLN A N 13
ATOM 11892 C CA . GLN A 1 43 ? 35.922 3.160 4.238 1.00 0.00 43 GLN A CA 13
ATOM 11893 C C . GLN A 1 43 ? 37.240 3.647 4.848 1.00 0.00 43 GLN A C 13
ATOM 11894 O O . GLN A 1 43 ? 37.369 3.762 6.053 1.00 0.00 43 GLN A O 13
ATOM 11908 N N . HIS A 1 44 ? 38.218 3.931 4.022 1.00 0.00 44 HIS A N 13
ATOM 11909 C CA . HIS A 1 44 ? 39.533 4.408 4.549 1.00 0.00 44 HIS A CA 13
ATOM 11910 C C . HIS A 1 44 ? 40.129 5.475 3.631 1.00 0.00 44 HIS A C 13
ATOM 11911 O O . HIS A 1 44 ? 39.563 5.817 2.608 1.00 0.00 44 HIS A O 13
ATOM 11925 N N . SER A 1 45 ? 41.278 5.991 3.988 1.00 0.00 45 SER A N 13
ATOM 11926 C CA . SER A 1 45 ? 41.936 7.031 3.141 1.00 0.00 45 SER A CA 13
ATOM 11927 C C . SER A 1 45 ? 43.130 6.416 2.406 1.00 0.00 45 SER A C 13
ATOM 11928 O O . SER A 1 45 ? 43.293 5.210 2.384 1.00 0.00 45 SER A O 13
ATOM 11936 N N . TRP A 1 46 ? 43.961 7.230 1.805 1.00 0.00 46 TRP A N 13
ATOM 11937 C CA . TRP A 1 46 ? 45.141 6.685 1.072 1.00 0.00 46 TRP A CA 13
ATOM 11938 C C . TRP A 1 46 ? 46.393 6.726 1.973 1.00 0.00 46 TRP A C 13
ATOM 11939 O O . TRP A 1 46 ? 47.254 5.870 1.893 1.00 0.00 46 TRP A O 13
ATOM 11960 N N . GLN A 1 47 ? 46.493 7.725 2.819 1.00 0.00 47 GLN A N 13
ATOM 11961 C CA . GLN A 1 47 ? 47.684 7.842 3.725 1.00 0.00 47 GLN A CA 13
ATOM 11962 C C . GLN A 1 47 ? 47.834 6.578 4.575 1.00 0.00 47 GLN A C 13
ATOM 11963 O O . GLN A 1 47 ? 48.771 5.821 4.406 1.00 0.00 47 GLN A O 13
ATOM 11977 N N . SER A 1 48 ? 46.911 6.336 5.476 1.00 0.00 48 SER A N 13
ATOM 11978 C CA . SER A 1 48 ? 46.994 5.104 6.327 1.00 0.00 48 SER A CA 13
ATOM 11979 C C . SER A 1 48 ? 47.099 3.864 5.431 1.00 0.00 48 SER A C 13
ATOM 11980 O O . SER A 1 48 ? 47.675 2.859 5.801 1.00 0.00 48 SER A O 13
ATOM 11988 N N . LEU A 1 49 ? 46.559 3.951 4.242 1.00 0.00 49 LEU A N 13
ATOM 11989 C CA . LEU A 1 49 ? 46.629 2.805 3.288 1.00 0.00 49 LEU A CA 13
ATOM 11990 C C . LEU A 1 49 ? 48.090 2.563 2.892 1.00 0.00 49 LEU A C 13
ATOM 11991 O O . LEU A 1 49 ? 48.626 1.488 3.080 1.00 0.00 49 LEU A O 13
ATOM 12007 N N . LYS A 1 50 ? 48.730 3.569 2.350 1.00 0.00 50 LYS A N 13
ATOM 12008 C CA . LYS A 1 50 ? 50.161 3.426 1.938 1.00 0.00 50 LYS A CA 13
ATOM 12009 C C . LYS A 1 50 ? 51.027 3.114 3.162 1.00 0.00 50 LYS A C 13
ATOM 12010 O O . LYS A 1 50 ? 51.929 2.299 3.107 1.00 0.00 50 LYS A O 13
ATOM 12029 N N . ASP A 1 51 ? 50.759 3.768 4.262 1.00 0.00 51 ASP A N 13
ATOM 12030 C CA . ASP A 1 51 ? 51.562 3.533 5.505 1.00 0.00 51 ASP A CA 13
ATOM 12031 C C . ASP A 1 51 ? 51.564 2.048 5.893 1.00 0.00 51 ASP A C 13
ATOM 12032 O O . ASP A 1 51 ? 52.596 1.487 6.208 1.00 0.00 51 ASP A O 13
ATOM 12041 N N . ARG A 1 52 ? 50.418 1.416 5.884 1.00 0.00 52 ARG A N 13
ATOM 12042 C CA . ARG A 1 52 ? 50.353 -0.029 6.271 1.00 0.00 52 ARG A CA 13
ATOM 12043 C C . ARG A 1 52 ? 51.113 -0.898 5.265 1.00 0.00 52 ARG A C 13
ATOM 12044 O O . ARG A 1 52 ? 51.803 -1.827 5.643 1.00 0.00 52 ARG A O 13
ATOM 12065 N N . TYR A 1 53 ? 50.989 -0.616 3.989 1.00 0.00 53 TYR A N 13
ATOM 12066 C CA . TYR A 1 53 ? 51.705 -1.442 2.967 1.00 0.00 53 TYR A CA 13
ATOM 12067 C C . TYR A 1 53 ? 53.213 -1.449 3.249 1.00 0.00 53 TYR A C 13
ATOM 12068 O O . TYR A 1 53 ? 53.890 -2.437 3.036 1.00 0.00 53 TYR A O 13
ATOM 12086 N N . LEU A 1 54 ? 53.733 -0.354 3.740 1.00 0.00 54 LEU A N 13
ATOM 12087 C CA . LEU A 1 54 ? 55.190 -0.290 4.058 1.00 0.00 54 LEU A CA 13
ATOM 12088 C C . LEU A 1 54 ? 55.432 -0.724 5.510 1.00 0.00 54 LEU A C 13
ATOM 12089 O O . LEU A 1 54 ? 56.515 -1.152 5.862 1.00 0.00 54 LEU A O 13
ATOM 12105 N N . LYS A 1 55 ? 54.429 -0.619 6.354 1.00 0.00 55 LYS A N 13
ATOM 12106 C CA . LYS A 1 55 ? 54.596 -1.030 7.786 1.00 0.00 55 LYS A CA 13
ATOM 12107 C C . LYS A 1 55 ? 55.047 -2.490 7.870 1.00 0.00 55 LYS A C 13
ATOM 12108 O O . LYS A 1 55 ? 55.980 -2.819 8.579 1.00 0.00 55 LYS A O 13
ATOM 12127 N N . HIS A 1 56 ? 54.395 -3.364 7.142 1.00 0.00 56 HIS A N 13
ATOM 12128 C CA . HIS A 1 56 ? 54.790 -4.804 7.165 1.00 0.00 56 HIS A CA 13
ATOM 12129 C C . HIS A 1 56 ? 54.043 -5.604 6.089 1.00 0.00 56 HIS A C 13
ATOM 12130 O O . HIS A 1 56 ? 53.446 -6.627 6.367 1.00 0.00 56 HIS A O 13
ATOM 12144 N N . LEU A 1 57 ? 54.097 -5.154 4.860 1.00 0.00 57 LEU A N 13
ATOM 12145 C CA . LEU A 1 57 ? 53.420 -5.895 3.750 1.00 0.00 57 LEU A CA 13
ATOM 12146 C C . LEU A 1 57 ? 54.337 -5.938 2.522 1.00 0.00 57 LEU A C 13
ATOM 12147 O O . LEU A 1 57 ? 54.897 -6.964 2.193 1.00 0.00 57 LEU A O 13
ATOM 12163 N N . ARG A 1 58 ? 54.502 -4.824 1.848 1.00 0.00 58 ARG A N 13
ATOM 12164 C CA . ARG A 1 58 ? 55.392 -4.777 0.640 1.00 0.00 58 ARG A CA 13
ATOM 12165 C C . ARG A 1 58 ? 55.046 -5.904 -0.344 1.00 0.00 58 ARG A C 13
ATOM 12166 O O . ARG A 1 58 ? 54.011 -6.537 -0.241 1.00 0.00 58 ARG A O 13
ATOM 12187 N N . GLY A 1 59 ? 55.910 -6.154 -1.295 1.00 0.00 59 GLY A N 13
ATOM 12188 C CA . GLY A 1 59 ? 55.651 -7.234 -2.292 1.00 0.00 59 GLY A CA 13
ATOM 12189 C C . GLY A 1 59 ? 56.394 -8.504 -1.876 1.00 0.00 59 GLY A C 13
ATOM 12190 O O . GLY A 1 59 ? 55.836 -9.575 -2.044 1.00 0.00 59 GLY A O 13
ATOM 12195 N N . GLY A 1 1 ? 48.133 0.864 16.039 1.00 0.00 1 GLY A N 14
ATOM 12196 C CA . GLY A 1 1 ? 47.331 -0.181 16.737 1.00 0.00 1 GLY A CA 14
ATOM 12197 C C . GLY A 1 1 ? 46.188 -0.637 15.829 1.00 0.00 1 GLY A C 14
ATOM 12198 O O . GLY A 1 1 ? 45.062 -0.786 16.262 1.00 0.00 1 GLY A O 14
ATOM 12204 N N . ARG A 1 2 ? 46.471 -0.857 14.565 1.00 0.00 2 ARG A N 14
ATOM 12205 C CA . ARG A 1 2 ? 45.408 -1.304 13.604 1.00 0.00 2 ARG A CA 14
ATOM 12206 C C . ARG A 1 2 ? 44.213 -0.344 13.638 1.00 0.00 2 ARG A C 14
ATOM 12207 O O . ARG A 1 2 ? 43.249 -0.567 14.347 1.00 0.00 2 ARG A O 14
ATOM 12228 N N . ILE A 1 3 ? 44.273 0.722 12.881 1.00 0.00 3 ILE A N 14
ATOM 12229 C CA . ILE A 1 3 ? 43.147 1.700 12.870 1.00 0.00 3 ILE A CA 14
ATOM 12230 C C . ILE A 1 3 ? 42.126 1.324 11.781 1.00 0.00 3 ILE A C 14
ATOM 12231 O O . ILE A 1 3 ? 42.435 1.291 10.607 1.00 0.00 3 ILE A O 14
ATOM 12247 N N . ALA A 1 4 ? 40.909 1.046 12.178 1.00 0.00 4 ALA A N 14
ATOM 12248 C CA . ALA A 1 4 ? 39.835 0.677 11.196 1.00 0.00 4 ALA A CA 14
ATOM 12249 C C . ALA A 1 4 ? 40.309 -0.386 10.197 1.00 0.00 4 ALA A C 14
ATOM 12250 O O . ALA A 1 4 ? 39.806 -0.473 9.093 1.00 0.00 4 ALA A O 14
ATOM 12257 N N . PHE A 1 5 ? 41.263 -1.193 10.577 1.00 0.00 5 PHE A N 14
ATOM 12258 C CA . PHE A 1 5 ? 41.761 -2.250 9.644 1.00 0.00 5 PHE A CA 14
ATOM 12259 C C . PHE A 1 5 ? 41.413 -3.643 10.177 1.00 0.00 5 PHE A C 14
ATOM 12260 O O . PHE A 1 5 ? 42.004 -4.122 11.127 1.00 0.00 5 PHE A O 14
ATOM 12277 N N . THR A 1 6 ? 40.455 -4.294 9.566 1.00 0.00 6 THR A N 14
ATOM 12278 C CA . THR A 1 6 ? 40.051 -5.659 10.020 1.00 0.00 6 THR A CA 14
ATOM 12279 C C . THR A 1 6 ? 40.509 -6.711 9.005 1.00 0.00 6 THR A C 14
ATOM 12280 O O . THR A 1 6 ? 41.239 -6.413 8.079 1.00 0.00 6 THR A O 14
ATOM 12291 N N . ASP A 1 7 ? 40.087 -7.939 9.177 1.00 0.00 7 ASP A N 14
ATOM 12292 C CA . ASP A 1 7 ? 40.498 -9.018 8.224 1.00 0.00 7 ASP A CA 14
ATOM 12293 C C . ASP A 1 7 ? 39.970 -8.713 6.820 1.00 0.00 7 ASP A C 14
ATOM 12294 O O . ASP A 1 7 ? 40.687 -8.820 5.844 1.00 0.00 7 ASP A O 14
ATOM 12303 N N . ALA A 1 8 ? 38.721 -8.336 6.714 1.00 0.00 8 ALA A N 14
ATOM 12304 C CA . ALA A 1 8 ? 38.139 -8.023 5.371 1.00 0.00 8 ALA A CA 14
ATOM 12305 C C . ALA A 1 8 ? 38.904 -6.868 4.711 1.00 0.00 8 ALA A C 14
ATOM 12306 O O . ALA A 1 8 ? 38.912 -6.733 3.501 1.00 0.00 8 ALA A O 14
ATOM 12313 N N . ASP A 1 9 ? 39.541 -6.035 5.496 1.00 0.00 9 ASP A N 14
ATOM 12314 C CA . ASP A 1 9 ? 40.303 -4.884 4.917 1.00 0.00 9 ASP A CA 14
ATOM 12315 C C . ASP A 1 9 ? 41.678 -5.349 4.421 1.00 0.00 9 ASP A C 14
ATOM 12316 O O . ASP A 1 9 ? 42.131 -4.950 3.365 1.00 0.00 9 ASP A O 14
ATOM 12325 N N . ASP A 1 10 ? 42.341 -6.184 5.180 1.00 0.00 10 ASP A N 14
ATOM 12326 C CA . ASP A 1 10 ? 43.693 -6.676 4.764 1.00 0.00 10 ASP A CA 14
ATOM 12327 C C . ASP A 1 10 ? 43.613 -7.398 3.416 1.00 0.00 10 ASP A C 14
ATOM 12328 O O . ASP A 1 10 ? 44.565 -7.421 2.659 1.00 0.00 10 ASP A O 14
ATOM 12337 N N . VAL A 1 11 ? 42.484 -7.986 3.115 1.00 0.00 11 VAL A N 14
ATOM 12338 C CA . VAL A 1 11 ? 42.332 -8.710 1.817 1.00 0.00 11 VAL A CA 14
ATOM 12339 C C . VAL A 1 11 ? 42.016 -7.710 0.701 1.00 0.00 11 VAL A C 14
ATOM 12340 O O . VAL A 1 11 ? 42.539 -7.802 -0.394 1.00 0.00 11 VAL A O 14
ATOM 12353 N N . ALA A 1 12 ? 41.166 -6.753 0.975 1.00 0.00 12 ALA A N 14
ATOM 12354 C CA . ALA A 1 12 ? 40.811 -5.737 -0.065 1.00 0.00 12 ALA A CA 14
ATOM 12355 C C . ALA A 1 12 ? 42.034 -4.881 -0.407 1.00 0.00 12 ALA A C 14
ATOM 12356 O O . ALA A 1 12 ? 42.272 -4.559 -1.557 1.00 0.00 12 ALA A O 14
ATOM 12363 N N . ILE A 1 13 ? 42.810 -4.512 0.582 1.00 0.00 13 ILE A N 14
ATOM 12364 C CA . ILE A 1 13 ? 44.022 -3.676 0.315 1.00 0.00 13 ILE A CA 14
ATOM 12365 C C . ILE A 1 13 ? 45.054 -4.493 -0.470 1.00 0.00 13 ILE A C 14
ATOM 12366 O O . ILE A 1 13 ? 45.599 -4.038 -1.459 1.00 0.00 13 ILE A O 14
ATOM 12382 N N . LEU A 1 14 ? 45.323 -5.697 -0.033 1.00 0.00 14 LEU A N 14
ATOM 12383 C CA . LEU A 1 14 ? 46.319 -6.558 -0.746 1.00 0.00 14 LEU A CA 14
ATOM 12384 C C . LEU A 1 14 ? 45.853 -6.814 -2.186 1.00 0.00 14 LEU A C 14
ATOM 12385 O O . LEU A 1 14 ? 46.550 -6.505 -3.133 1.00 0.00 14 LEU A O 14
ATOM 12401 N N . THR A 1 15 ? 44.684 -7.382 -2.354 1.00 0.00 15 THR A N 14
ATOM 12402 C CA . THR A 1 15 ? 44.174 -7.665 -3.735 1.00 0.00 15 THR A CA 14
ATOM 12403 C C . THR A 1 15 ? 44.128 -6.380 -4.567 1.00 0.00 15 THR A C 14
ATOM 12404 O O . THR A 1 15 ? 44.690 -6.311 -5.641 1.00 0.00 15 THR A O 14
ATOM 12415 N N . TYR A 1 16 ? 43.464 -5.362 -4.075 1.00 0.00 16 TYR A N 14
ATOM 12416 C CA . TYR A 1 16 ? 43.373 -4.070 -4.835 1.00 0.00 16 TYR A CA 14
ATOM 12417 C C . TYR A 1 16 ? 44.771 -3.580 -5.241 1.00 0.00 16 TYR A C 14
ATOM 12418 O O . TYR A 1 16 ? 45.005 -3.224 -6.380 1.00 0.00 16 TYR A O 14
ATOM 12436 N N . VAL A 1 17 ? 45.693 -3.569 -4.316 1.00 0.00 17 VAL A N 14
ATOM 12437 C CA . VAL A 1 17 ? 47.080 -3.109 -4.636 1.00 0.00 17 VAL A CA 14
ATOM 12438 C C . VAL A 1 17 ? 47.777 -4.135 -5.542 1.00 0.00 17 VAL A C 14
ATOM 12439 O O . VAL A 1 17 ? 48.472 -3.777 -6.475 1.00 0.00 17 VAL A O 14
ATOM 12452 N N . LYS A 1 18 ? 47.601 -5.402 -5.264 1.00 0.00 18 LYS A N 14
ATOM 12453 C CA . LYS A 1 18 ? 48.259 -6.456 -6.097 1.00 0.00 18 LYS A CA 14
ATOM 12454 C C . LYS A 1 18 ? 47.470 -6.733 -7.386 1.00 0.00 18 LYS A C 14
ATOM 12455 O O . LYS A 1 18 ? 47.826 -7.612 -8.150 1.00 0.00 18 LYS A O 14
ATOM 12474 N N . GLU A 1 19 ? 46.408 -6.003 -7.640 1.00 0.00 19 GLU A N 14
ATOM 12475 C CA . GLU A 1 19 ? 45.614 -6.244 -8.884 1.00 0.00 19 GLU A CA 14
ATOM 12476 C C . GLU A 1 19 ? 45.625 -5.008 -9.791 1.00 0.00 19 GLU A C 14
ATOM 12477 O O . GLU A 1 19 ? 45.356 -5.104 -10.975 1.00 0.00 19 GLU A O 14
ATOM 12489 N N . ASN A 1 20 ? 45.928 -3.850 -9.252 1.00 0.00 20 ASN A N 14
ATOM 12490 C CA . ASN A 1 20 ? 45.945 -2.612 -10.095 1.00 0.00 20 ASN A CA 14
ATOM 12491 C C . ASN A 1 20 ? 47.388 -2.152 -10.322 1.00 0.00 20 ASN A C 14
ATOM 12492 O O . ASN A 1 20 ? 47.799 -1.897 -11.439 1.00 0.00 20 ASN A O 14
ATOM 12503 N N . ALA A 1 21 ? 48.158 -2.035 -9.267 1.00 0.00 21 ALA A N 14
ATOM 12504 C CA . ALA A 1 21 ? 49.578 -1.579 -9.407 1.00 0.00 21 ALA A CA 14
ATOM 12505 C C . ALA A 1 21 ? 50.347 -2.471 -10.388 1.00 0.00 21 ALA A C 14
ATOM 12506 O O . ALA A 1 21 ? 50.733 -2.041 -11.458 1.00 0.00 21 ALA A O 14
ATOM 12513 N N . ARG A 1 22 ? 50.584 -3.709 -10.023 1.00 0.00 22 ARG A N 14
ATOM 12514 C CA . ARG A 1 22 ? 51.346 -4.644 -10.919 1.00 0.00 22 ARG A CA 14
ATOM 12515 C C . ARG A 1 22 ? 52.687 -4.016 -11.330 1.00 0.00 22 ARG A C 14
ATOM 12516 O O . ARG A 1 22 ? 53.253 -4.354 -12.352 1.00 0.00 22 ARG A O 14
ATOM 12537 N N . SER A 1 23 ? 53.194 -3.101 -10.537 1.00 0.00 23 SER A N 14
ATOM 12538 C CA . SER A 1 23 ? 54.491 -2.437 -10.866 1.00 0.00 23 SER A CA 14
ATOM 12539 C C . SER A 1 23 ? 54.948 -1.574 -9.678 1.00 0.00 23 SER A C 14
ATOM 12540 O O . SER A 1 23 ? 54.187 -1.359 -8.758 1.00 0.00 23 SER A O 14
ATOM 12548 N N . PRO A 1 24 ? 56.178 -1.102 -9.726 1.00 0.00 24 PRO A N 14
ATOM 12549 C CA . PRO A 1 24 ? 56.702 -0.261 -8.620 1.00 0.00 24 PRO A CA 14
ATOM 12550 C C . PRO A 1 24 ? 56.222 1.198 -8.738 1.00 0.00 24 PRO A C 14
ATOM 12551 O O . PRO A 1 24 ? 56.625 2.043 -7.963 1.00 0.00 24 PRO A O 14
ATOM 12562 N N . SER A 1 25 ? 55.378 1.504 -9.697 1.00 0.00 25 SER A N 14
ATOM 12563 C CA . SER A 1 25 ? 54.897 2.912 -9.852 1.00 0.00 25 SER A CA 14
ATOM 12564 C C . SER A 1 25 ? 53.687 3.179 -8.949 1.00 0.00 25 SER A C 14
ATOM 12565 O O . SER A 1 25 ? 53.619 4.194 -8.280 1.00 0.00 25 SER A O 14
ATOM 12573 N N . SER A 1 26 ? 52.730 2.285 -8.930 1.00 0.00 26 SER A N 14
ATOM 12574 C CA . SER A 1 26 ? 51.518 2.497 -8.077 1.00 0.00 26 SER A CA 14
ATOM 12575 C C . SER A 1 26 ? 51.860 2.327 -6.593 1.00 0.00 26 SER A C 14
ATOM 12576 O O . SER A 1 26 ? 51.499 3.146 -5.771 1.00 0.00 26 SER A O 14
ATOM 12584 N N . VAL A 1 27 ? 52.546 1.267 -6.245 1.00 0.00 27 VAL A N 14
ATOM 12585 C CA . VAL A 1 27 ? 52.904 1.040 -4.810 1.00 0.00 27 VAL A CA 14
ATOM 12586 C C . VAL A 1 27 ? 53.862 2.128 -4.306 1.00 0.00 27 VAL A C 14
ATOM 12587 O O . VAL A 1 27 ? 53.985 2.347 -3.115 1.00 0.00 27 VAL A O 14
ATOM 12600 N N . THR A 1 28 ? 54.542 2.810 -5.198 1.00 0.00 28 THR A N 14
ATOM 12601 C CA . THR A 1 28 ? 55.491 3.878 -4.762 1.00 0.00 28 THR A CA 14
ATOM 12602 C C . THR A 1 28 ? 55.219 5.181 -5.517 1.00 0.00 28 THR A C 14
ATOM 12603 O O . THR A 1 28 ? 56.113 5.981 -5.726 1.00 0.00 28 THR A O 14
ATOM 12614 N N . GLY A 1 29 ? 53.997 5.402 -5.928 1.00 0.00 29 GLY A N 14
ATOM 12615 C CA . GLY A 1 29 ? 53.668 6.656 -6.672 1.00 0.00 29 GLY A CA 14
ATOM 12616 C C . GLY A 1 29 ? 52.463 7.365 -6.038 1.00 0.00 29 GLY A C 14
ATOM 12617 O O . GLY A 1 29 ? 51.986 8.356 -6.557 1.00 0.00 29 GLY A O 14
ATOM 12621 N N . ASN A 1 30 ? 51.957 6.868 -4.927 1.00 0.00 30 ASN A N 14
ATOM 12622 C CA . ASN A 1 30 ? 50.775 7.515 -4.262 1.00 0.00 30 ASN A CA 14
ATOM 12623 C C . ASN A 1 30 ? 49.592 7.659 -5.234 1.00 0.00 30 ASN A C 14
ATOM 12624 O O . ASN A 1 30 ? 48.671 8.412 -4.983 1.00 0.00 30 ASN A O 14
ATOM 12635 N N . ALA A 1 31 ? 49.593 6.934 -6.329 1.00 0.00 31 ALA A N 14
ATOM 12636 C CA . ALA A 1 31 ? 48.457 7.036 -7.293 1.00 0.00 31 ALA A CA 14
ATOM 12637 C C . ALA A 1 31 ? 47.383 6.010 -6.938 1.00 0.00 31 ALA A C 14
ATOM 12638 O O . ALA A 1 31 ? 46.268 6.359 -6.601 1.00 0.00 31 ALA A O 14
ATOM 12645 N N . LEU A 1 32 ? 47.716 4.745 -7.004 1.00 0.00 32 LEU A N 14
ATOM 12646 C CA . LEU A 1 32 ? 46.720 3.682 -6.662 1.00 0.00 32 LEU A CA 14
ATOM 12647 C C . LEU A 1 32 ? 46.190 3.888 -5.238 1.00 0.00 32 LEU A C 14
ATOM 12648 O O . LEU A 1 32 ? 45.109 3.446 -4.898 1.00 0.00 32 LEU A O 14
ATOM 12664 N N . TRP A 1 33 ? 46.948 4.557 -4.406 1.00 0.00 33 TRP A N 14
ATOM 12665 C CA . TRP A 1 33 ? 46.502 4.800 -3.001 1.00 0.00 33 TRP A CA 14
ATOM 12666 C C . TRP A 1 33 ? 45.454 5.918 -2.985 1.00 0.00 33 TRP A C 14
ATOM 12667 O O . TRP A 1 33 ? 44.344 5.720 -2.526 1.00 0.00 33 TRP A O 14
ATOM 12688 N N . LYS A 1 34 ? 45.775 7.082 -3.510 1.00 0.00 34 LYS A N 14
ATOM 12689 C CA . LYS A 1 34 ? 44.767 8.191 -3.550 1.00 0.00 34 LYS A CA 14
ATOM 12690 C C . LYS A 1 34 ? 43.484 7.719 -4.249 1.00 0.00 34 LYS A C 14
ATOM 12691 O O . LYS A 1 34 ? 42.382 7.988 -3.806 1.00 0.00 34 LYS A O 14
ATOM 12710 N N . ALA A 1 35 ? 43.632 7.015 -5.345 1.00 0.00 35 ALA A N 14
ATOM 12711 C CA . ALA A 1 35 ? 42.440 6.512 -6.104 1.00 0.00 35 ALA A CA 14
ATOM 12712 C C . ALA A 1 35 ? 41.483 5.753 -5.177 1.00 0.00 35 ALA A C 14
ATOM 12713 O O . ALA A 1 35 ? 40.292 6.003 -5.168 1.00 0.00 35 ALA A O 14
ATOM 12720 N N . MET A 1 36 ? 41.996 4.836 -4.393 1.00 0.00 36 MET A N 14
ATOM 12721 C CA . MET A 1 36 ? 41.113 4.067 -3.460 1.00 0.00 36 MET A CA 14
ATOM 12722 C C . MET A 1 36 ? 40.417 5.027 -2.490 1.00 0.00 36 MET A C 14
ATOM 12723 O O . MET A 1 36 ? 39.240 4.900 -2.216 1.00 0.00 36 MET A O 14
ATOM 12737 N N . GLU A 1 37 ? 41.140 5.993 -1.972 1.00 0.00 37 GLU A N 14
ATOM 12738 C CA . GLU A 1 37 ? 40.533 6.977 -1.011 1.00 0.00 37 GLU A CA 14
ATOM 12739 C C . GLU A 1 37 ? 39.228 7.557 -1.573 1.00 0.00 37 GLU A C 14
ATOM 12740 O O . GLU A 1 37 ? 38.300 7.840 -0.837 1.00 0.00 37 GLU A O 14
ATOM 12752 N N . LYS A 1 38 ? 39.154 7.727 -2.869 1.00 0.00 38 LYS A N 14
ATOM 12753 C CA . LYS A 1 38 ? 37.912 8.282 -3.486 1.00 0.00 38 LYS A CA 14
ATOM 12754 C C . LYS A 1 38 ? 36.839 7.193 -3.588 1.00 0.00 38 LYS A C 14
ATOM 12755 O O . LYS A 1 38 ? 35.755 7.327 -3.053 1.00 0.00 38 LYS A O 14
ATOM 12774 N N . SER A 1 39 ? 37.136 6.116 -4.272 1.00 0.00 39 SER A N 14
ATOM 12775 C CA . SER A 1 39 ? 36.138 5.013 -4.413 1.00 0.00 39 SER A CA 14
ATOM 12776 C C . SER A 1 39 ? 36.721 3.699 -3.876 1.00 0.00 39 SER A C 14
ATOM 12777 O O . SER A 1 39 ? 36.934 2.755 -4.614 1.00 0.00 39 SER A O 14
ATOM 12785 N N . SER A 1 40 ? 36.979 3.637 -2.594 1.00 0.00 40 SER A N 14
ATOM 12786 C CA . SER A 1 40 ? 37.550 2.390 -1.997 1.00 0.00 40 SER A CA 14
ATOM 12787 C C . SER A 1 40 ? 36.436 1.397 -1.661 1.00 0.00 40 SER A C 14
ATOM 12788 O O . SER A 1 40 ? 35.263 1.700 -1.774 1.00 0.00 40 SER A O 14
ATOM 12796 N N . LEU A 1 41 ? 36.805 0.215 -1.240 1.00 0.00 41 LEU A N 14
ATOM 12797 C CA . LEU A 1 41 ? 35.786 -0.812 -0.879 1.00 0.00 41 LEU A CA 14
ATOM 12798 C C . LEU A 1 41 ? 35.324 -0.593 0.565 1.00 0.00 41 LEU A C 14
ATOM 12799 O O . LEU A 1 41 ? 34.152 -0.697 0.875 1.00 0.00 41 LEU A O 14
ATOM 12815 N N . THR A 1 42 ? 36.241 -0.281 1.447 1.00 0.00 42 THR A N 14
ATOM 12816 C CA . THR A 1 42 ? 35.871 -0.041 2.875 1.00 0.00 42 THR A CA 14
ATOM 12817 C C . THR A 1 42 ? 35.978 1.460 3.178 1.00 0.00 42 THR A C 14
ATOM 12818 O O . THR A 1 42 ? 35.820 2.284 2.296 1.00 0.00 42 THR A O 14
ATOM 12829 N N . GLN A 1 43 ? 36.244 1.825 4.410 1.00 0.00 43 GLN A N 14
ATOM 12830 C CA . GLN A 1 43 ? 36.359 3.276 4.755 1.00 0.00 43 GLN A CA 14
ATOM 12831 C C . GLN A 1 43 ? 37.779 3.606 5.222 1.00 0.00 43 GLN A C 14
ATOM 12832 O O . GLN A 1 43 ? 38.160 3.294 6.333 1.00 0.00 43 GLN A O 14
ATOM 12846 N N . HIS A 1 44 ? 38.564 4.237 4.379 1.00 0.00 44 HIS A N 14
ATOM 12847 C CA . HIS A 1 44 ? 39.964 4.589 4.773 1.00 0.00 44 HIS A CA 14
ATOM 12848 C C . HIS A 1 44 ? 40.560 5.618 3.808 1.00 0.00 44 HIS A C 14
ATOM 12849 O O . HIS A 1 44 ? 39.988 5.927 2.779 1.00 0.00 44 HIS A O 14
ATOM 12863 N N . SER A 1 45 ? 41.716 6.141 4.135 1.00 0.00 45 SER A N 14
ATOM 12864 C CA . SER A 1 45 ? 42.374 7.147 3.244 1.00 0.00 45 SER A CA 14
ATOM 12865 C C . SER A 1 45 ? 43.564 6.505 2.529 1.00 0.00 45 SER A C 14
ATOM 12866 O O . SER A 1 45 ? 43.749 5.303 2.577 1.00 0.00 45 SER A O 14
ATOM 12874 N N . TRP A 1 46 ? 44.371 7.297 1.868 1.00 0.00 46 TRP A N 14
ATOM 12875 C CA . TRP A 1 46 ? 45.553 6.731 1.150 1.00 0.00 46 TRP A CA 14
ATOM 12876 C C . TRP A 1 46 ? 46.797 6.771 2.061 1.00 0.00 46 TRP A C 14
ATOM 12877 O O . TRP A 1 46 ? 47.644 5.902 2.009 1.00 0.00 46 TRP A O 14
ATOM 12898 N N . GLN A 1 47 ? 46.906 7.789 2.881 1.00 0.00 47 GLN A N 14
ATOM 12899 C CA . GLN A 1 47 ? 48.091 7.912 3.791 1.00 0.00 47 GLN A CA 14
ATOM 12900 C C . GLN A 1 47 ? 48.208 6.680 4.694 1.00 0.00 47 GLN A C 14
ATOM 12901 O O . GLN A 1 47 ? 49.139 5.905 4.577 1.00 0.00 47 GLN A O 14
ATOM 12915 N N . SER A 1 48 ? 47.270 6.490 5.591 1.00 0.00 48 SER A N 14
ATOM 12916 C CA . SER A 1 48 ? 47.326 5.298 6.500 1.00 0.00 48 SER A CA 14
ATOM 12917 C C . SER A 1 48 ? 47.369 4.007 5.674 1.00 0.00 48 SER A C 14
ATOM 12918 O O . SER A 1 48 ? 47.878 2.995 6.116 1.00 0.00 48 SER A O 14
ATOM 12926 N N . LEU A 1 49 ? 46.847 4.046 4.474 1.00 0.00 49 LEU A N 14
ATOM 12927 C CA . LEU A 1 49 ? 46.862 2.833 3.602 1.00 0.00 49 LEU A CA 14
ATOM 12928 C C . LEU A 1 49 ? 48.261 2.643 3.011 1.00 0.00 49 LEU A C 14
ATOM 12929 O O . LEU A 1 49 ? 48.760 1.537 2.914 1.00 0.00 49 LEU A O 14
ATOM 12945 N N . LYS A 1 50 ? 48.896 3.722 2.626 1.00 0.00 50 LYS A N 14
ATOM 12946 C CA . LYS A 1 50 ? 50.269 3.623 2.045 1.00 0.00 50 LYS A CA 14
ATOM 12947 C C . LYS A 1 50 ? 51.285 3.343 3.153 1.00 0.00 50 LYS A C 14
ATOM 12948 O O . LYS A 1 50 ? 52.205 2.566 2.979 1.00 0.00 50 LYS A O 14
ATOM 12967 N N . ASP A 1 51 ? 51.122 3.971 4.290 1.00 0.00 51 ASP A N 14
ATOM 12968 C CA . ASP A 1 51 ? 52.075 3.745 5.419 1.00 0.00 51 ASP A CA 14
ATOM 12969 C C . ASP A 1 51 ? 52.005 2.286 5.882 1.00 0.00 51 ASP A C 14
ATOM 12970 O O . ASP A 1 51 ? 53.006 1.697 6.247 1.00 0.00 51 ASP A O 14
ATOM 12979 N N . ARG A 1 52 ? 50.832 1.699 5.868 1.00 0.00 52 ARG A N 14
ATOM 12980 C CA . ARG A 1 52 ? 50.699 0.276 6.308 1.00 0.00 52 ARG A CA 14
ATOM 12981 C C . ARG A 1 52 ? 51.440 -0.647 5.338 1.00 0.00 52 ARG A C 14
ATOM 12982 O O . ARG A 1 52 ? 52.061 -1.613 5.740 1.00 0.00 52 ARG A O 14
ATOM 13003 N N . TYR A 1 53 ? 51.369 -0.360 4.061 1.00 0.00 53 TYR A N 14
ATOM 13004 C CA . TYR A 1 53 ? 52.061 -1.225 3.056 1.00 0.00 53 TYR A CA 14
ATOM 13005 C C . TYR A 1 53 ? 53.566 -1.274 3.335 1.00 0.00 53 TYR A C 14
ATOM 13006 O O . TYR A 1 53 ? 54.188 -2.315 3.248 1.00 0.00 53 TYR A O 14
ATOM 13024 N N . LEU A 1 54 ? 54.149 -0.156 3.671 1.00 0.00 54 LEU A N 14
ATOM 13025 C CA . LEU A 1 54 ? 55.612 -0.126 3.962 1.00 0.00 54 LEU A CA 14
ATOM 13026 C C . LEU A 1 54 ? 55.867 -0.469 5.434 1.00 0.00 54 LEU A C 14
ATOM 13027 O O . LEU A 1 54 ? 56.928 -0.943 5.793 1.00 0.00 54 LEU A O 14
ATOM 13043 N N . LYS A 1 55 ? 54.901 -0.228 6.288 1.00 0.00 55 LYS A N 14
ATOM 13044 C CA . LYS A 1 55 ? 55.078 -0.533 7.745 1.00 0.00 55 LYS A CA 14
ATOM 13045 C C . LYS A 1 55 ? 55.466 -2.002 7.944 1.00 0.00 55 LYS A C 14
ATOM 13046 O O . LYS A 1 55 ? 56.518 -2.303 8.478 1.00 0.00 55 LYS A O 14
ATOM 13065 N N . HIS A 1 56 ? 54.628 -2.915 7.517 1.00 0.00 56 HIS A N 14
ATOM 13066 C CA . HIS A 1 56 ? 54.958 -4.362 7.686 1.00 0.00 56 HIS A CA 14
ATOM 13067 C C . HIS A 1 56 ? 54.160 -5.242 6.715 1.00 0.00 56 HIS A C 14
ATOM 13068 O O . HIS A 1 56 ? 53.691 -6.305 7.078 1.00 0.00 56 HIS A O 14
ATOM 13082 N N . LEU A 1 57 ? 54.030 -4.826 5.476 1.00 0.00 57 LEU A N 14
ATOM 13083 C CA . LEU A 1 57 ? 53.292 -5.666 4.478 1.00 0.00 57 LEU A CA 14
ATOM 13084 C C . LEU A 1 57 ? 54.250 -6.092 3.366 1.00 0.00 57 LEU A C 14
ATOM 13085 O O . LEU A 1 57 ? 54.672 -7.231 3.298 1.00 0.00 57 LEU A O 14
ATOM 13101 N N . ARG A 1 58 ? 54.603 -5.178 2.493 1.00 0.00 58 ARG A N 14
ATOM 13102 C CA . ARG A 1 58 ? 55.547 -5.504 1.372 1.00 0.00 58 ARG A CA 14
ATOM 13103 C C . ARG A 1 58 ? 55.077 -6.745 0.604 1.00 0.00 58 ARG A C 14
ATOM 13104 O O . ARG A 1 58 ? 55.875 -7.486 0.062 1.00 0.00 58 ARG A O 14
ATOM 13125 N N . GLY A 1 59 ? 53.790 -6.969 0.557 1.00 0.00 59 GLY A N 14
ATOM 13126 C CA . GLY A 1 59 ? 53.258 -8.157 -0.173 1.00 0.00 59 GLY A CA 14
ATOM 13127 C C . GLY A 1 59 ? 53.294 -7.889 -1.678 1.00 0.00 59 GLY A C 14
ATOM 13128 O O . GLY A 1 59 ? 52.232 -7.826 -2.274 1.00 0.00 59 GLY A O 14
ATOM 13133 N N . GLY A 1 1 ? 46.321 6.232 17.412 1.00 0.00 1 GLY A N 15
ATOM 13134 C CA . GLY A 1 1 ? 44.854 6.040 17.228 1.00 0.00 1 GLY A CA 15
ATOM 13135 C C . GLY A 1 1 ? 44.569 5.612 15.787 1.00 0.00 1 GLY A C 15
ATOM 13136 O O . GLY A 1 1 ? 44.469 4.437 15.488 1.00 0.00 1 GLY A O 15
ATOM 13142 N N . ARG A 1 2 ? 44.435 6.561 14.890 1.00 0.00 2 ARG A N 15
ATOM 13143 C CA . ARG A 1 2 ? 44.150 6.228 13.454 1.00 0.00 2 ARG A CA 15
ATOM 13144 C C . ARG A 1 2 ? 42.935 5.298 13.345 1.00 0.00 2 ARG A C 15
ATOM 13145 O O . ARG A 1 2 ? 42.296 4.984 14.332 1.00 0.00 2 ARG A O 15
ATOM 13166 N N . ILE A 1 3 ? 42.613 4.860 12.154 1.00 0.00 3 ILE A N 15
ATOM 13167 C CA . ILE A 1 3 ? 41.437 3.953 11.976 1.00 0.00 3 ILE A CA 15
ATOM 13168 C C . ILE A 1 3 ? 41.848 2.503 12.243 1.00 0.00 3 ILE A C 15
ATOM 13169 O O . ILE A 1 3 ? 43.019 2.185 12.322 1.00 0.00 3 ILE A O 15
ATOM 13185 N N . ALA A 1 4 ? 40.887 1.624 12.379 1.00 0.00 4 ALA A N 15
ATOM 13186 C CA . ALA A 1 4 ? 41.210 0.188 12.640 1.00 0.00 4 ALA A CA 15
ATOM 13187 C C . ALA A 1 4 ? 41.582 -0.516 11.333 1.00 0.00 4 ALA A C 15
ATOM 13188 O O . ALA A 1 4 ? 41.622 0.093 10.280 1.00 0.00 4 ALA A O 15
ATOM 13195 N N . PHE A 1 5 ? 41.854 -1.794 11.395 1.00 0.00 5 PHE A N 15
ATOM 13196 C CA . PHE A 1 5 ? 42.226 -2.549 10.162 1.00 0.00 5 PHE A CA 15
ATOM 13197 C C . PHE A 1 5 ? 42.127 -4.057 10.420 1.00 0.00 5 PHE A C 15
ATOM 13198 O O . PHE A 1 5 ? 43.120 -4.719 10.659 1.00 0.00 5 PHE A O 15
ATOM 13215 N N . THR A 1 6 ? 40.937 -4.599 10.376 1.00 0.00 6 THR A N 15
ATOM 13216 C CA . THR A 1 6 ? 40.767 -6.066 10.621 1.00 0.00 6 THR A CA 15
ATOM 13217 C C . THR A 1 6 ? 41.347 -6.868 9.454 1.00 0.00 6 THR A C 15
ATOM 13218 O O . THR A 1 6 ? 41.935 -6.316 8.542 1.00 0.00 6 THR A O 15
ATOM 13229 N N . ASP A 1 7 ? 41.183 -8.166 9.477 1.00 0.00 7 ASP A N 15
ATOM 13230 C CA . ASP A 1 7 ? 41.721 -9.016 8.370 1.00 0.00 7 ASP A CA 15
ATOM 13231 C C . ASP A 1 7 ? 40.938 -8.757 7.081 1.00 0.00 7 ASP A C 15
ATOM 13232 O O . ASP A 1 7 ? 41.491 -8.765 5.997 1.00 0.00 7 ASP A O 15
ATOM 13241 N N . ALA A 1 8 ? 39.654 -8.530 7.196 1.00 0.00 8 ALA A N 15
ATOM 13242 C CA . ALA A 1 8 ? 38.824 -8.271 5.980 1.00 0.00 8 ALA A CA 15
ATOM 13243 C C . ALA A 1 8 ? 39.310 -7.005 5.268 1.00 0.00 8 ALA A C 15
ATOM 13244 O O . ALA A 1 8 ? 39.343 -6.941 4.054 1.00 0.00 8 ALA A O 15
ATOM 13251 N N . ASP A 1 9 ? 39.685 -6.001 6.018 1.00 0.00 9 ASP A N 15
ATOM 13252 C CA . ASP A 1 9 ? 40.172 -4.731 5.392 1.00 0.00 9 ASP A CA 15
ATOM 13253 C C . ASP A 1 9 ? 41.482 -4.983 4.640 1.00 0.00 9 ASP A C 15
ATOM 13254 O O . ASP A 1 9 ? 41.699 -4.456 3.566 1.00 0.00 9 ASP A O 15
ATOM 13263 N N . ASP A 1 10 ? 42.351 -5.789 5.197 1.00 0.00 10 ASP A N 15
ATOM 13264 C CA . ASP A 1 10 ? 43.652 -6.082 4.520 1.00 0.00 10 ASP A CA 15
ATOM 13265 C C . ASP A 1 10 ? 43.407 -6.861 3.224 1.00 0.00 10 ASP A C 15
ATOM 13266 O O . ASP A 1 10 ? 44.127 -6.711 2.254 1.00 0.00 10 ASP A O 15
ATOM 13275 N N . VAL A 1 11 ? 42.395 -7.692 3.204 1.00 0.00 11 VAL A N 15
ATOM 13276 C CA . VAL A 1 11 ? 42.096 -8.488 1.972 1.00 0.00 11 VAL A CA 15
ATOM 13277 C C . VAL A 1 11 ? 41.747 -7.547 0.815 1.00 0.00 11 VAL A C 15
ATOM 13278 O O . VAL A 1 11 ? 42.234 -7.704 -0.290 1.00 0.00 11 VAL A O 15
ATOM 13291 N N . ALA A 1 12 ? 40.910 -6.571 1.063 1.00 0.00 12 ALA A N 15
ATOM 13292 C CA . ALA A 1 12 ? 40.529 -5.614 -0.022 1.00 0.00 12 ALA A CA 15
ATOM 13293 C C . ALA A 1 12 ? 41.751 -4.800 -0.455 1.00 0.00 12 ALA A C 15
ATOM 13294 O O . ALA A 1 12 ? 41.985 -4.597 -1.631 1.00 0.00 12 ALA A O 15
ATOM 13301 N N . ILE A 1 13 ? 42.533 -4.342 0.489 1.00 0.00 13 ILE A N 15
ATOM 13302 C CA . ILE A 1 13 ? 43.751 -3.545 0.138 1.00 0.00 13 ILE A CA 15
ATOM 13303 C C . ILE A 1 13 ? 44.739 -4.436 -0.621 1.00 0.00 13 ILE A C 15
ATOM 13304 O O . ILE A 1 13 ? 45.287 -4.047 -1.635 1.00 0.00 13 ILE A O 15
ATOM 13320 N N . LEU A 1 14 ? 44.959 -5.632 -0.137 1.00 0.00 14 LEU A N 15
ATOM 13321 C CA . LEU A 1 14 ? 45.903 -6.567 -0.826 1.00 0.00 14 LEU A CA 15
ATOM 13322 C C . LEU A 1 14 ? 45.399 -6.858 -2.244 1.00 0.00 14 LEU A C 15
ATOM 13323 O O . LEU A 1 14 ? 46.046 -6.531 -3.221 1.00 0.00 14 LEU A O 15
ATOM 13339 N N . THR A 1 15 ? 44.246 -7.470 -2.360 1.00 0.00 15 THR A N 15
ATOM 13340 C CA . THR A 1 15 ? 43.681 -7.788 -3.713 1.00 0.00 15 THR A CA 15
ATOM 13341 C C . THR A 1 15 ? 43.658 -6.531 -4.594 1.00 0.00 15 THR A C 15
ATOM 13342 O O . THR A 1 15 ? 43.946 -6.584 -5.775 1.00 0.00 15 THR A O 15
ATOM 13353 N N . TYR A 1 16 ? 43.328 -5.403 -4.017 1.00 0.00 16 TYR A N 15
ATOM 13354 C CA . TYR A 1 16 ? 43.297 -4.135 -4.806 1.00 0.00 16 TYR A CA 15
ATOM 13355 C C . TYR A 1 16 ? 44.718 -3.773 -5.251 1.00 0.00 16 TYR A C 15
ATOM 13356 O O . TYR A 1 16 ? 44.985 -3.600 -6.425 1.00 0.00 16 TYR A O 15
ATOM 13374 N N . VAL A 1 17 ? 45.630 -3.667 -4.316 1.00 0.00 17 VAL A N 15
ATOM 13375 C CA . VAL A 1 17 ? 47.046 -3.326 -4.672 1.00 0.00 17 VAL A CA 15
ATOM 13376 C C . VAL A 1 17 ? 47.608 -4.374 -5.643 1.00 0.00 17 VAL A C 15
ATOM 13377 O O . VAL A 1 17 ? 48.233 -4.043 -6.633 1.00 0.00 17 VAL A O 15
ATOM 13390 N N . LYS A 1 18 ? 47.383 -5.631 -5.362 1.00 0.00 18 LYS A N 15
ATOM 13391 C CA . LYS A 1 18 ? 47.894 -6.712 -6.261 1.00 0.00 18 LYS A CA 15
ATOM 13392 C C . LYS A 1 18 ? 47.198 -6.656 -7.630 1.00 0.00 18 LYS A C 15
ATOM 13393 O O . LYS A 1 18 ? 47.645 -7.269 -8.582 1.00 0.00 18 LYS A O 15
ATOM 13412 N N . GLU A 1 19 ? 46.105 -5.937 -7.734 1.00 0.00 19 GLU A N 15
ATOM 13413 C CA . GLU A 1 19 ? 45.377 -5.854 -9.036 1.00 0.00 19 GLU A CA 15
ATOM 13414 C C . GLU A 1 19 ? 45.865 -4.657 -9.862 1.00 0.00 19 GLU A C 15
ATOM 13415 O O . GLU A 1 19 ? 46.124 -4.780 -11.045 1.00 0.00 19 GLU A O 15
ATOM 13427 N N . ASN A 1 20 ? 45.983 -3.501 -9.254 1.00 0.00 20 ASN A N 15
ATOM 13428 C CA . ASN A 1 20 ? 46.444 -2.296 -10.016 1.00 0.00 20 ASN A CA 15
ATOM 13429 C C . ASN A 1 20 ? 47.966 -2.156 -9.936 1.00 0.00 20 ASN A C 15
ATOM 13430 O O . ASN A 1 20 ? 48.647 -2.124 -10.942 1.00 0.00 20 ASN A O 15
ATOM 13441 N N . ALA A 1 21 ? 48.496 -2.042 -8.739 1.00 0.00 21 ALA A N 15
ATOM 13442 C CA . ALA A 1 21 ? 49.979 -1.871 -8.555 1.00 0.00 21 ALA A CA 15
ATOM 13443 C C . ALA A 1 21 ? 50.788 -2.829 -9.441 1.00 0.00 21 ALA A C 15
ATOM 13444 O O . ALA A 1 21 ? 50.984 -3.985 -9.112 1.00 0.00 21 ALA A O 15
ATOM 13451 N N . ARG A 1 22 ? 51.266 -2.343 -10.558 1.00 0.00 22 ARG A N 15
ATOM 13452 C CA . ARG A 1 22 ? 52.074 -3.196 -11.476 1.00 0.00 22 ARG A CA 15
ATOM 13453 C C . ARG A 1 22 ? 53.289 -2.411 -11.980 1.00 0.00 22 ARG A C 15
ATOM 13454 O O . ARG A 1 22 ? 53.787 -2.651 -13.064 1.00 0.00 22 ARG A O 15
ATOM 13475 N N . SER A 1 23 ? 53.761 -1.470 -11.201 1.00 0.00 23 SER A N 15
ATOM 13476 C CA . SER A 1 23 ? 54.940 -0.658 -11.624 1.00 0.00 23 SER A CA 15
ATOM 13477 C C . SER A 1 23 ? 55.592 0.007 -10.402 1.00 0.00 23 SER A C 15
ATOM 13478 O O . SER A 1 23 ? 54.938 0.205 -9.397 1.00 0.00 23 SER A O 15
ATOM 13486 N N . PRO A 1 24 ? 56.860 0.338 -10.520 1.00 0.00 24 PRO A N 15
ATOM 13487 C CA . PRO A 1 24 ? 57.571 0.990 -9.392 1.00 0.00 24 PRO A CA 15
ATOM 13488 C C . PRO A 1 24 ? 57.108 2.443 -9.246 1.00 0.00 24 PRO A C 15
ATOM 13489 O O . PRO A 1 24 ? 57.878 3.370 -9.417 1.00 0.00 24 PRO A O 15
ATOM 13500 N N . SER A 1 25 ? 55.853 2.643 -8.933 1.00 0.00 25 SER A N 15
ATOM 13501 C CA . SER A 1 25 ? 55.323 4.029 -8.776 1.00 0.00 25 SER A CA 15
ATOM 13502 C C . SER A 1 25 ? 53.972 3.994 -8.056 1.00 0.00 25 SER A C 15
ATOM 13503 O O . SER A 1 25 ? 53.714 4.782 -7.166 1.00 0.00 25 SER A O 15
ATOM 13511 N N . SER A 1 26 ? 53.110 3.081 -8.434 1.00 0.00 26 SER A N 15
ATOM 13512 C CA . SER A 1 26 ? 51.773 2.987 -7.770 1.00 0.00 26 SER A CA 15
ATOM 13513 C C . SER A 1 26 ? 51.950 2.690 -6.280 1.00 0.00 26 SER A C 15
ATOM 13514 O O . SER A 1 26 ? 51.164 3.119 -5.456 1.00 0.00 26 SER A O 15
ATOM 13522 N N . VAL A 1 27 ? 52.981 1.963 -5.932 1.00 0.00 27 VAL A N 15
ATOM 13523 C CA . VAL A 1 27 ? 53.223 1.640 -4.493 1.00 0.00 27 VAL A CA 15
ATOM 13524 C C . VAL A 1 27 ? 54.205 2.645 -3.874 1.00 0.00 27 VAL A C 15
ATOM 13525 O O . VAL A 1 27 ? 54.791 2.387 -2.838 1.00 0.00 27 VAL A O 15
ATOM 13538 N N . THR A 1 28 ? 54.390 3.786 -4.497 1.00 0.00 28 THR A N 15
ATOM 13539 C CA . THR A 1 28 ? 55.333 4.803 -3.940 1.00 0.00 28 THR A CA 15
ATOM 13540 C C . THR A 1 28 ? 55.121 6.161 -4.620 1.00 0.00 28 THR A C 15
ATOM 13541 O O . THR A 1 28 ? 56.036 6.954 -4.735 1.00 0.00 28 THR A O 15
ATOM 13552 N N . GLY A 1 29 ? 53.919 6.432 -5.060 1.00 0.00 29 GLY A N 15
ATOM 13553 C CA . GLY A 1 29 ? 53.632 7.737 -5.724 1.00 0.00 29 GLY A CA 15
ATOM 13554 C C . GLY A 1 29 ? 52.282 8.284 -5.239 1.00 0.00 29 GLY A C 15
ATOM 13555 O O . GLY A 1 29 ? 51.730 9.194 -5.827 1.00 0.00 29 GLY A O 15
ATOM 13559 N N . ASN A 1 30 ? 51.742 7.739 -4.167 1.00 0.00 30 ASN A N 15
ATOM 13560 C CA . ASN A 1 30 ? 50.426 8.225 -3.633 1.00 0.00 30 ASN A CA 15
ATOM 13561 C C . ASN A 1 30 ? 49.342 8.213 -4.721 1.00 0.00 30 ASN A C 15
ATOM 13562 O O . ASN A 1 30 ? 48.333 8.882 -4.598 1.00 0.00 30 ASN A O 15
ATOM 13573 N N . ALA A 1 31 ? 49.532 7.458 -5.778 1.00 0.00 31 ALA A N 15
ATOM 13574 C CA . ALA A 1 31 ? 48.504 7.412 -6.861 1.00 0.00 31 ALA A CA 15
ATOM 13575 C C . ALA A 1 31 ? 47.502 6.290 -6.587 1.00 0.00 31 ALA A C 15
ATOM 13576 O O . ALA A 1 31 ? 46.357 6.536 -6.259 1.00 0.00 31 ALA A O 15
ATOM 13583 N N . LEU A 1 32 ? 47.928 5.056 -6.715 1.00 0.00 32 LEU A N 15
ATOM 13584 C CA . LEU A 1 32 ? 47.006 3.901 -6.457 1.00 0.00 32 LEU A CA 15
ATOM 13585 C C . LEU A 1 32 ? 46.369 4.034 -5.070 1.00 0.00 32 LEU A C 15
ATOM 13586 O O . LEU A 1 32 ? 45.250 3.613 -4.840 1.00 0.00 32 LEU A O 15
ATOM 13602 N N . TRP A 1 33 ? 47.081 4.628 -4.151 1.00 0.00 33 TRP A N 15
ATOM 13603 C CA . TRP A 1 33 ? 46.542 4.808 -2.770 1.00 0.00 33 TRP A CA 15
ATOM 13604 C C . TRP A 1 33 ? 45.449 5.877 -2.790 1.00 0.00 33 TRP A C 15
ATOM 13605 O O . TRP A 1 33 ? 44.327 5.637 -2.387 1.00 0.00 33 TRP A O 15
ATOM 13626 N N . LYS A 1 34 ? 45.768 7.059 -3.265 1.00 0.00 34 LYS A N 15
ATOM 13627 C CA . LYS A 1 34 ? 44.747 8.155 -3.324 1.00 0.00 34 LYS A CA 15
ATOM 13628 C C . LYS A 1 34 ? 43.513 7.689 -4.102 1.00 0.00 34 LYS A C 15
ATOM 13629 O O . LYS A 1 34 ? 42.396 8.059 -3.791 1.00 0.00 34 LYS A O 15
ATOM 13648 N N . ALA A 1 35 ? 43.710 6.870 -5.106 1.00 0.00 35 ALA A N 15
ATOM 13649 C CA . ALA A 1 35 ? 42.554 6.363 -5.908 1.00 0.00 35 ALA A CA 15
ATOM 13650 C C . ALA A 1 35 ? 41.595 5.592 -4.998 1.00 0.00 35 ALA A C 15
ATOM 13651 O O . ALA A 1 35 ? 40.389 5.721 -5.101 1.00 0.00 35 ALA A O 15
ATOM 13658 N N . MET A 1 36 ? 42.128 4.801 -4.099 1.00 0.00 36 MET A N 15
ATOM 13659 C CA . MET A 1 36 ? 41.252 4.024 -3.167 1.00 0.00 36 MET A CA 15
ATOM 13660 C C . MET A 1 36 ? 40.387 4.983 -2.342 1.00 0.00 36 MET A C 15
ATOM 13661 O O . MET A 1 36 ? 39.192 4.800 -2.211 1.00 0.00 36 MET A O 15
ATOM 13675 N N . GLU A 1 37 ? 40.986 6.013 -1.791 1.00 0.00 37 GLU A N 15
ATOM 13676 C CA . GLU A 1 37 ? 40.205 7.000 -0.972 1.00 0.00 37 GLU A CA 15
ATOM 13677 C C . GLU A 1 37 ? 39.007 7.532 -1.766 1.00 0.00 37 GLU A C 15
ATOM 13678 O O . GLU A 1 37 ? 37.961 7.817 -1.211 1.00 0.00 37 GLU A O 15
ATOM 13690 N N . LYS A 1 38 ? 39.153 7.661 -3.059 1.00 0.00 38 LYS A N 15
ATOM 13691 C CA . LYS A 1 38 ? 38.029 8.166 -3.900 1.00 0.00 38 LYS A CA 15
ATOM 13692 C C . LYS A 1 38 ? 37.156 6.996 -4.375 1.00 0.00 38 LYS A C 15
ATOM 13693 O O . LYS A 1 38 ? 35.988 7.166 -4.671 1.00 0.00 38 LYS A O 15
ATOM 13712 N N . SER A 1 39 ? 37.717 5.812 -4.449 1.00 0.00 39 SER A N 15
ATOM 13713 C CA . SER A 1 39 ? 36.924 4.629 -4.903 1.00 0.00 39 SER A CA 15
ATOM 13714 C C . SER A 1 39 ? 37.567 3.330 -4.398 1.00 0.00 39 SER A C 15
ATOM 13715 O O . SER A 1 39 ? 38.137 2.572 -5.162 1.00 0.00 39 SER A O 15
ATOM 13723 N N . SER A 1 40 ? 37.475 3.070 -3.118 1.00 0.00 40 SER A N 15
ATOM 13724 C CA . SER A 1 40 ? 38.074 1.821 -2.557 1.00 0.00 40 SER A CA 15
ATOM 13725 C C . SER A 1 40 ? 36.974 0.821 -2.203 1.00 0.00 40 SER A C 15
ATOM 13726 O O . SER A 1 40 ? 35.799 1.082 -2.393 1.00 0.00 40 SER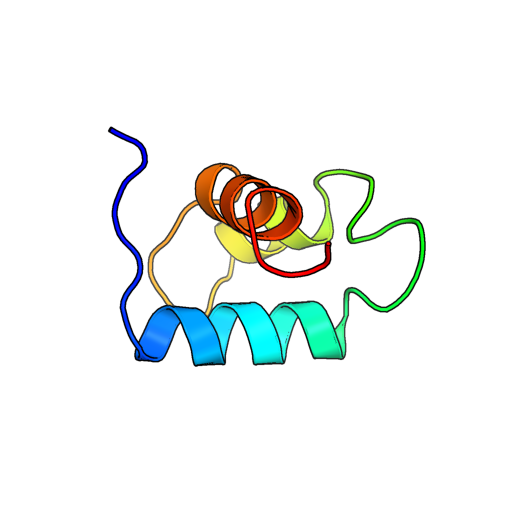 A O 15
ATOM 13734 N N . LEU A 1 41 ? 37.346 -0.323 -1.685 1.00 0.00 41 LEU A N 15
ATOM 13735 C CA . LEU A 1 41 ? 36.329 -1.350 -1.312 1.00 0.00 41 LEU A CA 15
ATOM 13736 C C . LEU A 1 41 ? 35.772 -1.057 0.084 1.00 0.00 41 LEU A C 15
ATOM 13737 O O . LEU A 1 41 ? 34.628 -1.349 0.378 1.00 0.00 41 LEU A O 15
ATOM 13753 N N . THR A 1 42 ? 36.573 -0.480 0.941 1.00 0.00 42 THR A N 15
ATOM 13754 C CA . THR A 1 42 ? 36.101 -0.160 2.321 1.00 0.00 42 THR A CA 15
ATOM 13755 C C . THR A 1 42 ? 36.176 1.350 2.566 1.00 0.00 42 THR A C 15
ATOM 13756 O O . THR A 1 42 ? 36.606 2.104 1.713 1.00 0.00 42 THR A O 15
ATOM 13767 N N . GLN A 1 43 ? 35.760 1.794 3.726 1.00 0.00 43 GLN A N 15
ATOM 13768 C CA . GLN A 1 43 ? 35.804 3.255 4.034 1.00 0.00 43 GLN A CA 15
ATOM 13769 C C . GLN A 1 43 ? 37.119 3.602 4.739 1.00 0.00 43 GLN A C 15
ATOM 13770 O O . GLN A 1 43 ? 37.239 3.472 5.943 1.00 0.00 43 GLN A O 15
ATOM 13784 N N . HIS A 1 44 ? 38.105 4.037 3.995 1.00 0.00 44 HIS A N 15
ATOM 13785 C CA . HIS A 1 44 ? 39.419 4.390 4.615 1.00 0.00 44 HIS A CA 15
ATOM 13786 C C . HIS A 1 44 ? 40.096 5.516 3.825 1.00 0.00 44 HIS A C 15
ATOM 13787 O O . HIS A 1 44 ? 39.533 6.054 2.890 1.00 0.00 44 HIS A O 15
ATOM 13801 N N . SER A 1 45 ? 41.303 5.870 4.196 1.00 0.00 45 SER A N 15
ATOM 13802 C CA . SER A 1 45 ? 42.030 6.959 3.468 1.00 0.00 45 SER A CA 15
ATOM 13803 C C . SER A 1 45 ? 43.211 6.370 2.688 1.00 0.00 45 SER A C 15
ATOM 13804 O O . SER A 1 45 ? 43.326 5.168 2.541 1.00 0.00 45 SER A O 15
ATOM 13812 N N . TRP A 1 46 ? 44.085 7.208 2.182 1.00 0.00 46 TRP A N 15
ATOM 13813 C CA . TRP A 1 46 ? 45.255 6.695 1.406 1.00 0.00 46 TRP A CA 15
ATOM 13814 C C . TRP A 1 46 ? 46.542 6.766 2.254 1.00 0.00 46 TRP A C 15
ATOM 13815 O O . TRP A 1 46 ? 47.409 5.922 2.148 1.00 0.00 46 TRP A O 15
ATOM 13836 N N . GLN A 1 47 ? 46.666 7.774 3.087 1.00 0.00 47 GLN A N 15
ATOM 13837 C CA . GLN A 1 47 ? 47.894 7.910 3.939 1.00 0.00 47 GLN A CA 15
ATOM 13838 C C . GLN A 1 47 ? 48.100 6.647 4.781 1.00 0.00 47 GLN A C 15
ATOM 13839 O O . GLN A 1 47 ? 49.090 5.953 4.639 1.00 0.00 47 GLN A O 15
ATOM 13853 N N . SER A 1 48 ? 47.164 6.337 5.644 1.00 0.00 48 SER A N 15
ATOM 13854 C CA . SER A 1 48 ? 47.295 5.104 6.484 1.00 0.00 48 SER A CA 15
ATOM 13855 C C . SER A 1 48 ? 47.386 3.873 5.577 1.00 0.00 48 SER A C 15
ATOM 13856 O O . SER A 1 48 ? 48.002 2.881 5.918 1.00 0.00 48 SER A O 15
ATOM 13864 N N . LEU A 1 49 ? 46.780 3.944 4.418 1.00 0.00 49 LEU A N 15
ATOM 13865 C CA . LEU A 1 49 ? 46.829 2.792 3.468 1.00 0.00 49 LEU A CA 15
ATOM 13866 C C . LEU A 1 49 ? 48.249 2.633 2.916 1.00 0.00 49 LEU A C 15
ATOM 13867 O O . LEU A 1 49 ? 48.820 1.560 2.951 1.00 0.00 49 LEU A O 15
ATOM 13883 N N . LYS A 1 50 ? 48.819 3.699 2.412 1.00 0.00 50 LYS A N 15
ATOM 13884 C CA . LYS A 1 50 ? 50.205 3.624 1.859 1.00 0.00 50 LYS A CA 15
ATOM 13885 C C . LYS A 1 50 ? 51.199 3.295 2.977 1.00 0.00 50 LYS A C 15
ATOM 13886 O O . LYS A 1 50 ? 52.130 2.535 2.788 1.00 0.00 50 LYS A O 15
ATOM 13905 N N . ASP A 1 51 ? 51.003 3.865 4.139 1.00 0.00 51 ASP A N 15
ATOM 13906 C CA . ASP A 1 51 ? 51.932 3.595 5.280 1.00 0.00 51 ASP A CA 15
ATOM 13907 C C . ASP A 1 51 ? 51.864 2.121 5.691 1.00 0.00 51 ASP A C 15
ATOM 13908 O O . ASP A 1 51 ? 52.870 1.506 5.988 1.00 0.00 51 ASP A O 15
ATOM 13917 N N . ARG A 1 52 ? 50.683 1.556 5.717 1.00 0.00 52 ARG A N 15
ATOM 13918 C CA . ARG A 1 52 ? 50.542 0.121 6.122 1.00 0.00 52 ARG A CA 15
ATOM 13919 C C . ARG A 1 52 ? 51.346 -0.786 5.174 1.00 0.00 52 ARG A C 15
ATOM 13920 O O . ARG A 1 52 ? 51.977 -1.732 5.608 1.00 0.00 52 ARG A O 15
ATOM 13941 N N . TYR A 1 53 ? 51.332 -0.507 3.893 1.00 0.00 53 TYR A N 15
ATOM 13942 C CA . TYR A 1 53 ? 52.103 -1.361 2.931 1.00 0.00 53 TYR A CA 15
ATOM 13943 C C . TYR A 1 53 ? 53.589 -1.361 3.292 1.00 0.00 53 TYR A C 15
ATOM 13944 O O . TYR A 1 53 ? 54.220 -2.400 3.366 1.00 0.00 53 TYR A O 15
ATOM 13962 N N . LEU A 1 54 ? 54.150 -0.203 3.517 1.00 0.00 54 LEU A N 15
ATOM 13963 C CA . LEU A 1 54 ? 55.598 -0.123 3.879 1.00 0.00 54 LEU A CA 15
ATOM 13964 C C . LEU A 1 54 ? 55.796 -0.435 5.366 1.00 0.00 54 LEU A C 15
ATOM 13965 O O . LEU A 1 54 ? 56.866 -0.837 5.782 1.00 0.00 54 LEU A O 15
ATOM 13981 N N . LYS A 1 55 ? 54.777 -0.247 6.169 1.00 0.00 55 LYS A N 15
ATOM 13982 C CA . LYS A 1 55 ? 54.907 -0.527 7.633 1.00 0.00 55 LYS A CA 15
ATOM 13983 C C . LYS A 1 55 ? 55.330 -1.980 7.868 1.00 0.00 55 LYS A C 15
ATOM 13984 O O . LYS A 1 55 ? 56.337 -2.241 8.500 1.00 0.00 55 LYS A O 15
ATOM 14003 N N . HIS A 1 56 ? 54.574 -2.927 7.363 1.00 0.00 56 HIS A N 15
ATOM 14004 C CA . HIS A 1 56 ? 54.951 -4.358 7.565 1.00 0.00 56 HIS A CA 15
ATOM 14005 C C . HIS A 1 56 ? 54.230 -5.286 6.580 1.00 0.00 56 HIS A C 15
ATOM 14006 O O . HIS A 1 56 ? 53.795 -6.361 6.948 1.00 0.00 56 HIS A O 15
ATOM 14020 N N . LEU A 1 57 ? 54.125 -4.902 5.329 1.00 0.00 57 LEU A N 15
ATOM 14021 C CA . LEU A 1 57 ? 53.460 -5.798 4.329 1.00 0.00 57 LEU A CA 15
ATOM 14022 C C . LEU A 1 57 ? 54.462 -6.204 3.245 1.00 0.00 57 LEU A C 15
ATOM 14023 O O . LEU A 1 57 ? 54.795 -7.365 3.104 1.00 0.00 57 LEU A O 15
ATOM 14039 N N . ARG A 1 58 ? 54.944 -5.256 2.480 1.00 0.00 58 ARG A N 15
ATOM 14040 C CA . ARG A 1 58 ? 55.929 -5.589 1.402 1.00 0.00 58 ARG A CA 15
ATOM 14041 C C . ARG A 1 58 ? 57.188 -6.213 2.012 1.00 0.00 58 ARG A C 15
ATOM 14042 O O . ARG A 1 58 ? 57.396 -6.161 3.210 1.00 0.00 58 ARG A O 15
ATOM 14063 N N . GLY A 1 59 ? 58.027 -6.800 1.196 1.00 0.00 59 GLY A N 15
ATOM 14064 C CA . GLY A 1 59 ? 59.273 -7.429 1.724 1.00 0.00 59 GLY A CA 15
ATOM 14065 C C . GLY A 1 59 ? 59.533 -8.748 0.994 1.00 0.00 59 GLY A C 15
ATOM 14066 O O . GLY A 1 59 ? 59.133 -9.778 1.513 1.00 0.00 59 GLY A O 15
ATOM 14071 N N . GLY A 1 1 ? 33.045 5.387 10.288 1.00 0.00 1 GLY A N 16
ATOM 14072 C CA . GLY A 1 1 ? 34.495 5.728 10.347 1.00 0.00 1 GLY A CA 16
ATOM 14073 C C . GLY A 1 1 ? 35.274 4.549 10.932 1.00 0.00 1 GLY A C 16
ATOM 14074 O O . GLY A 1 1 ? 35.495 4.476 12.126 1.00 0.00 1 GLY A O 16
ATOM 14080 N N . ARG A 1 2 ? 35.689 3.627 10.100 1.00 0.00 2 ARG A N 16
ATOM 14081 C CA . ARG A 1 2 ? 36.456 2.448 10.603 1.00 0.00 2 ARG A CA 16
ATOM 14082 C C . ARG A 1 2 ? 37.952 2.767 10.643 1.00 0.00 2 ARG A C 16
ATOM 14083 O O . ARG A 1 2 ? 38.616 2.798 9.623 1.00 0.00 2 ARG A O 16
ATOM 14104 N N . ILE A 1 3 ? 38.486 3.002 11.815 1.00 0.00 3 ILE A N 16
ATOM 14105 C CA . ILE A 1 3 ? 39.941 3.319 11.932 1.00 0.00 3 ILE A CA 16
ATOM 14106 C C . ILE A 1 3 ? 40.717 2.075 12.387 1.00 0.00 3 ILE A C 16
ATOM 14107 O O . ILE A 1 3 ? 41.249 2.027 13.479 1.00 0.00 3 ILE A O 16
ATOM 14123 N N . ALA A 1 4 ? 40.778 1.070 11.551 1.00 0.00 4 ALA A N 16
ATOM 14124 C CA . ALA A 1 4 ? 41.512 -0.176 11.918 1.00 0.00 4 ALA A CA 16
ATOM 14125 C C . ALA A 1 4 ? 41.690 -1.062 10.684 1.00 0.00 4 ALA A C 16
ATOM 14126 O O . ALA A 1 4 ? 41.290 -0.705 9.591 1.00 0.00 4 ALA A O 16
ATOM 14133 N N . PHE A 1 5 ? 42.288 -2.213 10.852 1.00 0.00 5 PHE A N 16
ATOM 14134 C CA . PHE A 1 5 ? 42.498 -3.129 9.692 1.00 0.00 5 PHE A CA 16
ATOM 14135 C C . PHE A 1 5 ? 42.324 -4.586 10.126 1.00 0.00 5 PHE A C 16
ATOM 14136 O O . PHE A 1 5 ? 43.256 -5.222 10.581 1.00 0.00 5 PHE A O 16
ATOM 14153 N N . THR A 1 6 ? 41.135 -5.117 9.984 1.00 0.00 6 THR A N 16
ATOM 14154 C CA . THR A 1 6 ? 40.889 -6.535 10.382 1.00 0.00 6 THR A CA 16
ATOM 14155 C C . THR A 1 6 ? 41.248 -7.474 9.227 1.00 0.00 6 THR A C 16
ATOM 14156 O O . THR A 1 6 ? 41.890 -7.075 8.273 1.00 0.00 6 THR A O 16
ATOM 14167 N N . ASP A 1 7 ? 40.842 -8.717 9.307 1.00 0.00 7 ASP A N 16
ATOM 14168 C CA . ASP A 1 7 ? 41.161 -9.683 8.212 1.00 0.00 7 ASP A CA 16
ATOM 14169 C C . ASP A 1 7 ? 40.410 -9.302 6.935 1.00 0.00 7 ASP A C 16
ATOM 14170 O O . ASP A 1 7 ? 40.901 -9.489 5.838 1.00 0.00 7 ASP A O 16
ATOM 14179 N N . ALA A 1 8 ? 39.224 -8.766 7.073 1.00 0.00 8 ALA A N 16
ATOM 14180 C CA . ALA A 1 8 ? 38.431 -8.367 5.869 1.00 0.00 8 ALA A CA 16
ATOM 14181 C C . ALA A 1 8 ? 39.005 -7.085 5.260 1.00 0.00 8 ALA A C 16
ATOM 14182 O O . ALA A 1 8 ? 38.999 -6.901 4.057 1.00 0.00 8 ALA A O 16
ATOM 14189 N N . ASP A 1 9 ? 39.498 -6.199 6.087 1.00 0.00 9 ASP A N 16
ATOM 14190 C CA . ASP A 1 9 ? 40.076 -4.922 5.567 1.00 0.00 9 ASP A CA 16
ATOM 14191 C C . ASP A 1 9 ? 41.394 -5.195 4.837 1.00 0.00 9 ASP A C 16
ATOM 14192 O O . ASP A 1 9 ? 41.634 -4.683 3.761 1.00 0.00 9 ASP A O 16
ATOM 14201 N N . ASP A 1 10 ? 42.249 -5.998 5.420 1.00 0.00 10 ASP A N 16
ATOM 14202 C CA . ASP A 1 10 ? 43.557 -6.310 4.764 1.00 0.00 10 ASP A CA 16
ATOM 14203 C C . ASP A 1 10 ? 43.323 -6.999 3.418 1.00 0.00 10 ASP A C 16
ATOM 14204 O O . ASP A 1 10 ? 43.952 -6.674 2.428 1.00 0.00 10 ASP A O 16
ATOM 14213 N N . VAL A 1 11 ? 42.421 -7.946 3.377 1.00 0.00 11 VAL A N 16
ATOM 14214 C CA . VAL A 1 11 ? 42.139 -8.662 2.094 1.00 0.00 11 VAL A CA 16
ATOM 14215 C C . VAL A 1 11 ? 41.620 -7.673 1.044 1.00 0.00 11 VAL A C 16
ATOM 14216 O O . VAL A 1 11 ? 41.789 -7.875 -0.144 1.00 0.00 11 VAL A O 16
ATOM 14229 N N . ALA A 1 12 ? 40.991 -6.609 1.475 1.00 0.00 12 ALA A N 16
ATOM 14230 C CA . ALA A 1 12 ? 40.461 -5.604 0.506 1.00 0.00 12 ALA A CA 16
ATOM 14231 C C . ALA A 1 12 ? 41.597 -4.717 -0.009 1.00 0.00 12 ALA A C 16
ATOM 14232 O O . ALA A 1 12 ? 41.708 -4.461 -1.193 1.00 0.00 12 ALA A O 16
ATOM 14239 N N . ILE A 1 13 ? 42.441 -4.248 0.876 1.00 0.00 13 ILE A N 16
ATOM 14240 C CA . ILE A 1 13 ? 43.578 -3.376 0.445 1.00 0.00 13 ILE A CA 16
ATOM 14241 C C . ILE A 1 13 ? 44.606 -4.207 -0.332 1.00 0.00 13 ILE A C 16
ATOM 14242 O O . ILE A 1 13 ? 45.265 -3.714 -1.227 1.00 0.00 13 ILE A O 16
ATOM 14258 N N . LEU A 1 14 ? 44.738 -5.465 0.004 1.00 0.00 14 LEU A N 16
ATOM 14259 C CA . LEU A 1 14 ? 45.716 -6.339 -0.714 1.00 0.00 14 LEU A CA 16
ATOM 14260 C C . LEU A 1 14 ? 45.227 -6.596 -2.145 1.00 0.00 14 LEU A C 16
ATOM 14261 O O . LEU A 1 14 ? 45.898 -6.273 -3.105 1.00 0.00 14 LEU A O 16
ATOM 14277 N N . THR A 1 15 ? 44.062 -7.180 -2.289 1.00 0.00 15 THR A N 16
ATOM 14278 C CA . THR A 1 15 ? 43.513 -7.472 -3.657 1.00 0.00 15 THR A CA 16
ATOM 14279 C C . THR A 1 15 ? 43.574 -6.224 -4.550 1.00 0.00 15 THR A C 16
ATOM 14280 O O . THR A 1 15 ? 43.874 -6.310 -5.726 1.00 0.00 15 THR A O 16
ATOM 14291 N N . TYR A 1 16 ? 43.300 -5.071 -3.995 1.00 0.00 16 TYR A N 16
ATOM 14292 C CA . TYR A 1 16 ? 43.351 -3.813 -4.804 1.00 0.00 16 TYR A CA 16
ATOM 14293 C C . TYR A 1 16 ? 44.800 -3.512 -5.196 1.00 0.00 16 TYR A C 16
ATOM 14294 O O . TYR A 1 16 ? 45.110 -3.298 -6.353 1.00 0.00 16 TYR A O 16
ATOM 14312 N N . VAL A 1 17 ? 45.685 -3.498 -4.234 1.00 0.00 17 VAL A N 16
ATOM 14313 C CA . VAL A 1 17 ? 47.124 -3.214 -4.530 1.00 0.00 17 VAL A CA 16
ATOM 14314 C C . VAL A 1 17 ? 47.714 -4.320 -5.417 1.00 0.00 17 VAL A C 16
ATOM 14315 O O . VAL A 1 17 ? 48.321 -4.051 -6.435 1.00 0.00 17 VAL A O 16
ATOM 14328 N N . LYS A 1 18 ? 47.545 -5.560 -5.029 1.00 0.00 18 LYS A N 16
ATOM 14329 C CA . LYS A 1 18 ? 48.104 -6.694 -5.836 1.00 0.00 18 LYS A CA 16
ATOM 14330 C C . LYS A 1 18 ? 47.631 -6.624 -7.294 1.00 0.00 18 LYS A C 16
ATOM 14331 O O . LYS A 1 18 ? 48.294 -7.115 -8.189 1.00 0.00 18 LYS A O 16
ATOM 14350 N N . GLU A 1 19 ? 46.492 -6.026 -7.536 1.00 0.00 19 GLU A N 16
ATOM 14351 C CA . GLU A 1 19 ? 45.974 -5.930 -8.934 1.00 0.00 19 GLU A CA 16
ATOM 14352 C C . GLU A 1 19 ? 46.624 -4.755 -9.670 1.00 0.00 19 GLU A C 16
ATOM 14353 O O . GLU A 1 19 ? 47.286 -4.933 -10.676 1.00 0.00 19 GLU A O 16
ATOM 14365 N N . ASN A 1 20 ? 46.436 -3.558 -9.178 1.00 0.00 20 ASN A N 16
ATOM 14366 C CA . ASN A 1 20 ? 47.038 -2.362 -9.848 1.00 0.00 20 ASN A CA 16
ATOM 14367 C C . ASN A 1 20 ? 48.524 -2.253 -9.502 1.00 0.00 20 ASN A C 16
ATOM 14368 O O . ASN A 1 20 ? 49.380 -2.294 -10.366 1.00 0.00 20 ASN A O 16
ATOM 14379 N N . ALA A 1 21 ? 48.831 -2.094 -8.239 1.00 0.00 21 ALA A N 16
ATOM 14380 C CA . ALA A 1 21 ? 50.260 -1.956 -7.802 1.00 0.00 21 ALA A CA 16
ATOM 14381 C C . ALA A 1 21 ? 51.147 -3.048 -8.411 1.00 0.00 21 ALA A C 16
ATOM 14382 O O . ALA A 1 21 ? 51.248 -4.143 -7.892 1.00 0.00 21 ALA A O 16
ATOM 14389 N N . ARG A 1 22 ? 51.800 -2.742 -9.503 1.00 0.00 22 ARG A N 16
ATOM 14390 C CA . ARG A 1 22 ? 52.699 -3.739 -10.156 1.00 0.00 22 ARG A CA 16
ATOM 14391 C C . ARG A 1 22 ? 53.803 -3.012 -10.930 1.00 0.00 22 ARG A C 16
ATOM 14392 O O . ARG A 1 22 ? 54.316 -3.510 -11.914 1.00 0.00 22 ARG A O 16
ATOM 14413 N N . SER A 1 23 ? 54.169 -1.834 -10.488 1.00 0.00 23 SER A N 16
ATOM 14414 C CA . SER A 1 23 ? 55.237 -1.060 -11.186 1.00 0.00 23 SER A CA 16
ATOM 14415 C C . SER A 1 23 ? 55.882 -0.056 -10.215 1.00 0.00 23 SER A C 16
ATOM 14416 O O . SER A 1 23 ? 55.292 0.285 -9.210 1.00 0.00 23 SER A O 16
ATOM 14424 N N . PRO A 1 24 ? 57.076 0.390 -10.541 1.00 0.00 24 PRO A N 16
ATOM 14425 C CA . PRO A 1 24 ? 57.778 1.362 -9.666 1.00 0.00 24 PRO A CA 16
ATOM 14426 C C . PRO A 1 24 ? 57.120 2.744 -9.764 1.00 0.00 24 PRO A C 16
ATOM 14427 O O . PRO A 1 24 ? 57.723 3.698 -10.219 1.00 0.00 24 PRO A O 16
ATOM 14438 N N . SER A 1 25 ? 55.886 2.853 -9.338 1.00 0.00 25 SER A N 16
ATOM 14439 C CA . SER A 1 25 ? 55.181 4.170 -9.401 1.00 0.00 25 SER A CA 16
ATOM 14440 C C . SER A 1 25 ? 53.959 4.165 -8.478 1.00 0.00 25 SER A C 16
ATOM 14441 O O . SER A 1 25 ? 53.740 5.092 -7.721 1.00 0.00 25 SER A O 16
ATOM 14449 N N . SER A 1 26 ? 53.163 3.129 -8.542 1.00 0.00 26 SER A N 16
ATOM 14450 C CA . SER A 1 26 ? 51.947 3.056 -7.675 1.00 0.00 26 SER A CA 16
ATOM 14451 C C . SER A 1 26 ? 52.344 2.971 -6.196 1.00 0.00 26 SER A C 16
ATOM 14452 O O . SER A 1 26 ? 51.991 3.822 -5.403 1.00 0.00 26 SER A O 16
ATOM 14460 N N . VAL A 1 27 ? 53.068 1.945 -5.824 1.00 0.00 27 VAL A N 16
ATOM 14461 C CA . VAL A 1 27 ? 53.483 1.793 -4.391 1.00 0.00 27 VAL A CA 16
ATOM 14462 C C . VAL A 1 27 ? 54.523 2.853 -3.999 1.00 0.00 27 VAL A C 16
ATOM 14463 O O . VAL A 1 27 ? 54.740 3.107 -2.829 1.00 0.00 27 VAL A O 16
ATOM 14476 N N . THR A 1 28 ? 55.168 3.470 -4.961 1.00 0.00 28 THR A N 16
ATOM 14477 C CA . THR A 1 28 ? 56.192 4.508 -4.632 1.00 0.00 28 THR A CA 16
ATOM 14478 C C . THR A 1 28 ? 55.554 5.899 -4.604 1.00 0.00 28 THR A C 16
ATOM 14479 O O . THR A 1 28 ? 55.907 6.735 -3.792 1.00 0.00 28 THR A O 16
ATOM 14490 N N . GLY A 1 29 ? 54.621 6.154 -5.486 1.00 0.00 29 GLY A N 16
ATOM 14491 C CA . GLY A 1 29 ? 53.957 7.491 -5.517 1.00 0.00 29 GLY A CA 16
ATOM 14492 C C . GLY A 1 29 ? 52.712 7.467 -4.631 1.00 0.00 29 GLY A C 16
ATOM 14493 O O . GLY A 1 29 ? 52.644 6.736 -3.661 1.00 0.00 29 GLY A O 16
ATOM 14497 N N . ASN A 1 30 ? 51.726 8.263 -4.960 1.00 0.00 30 ASN A N 16
ATOM 14498 C CA . ASN A 1 30 ? 50.475 8.296 -4.143 1.00 0.00 30 ASN A CA 16
ATOM 14499 C C . ASN A 1 30 ? 49.248 8.348 -5.059 1.00 0.00 30 ASN A C 16
ATOM 14500 O O . ASN A 1 30 ? 48.247 8.957 -4.732 1.00 0.00 30 ASN A O 16
ATOM 14511 N N . ALA A 1 31 ? 49.323 7.716 -6.203 1.00 0.00 31 ALA A N 16
ATOM 14512 C CA . ALA A 1 31 ? 48.168 7.729 -7.151 1.00 0.00 31 ALA A CA 16
ATOM 14513 C C . ALA A 1 31 ? 47.237 6.546 -6.883 1.00 0.00 31 ALA A C 16
ATOM 14514 O O . ALA A 1 31 ? 46.058 6.715 -6.637 1.00 0.00 31 ALA A O 16
ATOM 14521 N N . LEU A 1 32 ? 47.762 5.347 -6.936 1.00 0.00 32 LEU A N 16
ATOM 14522 C CA . LEU A 1 32 ? 46.917 4.134 -6.692 1.00 0.00 32 LEU A CA 16
ATOM 14523 C C . LEU A 1 32 ? 46.244 4.224 -5.320 1.00 0.00 32 LEU A C 16
ATOM 14524 O O . LEU A 1 32 ? 45.122 3.791 -5.134 1.00 0.00 32 LEU A O 16
ATOM 14540 N N . TRP A 1 33 ? 46.929 4.787 -4.359 1.00 0.00 33 TRP A N 16
ATOM 14541 C CA . TRP A 1 33 ? 46.349 4.916 -2.986 1.00 0.00 33 TRP A CA 16
ATOM 14542 C C . TRP A 1 33 ? 45.301 6.030 -2.976 1.00 0.00 33 TRP A C 16
ATOM 14543 O O . TRP A 1 33 ? 44.194 5.846 -2.506 1.00 0.00 33 TRP A O 16
ATOM 14564 N N . LYS A 1 34 ? 45.641 7.184 -3.503 1.00 0.00 34 LYS A N 16
ATOM 14565 C CA . LYS A 1 34 ? 44.661 8.317 -3.537 1.00 0.00 34 LYS A CA 16
ATOM 14566 C C . LYS A 1 34 ? 43.398 7.889 -4.291 1.00 0.00 34 LYS A C 16
ATOM 14567 O O . LYS A 1 34 ? 42.293 8.262 -3.936 1.00 0.00 34 LYS A O 16
ATOM 14586 N N . ALA A 1 35 ? 43.556 7.094 -5.320 1.00 0.00 35 ALA A N 16
ATOM 14587 C CA . ALA A 1 35 ? 42.368 6.618 -6.094 1.00 0.00 35 ALA A CA 16
ATOM 14588 C C . ALA A 1 35 ? 41.469 5.787 -5.178 1.00 0.00 35 ALA A C 16
ATOM 14589 O O . ALA A 1 35 ? 40.257 5.867 -5.240 1.00 0.00 35 ALA A O 16
ATOM 14596 N N . MET A 1 36 ? 42.064 4.999 -4.317 1.00 0.00 36 MET A N 16
ATOM 14597 C CA . MET A 1 36 ? 41.257 4.165 -3.375 1.00 0.00 36 MET A CA 16
ATOM 14598 C C . MET A 1 36 ? 40.438 5.078 -2.458 1.00 0.00 36 MET A C 16
ATOM 14599 O O . MET A 1 36 ? 39.262 4.862 -2.237 1.00 0.00 36 MET A O 16
ATOM 14613 N N . GLU A 1 37 ? 41.055 6.106 -1.924 1.00 0.00 37 GLU A N 16
ATOM 14614 C CA . GLU A 1 37 ? 40.321 7.049 -1.016 1.00 0.00 37 GLU A CA 16
ATOM 14615 C C . GLU A 1 37 ? 39.052 7.568 -1.703 1.00 0.00 37 GLU A C 16
ATOM 14616 O O . GLU A 1 37 ? 38.048 7.817 -1.063 1.00 0.00 37 GLU A O 16
ATOM 14628 N N . LYS A 1 38 ? 39.094 7.717 -3.002 1.00 0.00 38 LYS A N 16
ATOM 14629 C CA . LYS A 1 38 ? 37.892 8.205 -3.744 1.00 0.00 38 LYS A CA 16
ATOM 14630 C C . LYS A 1 38 ? 36.972 7.029 -4.090 1.00 0.00 38 LYS A C 16
ATOM 14631 O O . LYS A 1 38 ? 35.781 7.199 -4.276 1.00 0.00 38 LYS A O 16
ATOM 14650 N N . SER A 1 39 ? 37.516 5.840 -4.176 1.00 0.00 39 SER A N 16
ATOM 14651 C CA . SER A 1 39 ? 36.679 4.650 -4.511 1.00 0.00 39 SER A CA 16
ATOM 14652 C C . SER A 1 39 ? 37.378 3.366 -4.052 1.00 0.00 39 SER A C 16
ATOM 14653 O O . SER A 1 39 ? 37.878 2.599 -4.855 1.00 0.00 39 SER A O 16
ATOM 14661 N N . SER A 1 40 ? 37.415 3.127 -2.765 1.00 0.00 40 SER A N 16
ATOM 14662 C CA . SER A 1 40 ? 38.079 1.895 -2.245 1.00 0.00 40 SER A CA 16
ATOM 14663 C C . SER A 1 40 ? 37.034 0.923 -1.694 1.00 0.00 40 SER A C 16
ATOM 14664 O O . SER A 1 40 ? 35.854 1.224 -1.656 1.00 0.00 40 SER A O 16
ATOM 14672 N N . LEU A 1 41 ? 37.460 -0.236 -1.266 1.00 0.00 41 LEU A N 16
ATOM 14673 C CA . LEU A 1 41 ? 36.498 -1.235 -0.712 1.00 0.00 41 LEU A CA 16
ATOM 14674 C C . LEU A 1 41 ? 36.300 -1.003 0.790 1.00 0.00 41 LEU A C 16
ATOM 14675 O O . LEU A 1 41 ? 35.262 -1.319 1.341 1.00 0.00 41 LEU A O 16
ATOM 14691 N N . THR A 1 42 ? 37.287 -0.451 1.451 1.00 0.00 42 THR A N 16
ATOM 14692 C CA . THR A 1 42 ? 37.162 -0.190 2.919 1.00 0.00 42 THR A CA 16
ATOM 14693 C C . THR A 1 42 ? 37.068 1.315 3.175 1.00 0.00 42 THR A C 16
ATOM 14694 O O . THR A 1 42 ? 37.108 2.112 2.256 1.00 0.00 42 THR A O 16
ATOM 14705 N N . GLN A 1 43 ? 36.946 1.708 4.417 1.00 0.00 43 GLN A N 16
ATOM 14706 C CA . GLN A 1 43 ? 36.851 3.160 4.743 1.00 0.00 43 GLN A CA 16
ATOM 14707 C C . GLN A 1 43 ? 38.171 3.656 5.332 1.00 0.00 43 GLN A C 16
ATOM 14708 O O . GLN A 1 43 ? 38.430 3.504 6.511 1.00 0.00 43 GLN A O 16
ATOM 14722 N N . HIS A 1 44 ? 39.007 4.247 4.517 1.00 0.00 44 HIS A N 16
ATOM 14723 C CA . HIS A 1 44 ? 40.317 4.754 5.023 1.00 0.00 44 HIS A CA 16
ATOM 14724 C C . HIS A 1 44 ? 40.923 5.754 4.040 1.00 0.00 44 HIS A C 16
ATOM 14725 O O . HIS A 1 44 ? 40.627 5.735 2.859 1.00 0.00 44 HIS A O 16
ATOM 14739 N N . SER A 1 45 ? 41.778 6.617 4.521 1.00 0.00 45 SER A N 16
ATOM 14740 C CA . SER A 1 45 ? 42.424 7.616 3.617 1.00 0.00 45 SER A CA 16
ATOM 14741 C C . SER A 1 45 ? 43.387 6.891 2.679 1.00 0.00 45 SER A C 16
ATOM 14742 O O . SER A 1 45 ? 43.362 5.679 2.578 1.00 0.00 45 SER A O 16
ATOM 14750 N N . TRP A 1 46 ? 44.233 7.614 1.994 1.00 0.00 46 TRP A N 16
ATOM 14751 C CA . TRP A 1 46 ? 45.197 6.953 1.068 1.00 0.00 46 TRP A CA 16
ATOM 14752 C C . TRP A 1 46 ? 46.543 6.737 1.783 1.00 0.00 46 TRP A C 16
ATOM 14753 O O . TRP A 1 46 ? 47.240 5.770 1.542 1.00 0.00 46 TRP A O 16
ATOM 14774 N N . GLN A 1 47 ? 46.904 7.646 2.655 1.00 0.00 47 GLN A N 16
ATOM 14775 C CA . GLN A 1 47 ? 48.200 7.520 3.390 1.00 0.00 47 GLN A CA 16
ATOM 14776 C C . GLN A 1 47 ? 48.156 6.327 4.348 1.00 0.00 47 GLN A C 16
ATOM 14777 O O . GLN A 1 47 ? 49.066 5.522 4.386 1.00 0.00 47 GLN A O 16
ATOM 14791 N N . SER A 1 48 ? 47.105 6.207 5.123 1.00 0.00 48 SER A N 16
ATOM 14792 C CA . SER A 1 48 ? 47.001 5.059 6.085 1.00 0.00 48 SER A CA 16
ATOM 14793 C C . SER A 1 48 ? 47.156 3.729 5.340 1.00 0.00 48 SER A C 16
ATOM 14794 O O . SER A 1 48 ? 47.655 2.757 5.877 1.00 0.00 48 SER A O 16
ATOM 14802 N N . LEU A 1 49 ? 46.733 3.692 4.104 1.00 0.00 49 LEU A N 16
ATOM 14803 C CA . LEU A 1 49 ? 46.848 2.438 3.301 1.00 0.00 49 LEU A CA 16
ATOM 14804 C C . LEU A 1 49 ? 48.272 2.301 2.757 1.00 0.00 49 LEU A C 16
ATOM 14805 O O . LEU A 1 49 ? 48.816 1.215 2.683 1.00 0.00 49 LEU A O 16
ATOM 14821 N N . LYS A 1 50 ? 48.877 3.400 2.378 1.00 0.00 50 LYS A N 16
ATOM 14822 C CA . LYS A 1 50 ? 50.270 3.349 1.838 1.00 0.00 50 LYS A CA 16
ATOM 14823 C C . LYS A 1 50 ? 51.269 3.142 2.979 1.00 0.00 50 LYS A C 16
ATOM 14824 O O . LYS A 1 50 ? 52.199 2.364 2.868 1.00 0.00 50 LYS A O 16
ATOM 14843 N N . ASP A 1 51 ? 51.084 3.837 4.073 1.00 0.00 51 ASP A N 16
ATOM 14844 C CA . ASP A 1 51 ? 52.023 3.692 5.230 1.00 0.00 51 ASP A CA 16
ATOM 14845 C C . ASP A 1 51 ? 52.058 2.239 5.713 1.00 0.00 51 ASP A C 16
ATOM 14846 O O . ASP A 1 51 ? 53.115 1.686 5.956 1.00 0.00 51 ASP A O 16
ATOM 14855 N N . ARG A 1 52 ? 50.912 1.620 5.853 1.00 0.00 52 ARG A N 16
ATOM 14856 C CA . ARG A 1 52 ? 50.883 0.200 6.320 1.00 0.00 52 ARG A CA 16
ATOM 14857 C C . ARG A 1 52 ? 51.595 -0.696 5.303 1.00 0.00 52 ARG A C 16
ATOM 14858 O O . ARG A 1 52 ? 52.265 -1.644 5.664 1.00 0.00 52 ARG A O 16
ATOM 14879 N N . TYR A 1 53 ? 51.456 -0.396 4.034 1.00 0.00 53 TYR A N 16
ATOM 14880 C CA . TYR A 1 53 ? 52.128 -1.227 2.987 1.00 0.00 53 TYR A CA 16
ATOM 14881 C C . TYR A 1 53 ? 53.642 -1.246 3.222 1.00 0.00 53 TYR A C 16
ATOM 14882 O O . TYR A 1 53 ? 54.308 -2.234 2.975 1.00 0.00 53 TYR A O 16
ATOM 14900 N N . LEU A 1 54 ? 54.181 -0.159 3.709 1.00 0.00 54 LEU A N 16
ATOM 14901 C CA . LEU A 1 54 ? 55.649 -0.097 3.981 1.00 0.00 54 LEU A CA 16
ATOM 14902 C C . LEU A 1 54 ? 55.939 -0.540 5.419 1.00 0.00 54 LEU A C 16
ATOM 14903 O O . LEU A 1 54 ? 57.025 -0.990 5.730 1.00 0.00 54 LEU A O 16
ATOM 14919 N N . LYS A 1 55 ? 54.973 -0.412 6.298 1.00 0.00 55 LYS A N 16
ATOM 14920 C CA . LYS A 1 55 ? 55.184 -0.820 7.723 1.00 0.00 55 LYS A CA 16
ATOM 14921 C C . LYS A 1 55 ? 55.592 -2.293 7.802 1.00 0.00 55 LYS A C 16
ATOM 14922 O O . LYS A 1 55 ? 56.522 -2.649 8.503 1.00 0.00 55 LYS A O 16
ATOM 14941 N N . HIS A 1 56 ? 54.907 -3.150 7.083 1.00 0.00 56 HIS A N 16
ATOM 14942 C CA . HIS A 1 56 ? 55.260 -4.604 7.112 1.00 0.00 56 HIS A CA 16
ATOM 14943 C C . HIS A 1 56 ? 54.474 -5.390 6.053 1.00 0.00 56 HIS A C 16
ATOM 14944 O O . HIS A 1 56 ? 53.849 -6.389 6.351 1.00 0.00 56 HIS A O 16
ATOM 14958 N N . LEU A 1 57 ? 54.521 -4.955 4.817 1.00 0.00 57 LEU A N 16
ATOM 14959 C CA . LEU A 1 57 ? 53.797 -5.684 3.727 1.00 0.00 57 LEU A CA 16
ATOM 14960 C C . LEU A 1 57 ? 54.661 -5.722 2.462 1.00 0.00 57 LEU A C 16
ATOM 14961 O O . LEU A 1 57 ? 54.861 -6.763 1.865 1.00 0.00 57 LEU A O 16
ATOM 14977 N N . ARG A 1 58 ? 55.162 -4.586 2.051 1.00 0.00 58 ARG A N 16
ATOM 14978 C CA . ARG A 1 58 ? 56.009 -4.531 0.818 1.00 0.00 58 ARG A CA 16
ATOM 14979 C C . ARG A 1 58 ? 57.245 -5.422 0.968 1.00 0.00 58 ARG A C 16
ATOM 14980 O O . ARG A 1 58 ? 58.258 -5.008 1.502 1.00 0.00 58 ARG A O 16
ATOM 15001 N N . GLY A 1 59 ? 57.171 -6.639 0.492 1.00 0.00 59 GLY A N 16
ATOM 15002 C CA . GLY A 1 59 ? 58.338 -7.564 0.594 1.00 0.00 59 GLY A CA 16
ATOM 15003 C C . GLY A 1 59 ? 58.365 -8.208 1.981 1.00 0.00 59 GLY A C 16
ATOM 15004 O O . GLY A 1 59 ? 59.341 -8.010 2.687 1.00 0.00 59 GLY A O 16
ATOM 15009 N N . GLY A 1 1 ? 46.416 9.360 17.013 1.00 0.00 1 GLY A N 17
ATOM 15010 C CA . GLY A 1 1 ? 47.512 9.163 16.024 1.00 0.00 1 GLY A CA 17
ATOM 15011 C C . GLY A 1 1 ? 46.925 8.664 14.703 1.00 0.00 1 GLY A C 17
ATOM 15012 O O . GLY A 1 1 ? 46.832 9.400 13.738 1.00 0.00 1 GLY A O 17
ATOM 15018 N N . ARG A 1 2 ? 46.530 7.418 14.655 1.00 0.00 2 ARG A N 17
ATOM 15019 C CA . ARG A 1 2 ? 45.947 6.858 13.400 1.00 0.00 2 ARG A CA 17
ATOM 15020 C C . ARG A 1 2 ? 44.809 5.888 13.730 1.00 0.00 2 ARG A C 17
ATOM 15021 O O . ARG A 1 2 ? 44.526 5.620 14.882 1.00 0.00 2 ARG A O 17
ATOM 15042 N N . ILE A 1 3 ? 44.160 5.360 12.722 1.00 0.00 3 ILE A N 17
ATOM 15043 C CA . ILE A 1 3 ? 43.038 4.401 12.965 1.00 0.00 3 ILE A CA 17
ATOM 15044 C C . ILE A 1 3 ? 43.549 2.962 12.846 1.00 0.00 3 ILE A C 17
ATOM 15045 O O . ILE A 1 3 ? 44.644 2.720 12.373 1.00 0.00 3 ILE A O 17
ATOM 15061 N N . ALA A 1 4 ? 42.762 2.011 13.278 1.00 0.00 4 ALA A N 17
ATOM 15062 C CA . ALA A 1 4 ? 43.191 0.584 13.200 1.00 0.00 4 ALA A CA 17
ATOM 15063 C C . ALA A 1 4 ? 42.776 -0.025 11.859 1.00 0.00 4 ALA A C 17
ATOM 15064 O O . ALA A 1 4 ? 42.227 0.646 11.005 1.00 0.00 4 ALA A O 17
ATOM 15071 N N . PHE A 1 5 ? 43.034 -1.294 11.672 1.00 0.00 5 PHE A N 17
ATOM 15072 C CA . PHE A 1 5 ? 42.659 -1.961 10.391 1.00 0.00 5 PHE A CA 17
ATOM 15073 C C . PHE A 1 5 ? 42.075 -3.349 10.670 1.00 0.00 5 PHE A C 17
ATOM 15074 O O . PHE A 1 5 ? 42.720 -4.194 11.262 1.00 0.00 5 PHE A O 17
ATOM 15091 N N . THR A 1 6 ? 40.859 -3.583 10.247 1.00 0.00 6 THR A N 17
ATOM 15092 C CA . THR A 1 6 ? 40.224 -4.913 10.482 1.00 0.00 6 THR A CA 17
ATOM 15093 C C . THR A 1 6 ? 40.742 -5.931 9.463 1.00 0.00 6 THR A C 17
ATOM 15094 O O . THR A 1 6 ? 41.589 -5.625 8.646 1.00 0.00 6 THR A O 17
ATOM 15105 N N . ASP A 1 7 ? 40.240 -7.140 9.509 1.00 0.00 7 ASP A N 17
ATOM 15106 C CA . ASP A 1 7 ? 40.705 -8.186 8.546 1.00 0.00 7 ASP A CA 17
ATOM 15107 C C . ASP A 1 7 ? 40.121 -7.928 7.153 1.00 0.00 7 ASP A C 17
ATOM 15108 O O . ASP A 1 7 ? 40.729 -8.248 6.150 1.00 0.00 7 ASP A O 17
ATOM 15117 N N . ALA A 1 8 ? 38.946 -7.355 7.088 1.00 0.00 8 ALA A N 17
ATOM 15118 C CA . ALA A 1 8 ? 38.315 -7.077 5.759 1.00 0.00 8 ALA A CA 17
ATOM 15119 C C . ALA A 1 8 ? 39.155 -6.065 4.975 1.00 0.00 8 ALA A C 17
ATOM 15120 O O . ALA A 1 8 ? 39.411 -6.238 3.798 1.00 0.00 8 ALA A O 17
ATOM 15127 N N . ASP A 1 9 ? 39.580 -5.009 5.620 1.00 0.00 9 ASP A N 17
ATOM 15128 C CA . ASP A 1 9 ? 40.403 -3.974 4.918 1.00 0.00 9 ASP A CA 17
ATOM 15129 C C . ASP A 1 9 ? 41.723 -4.581 4.432 1.00 0.00 9 ASP A C 17
ATOM 15130 O O . ASP A 1 9 ? 42.202 -4.264 3.360 1.00 0.00 9 ASP A O 17
ATOM 15139 N N . ASP A 1 10 ? 42.313 -5.449 5.216 1.00 0.00 10 ASP A N 17
ATOM 15140 C CA . ASP A 1 10 ? 43.608 -6.079 4.806 1.00 0.00 10 ASP A CA 17
ATOM 15141 C C . ASP A 1 10 ? 43.434 -6.854 3.496 1.00 0.00 10 ASP A C 17
ATOM 15142 O O . ASP A 1 10 ? 44.320 -6.878 2.662 1.00 0.00 10 ASP A O 17
ATOM 15151 N N . VAL A 1 11 ? 42.303 -7.485 3.311 1.00 0.00 11 VAL A N 17
ATOM 15152 C CA . VAL A 1 11 ? 42.070 -8.262 2.053 1.00 0.00 11 VAL A CA 17
ATOM 15153 C C . VAL A 1 11 ? 41.763 -7.305 0.896 1.00 0.00 11 VAL A C 17
ATOM 15154 O O . VAL A 1 11 ? 42.230 -7.493 -0.212 1.00 0.00 11 VAL A O 17
ATOM 15167 N N . ALA A 1 12 ? 40.987 -6.282 1.147 1.00 0.00 12 ALA A N 17
ATOM 15168 C CA . ALA A 1 12 ? 40.650 -5.308 0.064 1.00 0.00 12 ALA A CA 17
ATOM 15169 C C . ALA A 1 12 ? 41.917 -4.580 -0.397 1.00 0.00 12 ALA A C 17
ATOM 15170 O O . ALA A 1 12 ? 42.168 -4.442 -1.579 1.00 0.00 12 ALA A O 17
ATOM 15177 N N . ILE A 1 13 ? 42.713 -4.119 0.533 1.00 0.00 13 ILE A N 17
ATOM 15178 C CA . ILE A 1 13 ? 43.971 -3.401 0.162 1.00 0.00 13 ILE A CA 17
ATOM 15179 C C . ILE A 1 13 ? 44.907 -4.349 -0.594 1.00 0.00 13 ILE A C 17
ATOM 15180 O O . ILE A 1 13 ? 45.458 -4.002 -1.621 1.00 0.00 13 ILE A O 17
ATOM 15196 N N . LEU A 1 14 ? 45.084 -5.547 -0.095 1.00 0.00 14 LEU A N 17
ATOM 15197 C CA . LEU A 1 14 ? 45.979 -6.530 -0.784 1.00 0.00 14 LEU A CA 17
ATOM 15198 C C . LEU A 1 14 ? 45.476 -6.790 -2.209 1.00 0.00 14 LEU A C 17
ATOM 15199 O O . LEU A 1 14 ? 46.168 -6.536 -3.177 1.00 0.00 14 LEU A O 17
ATOM 15215 N N . THR A 1 15 ? 44.273 -7.292 -2.343 1.00 0.00 15 THR A N 17
ATOM 15216 C CA . THR A 1 15 ? 43.707 -7.574 -3.705 1.00 0.00 15 THR A CA 17
ATOM 15217 C C . THR A 1 15 ? 43.823 -6.341 -4.617 1.00 0.00 15 THR A C 17
ATOM 15218 O O . THR A 1 15 ? 44.279 -6.435 -5.742 1.00 0.00 15 THR A O 17
ATOM 15229 N N . TYR A 1 16 ? 43.415 -5.192 -4.138 1.00 0.00 16 TYR A N 17
ATOM 15230 C CA . TYR A 1 16 ? 43.496 -3.951 -4.973 1.00 0.00 16 TYR A CA 17
ATOM 15231 C C . TYR A 1 16 ? 44.952 -3.665 -5.361 1.00 0.00 16 TYR A C 17
ATOM 15232 O O . TYR A 1 16 ? 45.261 -3.438 -6.516 1.00 0.00 16 TYR A O 17
ATOM 15250 N N . VAL A 1 17 ? 45.843 -3.676 -4.402 1.00 0.00 17 VAL A N 17
ATOM 15251 C CA . VAL A 1 17 ? 47.282 -3.405 -4.709 1.00 0.00 17 VAL A CA 17
ATOM 15252 C C . VAL A 1 17 ? 47.830 -4.489 -5.646 1.00 0.00 17 VAL A C 17
ATOM 15253 O O . VAL A 1 17 ? 48.618 -4.214 -6.532 1.00 0.00 17 VAL A O 17
ATOM 15266 N N . LYS A 1 18 ? 47.417 -5.714 -5.450 1.00 0.00 18 LYS A N 17
ATOM 15267 C CA . LYS A 1 18 ? 47.909 -6.826 -6.321 1.00 0.00 18 LYS A CA 17
ATOM 15268 C C . LYS A 1 18 ? 47.428 -6.636 -7.766 1.00 0.00 18 LYS A C 17
ATOM 15269 O O . LYS A 1 18 ? 47.992 -7.191 -8.690 1.00 0.00 18 LYS A O 17
ATOM 15288 N N . GLU A 1 19 ? 46.385 -5.866 -7.967 1.00 0.00 19 GLU A N 17
ATOM 15289 C CA . GLU A 1 19 ? 45.864 -5.653 -9.351 1.00 0.00 19 GLU A CA 17
ATOM 15290 C C . GLU A 1 19 ? 46.525 -4.434 -10.004 1.00 0.00 19 GLU A C 17
ATOM 15291 O O . GLU A 1 19 ? 46.989 -4.503 -11.127 1.00 0.00 19 GLU A O 17
ATOM 15303 N N . ASN A 1 20 ? 46.561 -3.318 -9.319 1.00 0.00 20 ASN A N 17
ATOM 15304 C CA . ASN A 1 20 ? 47.183 -2.091 -9.916 1.00 0.00 20 ASN A CA 17
ATOM 15305 C C . ASN A 1 20 ? 48.683 -2.039 -9.606 1.00 0.00 20 ASN A C 17
ATOM 15306 O O . ASN A 1 20 ? 49.506 -2.027 -10.502 1.00 0.00 20 ASN A O 17
ATOM 15317 N N . ALA A 1 21 ? 49.043 -1.995 -8.342 1.00 0.00 21 ALA A N 17
ATOM 15318 C CA . ALA A 1 21 ? 50.496 -1.928 -7.954 1.00 0.00 21 ALA A CA 17
ATOM 15319 C C . ALA A 1 21 ? 51.327 -2.973 -8.714 1.00 0.00 21 ALA A C 17
ATOM 15320 O O . ALA A 1 21 ? 51.382 -4.129 -8.338 1.00 0.00 21 ALA A O 17
ATOM 15327 N N . ARG A 1 22 ? 51.970 -2.568 -9.780 1.00 0.00 22 ARG A N 17
ATOM 15328 C CA . ARG A 1 22 ? 52.800 -3.523 -10.576 1.00 0.00 22 ARG A CA 17
ATOM 15329 C C . ARG A 1 22 ? 53.944 -2.782 -11.282 1.00 0.00 22 ARG A C 17
ATOM 15330 O O . ARG A 1 22 ? 54.446 -3.226 -12.297 1.00 0.00 22 ARG A O 17
ATOM 15351 N N . SER A 1 23 ? 54.353 -1.656 -10.753 1.00 0.00 23 SER A N 17
ATOM 15352 C CA . SER A 1 23 ? 55.459 -0.882 -11.390 1.00 0.00 23 SER A CA 17
ATOM 15353 C C . SER A 1 23 ? 55.955 0.213 -10.430 1.00 0.00 23 SER A C 17
ATOM 15354 O O . SER A 1 23 ? 55.316 0.483 -9.434 1.00 0.00 23 SER A O 17
ATOM 15362 N N . PRO A 1 24 ? 57.082 0.812 -10.752 1.00 0.00 24 PRO A N 17
ATOM 15363 C CA . PRO A 1 24 ? 57.633 1.879 -9.883 1.00 0.00 24 PRO A CA 17
ATOM 15364 C C . PRO A 1 24 ? 56.850 3.184 -10.079 1.00 0.00 24 PRO A C 17
ATOM 15365 O O . PRO A 1 24 ? 57.372 4.160 -10.587 1.00 0.00 24 PRO A O 17
ATOM 15376 N N . SER A 1 25 ? 55.601 3.207 -9.678 1.00 0.00 25 SER A N 17
ATOM 15377 C CA . SER A 1 25 ? 54.779 4.448 -9.839 1.00 0.00 25 SER A CA 17
ATOM 15378 C C . SER A 1 25 ? 53.465 4.329 -9.058 1.00 0.00 25 SER A C 17
ATOM 15379 O O . SER A 1 25 ? 53.007 5.281 -8.455 1.00 0.00 25 SER A O 17
ATOM 15387 N N . SER A 1 26 ? 52.854 3.168 -9.066 1.00 0.00 26 SER A N 17
ATOM 15388 C CA . SER A 1 26 ? 51.563 2.984 -8.325 1.00 0.00 26 SER A CA 17
ATOM 15389 C C . SER A 1 26 ? 51.717 3.386 -6.855 1.00 0.00 26 SER A C 17
ATOM 15390 O O . SER A 1 26 ? 51.082 4.313 -6.387 1.00 0.00 26 SER A O 17
ATOM 15398 N N . VAL A 1 27 ? 52.558 2.694 -6.127 1.00 0.00 27 VAL A N 17
ATOM 15399 C CA . VAL A 1 27 ? 52.760 3.029 -4.684 1.00 0.00 27 VAL A CA 17
ATOM 15400 C C . VAL A 1 27 ? 53.932 4.013 -4.516 1.00 0.00 27 VAL A C 17
ATOM 15401 O O . VAL A 1 27 ? 54.498 4.133 -3.445 1.00 0.00 27 VAL A O 17
ATOM 15414 N N . THR A 1 28 ? 54.294 4.719 -5.562 1.00 0.00 28 THR A N 17
ATOM 15415 C CA . THR A 1 28 ? 55.422 5.694 -5.464 1.00 0.00 28 THR A CA 17
ATOM 15416 C C . THR A 1 28 ? 54.885 7.123 -5.583 1.00 0.00 28 THR A C 17
ATOM 15417 O O . THR A 1 28 ? 55.391 8.039 -4.963 1.00 0.00 28 THR A O 17
ATOM 15428 N N . GLY A 1 29 ? 53.858 7.315 -6.374 1.00 0.00 29 GLY A N 17
ATOM 15429 C CA . GLY A 1 29 ? 53.273 8.680 -6.537 1.00 0.00 29 GLY A CA 17
ATOM 15430 C C . GLY A 1 29 ? 51.990 8.801 -5.705 1.00 0.00 29 GLY A C 17
ATOM 15431 O O . GLY A 1 29 ? 51.169 9.666 -5.945 1.00 0.00 29 GLY A O 17
ATOM 15435 N N . ASN A 1 30 ? 51.810 7.944 -4.722 1.00 0.00 30 ASN A N 17
ATOM 15436 C CA . ASN A 1 30 ? 50.581 8.004 -3.864 1.00 0.00 30 ASN A CA 17
ATOM 15437 C C . ASN A 1 30 ? 49.306 8.044 -4.719 1.00 0.00 30 ASN A C 17
ATOM 15438 O O . ASN A 1 30 ? 48.280 8.541 -4.293 1.00 0.00 30 ASN A O 17
ATOM 15449 N N . ALA A 1 31 ? 49.365 7.521 -5.917 1.00 0.00 31 ALA A N 17
ATOM 15450 C CA . ALA A 1 31 ? 48.161 7.530 -6.802 1.00 0.00 31 ALA A CA 17
ATOM 15451 C C . ALA A 1 31 ? 47.320 6.270 -6.581 1.00 0.00 31 ALA A C 17
ATOM 15452 O O . ALA A 1 31 ? 46.105 6.321 -6.574 1.00 0.00 31 ALA A O 17
ATOM 15459 N N . LEU A 1 32 ? 47.960 5.142 -6.401 1.00 0.00 32 LEU A N 17
ATOM 15460 C CA . LEU A 1 32 ? 47.200 3.874 -6.180 1.00 0.00 32 LEU A CA 17
ATOM 15461 C C . LEU A 1 32 ? 46.510 3.911 -4.811 1.00 0.00 32 LEU A C 17
ATOM 15462 O O . LEU A 1 32 ? 45.436 3.365 -4.627 1.00 0.00 32 LEU A O 17
ATOM 15478 N N . TRP A 1 33 ? 47.123 4.557 -3.852 1.00 0.00 33 TRP A N 17
ATOM 15479 C CA . TRP A 1 33 ? 46.518 4.642 -2.486 1.00 0.00 33 TRP A CA 17
ATOM 15480 C C . TRP A 1 33 ? 45.334 5.616 -2.492 1.00 0.00 33 TRP A C 17
ATOM 15481 O O . TRP A 1 33 ? 44.226 5.248 -2.147 1.00 0.00 33 TRP A O 17
ATOM 15502 N N . LYS A 1 34 ? 45.544 6.852 -2.901 1.00 0.00 34 LYS A N 17
ATOM 15503 C CA . LYS A 1 34 ? 44.411 7.834 -2.949 1.00 0.00 34 LYS A CA 17
ATOM 15504 C C . LYS A 1 34 ? 43.227 7.250 -3.722 1.00 0.00 34 LYS A C 17
ATOM 15505 O O . LYS A 1 34 ? 42.081 7.428 -3.356 1.00 0.00 34 LYS A O 17
ATOM 15524 N N . ALA A 1 35 ? 43.508 6.546 -4.788 1.00 0.00 35 ALA A N 17
ATOM 15525 C CA . ALA A 1 35 ? 42.414 5.927 -5.603 1.00 0.00 35 ALA A CA 17
ATOM 15526 C C . ALA A 1 35 ? 41.517 5.063 -4.710 1.00 0.00 35 ALA A C 17
ATOM 15527 O O . ALA A 1 35 ? 40.308 5.176 -4.737 1.00 0.00 35 ALA A O 17
ATOM 15534 N N . MET A 1 36 ? 42.108 4.207 -3.908 1.00 0.00 36 MET A N 17
ATOM 15535 C CA . MET A 1 36 ? 41.295 3.333 -2.996 1.00 0.00 36 MET A CA 17
ATOM 15536 C C . MET A 1 36 ? 40.334 4.181 -2.152 1.00 0.00 36 MET A C 17
ATOM 15537 O O . MET A 1 36 ? 39.190 3.821 -1.950 1.00 0.00 36 MET A O 17
ATOM 15551 N N . GLU A 1 37 ? 40.800 5.302 -1.661 1.00 0.00 37 GLU A N 17
ATOM 15552 C CA . GLU A 1 37 ? 39.923 6.180 -0.826 1.00 0.00 37 GLU A CA 17
ATOM 15553 C C . GLU A 1 37 ? 38.746 6.700 -1.656 1.00 0.00 37 GLU A C 17
ATOM 15554 O O . GLU A 1 37 ? 37.617 6.715 -1.202 1.00 0.00 37 GLU A O 17
ATOM 15566 N N . LYS A 1 38 ? 39.003 7.130 -2.866 1.00 0.00 38 LYS A N 17
ATOM 15567 C CA . LYS A 1 38 ? 37.901 7.657 -3.727 1.00 0.00 38 LYS A CA 17
ATOM 15568 C C . LYS A 1 38 ? 37.388 6.571 -4.684 1.00 0.00 38 LYS A C 17
ATOM 15569 O O . LYS A 1 38 ? 36.787 6.871 -5.699 1.00 0.00 38 LYS A O 17
ATOM 15588 N N . SER A 1 39 ? 37.614 5.317 -4.371 1.00 0.00 39 SER A N 17
ATOM 15589 C CA . SER A 1 39 ? 37.132 4.221 -5.267 1.00 0.00 39 SER A CA 17
ATOM 15590 C C . SER A 1 39 ? 36.308 3.198 -4.476 1.00 0.00 39 SER A C 17
ATOM 15591 O O . SER A 1 39 ? 35.096 3.155 -4.584 1.00 0.00 39 SER A O 17
ATOM 15599 N N . SER A 1 40 ? 36.953 2.372 -3.689 1.00 0.00 40 SER A N 17
ATOM 15600 C CA . SER A 1 40 ? 36.206 1.347 -2.901 1.00 0.00 40 SER A CA 17
ATOM 15601 C C . SER A 1 40 ? 36.993 0.953 -1.647 1.00 0.00 40 SER A C 17
ATOM 15602 O O . SER A 1 40 ? 37.777 0.023 -1.663 1.00 0.00 40 SER A O 17
ATOM 15610 N N . LEU A 1 41 ? 36.786 1.654 -0.561 1.00 0.00 41 LEU A N 17
ATOM 15611 C CA . LEU A 1 41 ? 37.513 1.327 0.700 1.00 0.00 41 LEU A CA 17
ATOM 15612 C C . LEU A 1 41 ? 36.684 1.758 1.913 1.00 0.00 41 LEU A C 17
ATOM 15613 O O . LEU A 1 41 ? 35.990 2.758 1.877 1.00 0.00 41 LEU A O 17
ATOM 15629 N N . THR A 1 42 ? 36.749 1.007 2.984 1.00 0.00 42 THR A N 17
ATOM 15630 C CA . THR A 1 42 ? 35.961 1.362 4.209 1.00 0.00 42 THR A CA 17
ATOM 15631 C C . THR A 1 42 ? 36.334 2.763 4.702 1.00 0.00 42 THR A C 17
ATOM 15632 O O . THR A 1 42 ? 37.027 3.503 4.028 1.00 0.00 42 THR A O 17
ATOM 15643 N N . GLN A 1 43 ? 35.878 3.125 5.874 1.00 0.00 43 GLN A N 17
ATOM 15644 C CA . GLN A 1 43 ? 36.200 4.477 6.422 1.00 0.00 43 GLN A CA 17
ATOM 15645 C C . GLN A 1 43 ? 37.699 4.584 6.702 1.00 0.00 43 GLN A C 17
ATOM 15646 O O . GLN A 1 43 ? 38.157 4.295 7.792 1.00 0.00 43 GLN A O 17
ATOM 15660 N N . HIS A 1 44 ? 38.465 4.993 5.723 1.00 0.00 44 HIS A N 17
ATOM 15661 C CA . HIS A 1 44 ? 39.939 5.116 5.923 1.00 0.00 44 HIS A CA 17
ATOM 15662 C C . HIS A 1 44 ? 40.537 6.129 4.946 1.00 0.00 44 HIS A C 17
ATOM 15663 O O . HIS A 1 44 ? 39.931 6.485 3.954 1.00 0.00 44 HIS A O 17
ATOM 15677 N N . SER A 1 45 ? 41.733 6.585 5.222 1.00 0.00 45 SER A N 17
ATOM 15678 C CA . SER A 1 45 ? 42.396 7.570 4.312 1.00 0.00 45 SER A CA 17
ATOM 15679 C C . SER A 1 45 ? 43.501 6.876 3.516 1.00 0.00 45 SER A C 17
ATOM 15680 O O . SER A 1 45 ? 43.776 5.708 3.716 1.00 0.00 45 SER A O 17
ATOM 15688 N N . TRP A 1 46 ? 44.132 7.584 2.614 1.00 0.00 46 TRP A N 17
ATOM 15689 C CA . TRP A 1 46 ? 45.218 6.964 1.800 1.00 0.00 46 TRP A CA 17
ATOM 15690 C C . TRP A 1 46 ? 46.536 6.949 2.599 1.00 0.00 46 TRP A C 17
ATOM 15691 O O . TRP A 1 46 ? 47.336 6.042 2.477 1.00 0.00 46 TRP A O 17
ATOM 15712 N N . GLN A 1 47 ? 46.758 7.957 3.413 1.00 0.00 47 GLN A N 17
ATOM 15713 C CA . GLN A 1 47 ? 48.019 8.021 4.225 1.00 0.00 47 GLN A CA 17
ATOM 15714 C C . GLN A 1 47 ? 48.216 6.718 5.007 1.00 0.00 47 GLN A C 17
ATOM 15715 O O . GLN A 1 47 ? 49.151 5.978 4.766 1.00 0.00 47 GLN A O 17
ATOM 15729 N N . SER A 1 48 ? 47.331 6.426 5.927 1.00 0.00 48 SER A N 17
ATOM 15730 C CA . SER A 1 48 ? 47.453 5.158 6.710 1.00 0.00 48 SER A CA 17
ATOM 15731 C C . SER A 1 48 ? 47.427 3.953 5.758 1.00 0.00 48 SER A C 17
ATOM 15732 O O . SER A 1 48 ? 47.913 2.888 6.081 1.00 0.00 48 SER A O 17
ATOM 15740 N N . LEU A 1 49 ? 46.866 4.124 4.584 1.00 0.00 49 LEU A N 17
ATOM 15741 C CA . LEU A 1 49 ? 46.807 3.002 3.596 1.00 0.00 49 LEU A CA 17
ATOM 15742 C C . LEU A 1 49 ? 48.185 2.781 2.966 1.00 0.00 49 LEU A C 17
ATOM 15743 O O . LEU A 1 49 ? 48.670 1.667 2.888 1.00 0.00 49 LEU A O 17
ATOM 15759 N N . LYS A 1 50 ? 48.814 3.836 2.518 1.00 0.00 50 LYS A N 17
ATOM 15760 C CA . LYS A 1 50 ? 50.165 3.701 1.889 1.00 0.00 50 LYS A CA 17
ATOM 15761 C C . LYS A 1 50 ? 51.209 3.341 2.950 1.00 0.00 50 LYS A C 17
ATOM 15762 O O . LYS A 1 50 ? 52.094 2.538 2.716 1.00 0.00 50 LYS A O 17
ATOM 15781 N N . ASP A 1 51 ? 51.108 3.933 4.112 1.00 0.00 51 ASP A N 17
ATOM 15782 C CA . ASP A 1 51 ? 52.091 3.638 5.201 1.00 0.00 51 ASP A CA 17
ATOM 15783 C C . ASP A 1 51 ? 52.039 2.157 5.586 1.00 0.00 51 ASP A C 17
ATOM 15784 O O . ASP A 1 51 ? 53.060 1.520 5.766 1.00 0.00 51 ASP A O 17
ATOM 15793 N N . ARG A 1 52 ? 50.857 1.612 5.727 1.00 0.00 52 ARG A N 17
ATOM 15794 C CA . ARG A 1 52 ? 50.731 0.172 6.117 1.00 0.00 52 ARG A CA 17
ATOM 15795 C C . ARG A 1 52 ? 51.412 -0.738 5.094 1.00 0.00 52 ARG A C 17
ATOM 15796 O O . ARG A 1 52 ? 52.114 -1.664 5.456 1.00 0.00 52 ARG A O 17
ATOM 15817 N N . TYR A 1 53 ? 51.199 -0.500 3.821 1.00 0.00 53 TYR A N 17
ATOM 15818 C CA . TYR A 1 53 ? 51.828 -1.376 2.782 1.00 0.00 53 TYR A CA 17
ATOM 15819 C C . TYR A 1 53 ? 53.348 -1.434 2.966 1.00 0.00 53 TYR A C 17
ATOM 15820 O O . TYR A 1 53 ? 53.959 -2.478 2.832 1.00 0.00 53 TYR A O 17
ATOM 15838 N N . LEU A 1 54 ? 53.954 -0.321 3.278 1.00 0.00 54 LEU A N 17
ATOM 15839 C CA . LEU A 1 54 ? 55.431 -0.301 3.481 1.00 0.00 54 LEU A CA 17
ATOM 15840 C C . LEU A 1 54 ? 55.774 -0.713 4.915 1.00 0.00 54 LEU A C 17
ATOM 15841 O O . LEU A 1 54 ? 56.868 -1.171 5.193 1.00 0.00 54 LEU A O 17
ATOM 15857 N N . LYS A 1 55 ? 54.850 -0.547 5.830 1.00 0.00 55 LYS A N 17
ATOM 15858 C CA . LYS A 1 55 ? 55.119 -0.922 7.253 1.00 0.00 55 LYS A CA 17
ATOM 15859 C C . LYS A 1 55 ? 55.467 -2.408 7.363 1.00 0.00 55 LYS A C 17
ATOM 15860 O O . LYS A 1 55 ? 56.427 -2.774 8.017 1.00 0.00 55 LYS A O 17
ATOM 15879 N N . HIS A 1 56 ? 54.698 -3.272 6.736 1.00 0.00 56 HIS A N 17
ATOM 15880 C CA . HIS A 1 56 ? 55.005 -4.735 6.825 1.00 0.00 56 HIS A CA 17
ATOM 15881 C C . HIS A 1 56 ? 54.182 -5.566 5.830 1.00 0.00 56 HIS A C 17
ATOM 15882 O O . HIS A 1 56 ? 53.705 -6.635 6.165 1.00 0.00 56 HIS A O 17
ATOM 15896 N N . LEU A 1 57 ? 54.030 -5.106 4.612 1.00 0.00 57 LEU A N 17
ATOM 15897 C CA . LEU A 1 57 ? 53.257 -5.901 3.603 1.00 0.00 57 LEU A CA 17
ATOM 15898 C C . LEU A 1 57 ? 54.110 -6.161 2.358 1.00 0.00 57 LEU A C 17
ATOM 15899 O O . LEU A 1 57 ? 54.288 -7.293 1.949 1.00 0.00 57 LEU A O 17
ATOM 15915 N N . ARG A 1 58 ? 54.636 -5.124 1.750 1.00 0.00 58 ARG A N 17
ATOM 15916 C CA . ARG A 1 58 ? 55.479 -5.311 0.520 1.00 0.00 58 ARG A CA 17
ATOM 15917 C C . ARG A 1 58 ? 56.617 -6.306 0.785 1.00 0.00 58 ARG A C 17
ATOM 15918 O O . ARG A 1 58 ? 56.960 -7.109 -0.061 1.00 0.00 58 ARG A O 17
ATOM 15939 N N . GLY A 1 59 ? 57.201 -6.252 1.956 1.00 0.00 59 GLY A N 17
ATOM 15940 C CA . GLY A 1 59 ? 58.318 -7.187 2.287 1.00 0.00 59 GLY A CA 17
ATOM 15941 C C . GLY A 1 59 ? 57.750 -8.459 2.918 1.00 0.00 59 GLY A C 17
ATOM 15942 O O . GLY A 1 59 ? 57.442 -9.377 2.177 1.00 0.00 59 GLY A O 17
ATOM 15947 N N . GLY A 1 1 ? 40.908 10.711 12.633 1.00 0.00 1 GLY A N 18
ATOM 15948 C CA . GLY A 1 1 ? 42.116 9.856 12.811 1.00 0.00 1 GLY A CA 18
ATOM 15949 C C . GLY A 1 1 ? 42.087 8.707 11.800 1.00 0.00 1 GLY A C 18
ATOM 15950 O O . GLY A 1 1 ? 41.772 8.898 10.641 1.00 0.00 1 GLY A O 18
ATOM 15956 N N . ARG A 1 2 ? 42.414 7.516 12.234 1.00 0.00 2 ARG A N 18
ATOM 15957 C CA . ARG A 1 2 ? 42.411 6.345 11.306 1.00 0.00 2 ARG A CA 18
ATOM 15958 C C . ARG A 1 2 ? 42.068 5.060 12.066 1.00 0.00 2 ARG A C 18
ATOM 15959 O O . ARG A 1 2 ? 42.747 4.683 13.004 1.00 0.00 2 ARG A O 18
ATOM 15980 N N . ILE A 1 3 ? 41.018 4.387 11.668 1.00 0.00 3 ILE A N 18
ATOM 15981 C CA . ILE A 1 3 ? 40.621 3.124 12.364 1.00 0.00 3 ILE A CA 18
ATOM 15982 C C . ILE A 1 3 ? 41.643 2.012 12.077 1.00 0.00 3 ILE A C 18
ATOM 15983 O O . ILE A 1 3 ? 42.500 2.151 11.226 1.00 0.00 3 ILE A O 18
ATOM 15999 N N . ALA A 1 4 ? 41.558 0.918 12.788 1.00 0.00 4 ALA A N 18
ATOM 16000 C CA . ALA A 1 4 ? 42.522 -0.205 12.574 1.00 0.00 4 ALA A CA 18
ATOM 16001 C C . ALA A 1 4 ? 42.140 -1.013 11.330 1.00 0.00 4 ALA A C 18
ATOM 16002 O O . ALA A 1 4 ? 41.422 -0.541 10.468 1.00 0.00 4 ALA A O 18
ATOM 16009 N N . PHE A 1 5 ? 42.621 -2.226 11.233 1.00 0.00 5 PHE A N 18
ATOM 16010 C CA . PHE A 1 5 ? 42.298 -3.074 10.047 1.00 0.00 5 PHE A CA 18
ATOM 16011 C C . PHE A 1 5 ? 41.956 -4.500 10.489 1.00 0.00 5 PHE A C 18
ATOM 16012 O O . PHE A 1 5 ? 42.684 -5.118 11.243 1.00 0.00 5 PHE A O 18
ATOM 16029 N N . THR A 1 6 ? 40.852 -5.024 10.020 1.00 0.00 6 THR A N 18
ATOM 16030 C CA . THR A 1 6 ? 40.451 -6.411 10.401 1.00 0.00 6 THR A CA 18
ATOM 16031 C C . THR A 1 6 ? 40.982 -7.414 9.372 1.00 0.00 6 THR A C 18
ATOM 16032 O O . THR A 1 6 ? 41.806 -7.083 8.541 1.00 0.00 6 THR A O 18
ATOM 16043 N N . ASP A 1 7 ? 40.514 -8.636 9.423 1.00 0.00 7 ASP A N 18
ATOM 16044 C CA . ASP A 1 7 ? 40.990 -9.668 8.449 1.00 0.00 7 ASP A CA 18
ATOM 16045 C C . ASP A 1 7 ? 40.415 -9.387 7.057 1.00 0.00 7 ASP A C 18
ATOM 16046 O O . ASP A 1 7 ? 41.100 -9.504 6.059 1.00 0.00 7 ASP A O 18
ATOM 16055 N N . ALA A 1 8 ? 39.161 -9.020 6.989 1.00 0.00 8 ALA A N 18
ATOM 16056 C CA . ALA A 1 8 ? 38.530 -8.731 5.665 1.00 0.00 8 ALA A CA 18
ATOM 16057 C C . ALA A 1 8 ? 39.111 -7.448 5.062 1.00 0.00 8 ALA A C 18
ATOM 16058 O O . ALA A 1 8 ? 39.223 -7.317 3.858 1.00 0.00 8 ALA A O 18
ATOM 16065 N N . ASP A 1 9 ? 39.479 -6.505 5.891 1.00 0.00 9 ASP A N 18
ATOM 16066 C CA . ASP A 1 9 ? 40.052 -5.225 5.369 1.00 0.00 9 ASP A CA 18
ATOM 16067 C C . ASP A 1 9 ? 41.467 -5.459 4.830 1.00 0.00 9 ASP A C 18
ATOM 16068 O O . ASP A 1 9 ? 41.919 -4.770 3.935 1.00 0.00 9 ASP A O 18
ATOM 16077 N N . ASP A 1 10 ? 42.166 -6.426 5.367 1.00 0.00 10 ASP A N 18
ATOM 16078 C CA . ASP A 1 10 ? 43.553 -6.709 4.884 1.00 0.00 10 ASP A CA 18
ATOM 16079 C C . ASP A 1 10 ? 43.508 -7.345 3.494 1.00 0.00 10 ASP A C 18
ATOM 16080 O O . ASP A 1 10 ? 44.204 -6.925 2.588 1.00 0.00 10 ASP A O 18
ATOM 16089 N N . VAL A 1 11 ? 42.690 -8.354 3.318 1.00 0.00 11 VAL A N 18
ATOM 16090 C CA . VAL A 1 11 ? 42.593 -9.020 1.983 1.00 0.00 11 VAL A CA 18
ATOM 16091 C C . VAL A 1 11 ? 41.966 -8.059 0.969 1.00 0.00 11 VAL A C 18
ATOM 16092 O O . VAL A 1 11 ? 42.249 -8.119 -0.212 1.00 0.00 11 VAL A O 18
ATOM 16105 N N . ALA A 1 12 ? 41.115 -7.174 1.425 1.00 0.00 12 ALA A N 18
ATOM 16106 C CA . ALA A 1 12 ? 40.464 -6.203 0.493 1.00 0.00 12 ALA A CA 18
ATOM 16107 C C . ALA A 1 12 ? 41.469 -5.134 0.055 1.00 0.00 12 ALA A C 18
ATOM 16108 O O . ALA A 1 12 ? 41.513 -4.750 -1.099 1.00 0.00 12 ALA A O 18
ATOM 16115 N N . ILE A 1 13 ? 42.276 -4.659 0.968 1.00 0.00 13 ILE A N 18
ATOM 16116 C CA . ILE A 1 13 ? 43.288 -3.618 0.614 1.00 0.00 13 ILE A CA 18
ATOM 16117 C C . ILE A 1 13 ? 44.480 -4.278 -0.086 1.00 0.00 13 ILE A C 18
ATOM 16118 O O . ILE A 1 13 ? 45.101 -3.693 -0.951 1.00 0.00 13 ILE A O 18
ATOM 16134 N N . LEU A 1 14 ? 44.791 -5.494 0.278 1.00 0.00 14 LEU A N 18
ATOM 16135 C CA . LEU A 1 14 ? 45.935 -6.206 -0.369 1.00 0.00 14 LEU A CA 18
ATOM 16136 C C . LEU A 1 14 ? 45.583 -6.514 -1.833 1.00 0.00 14 LEU A C 18
ATOM 16137 O O . LEU A 1 14 ? 46.325 -6.190 -2.740 1.00 0.00 14 LEU A O 18
ATOM 16153 N N . THR A 1 15 ? 44.455 -7.137 -2.058 1.00 0.00 15 THR A N 18
ATOM 16154 C CA . THR A 1 15 ? 44.034 -7.478 -3.458 1.00 0.00 15 THR A CA 18
ATOM 16155 C C . THR A 1 15 ? 44.051 -6.227 -4.350 1.00 0.00 15 THR A C 18
ATOM 16156 O O . THR A 1 15 ? 44.630 -6.228 -5.420 1.00 0.00 15 THR A O 18
ATOM 16167 N N . TYR A 1 16 ? 43.419 -5.167 -3.915 1.00 0.00 16 TYR A N 18
ATOM 16168 C CA . TYR A 1 16 ? 43.389 -3.911 -4.732 1.00 0.00 16 TYR A CA 18
ATOM 16169 C C . TYR A 1 16 ? 44.816 -3.415 -5.003 1.00 0.00 16 TYR A C 18
ATOM 16170 O O . TYR A 1 16 ? 45.173 -3.108 -6.126 1.00 0.00 16 TYR A O 18
ATOM 16188 N N . VAL A 1 17 ? 45.622 -3.325 -3.979 1.00 0.00 17 VAL A N 18
ATOM 16189 C CA . VAL A 1 17 ? 47.027 -2.839 -4.158 1.00 0.00 17 VAL A CA 18
ATOM 16190 C C . VAL A 1 17 ? 47.828 -3.807 -5.038 1.00 0.00 17 VAL A C 18
ATOM 16191 O O . VAL A 1 17 ? 48.618 -3.392 -5.863 1.00 0.00 17 VAL A O 18
ATOM 16204 N N . LYS A 1 18 ? 47.645 -5.091 -4.854 1.00 0.00 18 LYS A N 18
ATOM 16205 C CA . LYS A 1 18 ? 48.414 -6.086 -5.667 1.00 0.00 18 LYS A CA 18
ATOM 16206 C C . LYS A 1 18 ? 47.780 -6.310 -7.049 1.00 0.00 18 LYS A C 18
ATOM 16207 O O . LYS A 1 18 ? 48.320 -7.039 -7.863 1.00 0.00 18 LYS A O 18
ATOM 16226 N N . GLU A 1 19 ? 46.648 -5.707 -7.327 1.00 0.00 19 GLU A N 18
ATOM 16227 C CA . GLU A 1 19 ? 46.001 -5.912 -8.661 1.00 0.00 19 GLU A CA 18
ATOM 16228 C C . GLU A 1 19 ? 46.258 -4.719 -9.585 1.00 0.00 19 GLU A C 18
ATOM 16229 O O . GLU A 1 19 ? 46.398 -4.878 -10.784 1.00 0.00 19 GLU A O 18
ATOM 16241 N N . ASN A 1 20 ? 46.312 -3.526 -9.045 1.00 0.00 20 ASN A N 18
ATOM 16242 C CA . ASN A 1 20 ? 46.548 -2.324 -9.907 1.00 0.00 20 ASN A CA 18
ATOM 16243 C C . ASN A 1 20 ? 48.042 -1.980 -9.954 1.00 0.00 20 ASN A C 18
ATOM 16244 O O . ASN A 1 20 ? 48.599 -1.764 -11.014 1.00 0.00 20 ASN A O 18
ATOM 16255 N N . ALA A 1 21 ? 48.693 -1.915 -8.813 1.00 0.00 21 ALA A N 18
ATOM 16256 C CA . ALA A 1 21 ? 50.155 -1.569 -8.789 1.00 0.00 21 ALA A CA 18
ATOM 16257 C C . ALA A 1 21 ? 50.951 -2.445 -9.770 1.00 0.00 21 ALA A C 18
ATOM 16258 O O . ALA A 1 21 ? 51.372 -1.989 -10.815 1.00 0.00 21 ALA A O 18
ATOM 16265 N N . ARG A 1 22 ? 51.159 -3.701 -9.441 1.00 0.00 22 ARG A N 18
ATOM 16266 C CA . ARG A 1 22 ? 51.929 -4.616 -10.351 1.00 0.00 22 ARG A CA 18
ATOM 16267 C C . ARG A 1 22 ? 53.280 -3.996 -10.730 1.00 0.00 22 ARG A C 18
ATOM 16268 O O . ARG A 1 22 ? 53.849 -4.313 -11.759 1.00 0.00 22 ARG A O 18
ATOM 16289 N N . SER A 1 23 ? 53.794 -3.112 -9.909 1.00 0.00 23 SER A N 18
ATOM 16290 C CA . SER A 1 23 ? 55.104 -2.465 -10.221 1.00 0.00 23 SER A CA 18
ATOM 16291 C C . SER A 1 23 ? 55.622 -1.684 -9.002 1.00 0.00 23 SER A C 18
ATOM 16292 O O . SER A 1 23 ? 54.853 -1.335 -8.129 1.00 0.00 23 SER A O 18
ATOM 16300 N N . PRO A 1 24 ? 56.912 -1.420 -8.981 1.00 0.00 24 PRO A N 18
ATOM 16301 C CA . PRO A 1 24 ? 57.501 -0.662 -7.854 1.00 0.00 24 PRO A CA 18
ATOM 16302 C C . PRO A 1 24 ? 57.269 0.841 -8.052 1.00 0.00 24 PRO A C 18
ATOM 16303 O O . PRO A 1 24 ? 58.204 1.620 -8.106 1.00 0.00 24 PRO A O 18
ATOM 16314 N N . SER A 1 25 ? 56.030 1.253 -8.162 1.00 0.00 25 SER A N 18
ATOM 16315 C CA . SER A 1 25 ? 55.731 2.703 -8.359 1.00 0.00 25 SER A CA 18
ATOM 16316 C C . SER A 1 25 ? 54.400 3.067 -7.698 1.00 0.00 25 SER A C 18
ATOM 16317 O O . SER A 1 25 ? 54.293 4.068 -7.018 1.00 0.00 25 SER A O 18
ATOM 16325 N N . SER A 1 26 ? 53.387 2.261 -7.893 1.00 0.00 26 SER A N 18
ATOM 16326 C CA . SER A 1 26 ? 52.058 2.557 -7.274 1.00 0.00 26 SER A CA 18
ATOM 16327 C C . SER A 1 26 ? 52.132 2.358 -5.759 1.00 0.00 26 SER A C 18
ATOM 16328 O O . SER A 1 26 ? 51.814 3.247 -4.990 1.00 0.00 26 SER A O 18
ATOM 16336 N N . VAL A 1 27 ? 52.551 1.196 -5.329 1.00 0.00 27 VAL A N 18
ATOM 16337 C CA . VAL A 1 27 ? 52.653 0.923 -3.861 1.00 0.00 27 VAL A CA 18
ATOM 16338 C C . VAL A 1 27 ? 53.660 1.877 -3.202 1.00 0.00 27 VAL A C 18
ATOM 16339 O O . VAL A 1 27 ? 53.619 2.101 -2.007 1.00 0.00 27 VAL A O 18
ATOM 16352 N N . THR A 1 28 ? 54.563 2.434 -3.972 1.00 0.00 28 THR A N 18
ATOM 16353 C CA . THR A 1 28 ? 55.576 3.368 -3.393 1.00 0.00 28 THR A CA 18
ATOM 16354 C C . THR A 1 28 ? 55.119 4.821 -3.555 1.00 0.00 28 THR A C 18
ATOM 16355 O O . THR A 1 28 ? 55.269 5.631 -2.659 1.00 0.00 28 THR A O 18
ATOM 16366 N N . GLY A 1 29 ? 54.566 5.153 -4.693 1.00 0.00 29 GLY A N 18
ATOM 16367 C CA . GLY A 1 29 ? 54.097 6.551 -4.927 1.00 0.00 29 GLY A CA 18
ATOM 16368 C C . GLY A 1 29 ? 52.795 6.793 -4.162 1.00 0.00 29 GLY A C 18
ATOM 16369 O O . GLY A 1 29 ? 52.561 6.212 -3.119 1.00 0.00 29 GLY A O 18
ATOM 16373 N N . ASN A 1 30 ? 51.948 7.649 -4.677 1.00 0.00 30 ASN A N 18
ATOM 16374 C CA . ASN A 1 30 ? 50.655 7.940 -3.988 1.00 0.00 30 ASN A CA 18
ATOM 16375 C C . ASN A 1 30 ? 49.519 8.005 -5.013 1.00 0.00 30 ASN A C 18
ATOM 16376 O O . ASN A 1 30 ? 48.541 8.705 -4.826 1.00 0.00 30 ASN A O 18
ATOM 16387 N N . ALA A 1 31 ? 49.646 7.283 -6.099 1.00 0.00 31 ALA A N 18
ATOM 16388 C CA . ALA A 1 31 ? 48.581 7.301 -7.145 1.00 0.00 31 ALA A CA 18
ATOM 16389 C C . ALA A 1 31 ? 47.548 6.205 -6.872 1.00 0.00 31 ALA A C 18
ATOM 16390 O O . ALA A 1 31 ? 46.375 6.475 -6.703 1.00 0.00 31 ALA A O 18
ATOM 16397 N N . LEU A 1 32 ? 47.982 4.972 -6.827 1.00 0.00 32 LEU A N 18
ATOM 16398 C CA . LEU A 1 32 ? 47.032 3.842 -6.565 1.00 0.00 32 LEU A CA 18
ATOM 16399 C C . LEU A 1 32 ? 46.312 4.046 -5.227 1.00 0.00 32 LEU A C 18
ATOM 16400 O O . LEU A 1 32 ? 45.220 3.549 -5.018 1.00 0.00 32 LEU A O 18
ATOM 16416 N N . TRP A 1 33 ? 46.921 4.766 -4.321 1.00 0.00 33 TRP A N 18
ATOM 16417 C CA . TRP A 1 33 ? 46.288 5.000 -2.987 1.00 0.00 33 TRP A CA 18
ATOM 16418 C C . TRP A 1 33 ? 45.280 6.149 -3.069 1.00 0.00 33 TRP A C 18
ATOM 16419 O O . TRP A 1 33 ? 44.132 6.002 -2.693 1.00 0.00 33 TRP A O 18
ATOM 16440 N N . LYS A 1 34 ? 45.700 7.295 -3.554 1.00 0.00 34 LYS A N 18
ATOM 16441 C CA . LYS A 1 34 ? 44.762 8.460 -3.655 1.00 0.00 34 LYS A CA 18
ATOM 16442 C C . LYS A 1 34 ? 43.535 8.082 -4.490 1.00 0.00 34 LYS A C 18
ATOM 16443 O O . LYS A 1 34 ? 42.418 8.453 -4.173 1.00 0.00 34 LYS A O 18
ATOM 16462 N N . ALA A 1 35 ? 43.734 7.333 -5.546 1.00 0.00 35 ALA A N 18
ATOM 16463 C CA . ALA A 1 35 ? 42.580 6.915 -6.397 1.00 0.00 35 ALA A CA 18
ATOM 16464 C C . ALA A 1 35 ? 41.614 6.066 -5.567 1.00 0.00 35 ALA A C 18
ATOM 16465 O O . ALA A 1 35 ? 40.417 6.288 -5.572 1.00 0.00 35 ALA A O 18
ATOM 16472 N N . MET A 1 36 ? 42.131 5.103 -4.846 1.00 0.00 36 MET A N 18
ATOM 16473 C CA . MET A 1 36 ? 41.250 4.240 -4.001 1.00 0.00 36 MET A CA 18
ATOM 16474 C C . MET A 1 36 ? 40.537 5.094 -2.947 1.00 0.00 36 MET A C 18
ATOM 16475 O O . MET A 1 36 ? 39.375 4.893 -2.658 1.00 0.00 36 MET A O 18
ATOM 16489 N N . GLU A 1 37 ? 41.227 6.050 -2.372 1.00 0.00 37 GLU A N 18
ATOM 16490 C CA . GLU A 1 37 ? 40.594 6.925 -1.330 1.00 0.00 37 GLU A CA 18
ATOM 16491 C C . GLU A 1 37 ? 39.285 7.537 -1.850 1.00 0.00 37 GLU A C 18
ATOM 16492 O O . GLU A 1 37 ? 38.325 7.677 -1.116 1.00 0.00 37 GLU A O 18
ATOM 16504 N N . LYS A 1 38 ? 39.244 7.894 -3.109 1.00 0.00 38 LYS A N 18
ATOM 16505 C CA . LYS A 1 38 ? 37.997 8.491 -3.680 1.00 0.00 38 LYS A CA 18
ATOM 16506 C C . LYS A 1 38 ? 36.920 7.413 -3.838 1.00 0.00 38 LYS A C 18
ATOM 16507 O O . LYS A 1 38 ? 35.744 7.670 -3.657 1.00 0.00 38 LYS A O 18
ATOM 16526 N N . SER A 1 39 ? 37.314 6.210 -4.178 1.00 0.00 39 SER A N 18
ATOM 16527 C CA . SER A 1 39 ? 36.316 5.112 -4.355 1.00 0.00 39 SER A CA 18
ATOM 16528 C C . SER A 1 39 ? 36.904 3.771 -3.896 1.00 0.00 39 SER A C 18
ATOM 16529 O O . SER A 1 39 ? 37.131 2.877 -4.690 1.00 0.00 39 SER A O 18
ATOM 16537 N N . SER A 1 40 ? 37.158 3.632 -2.620 1.00 0.00 40 SER A N 18
ATOM 16538 C CA . SER A 1 40 ? 37.738 2.359 -2.095 1.00 0.00 40 SER A CA 18
ATOM 16539 C C . SER A 1 40 ? 36.623 1.413 -1.638 1.00 0.00 40 SER A C 18
ATOM 16540 O O . SER A 1 40 ? 35.484 1.811 -1.486 1.00 0.00 40 SER A O 18
ATOM 16548 N N . LEU A 1 41 ? 36.951 0.166 -1.411 1.00 0.00 41 LEU A N 18
ATOM 16549 C CA . LEU A 1 41 ? 35.923 -0.816 -0.953 1.00 0.00 41 LEU A CA 18
ATOM 16550 C C . LEU A 1 41 ? 35.618 -0.583 0.528 1.00 0.00 41 LEU A C 18
ATOM 16551 O O . LEU A 1 41 ? 34.483 -0.661 0.960 1.00 0.00 41 LEU A O 18
ATOM 16567 N N . THR A 1 42 ? 36.629 -0.287 1.302 1.00 0.00 42 THR A N 18
ATOM 16568 C CA . THR A 1 42 ? 36.423 -0.034 2.758 1.00 0.00 42 THR A CA 18
ATOM 16569 C C . THR A 1 42 ? 36.428 1.474 3.023 1.00 0.00 42 THR A C 18
ATOM 16570 O O . THR A 1 42 ? 36.289 2.269 2.113 1.00 0.00 42 THR A O 18
ATOM 16581 N N . GLN A 1 43 ? 36.588 1.874 4.260 1.00 0.00 43 GLN A N 18
ATOM 16582 C CA . GLN A 1 43 ? 36.604 3.332 4.579 1.00 0.00 43 GLN A CA 18
ATOM 16583 C C . GLN A 1 43 ? 37.964 3.737 5.147 1.00 0.00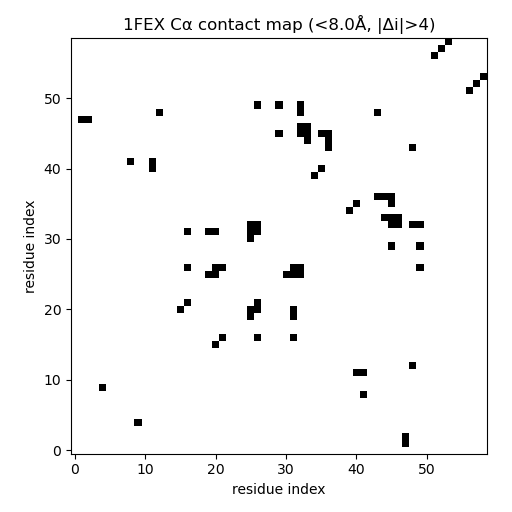 43 GLN A C 18
ATOM 16584 O O . GLN A 1 43 ? 38.207 3.625 6.335 1.00 0.00 43 GLN A O 18
ATOM 16598 N N . HIS A 1 44 ? 38.855 4.202 4.306 1.00 0.00 44 HIS A N 18
ATOM 16599 C CA . HIS A 1 44 ? 40.204 4.612 4.794 1.00 0.00 44 HIS A CA 18
ATOM 16600 C C . HIS A 1 44 ? 40.814 5.674 3.882 1.00 0.00 44 HIS A C 18
ATOM 16601 O O . HIS A 1 44 ? 40.417 5.833 2.743 1.00 0.00 44 HIS A O 18
ATOM 16615 N N . SER A 1 45 ? 41.786 6.395 4.380 1.00 0.00 45 SER A N 18
ATOM 16616 C CA . SER A 1 45 ? 42.443 7.450 3.546 1.00 0.00 45 SER A CA 18
ATOM 16617 C C . SER A 1 45 ? 43.428 6.795 2.578 1.00 0.00 45 SER A C 18
ATOM 16618 O O . SER A 1 45 ? 43.438 5.589 2.419 1.00 0.00 45 SER A O 18
ATOM 16626 N N . TRP A 1 46 ? 44.254 7.578 1.934 1.00 0.00 46 TRP A N 18
ATOM 16627 C CA . TRP A 1 46 ? 45.238 6.996 0.978 1.00 0.00 46 TRP A CA 18
ATOM 16628 C C . TRP A 1 46 ? 46.593 6.789 1.677 1.00 0.00 46 TRP A C 18
ATOM 16629 O O . TRP A 1 46 ? 47.290 5.824 1.428 1.00 0.00 46 TRP A O 18
ATOM 16650 N N . GLN A 1 47 ? 46.962 7.701 2.542 1.00 0.00 47 GLN A N 18
ATOM 16651 C CA . GLN A 1 47 ? 48.268 7.578 3.258 1.00 0.00 47 GLN A CA 18
ATOM 16652 C C . GLN A 1 47 ? 48.195 6.458 4.296 1.00 0.00 47 GLN A C 18
ATOM 16653 O O . GLN A 1 47 ? 49.111 5.669 4.433 1.00 0.00 47 GLN A O 18
ATOM 16667 N N . SER A 1 48 ? 47.108 6.378 5.024 1.00 0.00 48 SER A N 18
ATOM 16668 C CA . SER A 1 48 ? 46.965 5.300 6.054 1.00 0.00 48 SER A CA 18
ATOM 16669 C C . SER A 1 48 ? 47.156 3.925 5.407 1.00 0.00 48 SER A C 18
ATOM 16670 O O . SER A 1 48 ? 47.589 2.981 6.042 1.00 0.00 48 SER A O 18
ATOM 16678 N N . LEU A 1 49 ? 46.843 3.814 4.140 1.00 0.00 49 LEU A N 18
ATOM 16679 C CA . LEU A 1 49 ? 47.008 2.511 3.431 1.00 0.00 49 LEU A CA 18
ATOM 16680 C C . LEU A 1 49 ? 48.439 2.399 2.902 1.00 0.00 49 LEU A C 18
ATOM 16681 O O . LEU A 1 49 ? 49.071 1.365 3.001 1.00 0.00 49 LEU A O 18
ATOM 16697 N N . LYS A 1 50 ? 48.952 3.468 2.345 1.00 0.00 50 LYS A N 18
ATOM 16698 C CA . LYS A 1 50 ? 50.347 3.447 1.806 1.00 0.00 50 LYS A CA 18
ATOM 16699 C C . LYS A 1 50 ? 51.346 3.242 2.951 1.00 0.00 50 LYS A C 18
ATOM 16700 O O . LYS A 1 50 ? 52.414 2.690 2.764 1.00 0.00 50 LYS A O 18
ATOM 16719 N N . ASP A 1 51 ? 51.007 3.695 4.129 1.00 0.00 51 ASP A N 18
ATOM 16720 C CA . ASP A 1 51 ? 51.933 3.544 5.292 1.00 0.00 51 ASP A CA 18
ATOM 16721 C C . ASP A 1 51 ? 51.924 2.105 5.814 1.00 0.00 51 ASP A C 18
ATOM 16722 O O . ASP A 1 51 ? 52.960 1.478 5.935 1.00 0.00 51 ASP A O 18
ATOM 16731 N N . ARG A 1 52 ? 50.766 1.581 6.136 1.00 0.00 52 ARG A N 18
ATOM 16732 C CA . ARG A 1 52 ? 50.697 0.184 6.669 1.00 0.00 52 ARG A CA 18
ATOM 16733 C C . ARG A 1 52 ? 51.223 -0.821 5.637 1.00 0.00 52 ARG A C 18
ATOM 16734 O O . ARG A 1 52 ? 51.904 -1.769 5.984 1.00 0.00 52 ARG A O 18
ATOM 16755 N N . TYR A 1 53 ? 50.911 -0.630 4.378 1.00 0.00 53 TYR A N 18
ATOM 16756 C CA . TYR A 1 53 ? 51.395 -1.587 3.333 1.00 0.00 53 TYR A CA 18
ATOM 16757 C C . TYR A 1 53 ? 52.926 -1.616 3.312 1.00 0.00 53 TYR A C 18
ATOM 16758 O O . TYR A 1 53 ? 53.538 -2.668 3.359 1.00 0.00 53 TYR A O 18
ATOM 16776 N N . LEU A 1 54 ? 53.545 -0.469 3.250 1.00 0.00 54 LEU A N 18
ATOM 16777 C CA . LEU A 1 54 ? 55.037 -0.420 3.234 1.00 0.00 54 LEU A CA 18
ATOM 16778 C C . LEU A 1 54 ? 55.586 -0.651 4.648 1.00 0.00 54 LEU A C 18
ATOM 16779 O O . LEU A 1 54 ? 56.721 -1.053 4.820 1.00 0.00 54 LEU A O 18
ATOM 16795 N N . LYS A 1 55 ? 54.789 -0.397 5.658 1.00 0.00 55 LYS A N 18
ATOM 16796 C CA . LYS A 1 55 ? 55.262 -0.598 7.064 1.00 0.00 55 LYS A CA 18
ATOM 16797 C C . LYS A 1 55 ? 55.667 -2.056 7.290 1.00 0.00 55 LYS A C 18
ATOM 16798 O O . LYS A 1 55 ? 56.758 -2.333 7.755 1.00 0.00 55 LYS A O 18
ATOM 16817 N N . HIS A 1 56 ? 54.805 -2.990 6.964 1.00 0.00 56 HIS A N 18
ATOM 16818 C CA . HIS A 1 56 ? 55.162 -4.427 7.167 1.00 0.00 56 HIS A CA 18
ATOM 16819 C C . HIS A 1 56 ? 54.239 -5.369 6.385 1.00 0.00 56 HIS A C 18
ATOM 16820 O O . HIS A 1 56 ? 53.775 -6.366 6.907 1.00 0.00 56 HIS A O 18
ATOM 16834 N N . LEU A 1 57 ? 54.002 -5.083 5.129 1.00 0.00 57 LEU A N 18
ATOM 16835 C CA . LEU A 1 57 ? 53.143 -5.985 4.298 1.00 0.00 57 LEU A CA 18
ATOM 16836 C C . LEU A 1 57 ? 53.824 -6.246 2.955 1.00 0.00 57 LEU A C 18
ATOM 16837 O O . LEU A 1 57 ? 54.035 -7.378 2.563 1.00 0.00 57 LEU A O 18
ATOM 16853 N N . ARG A 1 58 ? 54.180 -5.200 2.250 1.00 0.00 58 ARG A N 18
ATOM 16854 C CA . ARG A 1 58 ? 54.866 -5.358 0.926 1.00 0.00 58 ARG A CA 18
ATOM 16855 C C . ARG A 1 58 ? 54.094 -6.323 0.014 1.00 0.00 58 ARG A C 18
ATOM 16856 O O . ARG A 1 58 ? 53.032 -6.804 0.362 1.00 0.00 58 ARG A O 18
ATOM 16877 N N . GLY A 1 59 ? 54.625 -6.601 -1.148 1.00 0.00 59 GLY A N 18
ATOM 16878 C CA . GLY A 1 59 ? 53.936 -7.529 -2.092 1.00 0.00 59 GLY A CA 18
ATOM 16879 C C . GLY A 1 59 ? 54.967 -8.456 -2.741 1.00 0.00 59 GLY A C 18
ATOM 16880 O O . GLY A 1 59 ? 56.115 -8.055 -2.838 1.00 0.00 59 GLY A O 18
ATOM 16885 N N . GLY A 1 1 ? 45.686 6.946 16.916 1.00 0.00 1 GLY A N 19
ATOM 16886 C CA . GLY A 1 1 ? 44.913 8.126 16.432 1.00 0.00 1 GLY A CA 19
ATOM 16887 C C . GLY A 1 1 ? 44.112 7.742 15.185 1.00 0.00 1 GLY A C 19
ATOM 16888 O O . GLY A 1 1 ? 43.080 8.322 14.901 1.00 0.00 1 GLY A O 19
ATOM 16894 N N . ARG A 1 2 ? 44.578 6.771 14.439 1.00 0.00 2 ARG A N 19
ATOM 16895 C CA . ARG A 1 2 ? 43.846 6.349 13.207 1.00 0.00 2 ARG A CA 19
ATOM 16896 C C . ARG A 1 2 ? 43.060 5.061 13.470 1.00 0.00 2 ARG A C 19
ATOM 16897 O O . ARG A 1 2 ? 43.007 4.573 14.584 1.00 0.00 2 ARG A O 19
ATOM 16918 N N . ILE A 1 3 ? 42.454 4.510 12.450 1.00 0.00 3 ILE A N 19
ATOM 16919 C CA . ILE A 1 3 ? 41.666 3.252 12.625 1.00 0.00 3 ILE A CA 19
ATOM 16920 C C . ILE A 1 3 ? 42.586 2.033 12.510 1.00 0.00 3 ILE A C 19
ATOM 16921 O O . ILE A 1 3 ? 43.722 2.139 12.090 1.00 0.00 3 ILE A O 19
ATOM 16937 N N . ALA A 1 4 ? 42.095 0.880 12.882 1.00 0.00 4 ALA A N 19
ATOM 16938 C CA . ALA A 1 4 ? 42.927 -0.357 12.799 1.00 0.00 4 ALA A CA 19
ATOM 16939 C C . ALA A 1 4 ? 42.670 -1.076 11.472 1.00 0.00 4 ALA A C 19
ATOM 16940 O O . ALA A 1 4 ? 42.077 -0.523 10.564 1.00 0.00 4 ALA A O 19
ATOM 16947 N N . PHE A 1 5 ? 43.112 -2.303 11.354 1.00 0.00 5 PHE A N 19
ATOM 16948 C CA . PHE A 1 5 ? 42.897 -3.061 10.086 1.00 0.00 5 PHE A CA 19
ATOM 16949 C C . PHE A 1 5 ? 42.537 -4.517 10.390 1.00 0.00 5 PHE A C 19
ATOM 16950 O O . PHE A 1 5 ? 43.398 -5.335 10.657 1.00 0.00 5 PHE A O 19
ATOM 16967 N N . THR A 1 6 ? 41.271 -4.843 10.348 1.00 0.00 6 THR A N 19
ATOM 16968 C CA . THR A 1 6 ? 40.841 -6.248 10.630 1.00 0.00 6 THR A CA 19
ATOM 16969 C C . THR A 1 6 ? 41.346 -7.186 9.528 1.00 0.00 6 THR A C 19
ATOM 16970 O O . THR A 1 6 ? 42.236 -6.845 8.772 1.00 0.00 6 THR A O 19
ATOM 16981 N N . ASP A 1 7 ? 40.782 -8.364 9.435 1.00 0.00 7 ASP A N 19
ATOM 16982 C CA . ASP A 1 7 ? 41.221 -9.331 8.384 1.00 0.00 7 ASP A CA 19
ATOM 16983 C C . ASP A 1 7 ? 40.554 -8.997 7.048 1.00 0.00 7 ASP A C 19
ATOM 16984 O O . ASP A 1 7 ? 41.158 -9.119 5.999 1.00 0.00 7 ASP A O 19
ATOM 16993 N N . ALA A 1 8 ? 39.316 -8.575 7.082 1.00 0.00 8 ALA A N 19
ATOM 16994 C CA . ALA A 1 8 ? 38.603 -8.226 5.815 1.00 0.00 8 ALA A CA 19
ATOM 16995 C C . ALA A 1 8 ? 39.281 -7.028 5.145 1.00 0.00 8 ALA A C 19
ATOM 16996 O O . ALA A 1 8 ? 39.258 -6.885 3.937 1.00 0.00 8 ALA A O 19
ATOM 17003 N N . ASP A 1 9 ? 39.888 -6.169 5.926 1.00 0.00 9 ASP A N 19
ATOM 17004 C CA . ASP A 1 9 ? 40.577 -4.975 5.346 1.00 0.00 9 ASP A CA 19
ATOM 17005 C C . ASP A 1 9 ? 41.920 -5.385 4.734 1.00 0.00 9 ASP A C 19
ATOM 17006 O O . ASP A 1 9 ? 42.281 -4.945 3.659 1.00 0.00 9 ASP A O 19
ATOM 17015 N N . ASP A 1 10 ? 42.658 -6.226 5.415 1.00 0.00 10 ASP A N 19
ATOM 17016 C CA . ASP A 1 10 ? 43.985 -6.673 4.881 1.00 0.00 10 ASP A CA 19
ATOM 17017 C C . ASP A 1 10 ? 43.803 -7.362 3.524 1.00 0.00 10 ASP A C 19
ATOM 17018 O O . ASP A 1 10 ? 44.593 -7.182 2.616 1.00 0.00 10 ASP A O 19
ATOM 17027 N N . VAL A 1 11 ? 42.765 -8.143 3.386 1.00 0.00 11 VAL A N 19
ATOM 17028 C CA . VAL A 1 11 ? 42.515 -8.848 2.091 1.00 0.00 11 VAL A CA 19
ATOM 17029 C C . VAL A 1 11 ? 42.080 -7.835 1.026 1.00 0.00 11 VAL A C 19
ATOM 17030 O O . VAL A 1 11 ? 42.404 -7.970 -0.139 1.00 0.00 11 VAL A O 19
ATOM 17043 N N . ALA A 1 12 ? 41.354 -6.822 1.423 1.00 0.00 12 ALA A N 19
ATOM 17044 C CA . ALA A 1 12 ? 40.898 -5.791 0.441 1.00 0.00 12 ALA A CA 19
ATOM 17045 C C . ALA A 1 12 ? 42.085 -4.928 0.006 1.00 0.00 12 ALA A C 19
ATOM 17046 O O . ALA A 1 12 ? 42.288 -4.681 -1.168 1.00 0.00 12 ALA A O 19
ATOM 17053 N N . ILE A 1 13 ? 42.870 -4.474 0.949 1.00 0.00 13 ILE A N 19
ATOM 17054 C CA . ILE A 1 13 ? 44.054 -3.628 0.605 1.00 0.00 13 ILE A CA 19
ATOM 17055 C C . ILE A 1 13 ? 45.041 -4.434 -0.250 1.00 0.00 13 ILE A C 19
ATOM 17056 O O . ILE A 1 13 ? 45.784 -3.882 -1.034 1.00 0.00 13 ILE A O 19
ATOM 17072 N N . LEU A 1 14 ? 45.050 -5.734 -0.101 1.00 0.00 14 LEU A N 19
ATOM 17073 C CA . LEU A 1 14 ? 45.988 -6.576 -0.904 1.00 0.00 14 LEU A CA 19
ATOM 17074 C C . LEU A 1 14 ? 45.396 -6.843 -2.293 1.00 0.00 14 LEU A C 19
ATOM 17075 O O . LEU A 1 14 ? 45.961 -6.464 -3.300 1.00 0.00 14 LEU A O 19
ATOM 17091 N N . THR A 1 15 ? 44.264 -7.500 -2.351 1.00 0.00 15 THR A N 19
ATOM 17092 C CA . THR A 1 15 ? 43.619 -7.811 -3.671 1.00 0.00 15 THR A CA 19
ATOM 17093 C C . THR A 1 15 ? 43.531 -6.562 -4.562 1.00 0.00 15 THR A C 19
ATOM 17094 O O . THR A 1 15 ? 43.647 -6.645 -5.771 1.00 0.00 15 THR A O 19
ATOM 17105 N N . TYR A 1 16 ? 43.328 -5.410 -3.974 1.00 0.00 16 TYR A N 19
ATOM 17106 C CA . TYR A 1 16 ? 43.230 -4.155 -4.783 1.00 0.00 16 TYR A CA 19
ATOM 17107 C C . TYR A 1 16 ? 44.628 -3.679 -5.202 1.00 0.00 16 TYR A C 19
ATOM 17108 O O . TYR A 1 16 ? 44.848 -3.307 -6.339 1.00 0.00 16 TYR A O 19
ATOM 17126 N N . VAL A 1 17 ? 45.566 -3.685 -4.290 1.00 0.00 17 VAL A N 19
ATOM 17127 C CA . VAL A 1 17 ? 46.948 -3.225 -4.630 1.00 0.00 17 VAL A CA 19
ATOM 17128 C C . VAL A 1 17 ? 47.649 -4.257 -5.524 1.00 0.00 17 VAL A C 19
ATOM 17129 O O . VAL A 1 17 ? 48.290 -3.907 -6.497 1.00 0.00 17 VAL A O 19
ATOM 17142 N N . LYS A 1 18 ? 47.536 -5.520 -5.200 1.00 0.00 18 LYS A N 19
ATOM 17143 C CA . LYS A 1 18 ? 48.203 -6.573 -6.027 1.00 0.00 18 LYS A CA 19
ATOM 17144 C C . LYS A 1 18 ? 47.605 -6.609 -7.438 1.00 0.00 18 LYS A C 19
ATOM 17145 O O . LYS A 1 18 ? 48.274 -6.958 -8.392 1.00 0.00 18 LYS A O 19
ATOM 17164 N N . GLU A 1 19 ? 46.352 -6.255 -7.574 1.00 0.00 19 GLU A N 19
ATOM 17165 C CA . GLU A 1 19 ? 45.705 -6.273 -8.922 1.00 0.00 19 GLU A CA 19
ATOM 17166 C C . GLU A 1 19 ? 46.045 -4.998 -9.700 1.00 0.00 19 GLU A C 19
ATOM 17167 O O . GLU A 1 19 ? 46.055 -4.992 -10.916 1.00 0.00 19 GLU A O 19
ATOM 17179 N N . ASN A 1 20 ? 46.318 -3.919 -9.009 1.00 0.00 20 ASN A N 19
ATOM 17180 C CA . ASN A 1 20 ? 46.652 -2.642 -9.710 1.00 0.00 20 ASN A CA 19
ATOM 17181 C C . ASN A 1 20 ? 48.163 -2.387 -9.677 1.00 0.00 20 ASN A C 19
ATOM 17182 O O . ASN A 1 20 ? 48.810 -2.310 -10.703 1.00 0.00 20 ASN A O 19
ATOM 17193 N N . ALA A 1 21 ? 48.726 -2.241 -8.498 1.00 0.00 21 ALA A N 19
ATOM 17194 C CA . ALA A 1 21 ? 50.200 -1.972 -8.372 1.00 0.00 21 ALA A CA 19
ATOM 17195 C C . ALA A 1 21 ? 51.024 -2.937 -9.241 1.00 0.00 21 ALA A C 19
ATOM 17196 O O . ALA A 1 21 ? 51.243 -4.078 -8.877 1.00 0.00 21 ALA A O 19
ATOM 17203 N N . ARG A 1 22 ? 51.477 -2.484 -10.382 1.00 0.00 22 ARG A N 19
ATOM 17204 C CA . ARG A 1 22 ? 52.286 -3.364 -11.278 1.00 0.00 22 ARG A CA 19
ATOM 17205 C C . ARG A 1 22 ? 53.464 -2.585 -11.872 1.00 0.00 22 ARG A C 19
ATOM 17206 O O . ARG A 1 22 ? 54.574 -3.078 -11.935 1.00 0.00 22 ARG A O 19
ATOM 17227 N N . SER A 1 23 ? 53.227 -1.374 -12.309 1.00 0.00 23 SER A N 19
ATOM 17228 C CA . SER A 1 23 ? 54.329 -0.560 -12.902 1.00 0.00 23 SER A CA 19
ATOM 17229 C C . SER A 1 23 ? 54.913 0.394 -11.846 1.00 0.00 23 SER A C 19
ATOM 17230 O O . SER A 1 23 ? 54.282 0.655 -10.842 1.00 0.00 23 SER A O 19
ATOM 17238 N N . PRO A 1 24 ? 56.106 0.891 -12.102 1.00 0.00 24 PRO A N 19
ATOM 17239 C CA . PRO A 1 24 ? 56.749 1.823 -11.142 1.00 0.00 24 PRO A CA 19
ATOM 17240 C C . PRO A 1 24 ? 56.043 3.182 -11.183 1.00 0.00 24 PRO A C 19
ATOM 17241 O O . PRO A 1 24 ? 56.603 4.169 -11.623 1.00 0.00 24 PRO A O 19
ATOM 17252 N N . SER A 1 25 ? 54.814 3.232 -10.736 1.00 0.00 25 SER A N 19
ATOM 17253 C CA . SER A 1 25 ? 54.058 4.520 -10.754 1.00 0.00 25 SER A CA 19
ATOM 17254 C C . SER A 1 25 ? 52.783 4.406 -9.915 1.00 0.00 25 SER A C 19
ATOM 17255 O O . SER A 1 25 ? 52.412 5.328 -9.212 1.00 0.00 25 SER A O 19
ATOM 17263 N N . SER A 1 26 ? 52.106 3.284 -9.984 1.00 0.00 26 SER A N 19
ATOM 17264 C CA . SER A 1 26 ? 50.848 3.108 -9.192 1.00 0.00 26 SER A CA 19
ATOM 17265 C C . SER A 1 26 ? 51.114 3.351 -7.702 1.00 0.00 26 SER A C 19
ATOM 17266 O O . SER A 1 26 ? 50.584 4.277 -7.117 1.00 0.00 26 SER A O 19
ATOM 17274 N N . VAL A 1 27 ? 51.929 2.528 -7.087 1.00 0.00 27 VAL A N 19
ATOM 17275 C CA . VAL A 1 27 ? 52.224 2.719 -5.635 1.00 0.00 27 VAL A CA 19
ATOM 17276 C C . VAL A 1 27 ? 53.582 3.405 -5.446 1.00 0.00 27 VAL A C 19
ATOM 17277 O O . VAL A 1 27 ? 54.223 3.256 -4.423 1.00 0.00 27 VAL A O 19
ATOM 17290 N N . THR A 1 28 ? 54.017 4.162 -6.423 1.00 0.00 28 THR A N 19
ATOM 17291 C CA . THR A 1 28 ? 55.327 4.869 -6.303 1.00 0.00 28 THR A CA 19
ATOM 17292 C C . THR A 1 28 ? 55.094 6.356 -6.022 1.00 0.00 28 THR A C 19
ATOM 17293 O O . THR A 1 28 ? 55.895 7.009 -5.381 1.00 0.00 28 THR A O 19
ATOM 17304 N N . GLY A 1 29 ? 53.997 6.892 -6.500 1.00 0.00 29 GLY A N 19
ATOM 17305 C CA . GLY A 1 29 ? 53.697 8.336 -6.267 1.00 0.00 29 GLY A CA 19
ATOM 17306 C C . GLY A 1 29 ? 52.410 8.471 -5.447 1.00 0.00 29 GLY A C 19
ATOM 17307 O O . GLY A 1 29 ? 51.702 9.454 -5.548 1.00 0.00 29 GLY A O 19
ATOM 17311 N N . ASN A 1 30 ? 52.105 7.489 -4.631 1.00 0.00 30 ASN A N 19
ATOM 17312 C CA . ASN A 1 30 ? 50.864 7.543 -3.788 1.00 0.00 30 ASN A CA 19
ATOM 17313 C C . ASN A 1 30 ? 49.620 7.806 -4.652 1.00 0.00 30 ASN A C 19
ATOM 17314 O O . ASN A 1 30 ? 48.684 8.443 -4.212 1.00 0.00 30 ASN A O 19
ATOM 17325 N N . ALA A 1 31 ? 49.604 7.328 -5.872 1.00 0.00 31 ALA A N 19
ATOM 17326 C CA . ALA A 1 31 ? 48.418 7.568 -6.753 1.00 0.00 31 ALA A CA 19
ATOM 17327 C C . ALA A 1 31 ? 47.397 6.434 -6.616 1.00 0.00 31 ALA A C 19
ATOM 17328 O O . ALA A 1 31 ? 46.223 6.671 -6.403 1.00 0.00 31 ALA A O 19
ATOM 17335 N N . LEU A 1 32 ? 47.833 5.203 -6.740 1.00 0.00 32 LEU A N 19
ATOM 17336 C CA . LEU A 1 32 ? 46.885 4.048 -6.625 1.00 0.00 32 LEU A CA 19
ATOM 17337 C C . LEU A 1 32 ? 46.153 4.101 -5.279 1.00 0.00 32 LEU A C 19
ATOM 17338 O O . LEU A 1 32 ? 45.019 3.669 -5.157 1.00 0.00 32 LEU A O 19
ATOM 17354 N N . TRP A 1 33 ? 46.789 4.646 -4.275 1.00 0.00 33 TRP A N 19
ATOM 17355 C CA . TRP A 1 33 ? 46.138 4.747 -2.933 1.00 0.00 33 TRP A CA 19
ATOM 17356 C C . TRP A 1 33 ? 45.203 5.956 -2.930 1.00 0.00 33 TRP A C 19
ATOM 17357 O O . TRP A 1 33 ? 44.077 5.879 -2.477 1.00 0.00 33 TRP A O 19
ATOM 17378 N N . LYS A 1 34 ? 45.660 7.070 -3.452 1.00 0.00 34 LYS A N 19
ATOM 17379 C CA . LYS A 1 34 ? 44.796 8.289 -3.503 1.00 0.00 34 LYS A CA 19
ATOM 17380 C C . LYS A 1 34 ? 43.551 7.994 -4.344 1.00 0.00 34 LYS A C 19
ATOM 17381 O O . LYS A 1 34 ? 42.457 8.426 -4.029 1.00 0.00 34 LYS A O 19
ATOM 17400 N N . ALA A 1 35 ? 43.715 7.243 -5.406 1.00 0.00 35 ALA A N 19
ATOM 17401 C CA . ALA A 1 35 ? 42.546 6.892 -6.272 1.00 0.00 35 ALA A CA 19
ATOM 17402 C C . ALA A 1 35 ? 41.504 6.141 -5.440 1.00 0.00 35 ALA A C 19
ATOM 17403 O O . ALA A 1 35 ? 40.320 6.413 -5.514 1.00 0.00 35 ALA A O 19
ATOM 17410 N N . MET A 1 36 ? 41.946 5.207 -4.635 1.00 0.00 36 MET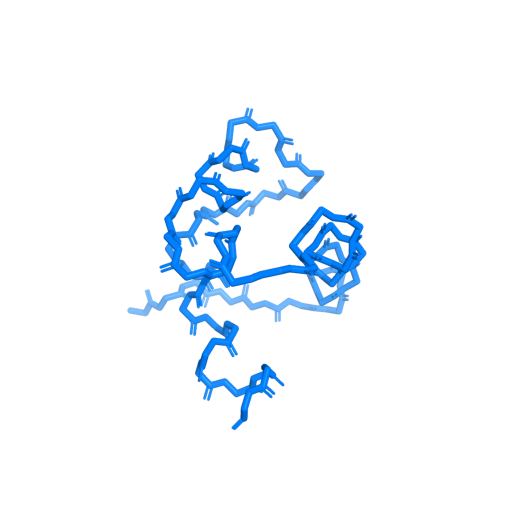 A N 19
ATOM 17411 C CA . MET A 1 36 ? 40.992 4.442 -3.774 1.00 0.00 36 MET A CA 19
ATOM 17412 C C . MET A 1 36 ? 40.263 5.404 -2.830 1.00 0.00 36 MET A C 19
ATOM 17413 O O . MET A 1 36 ? 39.079 5.275 -2.590 1.00 0.00 36 MET A O 19
ATOM 17427 N N . GLU A 1 37 ? 40.966 6.379 -2.303 1.00 0.00 37 GLU A N 19
ATOM 17428 C CA . GLU A 1 37 ? 40.322 7.366 -1.374 1.00 0.00 37 GLU A CA 19
ATOM 17429 C C . GLU A 1 37 ? 39.088 7.993 -2.033 1.00 0.00 37 GLU A C 19
ATOM 17430 O O . GLU A 1 37 ? 38.096 8.262 -1.382 1.00 0.00 37 GLU A O 19
ATOM 17442 N N . LYS A 1 38 ? 39.145 8.218 -3.323 1.00 0.00 38 LYS A N 19
ATOM 17443 C CA . LYS A 1 38 ? 37.974 8.818 -4.032 1.00 0.00 38 LYS A CA 19
ATOM 17444 C C . LYS A 1 38 ? 36.858 7.778 -4.175 1.00 0.00 38 LYS A C 19
ATOM 17445 O O . LYS A 1 38 ? 35.690 8.115 -4.221 1.00 0.00 38 LYS A O 19
ATOM 17464 N N . SER A 1 39 ? 37.212 6.518 -4.245 1.00 0.00 39 SER A N 19
ATOM 17465 C CA . SER A 1 39 ? 36.172 5.452 -4.385 1.00 0.00 39 SER A CA 19
ATOM 17466 C C . SER A 1 39 ? 36.746 4.083 -3.995 1.00 0.00 39 SER A C 19
ATOM 17467 O O . SER A 1 39 ? 37.006 3.247 -4.840 1.00 0.00 39 SER A O 19
ATOM 17475 N N . SER A 1 40 ? 36.940 3.851 -2.721 1.00 0.00 40 SER A N 19
ATOM 17476 C CA . SER A 1 40 ? 37.496 2.539 -2.266 1.00 0.00 40 SER A CA 19
ATOM 17477 C C . SER A 1 40 ? 36.374 1.628 -1.762 1.00 0.00 40 SER A C 19
ATOM 17478 O O . SER A 1 40 ? 35.208 1.965 -1.841 1.00 0.00 40 SER A O 19
ATOM 17486 N N . LEU A 1 41 ? 36.724 0.480 -1.241 1.00 0.00 41 LEU A N 19
ATOM 17487 C CA . LEU A 1 41 ? 35.689 -0.460 -0.719 1.00 0.00 41 LEU A CA 19
ATOM 17488 C C . LEU A 1 41 ? 35.546 -0.287 0.795 1.00 0.00 41 LEU A C 19
ATOM 17489 O O . LEU A 1 41 ? 34.456 -0.331 1.333 1.00 0.00 41 LEU A O 19
ATOM 17505 N N . THR A 1 42 ? 36.643 -0.087 1.481 1.00 0.00 42 THR A N 19
ATOM 17506 C CA . THR A 1 42 ? 36.586 0.098 2.962 1.00 0.00 42 THR A CA 19
ATOM 17507 C C . THR A 1 42 ? 36.675 1.586 3.306 1.00 0.00 42 THR A C 19
ATOM 17508 O O . THR A 1 42 ? 36.709 2.430 2.431 1.00 0.00 42 THR A O 19
ATOM 17519 N N . GLN A 1 43 ? 36.712 1.913 4.573 1.00 0.00 43 GLN A N 19
ATOM 17520 C CA . GLN A 1 43 ? 36.797 3.347 4.979 1.00 0.00 43 GLN A CA 19
ATOM 17521 C C . GLN A 1 43 ? 38.195 3.667 5.508 1.00 0.00 43 GLN A C 19
ATOM 17522 O O . GLN A 1 43 ? 38.524 3.358 6.637 1.00 0.00 43 GLN A O 19
ATOM 17536 N N . HIS A 1 44 ? 39.017 4.285 4.697 1.00 0.00 44 HIS A N 19
ATOM 17537 C CA . HIS A 1 44 ? 40.398 4.627 5.148 1.00 0.00 44 HIS A CA 19
ATOM 17538 C C . HIS A 1 44 ? 41.014 5.689 4.239 1.00 0.00 44 HIS A C 19
ATOM 17539 O O . HIS A 1 44 ? 40.620 5.850 3.099 1.00 0.00 44 HIS A O 19
ATOM 17553 N N . SER A 1 45 ? 41.989 6.404 4.738 1.00 0.00 45 SER A N 19
ATOM 17554 C CA . SER A 1 45 ? 42.654 7.453 3.906 1.00 0.00 45 SER A CA 19
ATOM 17555 C C . SER A 1 45 ? 43.788 6.821 3.104 1.00 0.00 45 SER A C 19
ATOM 17556 O O . SER A 1 45 ? 44.408 5.871 3.539 1.00 0.00 45 SER A O 19
ATOM 17564 N N . TRP A 1 46 ? 44.060 7.338 1.933 1.00 0.00 46 TRP A N 19
ATOM 17565 C CA . TRP A 1 46 ? 45.152 6.761 1.084 1.00 0.00 46 TRP A CA 19
ATOM 17566 C C . TRP A 1 46 ? 46.465 6.622 1.886 1.00 0.00 46 TRP A C 19
ATOM 17567 O O . TRP A 1 46 ? 47.224 5.690 1.701 1.00 0.00 46 TRP A O 19
ATOM 17588 N N . GLN A 1 47 ? 46.724 7.556 2.766 1.00 0.00 47 GLN A N 19
ATOM 17589 C CA . GLN A 1 47 ? 47.978 7.504 3.581 1.00 0.00 47 GLN A CA 19
ATOM 17590 C C . GLN A 1 47 ? 47.991 6.249 4.459 1.00 0.00 47 GLN A C 19
ATOM 17591 O O . GLN A 1 47 ? 48.909 5.453 4.400 1.00 0.00 47 GLN A O 19
ATOM 17605 N N . SER A 1 48 ? 46.978 6.069 5.273 1.00 0.00 48 SER A N 19
ATOM 17606 C CA . SER A 1 48 ? 46.925 4.863 6.162 1.00 0.00 48 SER A CA 19
ATOM 17607 C C . SER A 1 48 ? 47.069 3.576 5.336 1.00 0.00 48 SER A C 19
ATOM 17608 O O . SER A 1 48 ? 47.487 2.550 5.840 1.00 0.00 48 SER A O 19
ATOM 17616 N N . LEU A 1 49 ? 46.728 3.628 4.071 1.00 0.00 49 LEU A N 19
ATOM 17617 C CA . LEU A 1 49 ? 46.847 2.415 3.208 1.00 0.00 49 LEU A CA 19
ATOM 17618 C C . LEU A 1 49 ? 48.288 2.275 2.703 1.00 0.00 49 LEU A C 19
ATOM 17619 O O . LEU A 1 49 ? 48.815 1.183 2.601 1.00 0.00 49 LEU A O 19
ATOM 17635 N N . LYS A 1 50 ? 48.927 3.377 2.398 1.00 0.00 50 LYS A N 19
ATOM 17636 C CA . LYS A 1 50 ? 50.337 3.319 1.908 1.00 0.00 50 LYS A CA 19
ATOM 17637 C C . LYS A 1 50 ? 51.298 3.180 3.092 1.00 0.00 50 LYS A C 19
ATOM 17638 O O . LYS A 1 50 ? 52.336 2.553 2.990 1.00 0.00 50 LYS A O 19
ATOM 17657 N N . ASP A 1 51 ? 50.953 3.758 4.215 1.00 0.00 51 ASP A N 19
ATOM 17658 C CA . ASP A 1 51 ? 51.839 3.663 5.417 1.00 0.00 51 ASP A CA 19
ATOM 17659 C C . ASP A 1 51 ? 51.873 2.221 5.931 1.00 0.00 51 ASP A C 19
ATOM 17660 O O . ASP A 1 51 ? 52.922 1.696 6.254 1.00 0.00 51 ASP A O 19
ATOM 17669 N N . ARG A 1 52 ? 50.734 1.579 6.005 1.00 0.00 52 ARG A N 19
ATOM 17670 C CA . ARG A 1 52 ? 50.698 0.167 6.498 1.00 0.00 52 ARG A CA 19
ATOM 17671 C C . ARG A 1 52 ? 51.385 -0.752 5.487 1.00 0.00 52 ARG A C 19
ATOM 17672 O O . ARG A 1 52 ? 52.080 -1.681 5.855 1.00 0.00 52 ARG A O 19
ATOM 17693 N N . TYR A 1 53 ? 51.200 -0.495 4.215 1.00 0.00 53 TYR A N 19
ATOM 17694 C CA . TYR A 1 53 ? 51.848 -1.347 3.171 1.00 0.00 53 TYR A CA 19
ATOM 17695 C C . TYR A 1 53 ? 53.371 -1.307 3.341 1.00 0.00 53 TYR A C 19
ATOM 17696 O O . TYR A 1 53 ? 54.063 -2.272 3.079 1.00 0.00 53 TYR A O 19
ATOM 17714 N N . LEU A 1 54 ? 53.891 -0.192 3.784 1.00 0.00 54 LEU A N 19
ATOM 17715 C CA . LEU A 1 54 ? 55.364 -0.072 3.985 1.00 0.00 54 LEU A CA 19
ATOM 17716 C C . LEU A 1 54 ? 55.741 -0.468 5.418 1.00 0.00 54 LEU A C 19
ATOM 17717 O O . LEU A 1 54 ? 56.857 -0.876 5.683 1.00 0.00 54 LEU A O 19
ATOM 17733 N N . LYS A 1 55 ? 54.821 -0.341 6.343 1.00 0.00 55 LYS A N 19
ATOM 17734 C CA . LYS A 1 55 ? 55.122 -0.699 7.766 1.00 0.00 55 LYS A CA 19
ATOM 17735 C C . LYS A 1 55 ? 55.558 -2.161 7.874 1.00 0.00 55 LYS A C 19
ATOM 17736 O O . LYS A 1 55 ? 56.546 -2.471 8.513 1.00 0.00 55 LYS A O 19
ATOM 17755 N N . HIS A 1 56 ? 54.832 -3.061 7.256 1.00 0.00 56 HIS A N 19
ATOM 17756 C CA . HIS A 1 56 ? 55.216 -4.502 7.332 1.00 0.00 56 HIS A CA 19
ATOM 17757 C C . HIS A 1 56 ? 54.439 -5.353 6.317 1.00 0.00 56 HIS A C 19
ATOM 17758 O O . HIS A 1 56 ? 53.901 -6.391 6.655 1.00 0.00 56 HIS A O 19
ATOM 17772 N N . LEU A 1 57 ? 54.397 -4.934 5.075 1.00 0.00 57 LEU A N 19
ATOM 17773 C CA . LEU A 1 57 ? 53.679 -5.733 4.032 1.00 0.00 57 LEU A CA 19
ATOM 17774 C C . LEU A 1 57 ? 54.544 -5.859 2.775 1.00 0.00 57 LEU A C 19
ATOM 17775 O O . LEU A 1 57 ? 54.797 -6.947 2.292 1.00 0.00 57 LEU A O 19
ATOM 17791 N N . ARG A 1 58 ? 54.994 -4.750 2.242 1.00 0.00 58 ARG A N 19
ATOM 17792 C CA . ARG A 1 58 ? 55.840 -4.789 1.012 1.00 0.00 58 ARG A CA 19
ATOM 17793 C C . ARG A 1 58 ? 57.248 -4.268 1.318 1.00 0.00 58 ARG A C 19
ATOM 17794 O O . ARG A 1 58 ? 57.505 -3.080 1.251 1.00 0.00 58 ARG A O 19
ATOM 17815 N N . GLY A 1 59 ? 58.159 -5.148 1.650 1.00 0.00 59 GLY A N 19
ATOM 17816 C CA . GLY A 1 59 ? 59.553 -4.712 1.959 1.00 0.00 59 GLY A CA 19
ATOM 17817 C C . GLY A 1 59 ? 60.338 -5.886 2.544 1.00 0.00 59 GLY A C 19
ATOM 17818 O O . GLY A 1 59 ? 59.711 -6.849 2.952 1.00 0.00 59 GLY A O 19
ATOM 17823 N N . GLY A 1 1 ? 47.151 6.958 17.262 1.00 0.00 1 GLY A N 20
ATOM 17824 C CA . GLY A 1 1 ? 47.969 6.462 16.118 1.00 0.00 1 GLY A CA 20
ATOM 17825 C C . GLY A 1 1 ? 47.298 6.855 14.800 1.00 0.00 1 GLY A C 20
ATOM 17826 O O . GLY A 1 1 ? 46.784 7.948 14.656 1.00 0.00 1 GLY A O 20
ATOM 17832 N N . ARG A 1 2 ? 47.305 5.967 13.838 1.00 0.00 2 ARG A N 20
ATOM 17833 C CA . ARG A 1 2 ? 46.673 6.274 12.519 1.00 0.00 2 ARG A CA 20
ATOM 17834 C C . ARG A 1 2 ? 45.471 5.354 12.278 1.00 0.00 2 ARG A C 20
ATOM 17835 O O . ARG A 1 2 ? 45.544 4.422 11.504 1.00 0.00 2 ARG A O 20
ATOM 17856 N N . ILE A 1 3 ? 44.372 5.620 12.947 1.00 0.00 3 ILE A N 20
ATOM 17857 C CA . ILE A 1 3 ? 43.129 4.785 12.793 1.00 0.00 3 ILE A CA 20
ATOM 17858 C C . ILE A 1 3 ? 43.453 3.275 12.860 1.00 0.00 3 ILE A C 20
ATOM 17859 O O . ILE A 1 3 ? 44.574 2.887 13.128 1.00 0.00 3 ILE A O 20
ATOM 17875 N N . ALA A 1 4 ? 42.475 2.427 12.646 1.00 0.00 4 ALA A N 20
ATOM 17876 C CA . ALA A 1 4 ? 42.728 0.957 12.718 1.00 0.00 4 ALA A CA 20
ATOM 17877 C C . ALA A 1 4 ? 42.194 0.259 11.464 1.00 0.00 4 ALA A C 20
ATOM 17878 O O . ALA A 1 4 ? 41.312 0.758 10.791 1.00 0.00 4 ALA A O 20
ATOM 17885 N N . PHE A 1 5 ? 42.726 -0.896 11.149 1.00 0.00 5 PHE A N 20
ATOM 17886 C CA . PHE A 1 5 ? 42.259 -1.640 9.943 1.00 0.00 5 PHE A CA 20
ATOM 17887 C C . PHE A 1 5 ? 41.626 -2.971 10.354 1.00 0.00 5 PHE A C 20
ATOM 17888 O O . PHE A 1 5 ? 42.036 -3.594 11.314 1.00 0.00 5 PHE A O 20
ATOM 17905 N N . THR A 1 6 ? 40.630 -3.408 9.627 1.00 0.00 6 THR A N 20
ATOM 17906 C CA . THR A 1 6 ? 39.963 -4.700 9.963 1.00 0.00 6 THR A CA 20
ATOM 17907 C C . THR A 1 6 ? 40.530 -5.827 9.096 1.00 0.00 6 THR A C 20
ATOM 17908 O O . THR A 1 6 ? 41.264 -5.589 8.156 1.00 0.00 6 THR A O 20
ATOM 17919 N N . ASP A 1 7 ? 40.193 -7.052 9.411 1.00 0.00 7 ASP A N 20
ATOM 17920 C CA . ASP A 1 7 ? 40.709 -8.204 8.610 1.00 0.00 7 ASP A CA 20
ATOM 17921 C C . ASP A 1 7 ? 40.201 -8.116 7.168 1.00 0.00 7 ASP A C 20
ATOM 17922 O O . ASP A 1 7 ? 40.878 -8.511 6.238 1.00 0.00 7 ASP A O 20
ATOM 17931 N N . ALA A 1 8 ? 39.013 -7.599 6.981 1.00 0.00 8 ALA A N 20
ATOM 17932 C CA . ALA A 1 8 ? 38.449 -7.480 5.599 1.00 0.00 8 ALA A CA 20
ATOM 17933 C C . ALA A 1 8 ? 39.101 -6.307 4.861 1.00 0.00 8 ALA A C 20
ATOM 17934 O O . ALA A 1 8 ? 39.287 -6.348 3.659 1.00 0.00 8 ALA A O 20
ATOM 17941 N N . ASP A 1 9 ? 39.447 -5.264 5.573 1.00 0.00 9 ASP A N 20
ATOM 17942 C CA . ASP A 1 9 ? 40.087 -4.083 4.918 1.00 0.00 9 ASP A CA 20
ATOM 17943 C C . ASP A 1 9 ? 41.532 -4.407 4.532 1.00 0.00 9 ASP A C 20
ATOM 17944 O O . ASP A 1 9 ? 42.017 -3.978 3.502 1.00 0.00 9 ASP A O 20
ATOM 17953 N N . ASP A 1 10 ? 42.223 -5.158 5.351 1.00 0.00 10 ASP A N 20
ATOM 17954 C CA . ASP A 1 10 ? 43.642 -5.509 5.034 1.00 0.00 10 ASP A CA 20
ATOM 17955 C C . ASP A 1 10 ? 43.707 -6.352 3.757 1.00 0.00 10 ASP A C 20
ATOM 17956 O O . ASP A 1 10 ? 44.526 -6.112 2.888 1.00 0.00 10 ASP A O 20
ATOM 17965 N N . VAL A 1 11 ? 42.850 -7.334 3.637 1.00 0.00 11 VAL A N 20
ATOM 17966 C CA . VAL A 1 11 ? 42.858 -8.193 2.412 1.00 0.00 11 VAL A CA 20
ATOM 17967 C C . VAL A 1 11 ? 42.317 -7.402 1.217 1.00 0.00 11 VAL A C 20
ATOM 17968 O O . VAL A 1 11 ? 42.812 -7.518 0.112 1.00 0.00 11 VAL A O 20
ATOM 17981 N N . ALA A 1 12 ? 41.309 -6.595 1.435 1.00 0.00 12 ALA A N 20
ATOM 17982 C CA . ALA A 1 12 ? 40.737 -5.789 0.313 1.00 0.00 12 ALA A CA 20
ATOM 17983 C C . ALA A 1 12 ? 41.798 -4.827 -0.229 1.00 0.00 12 ALA A C 20
ATOM 17984 O O . ALA A 1 12 ? 41.976 -4.698 -1.425 1.00 0.00 12 ALA A O 20
ATOM 17991 N N . ILE A 1 13 ? 42.509 -4.161 0.648 1.00 0.00 13 ILE A N 20
ATOM 17992 C CA . ILE A 1 13 ? 43.571 -3.212 0.192 1.00 0.00 13 ILE A CA 20
ATOM 17993 C C . ILE A 1 13 ? 44.700 -3.994 -0.489 1.00 0.00 13 ILE A C 20
ATOM 17994 O O . ILE A 1 13 ? 45.250 -3.563 -1.486 1.00 0.00 13 ILE A O 20
ATOM 18010 N N . LEU A 1 14 ? 45.043 -5.141 0.040 1.00 0.00 14 LEU A N 20
ATOM 18011 C CA . LEU A 1 14 ? 46.133 -5.955 -0.581 1.00 0.00 14 LEU A CA 20
ATOM 18012 C C . LEU A 1 14 ? 45.720 -6.378 -1.996 1.00 0.00 14 LEU A C 20
ATOM 18013 O O . LEU A 1 14 ? 46.404 -6.095 -2.959 1.00 0.00 14 LEU A O 20
ATOM 18029 N N . THR A 1 15 ? 44.607 -7.057 -2.125 1.00 0.00 15 THR A N 20
ATOM 18030 C CA . THR A 1 15 ? 44.142 -7.508 -3.480 1.00 0.00 15 THR A CA 20
ATOM 18031 C C . THR A 1 15 ? 44.076 -6.321 -4.454 1.00 0.00 15 THR A C 20
ATOM 18032 O O . THR A 1 15 ? 44.528 -6.412 -5.580 1.00 0.00 15 THR A O 20
ATOM 18043 N N . TYR A 1 16 ? 43.529 -5.208 -4.023 1.00 0.00 16 TYR A N 20
ATOM 18044 C CA . TYR A 1 16 ? 43.448 -4.011 -4.922 1.00 0.00 16 TYR A CA 20
ATOM 18045 C C . TYR A 1 16 ? 44.861 -3.574 -5.321 1.00 0.00 16 TYR A C 20
ATOM 18046 O O . TYR A 1 16 ? 45.181 -3.469 -6.489 1.00 0.00 16 TYR A O 20
ATOM 18064 N N . VAL A 1 17 ? 45.708 -3.331 -4.353 1.00 0.00 17 VAL A N 20
ATOM 18065 C CA . VAL A 1 17 ? 47.111 -2.914 -4.664 1.00 0.00 17 VAL A CA 20
ATOM 18066 C C . VAL A 1 17 ? 47.797 -4.003 -5.498 1.00 0.00 17 VAL A C 20
ATOM 18067 O O . VAL A 1 17 ? 48.374 -3.735 -6.533 1.00 0.00 17 VAL A O 20
ATOM 18080 N N . LYS A 1 18 ? 47.719 -5.233 -5.059 1.00 0.00 18 LYS A N 20
ATOM 18081 C CA . LYS A 1 18 ? 48.349 -6.353 -5.828 1.00 0.00 18 LYS A CA 20
ATOM 18082 C C . LYS A 1 18 ? 47.775 -6.416 -7.250 1.00 0.00 18 LYS A C 20
ATOM 18083 O O . LYS A 1 18 ? 48.397 -6.942 -8.154 1.00 0.00 18 LYS A O 20
ATOM 18102 N N . GLU A 1 19 ? 46.593 -5.884 -7.453 1.00 0.00 19 GLU A N 20
ATOM 18103 C CA . GLU A 1 19 ? 45.975 -5.912 -8.812 1.00 0.00 19 GLU A CA 20
ATOM 18104 C C . GLU A 1 19 ? 46.497 -4.748 -9.660 1.00 0.00 19 GLU A C 20
ATOM 18105 O O . GLU A 1 19 ? 46.940 -4.936 -10.778 1.00 0.00 19 GLU A O 20
ATOM 18117 N N . ASN A 1 20 ? 46.445 -3.546 -9.138 1.00 0.00 20 ASN A N 20
ATOM 18118 C CA . ASN A 1 20 ? 46.934 -2.363 -9.916 1.00 0.00 20 ASN A CA 20
ATOM 18119 C C . ASN A 1 20 ? 48.429 -2.148 -9.674 1.00 0.00 20 ASN A C 20
ATOM 18120 O O . ASN A 1 20 ? 49.219 -2.119 -10.598 1.00 0.00 20 ASN A O 20
ATOM 18131 N N . ALA A 1 21 ? 48.817 -1.976 -8.432 1.00 0.00 21 ALA A N 20
ATOM 18132 C CA . ALA A 1 21 ? 50.262 -1.737 -8.105 1.00 0.00 21 ALA A CA 20
ATOM 18133 C C . ALA A 1 21 ? 51.165 -2.775 -8.780 1.00 0.00 21 ALA A C 20
ATOM 18134 O O . ALA A 1 21 ? 51.207 -3.928 -8.395 1.00 0.00 21 ALA A O 20
ATOM 18141 N N . ARG A 1 22 ? 51.889 -2.358 -9.784 1.00 0.00 22 ARG A N 20
ATOM 18142 C CA . ARG A 1 22 ? 52.804 -3.290 -10.503 1.00 0.00 22 ARG A CA 20
ATOM 18143 C C . ARG A 1 22 ? 54.046 -2.526 -10.964 1.00 0.00 22 ARG A C 20
ATOM 18144 O O . ARG A 1 22 ? 55.164 -2.970 -10.785 1.00 0.00 22 ARG A O 20
ATOM 18165 N N . SER A 1 23 ? 53.850 -1.372 -11.550 1.00 0.00 23 SER A N 20
ATOM 18166 C CA . SER A 1 23 ? 55.006 -0.555 -12.021 1.00 0.00 23 SER A CA 20
ATOM 18167 C C . SER A 1 23 ? 55.651 0.173 -10.832 1.00 0.00 23 SER A C 20
ATOM 18168 O O . SER A 1 23 ? 55.026 0.329 -9.802 1.00 0.00 23 SER A O 20
ATOM 18176 N N . PRO A 1 24 ? 56.880 0.608 -11.007 1.00 0.00 24 PRO A N 20
ATOM 18177 C CA . PRO A 1 24 ? 57.577 1.329 -9.915 1.00 0.00 24 PRO A CA 20
ATOM 18178 C C . PRO A 1 24 ? 57.022 2.754 -9.783 1.00 0.00 24 PRO A C 20
ATOM 18179 O O . PRO A 1 24 ? 57.685 3.718 -10.113 1.00 0.00 24 PRO A O 20
ATOM 18190 N N . SER A 1 25 ? 55.807 2.891 -9.307 1.00 0.00 25 SER A N 20
ATOM 18191 C CA . SER A 1 25 ? 55.207 4.253 -9.157 1.00 0.00 25 SER A CA 20
ATOM 18192 C C . SER A 1 25 ? 53.912 4.191 -8.339 1.00 0.00 25 SER A C 20
ATOM 18193 O O . SER A 1 25 ? 53.704 4.981 -7.438 1.00 0.00 25 SER A O 20
ATOM 18201 N N . SER A 1 26 ? 53.038 3.263 -8.651 1.00 0.00 26 SER A N 20
ATOM 18202 C CA . SER A 1 26 ? 51.749 3.153 -7.895 1.00 0.00 26 SER A CA 20
ATOM 18203 C C . SER A 1 26 ? 52.012 2.973 -6.395 1.00 0.00 26 SER A C 20
ATOM 18204 O O . SER A 1 26 ? 51.233 3.409 -5.570 1.00 0.00 26 SER A O 20
ATOM 18212 N N . VAL A 1 27 ? 53.102 2.339 -6.040 1.00 0.00 27 VAL A N 20
ATOM 18213 C CA . VAL A 1 27 ? 53.411 2.134 -4.588 1.00 0.00 27 VAL A CA 20
ATOM 18214 C C . VAL A 1 27 ? 54.392 3.200 -4.080 1.00 0.00 27 VAL A C 20
ATOM 18215 O O . VAL A 1 27 ? 54.994 3.043 -3.034 1.00 0.00 27 VAL A O 20
ATOM 18228 N N . THR A 1 28 ? 54.554 4.284 -4.803 1.00 0.00 28 THR A N 20
ATOM 18229 C CA . THR A 1 28 ? 55.493 5.356 -4.351 1.00 0.00 28 THR A CA 20
ATOM 18230 C C . THR A 1 28 ? 55.057 6.721 -4.900 1.00 0.00 28 THR A C 20
ATOM 18231 O O . THR A 1 28 ? 55.855 7.631 -5.016 1.00 0.00 28 THR A O 20
ATOM 18242 N N . GLY A 1 29 ? 53.797 6.869 -5.231 1.00 0.00 29 GLY A N 20
ATOM 18243 C CA . GLY A 1 29 ? 53.304 8.175 -5.765 1.00 0.00 29 GLY A CA 20
ATOM 18244 C C . GLY A 1 29 ? 51.976 8.559 -5.092 1.00 0.00 29 GLY A C 20
ATOM 18245 O O . GLY A 1 29 ? 51.323 9.501 -5.500 1.00 0.00 29 GLY A O 20
ATOM 18249 N N . ASN A 1 30 ? 51.567 7.843 -4.064 1.00 0.00 30 ASN A N 20
ATOM 18250 C CA . ASN A 1 30 ? 50.280 8.163 -3.361 1.00 0.00 30 ASN A CA 20
ATOM 18251 C C . ASN A 1 30 ? 49.103 8.233 -4.345 1.00 0.00 30 ASN A C 20
ATOM 18252 O O . ASN A 1 30 ? 48.081 8.822 -4.047 1.00 0.00 30 ASN A O 20
ATOM 18263 N N . ALA A 1 31 ? 49.232 7.642 -5.508 1.00 0.00 31 ALA A N 20
ATOM 18264 C CA . ALA A 1 31 ? 48.113 7.686 -6.497 1.00 0.00 31 ALA A CA 20
ATOM 18265 C C . ALA A 1 31 ? 47.202 6.466 -6.335 1.00 0.00 31 ALA A C 20
ATOM 18266 O O . ALA A 1 31 ? 46.024 6.597 -6.058 1.00 0.00 31 ALA A O 20
ATOM 18273 N N . LEU A 1 32 ? 47.737 5.278 -6.510 1.00 0.00 32 LEU A N 20
ATOM 18274 C CA . LEU A 1 32 ? 46.900 4.042 -6.369 1.00 0.00 32 LEU A CA 20
ATOM 18275 C C . LEU A 1 32 ? 46.194 4.033 -5.008 1.00 0.00 32 LEU A C 20
ATOM 18276 O O . LEU A 1 32 ? 45.116 3.489 -4.861 1.00 0.00 32 LEU A O 20
ATOM 18292 N N . TRP A 1 33 ? 46.794 4.649 -4.022 1.00 0.00 33 TRP A N 20
ATOM 18293 C CA . TRP A 1 33 ? 46.163 4.703 -2.666 1.00 0.00 33 TRP A CA 20
ATOM 18294 C C . TRP A 1 33 ? 45.093 5.794 -2.674 1.00 0.00 33 TRP A C 20
ATOM 18295 O O . TRP A 1 33 ? 43.976 5.592 -2.237 1.00 0.00 33 TRP A O 20
ATOM 18316 N N . LYS A 1 34 ? 45.433 6.946 -3.195 1.00 0.00 34 LYS A N 20
ATOM 18317 C CA . LYS A 1 34 ? 44.450 8.069 -3.270 1.00 0.00 34 LYS A CA 20
ATOM 18318 C C . LYS A 1 34 ? 43.227 7.642 -4.087 1.00 0.00 34 LYS A C 20
ATOM 18319 O O . LYS A 1 34 ? 42.097 7.852 -3.687 1.00 0.00 34 LYS A O 20
ATOM 18338 N N . ALA A 1 35 ? 43.450 7.041 -5.230 1.00 0.00 35 ALA A N 20
ATOM 18339 C CA . ALA A 1 35 ? 42.308 6.592 -6.084 1.00 0.00 35 ALA A CA 20
ATOM 18340 C C . ALA A 1 35 ? 41.471 5.546 -5.343 1.00 0.00 35 ALA A C 20
ATOM 18341 O O . ALA A 1 35 ? 40.270 5.470 -5.516 1.00 0.00 35 ALA A O 20
ATOM 18348 N N . MET A 1 36 ? 42.095 4.742 -4.517 1.00 0.00 36 MET A N 20
ATOM 18349 C CA . MET A 1 36 ? 41.332 3.701 -3.760 1.00 0.00 36 MET A CA 20
ATOM 18350 C C . MET A 1 36 ? 40.351 4.374 -2.793 1.00 0.00 36 MET A C 20
ATOM 18351 O O . MET A 1 36 ? 39.162 4.119 -2.825 1.00 0.00 36 MET A O 20
ATOM 18365 N N . GLU A 1 37 ? 40.846 5.228 -1.934 1.00 0.00 37 GLU A N 20
ATOM 18366 C CA . GLU A 1 37 ? 39.951 5.924 -0.955 1.00 0.00 37 GLU A CA 20
ATOM 18367 C C . GLU A 1 37 ? 38.855 6.707 -1.689 1.00 0.00 37 GLU A C 20
ATOM 18368 O O . GLU A 1 37 ? 37.795 6.959 -1.146 1.00 0.00 37 GLU A O 20
ATOM 18380 N N . LYS A 1 38 ? 39.104 7.094 -2.914 1.00 0.00 38 LYS A N 20
ATOM 18381 C CA . LYS A 1 38 ? 38.082 7.862 -3.688 1.00 0.00 38 LYS A CA 20
ATOM 18382 C C . LYS A 1 38 ? 37.266 6.926 -4.591 1.00 0.00 38 LYS A C 20
ATOM 18383 O O . LYS A 1 38 ? 36.180 7.266 -5.020 1.00 0.00 38 LYS A O 20
ATOM 18402 N N . SER A 1 39 ? 37.782 5.756 -4.887 1.00 0.00 39 SER A N 20
ATOM 18403 C CA . SER A 1 39 ? 37.038 4.805 -5.766 1.00 0.00 39 SER A CA 20
ATOM 18404 C C . SER A 1 39 ? 36.146 3.882 -4.927 1.00 0.00 39 SER A C 20
ATOM 18405 O O . SER A 1 39 ? 34.941 4.043 -4.889 1.00 0.00 39 SER A O 20
ATOM 18413 N N . SER A 1 40 ? 36.730 2.918 -4.260 1.00 0.00 40 SER A N 20
ATOM 18414 C CA . SER A 1 40 ? 35.916 1.981 -3.426 1.00 0.00 40 SER A CA 20
ATOM 18415 C C . SER A 1 40 ? 36.696 1.547 -2.184 1.00 0.00 40 SER A C 20
ATOM 18416 O O . SER A 1 40 ? 37.508 0.642 -2.235 1.00 0.00 40 SER A O 20
ATOM 18424 N N . LEU A 1 41 ? 36.450 2.184 -1.069 1.00 0.00 41 LEU A N 20
ATOM 18425 C CA . LEU A 1 41 ? 37.162 1.818 0.185 1.00 0.00 41 LEU A CA 20
ATOM 18426 C C . LEU A 1 41 ? 36.332 2.257 1.394 1.00 0.00 41 LEU A C 20
ATOM 18427 O O . LEU A 1 41 ? 35.439 3.075 1.277 1.00 0.00 41 LEU A O 20
ATOM 18443 N N . THR A 1 42 ? 36.620 1.718 2.549 1.00 0.00 42 THR A N 20
ATOM 18444 C CA . THR A 1 42 ? 35.849 2.100 3.770 1.00 0.00 42 THR A CA 20
ATOM 18445 C C . THR A 1 42 ? 36.316 3.461 4.289 1.00 0.00 42 THR A C 20
ATOM 18446 O O . THR A 1 42 ? 37.070 4.157 3.636 1.00 0.00 42 THR A O 20
ATOM 18457 N N . GLN A 1 43 ? 35.871 3.841 5.460 1.00 0.00 43 GLN A N 20
ATOM 18458 C CA . GLN A 1 43 ? 36.285 5.159 6.029 1.00 0.00 43 GLN A CA 20
ATOM 18459 C C . GLN A 1 43 ? 37.760 5.119 6.428 1.00 0.00 43 GLN A C 20
ATOM 18460 O O . GLN A 1 43 ? 38.094 4.866 7.570 1.00 0.00 43 GLN A O 20
ATOM 18474 N N . HIS A 1 44 ? 38.641 5.365 5.491 1.00 0.00 44 HIS A N 20
ATOM 18475 C CA . HIS A 1 44 ? 40.098 5.341 5.808 1.00 0.00 44 HIS A CA 20
ATOM 18476 C C . HIS A 1 44 ? 40.848 6.365 4.961 1.00 0.00 44 HIS A C 20
ATOM 18477 O O . HIS A 1 44 ? 40.319 6.904 4.007 1.00 0.00 44 HIS A O 20
ATOM 18491 N N . SER A 1 45 ? 42.080 6.633 5.306 1.00 0.00 45 SER A N 20
ATOM 18492 C CA . SER A 1 45 ? 42.882 7.627 4.525 1.00 0.00 45 SER A CA 20
ATOM 18493 C C . SER A 1 45 ? 43.874 6.901 3.618 1.00 0.00 45 SER A C 20
ATOM 18494 O O . SER A 1 45 ? 44.498 5.938 4.017 1.00 0.00 45 SER A O 20
ATOM 18502 N N . TRP A 1 46 ? 44.025 7.360 2.398 1.00 0.00 46 TRP A N 20
ATOM 18503 C CA . TRP A 1 46 ? 44.980 6.705 1.441 1.00 0.00 46 TRP A CA 20
ATOM 18504 C C . TRP A 1 46 ? 46.359 6.496 2.102 1.00 0.00 46 TRP A C 20
ATOM 18505 O O . TRP A 1 46 ? 47.071 5.561 1.798 1.00 0.00 46 TRP A O 20
ATOM 18526 N N . GLN A 1 47 ? 46.723 7.378 3.000 1.00 0.00 47 GLN A N 20
ATOM 18527 C CA . GLN A 1 47 ? 48.047 7.264 3.688 1.00 0.00 47 GLN A CA 20
ATOM 18528 C C . GLN A 1 47 ? 48.018 6.150 4.738 1.00 0.00 47 GLN A C 20
ATOM 18529 O O . GLN A 1 47 ? 48.986 5.437 4.917 1.00 0.00 47 GLN A O 20
ATOM 18543 N N . SER A 1 48 ? 46.918 5.996 5.436 1.00 0.00 48 SER A N 20
ATOM 18544 C CA . SER A 1 48 ? 46.831 4.925 6.481 1.00 0.00 48 SER A CA 20
ATOM 18545 C C . SER A 1 48 ? 47.112 3.553 5.862 1.00 0.00 48 SER A C 20
ATOM 18546 O O . SER A 1 48 ? 47.832 2.747 6.419 1.00 0.00 48 SER A O 20
ATOM 18554 N N . LEU A 1 49 ? 46.553 3.291 4.707 1.00 0.00 49 LEU A N 20
ATOM 18555 C CA . LEU A 1 49 ? 46.797 1.970 4.040 1.00 0.00 49 LEU A CA 20
ATOM 18556 C C . LEU A 1 49 ? 48.103 2.010 3.230 1.00 0.00 49 LEU A C 20
ATOM 18557 O O . LEU A 1 49 ? 48.680 0.980 2.934 1.00 0.00 49 LEU A O 20
ATOM 18573 N N . LYS A 1 50 ? 48.586 3.184 2.892 1.00 0.00 50 LYS A N 20
ATOM 18574 C CA . LYS A 1 50 ? 49.868 3.271 2.125 1.00 0.00 50 LYS A CA 20
ATOM 18575 C C . LYS A 1 50 ? 51.046 3.004 3.069 1.00 0.00 50 LYS A C 20
ATOM 18576 O O . LYS A 1 50 ? 52.004 2.335 2.716 1.00 0.00 50 LYS A O 20
ATOM 18595 N N . ASP A 1 51 ? 50.974 3.523 4.269 1.00 0.00 51 ASP A N 20
ATOM 18596 C CA . ASP A 1 51 ? 52.077 3.310 5.255 1.00 0.00 51 ASP A CA 20
ATOM 18597 C C . ASP A 1 51 ? 52.091 1.857 5.736 1.00 0.00 51 ASP A C 20
ATOM 18598 O O . ASP A 1 51 ? 53.129 1.226 5.790 1.00 0.00 51 ASP A O 20
ATOM 18607 N N . ARG A 1 52 ? 50.946 1.320 6.087 1.00 0.00 52 ARG A N 20
ATOM 18608 C CA . ARG A 1 52 ? 50.890 -0.100 6.568 1.00 0.00 52 ARG A CA 20
ATOM 18609 C C . ARG A 1 52 ? 51.489 -1.039 5.518 1.00 0.00 52 ARG A C 20
ATOM 18610 O O . ARG A 1 52 ? 52.145 -2.011 5.844 1.00 0.00 52 ARG A O 20
ATOM 18631 N N . TYR A 1 53 ? 51.270 -0.750 4.258 1.00 0.00 53 TYR A N 20
ATOM 18632 C CA . TYR A 1 53 ? 51.824 -1.621 3.179 1.00 0.00 53 TYR A CA 20
ATOM 18633 C C . TYR A 1 53 ? 53.353 -1.652 3.272 1.00 0.00 53 TYR A C 20
ATOM 18634 O O . TYR A 1 53 ? 53.947 -2.650 3.634 1.00 0.00 53 TYR A O 20
ATOM 18652 N N . LEU A 1 54 ? 53.983 -0.558 2.954 1.00 0.00 54 LEU A N 20
ATOM 18653 C CA . LEU A 1 54 ? 55.478 -0.494 3.021 1.00 0.00 54 LEU A CA 20
ATOM 18654 C C . LEU A 1 54 ? 55.982 -0.770 4.448 1.00 0.00 54 LEU A C 20
ATOM 18655 O O . LEU A 1 54 ? 57.147 -1.061 4.651 1.00 0.00 54 LEU A O 20
ATOM 18671 N N . LYS A 1 55 ? 55.123 -0.680 5.437 1.00 0.00 55 LYS A N 20
ATOM 18672 C CA . LYS A 1 55 ? 55.563 -0.934 6.846 1.00 0.00 55 LYS A CA 20
ATOM 18673 C C . LYS A 1 55 ? 55.863 -2.422 7.070 1.00 0.00 55 LYS A C 20
ATOM 18674 O O . LYS A 1 55 ? 56.854 -2.770 7.685 1.00 0.00 55 LYS A O 20
ATOM 18693 N N . HIS A 1 56 ? 55.014 -3.299 6.593 1.00 0.00 56 HIS A N 20
ATOM 18694 C CA . HIS A 1 56 ? 55.257 -4.767 6.804 1.00 0.00 56 HIS A CA 20
ATOM 18695 C C . HIS A 1 56 ? 54.506 -5.610 5.770 1.00 0.00 56 HIS A C 20
ATOM 18696 O O . HIS A 1 56 ? 54.051 -6.697 6.066 1.00 0.00 56 HIS A O 20
ATOM 18710 N N . LEU A 1 57 ? 54.392 -5.129 4.558 1.00 0.00 57 LEU A N 20
ATOM 18711 C CA . LEU A 1 57 ? 53.689 -5.918 3.497 1.00 0.00 57 LEU A CA 20
ATOM 18712 C C . LEU A 1 57 ? 54.499 -5.871 2.200 1.00 0.00 57 LEU A C 20
ATOM 18713 O O . LEU A 1 57 ? 54.776 -6.889 1.594 1.00 0.00 57 LEU A O 20
ATOM 18729 N N . ARG A 1 58 ? 54.881 -4.694 1.778 1.00 0.00 58 ARG A N 20
ATOM 18730 C CA . ARG A 1 58 ? 55.681 -4.562 0.519 1.00 0.00 58 ARG A CA 20
ATOM 18731 C C . ARG A 1 58 ? 57.000 -5.328 0.649 1.00 0.00 58 ARG A C 20
ATOM 18732 O O . ARG A 1 58 ? 57.881 -4.937 1.391 1.00 0.00 58 ARG A O 20
ATOM 18753 N N . GLY A 1 59 ? 57.140 -6.416 -0.067 1.00 0.00 59 GLY A N 20
ATOM 18754 C CA . GLY A 1 59 ? 58.400 -7.212 0.013 1.00 0.00 59 GLY A CA 20
ATOM 18755 C C . GLY A 1 59 ? 58.596 -7.993 -1.287 1.00 0.00 59 GLY A C 20
ATOM 18756 O O . GLY A 1 59 ? 58.856 -7.364 -2.300 1.00 0.00 59 GLY A O 20
ATOM 18761 N N . GLY A 1 1 ? 48.630 8.989 15.852 1.00 0.00 1 GLY A N 21
ATOM 18762 C CA . GLY A 1 1 ? 47.147 9.071 15.975 1.00 0.00 1 GLY A CA 21
ATOM 18763 C C . GLY A 1 1 ? 46.497 8.533 14.698 1.00 0.00 1 GLY A C 21
ATOM 18764 O O . GLY A 1 1 ? 45.657 9.178 14.101 1.00 0.00 1 GLY A O 21
ATOM 18770 N N . ARG A 1 2 ? 46.882 7.354 14.280 1.00 0.00 2 ARG A N 21
ATOM 18771 C CA . ARG A 1 2 ? 46.292 6.762 13.044 1.00 0.00 2 ARG A CA 21
ATOM 18772 C C . ARG A 1 2 ? 45.198 5.756 13.413 1.00 0.00 2 ARG A C 21
ATOM 18773 O O . ARG A 1 2 ? 45.273 5.098 14.435 1.00 0.00 2 ARG A O 21
ATOM 18794 N N . ILE A 1 3 ? 44.188 5.632 12.591 1.00 0.00 3 ILE A N 21
ATOM 18795 C CA . ILE A 1 3 ? 43.088 4.664 12.891 1.00 0.00 3 ILE A CA 21
ATOM 18796 C C . ILE A 1 3 ? 43.597 3.227 12.740 1.00 0.00 3 ILE A C 21
ATOM 18797 O O . ILE A 1 3 ? 44.493 2.954 11.964 1.00 0.00 3 ILE A O 21
ATOM 18813 N N . ALA A 1 4 ? 43.033 2.312 13.487 1.00 0.00 4 ALA A N 21
ATOM 18814 C CA . ALA A 1 4 ? 43.480 0.887 13.404 1.00 0.00 4 ALA A CA 21
ATOM 18815 C C . ALA A 1 4 ? 42.964 0.238 12.117 1.00 0.00 4 ALA A C 21
ATOM 18816 O O . ALA A 1 4 ? 42.301 0.867 11.316 1.00 0.00 4 ALA A O 21
ATOM 18823 N N . PHE A 1 5 ? 43.268 -1.021 11.919 1.00 0.00 5 PHE A N 21
ATOM 18824 C CA . PHE A 1 5 ? 42.803 -1.726 10.688 1.00 0.00 5 PHE A CA 21
ATOM 18825 C C . PHE A 1 5 ? 42.068 -3.015 11.063 1.00 0.00 5 PHE A C 21
ATOM 18826 O O . PHE A 1 5 ? 42.005 -3.389 12.219 1.00 0.00 5 PHE A O 21
ATOM 18843 N N . THR A 1 6 ? 41.512 -3.696 10.093 1.00 0.00 6 THR A N 21
ATOM 18844 C CA . THR A 1 6 ? 40.778 -4.965 10.385 1.00 0.00 6 THR A CA 21
ATOM 18845 C C . THR A 1 6 ? 41.204 -6.054 9.396 1.00 0.00 6 THR A C 21
ATOM 18846 O O . THR A 1 6 ? 41.954 -5.802 8.472 1.00 0.00 6 THR A O 21
ATOM 18857 N N . ASP A 1 7 ? 40.735 -7.261 9.587 1.00 0.00 7 ASP A N 21
ATOM 18858 C CA . ASP A 1 7 ? 41.116 -8.375 8.661 1.00 0.00 7 ASP A CA 21
ATOM 18859 C C . ASP A 1 7 ? 40.555 -8.124 7.258 1.00 0.00 7 ASP A C 21
ATOM 18860 O O . ASP A 1 7 ? 41.209 -8.389 6.267 1.00 0.00 7 ASP A O 21
ATOM 18869 N N . ALA A 1 8 ? 39.349 -7.622 7.169 1.00 0.00 8 ALA A N 21
ATOM 18870 C CA . ALA A 1 8 ? 38.741 -7.358 5.828 1.00 0.00 8 ALA A CA 21
ATOM 18871 C C . ALA A 1 8 ? 39.488 -6.226 5.117 1.00 0.00 8 ALA A C 21
ATOM 18872 O O . ALA A 1 8 ? 39.737 -6.289 3.928 1.00 0.00 8 ALA A O 21
ATOM 18879 N N . ASP A 1 9 ? 39.843 -5.193 5.838 1.00 0.00 9 ASP A N 21
ATOM 18880 C CA . ASP A 1 9 ? 40.573 -4.050 5.206 1.00 0.00 9 ASP A CA 21
ATOM 18881 C C . ASP A 1 9 ? 41.927 -4.517 4.666 1.00 0.00 9 ASP A C 21
ATOM 18882 O O . ASP A 1 9 ? 42.331 -4.146 3.580 1.00 0.00 9 ASP A O 21
ATOM 18891 N N . ASP A 1 10 ? 42.629 -5.324 5.419 1.00 0.00 10 ASP A N 21
ATOM 18892 C CA . ASP A 1 10 ? 43.966 -5.819 4.959 1.00 0.00 10 ASP A CA 21
ATOM 18893 C C . ASP A 1 10 ? 43.835 -6.581 3.635 1.00 0.00 10 ASP A C 21
ATOM 18894 O O . ASP A 1 10 ? 44.508 -6.278 2.668 1.00 0.00 10 ASP A O 21
ATOM 18903 N N . VAL A 1 11 ? 42.978 -7.571 3.589 1.00 0.00 11 VAL A N 21
ATOM 18904 C CA . VAL A 1 11 ? 42.804 -8.362 2.327 1.00 0.00 11 VAL A CA 21
ATOM 18905 C C . VAL A 1 11 ? 42.350 -7.443 1.186 1.00 0.00 11 VAL A C 21
ATOM 18906 O O . VAL A 1 11 ? 42.620 -7.702 0.029 1.00 0.00 11 VAL A O 21
ATOM 18919 N N . ALA A 1 12 ? 41.663 -6.377 1.508 1.00 0.00 12 ALA A N 21
ATOM 18920 C CA . ALA A 1 12 ? 41.186 -5.439 0.444 1.00 0.00 12 ALA A CA 21
ATOM 18921 C C . ALA A 1 12 ? 42.347 -4.577 -0.063 1.00 0.00 12 ALA A C 21
ATOM 18922 O O . ALA A 1 12 ? 42.569 -4.459 -1.254 1.00 0.00 12 ALA A O 21
ATOM 18929 N N . ILE A 1 13 ? 43.085 -3.974 0.834 1.00 0.00 13 ILE A N 21
ATOM 18930 C CA . ILE A 1 13 ? 44.236 -3.115 0.414 1.00 0.00 13 ILE A CA 21
ATOM 18931 C C . ILE A 1 13 ? 45.293 -3.968 -0.297 1.00 0.00 13 ILE A C 21
ATOM 18932 O O . ILE A 1 13 ? 45.953 -3.518 -1.213 1.00 0.00 13 ILE A O 21
ATOM 18948 N N . LEU A 1 14 ? 45.451 -5.197 0.119 1.00 0.00 14 LEU A N 21
ATOM 18949 C CA . LEU A 1 14 ? 46.460 -6.091 -0.530 1.00 0.00 14 LEU A CA 21
ATOM 18950 C C . LEU A 1 14 ? 45.978 -6.485 -1.934 1.00 0.00 14 LEU A C 21
ATOM 18951 O O . LEU A 1 14 ? 46.636 -6.216 -2.921 1.00 0.00 14 LEU A O 21
ATOM 18967 N N . THR A 1 15 ? 44.835 -7.120 -2.025 1.00 0.00 15 THR A N 21
ATOM 18968 C CA . THR A 1 15 ? 44.303 -7.535 -3.365 1.00 0.00 15 THR A CA 21
ATOM 18969 C C . THR A 1 15 ? 44.177 -6.318 -4.292 1.00 0.00 15 THR A C 21
ATOM 18970 O O . THR A 1 15 ? 44.455 -6.397 -5.473 1.00 0.00 15 THR A O 21
ATOM 18981 N N . TYR A 1 16 ? 43.769 -5.195 -3.758 1.00 0.00 16 TYR A N 21
ATOM 18982 C CA . TYR A 1 16 ? 43.631 -3.963 -4.598 1.00 0.00 16 TYR A CA 21
ATOM 18983 C C . TYR A 1 16 ? 45.013 -3.500 -5.068 1.00 0.00 16 TYR A C 21
ATOM 18984 O O . TYR A 1 16 ? 45.247 -3.297 -6.245 1.00 0.00 16 TYR A O 21
ATOM 19002 N N . VAL A 1 17 ? 45.926 -3.333 -4.148 1.00 0.00 17 VAL A N 21
ATOM 19003 C CA . VAL A 1 17 ? 47.303 -2.882 -4.517 1.00 0.00 17 VAL A CA 21
ATOM 19004 C C . VAL A 1 17 ? 47.987 -3.939 -5.397 1.00 0.00 17 VAL A C 21
ATOM 19005 O O . VAL A 1 17 ? 48.696 -3.613 -6.330 1.00 0.00 17 VAL A O 21
ATOM 19018 N N . LYS A 1 18 ? 47.782 -5.196 -5.100 1.00 0.00 18 LYS A N 21
ATOM 19019 C CA . LYS A 1 18 ? 48.425 -6.277 -5.912 1.00 0.00 18 LYS A CA 21
ATOM 19020 C C . LYS A 1 18 ? 47.772 -6.395 -7.296 1.00 0.00 18 LYS A C 21
ATOM 19021 O O . LYS A 1 18 ? 48.299 -7.047 -8.177 1.00 0.00 18 LYS A O 21
ATOM 19040 N N . GLU A 1 19 ? 46.630 -5.780 -7.496 1.00 0.00 19 GLU A N 21
ATOM 19041 C CA . GLU A 1 19 ? 45.951 -5.872 -8.824 1.00 0.00 19 GLU A CA 21
ATOM 19042 C C . GLU A 1 19 ? 46.335 -4.684 -9.711 1.00 0.00 19 GLU A C 21
ATOM 19043 O O . GLU A 1 19 ? 46.536 -4.831 -10.901 1.00 0.00 19 GLU A O 21
ATOM 19055 N N . ASN A 1 20 ? 46.424 -3.509 -9.142 1.00 0.00 20 ASN A N 21
ATOM 19056 C CA . ASN A 1 20 ? 46.782 -2.303 -9.956 1.00 0.00 20 ASN A CA 21
ATOM 19057 C C . ASN A 1 20 ? 48.271 -1.983 -9.802 1.00 0.00 20 ASN A C 21
ATOM 19058 O O . ASN A 1 20 ? 49.012 -1.949 -10.766 1.00 0.00 20 ASN A O 21
ATOM 19069 N N . ALA A 1 21 ? 48.707 -1.737 -8.592 1.00 0.00 21 ALA A N 21
ATOM 19070 C CA . ALA A 1 21 ? 50.147 -1.400 -8.352 1.00 0.00 21 ALA A CA 21
ATOM 19071 C C . ALA A 1 21 ? 51.070 -2.469 -8.951 1.00 0.00 21 ALA A C 21
ATOM 19072 O O . ALA A 1 21 ? 51.177 -3.567 -8.440 1.00 0.00 21 ALA A O 21
ATOM 19079 N N . ARG A 1 22 ? 51.737 -2.144 -10.027 1.00 0.00 22 ARG A N 21
ATOM 19080 C CA . ARG A 1 22 ? 52.663 -3.123 -10.670 1.00 0.00 22 ARG A CA 21
ATOM 19081 C C . ARG A 1 22 ? 53.760 -2.378 -11.438 1.00 0.00 22 ARG A C 21
ATOM 19082 O O . ARG A 1 22 ? 54.301 -2.878 -12.407 1.00 0.00 22 ARG A O 21
ATOM 19103 N N . SER A 1 23 ? 54.088 -1.185 -11.008 1.00 0.00 23 SER A N 21
ATOM 19104 C CA . SER A 1 23 ? 55.147 -0.393 -11.701 1.00 0.00 23 SER A CA 21
ATOM 19105 C C . SER A 1 23 ? 55.770 0.616 -10.722 1.00 0.00 23 SER A C 21
ATOM 19106 O O . SER A 1 23 ? 55.219 0.861 -9.667 1.00 0.00 23 SER A O 21
ATOM 19114 N N . PRO A 1 24 ? 56.899 1.176 -11.096 1.00 0.00 24 PRO A N 21
ATOM 19115 C CA . PRO A 1 24 ? 57.570 2.164 -10.216 1.00 0.00 24 PRO A CA 21
ATOM 19116 C C . PRO A 1 24 ? 56.809 3.497 -10.229 1.00 0.00 24 PRO A C 21
ATOM 19117 O O . PRO A 1 24 ? 57.325 4.510 -10.660 1.00 0.00 24 PRO A O 21
ATOM 19128 N N . SER A 1 25 ? 55.584 3.499 -9.760 1.00 0.00 25 SER A N 21
ATOM 19129 C CA . SER A 1 25 ? 54.787 4.763 -9.748 1.00 0.00 25 SER A CA 21
ATOM 19130 C C . SER A 1 25 ? 53.608 4.645 -8.776 1.00 0.00 25 SER A C 21
ATOM 19131 O O . SER A 1 25 ? 53.407 5.497 -7.932 1.00 0.00 25 SER A O 21
ATOM 19139 N N . SER A 1 26 ? 52.828 3.600 -8.891 1.00 0.00 26 SER A N 21
ATOM 19140 C CA . SER A 1 26 ? 51.658 3.430 -7.973 1.00 0.00 26 SER A CA 21
ATOM 19141 C C . SER A 1 26 ? 52.135 3.322 -6.520 1.00 0.00 26 SER A C 21
ATOM 19142 O O . SER A 1 26 ? 51.829 4.163 -5.696 1.00 0.00 26 SER A O 21
ATOM 19150 N N . VAL A 1 27 ? 52.879 2.291 -6.204 1.00 0.00 27 VAL A N 21
ATOM 19151 C CA . VAL A 1 27 ? 53.376 2.123 -4.801 1.00 0.00 27 VAL A CA 21
ATOM 19152 C C . VAL A 1 27 ? 54.445 3.175 -4.469 1.00 0.00 27 VAL A C 21
ATOM 19153 O O . VAL A 1 27 ? 54.757 3.402 -3.314 1.00 0.00 27 VAL A O 21
ATOM 19166 N N . THR A 1 28 ? 55.011 3.816 -5.465 1.00 0.00 28 THR A N 21
ATOM 19167 C CA . THR A 1 28 ? 56.059 4.847 -5.197 1.00 0.00 28 THR A CA 21
ATOM 19168 C C . THR A 1 28 ? 55.423 6.235 -5.063 1.00 0.00 28 THR A C 21
ATOM 19169 O O . THR A 1 28 ? 55.949 7.103 -4.392 1.00 0.00 28 THR A O 21
ATOM 19180 N N . GLY A 1 29 ? 54.298 6.448 -5.700 1.00 0.00 29 GLY A N 21
ATOM 19181 C CA . GLY A 1 29 ? 53.626 7.780 -5.618 1.00 0.00 29 GLY A CA 21
ATOM 19182 C C . GLY A 1 29 ? 52.428 7.697 -4.672 1.00 0.00 29 GLY A C 21
ATOM 19183 O O . GLY A 1 29 ? 52.430 6.942 -3.718 1.00 0.00 29 GLY A O 21
ATOM 19187 N N . ASN A 1 30 ? 51.404 8.469 -4.934 1.00 0.00 30 ASN A N 21
ATOM 19188 C CA . ASN A 1 30 ? 50.195 8.446 -4.055 1.00 0.00 30 ASN A CA 21
ATOM 19189 C C . ASN A 1 30 ? 48.928 8.477 -4.912 1.00 0.00 30 ASN A C 21
ATOM 19190 O O . ASN A 1 30 ? 47.919 9.035 -4.523 1.00 0.00 30 ASN A O 21
ATOM 19201 N N . ALA A 1 31 ? 48.979 7.884 -6.078 1.00 0.00 31 ALA A N 21
ATOM 19202 C CA . ALA A 1 31 ? 47.785 7.879 -6.975 1.00 0.00 31 ALA A CA 21
ATOM 19203 C C . ALA A 1 31 ? 46.916 6.648 -6.706 1.00 0.00 31 ALA A C 21
ATOM 19204 O O . ALA A 1 31 ? 45.765 6.760 -6.333 1.00 0.00 31 ALA A O 21
ATOM 19211 N N . LEU A 1 32 ? 47.463 5.473 -6.897 1.00 0.00 32 LEU A N 21
ATOM 19212 C CA . LEU A 1 32 ? 46.675 4.219 -6.660 1.00 0.00 32 LEU A CA 21
ATOM 19213 C C . LEU A 1 32 ? 46.079 4.208 -5.247 1.00 0.00 32 LEU A C 21
ATOM 19214 O O . LEU A 1 32 ? 45.081 3.560 -4.992 1.00 0.00 32 LEU A O 21
ATOM 19230 N N . TRP A 1 33 ? 46.688 4.917 -4.332 1.00 0.00 33 TRP A N 21
ATOM 19231 C CA . TRP A 1 33 ? 46.166 4.950 -2.931 1.00 0.00 33 TRP A CA 21
ATOM 19232 C C . TRP A 1 33 ? 45.076 6.019 -2.814 1.00 0.00 33 TRP A C 21
ATOM 19233 O O . TRP A 1 33 ? 43.992 5.763 -2.325 1.00 0.00 33 TRP A O 21
ATOM 19254 N N . LYS A 1 34 ? 45.359 7.216 -3.267 1.00 0.00 34 LYS A N 21
ATOM 19255 C CA . LYS A 1 34 ? 44.343 8.314 -3.193 1.00 0.00 34 LYS A CA 21
ATOM 19256 C C . LYS A 1 34 ? 43.082 7.918 -3.967 1.00 0.00 34 LYS A C 21
ATOM 19257 O O . LYS A 1 34 ? 41.975 8.204 -3.552 1.00 0.00 34 LYS A O 21
ATOM 19276 N N . ALA A 1 35 ? 43.246 7.261 -5.088 1.00 0.00 35 ALA A N 21
ATOM 19277 C CA . ALA A 1 35 ? 42.061 6.840 -5.894 1.00 0.00 35 ALA A CA 21
ATOM 19278 C C . ALA A 1 35 ? 41.301 5.733 -5.161 1.00 0.00 35 ALA A C 21
ATOM 19279 O O . ALA A 1 35 ? 40.089 5.756 -5.071 1.00 0.00 35 ALA A O 21
ATOM 19286 N N . MET A 1 36 ? 42.011 4.766 -4.628 1.00 0.00 36 MET A N 21
ATOM 19287 C CA . MET A 1 36 ? 41.342 3.647 -3.886 1.00 0.00 36 MET A CA 21
ATOM 19288 C C . MET A 1 36 ? 40.431 4.206 -2.784 1.00 0.00 36 MET A C 21
ATOM 19289 O O . MET A 1 36 ? 39.329 3.733 -2.577 1.00 0.00 36 MET A O 21
ATOM 19303 N N . GLU A 1 37 ? 40.889 5.218 -2.089 1.00 0.00 37 GLU A N 21
ATOM 19304 C CA . GLU A 1 37 ? 40.060 5.827 -1.002 1.00 0.00 37 GLU A CA 21
ATOM 19305 C C . GLU A 1 37 ? 38.766 6.393 -1.590 1.00 0.00 37 GLU A C 21
ATOM 19306 O O . GLU A 1 37 ? 37.689 6.179 -1.065 1.00 0.00 37 GLU A O 21
ATOM 19318 N N . LYS A 1 38 ? 38.866 7.110 -2.681 1.00 0.00 38 LYS A N 21
ATOM 19319 C CA . LYS A 1 38 ? 37.646 7.690 -3.316 1.00 0.00 38 LYS A CA 21
ATOM 19320 C C . LYS A 1 38 ? 37.133 6.766 -4.427 1.00 0.00 38 LYS A C 21
ATOM 19321 O O . LYS A 1 38 ? 36.405 7.192 -5.307 1.00 0.00 38 LYS A O 21
ATOM 19340 N N . SER A 1 39 ? 37.498 5.506 -4.393 1.00 0.00 39 SER A N 21
ATOM 19341 C CA . SER A 1 39 ? 37.026 4.558 -5.445 1.00 0.00 39 SER A CA 21
ATOM 19342 C C . SER A 1 39 ? 36.103 3.502 -4.831 1.00 0.00 39 SER A C 21
ATOM 19343 O O . SER A 1 39 ? 34.898 3.563 -4.981 1.00 0.00 39 SER A O 21
ATOM 19351 N N . SER A 1 40 ? 36.659 2.532 -4.141 1.00 0.00 40 SER A N 21
ATOM 19352 C CA . SER A 1 40 ? 35.811 1.464 -3.518 1.00 0.00 40 SER A CA 21
ATOM 19353 C C . SER A 1 40 ? 36.671 0.525 -2.667 1.00 0.00 40 SER A C 21
ATOM 19354 O O . SER A 1 40 ? 37.373 -0.321 -3.186 1.00 0.00 40 SER A O 21
ATOM 19362 N N . LEU A 1 41 ? 36.610 0.662 -1.366 1.00 0.00 41 LEU A N 21
ATOM 19363 C CA . LEU A 1 41 ? 37.414 -0.232 -0.481 1.00 0.00 41 LEU A CA 21
ATOM 19364 C C . LEU A 1 41 ? 36.664 -0.476 0.842 1.00 0.00 41 LEU A C 21
ATOM 19365 O O . LEU A 1 41 ? 36.013 -1.492 0.998 1.00 0.00 41 LEU A O 21
ATOM 19381 N N . THR A 1 42 ? 36.727 0.442 1.780 1.00 0.00 42 THR A N 21
ATOM 19382 C CA . THR A 1 42 ? 36.004 0.254 3.075 1.00 0.00 42 THR A CA 21
ATOM 19383 C C . THR A 1 42 ? 35.885 1.606 3.798 1.00 0.00 42 THR A C 21
ATOM 19384 O O . THR A 1 42 ? 34.844 2.234 3.786 1.00 0.00 42 THR A O 21
ATOM 19395 N N . GLN A 1 43 ? 36.947 2.054 4.426 1.00 0.00 43 GLN A N 21
ATOM 19396 C CA . GLN A 1 43 ? 36.912 3.364 5.154 1.00 0.00 43 GLN A CA 21
ATOM 19397 C C . GLN A 1 43 ? 38.300 3.687 5.712 1.00 0.00 43 GLN A C 21
ATOM 19398 O O . GLN A 1 43 ? 38.607 3.379 6.849 1.00 0.00 43 GLN A O 21
ATOM 19412 N N . HIS A 1 44 ? 39.143 4.304 4.920 1.00 0.00 44 HIS A N 21
ATOM 19413 C CA . HIS A 1 44 ? 40.516 4.642 5.406 1.00 0.00 44 HIS A CA 21
ATOM 19414 C C . HIS A 1 44 ? 41.135 5.756 4.562 1.00 0.00 44 HIS A C 21
ATOM 19415 O O . HIS A 1 44 ? 40.714 6.014 3.449 1.00 0.00 44 HIS A O 21
ATOM 19429 N N . SER A 1 45 ? 42.145 6.405 5.084 1.00 0.00 45 SER A N 21
ATOM 19430 C CA . SER A 1 45 ? 42.817 7.498 4.314 1.00 0.00 45 SER A CA 21
ATOM 19431 C C . SER A 1 45 ? 43.937 6.902 3.462 1.00 0.00 45 SER A C 21
ATOM 19432 O O . SER A 1 45 ? 44.635 6.005 3.888 1.00 0.00 45 SER A O 21
ATOM 19440 N N . TRP A 1 46 ? 44.101 7.386 2.257 1.00 0.00 46 TRP A N 21
ATOM 19441 C CA . TRP A 1 46 ? 45.165 6.840 1.350 1.00 0.00 46 TRP A CA 21
ATOM 19442 C C . TRP A 1 46 ? 46.532 6.760 2.066 1.00 0.00 46 TRP A C 21
ATOM 19443 O O . TRP A 1 46 ? 47.287 5.826 1.876 1.00 0.00 46 TRP A O 21
ATOM 19464 N N . GLN A 1 47 ? 46.844 7.742 2.875 1.00 0.00 47 GLN A N 21
ATOM 19465 C CA . GLN A 1 47 ? 48.156 7.740 3.596 1.00 0.00 47 GLN A CA 21
ATOM 19466 C C . GLN A 1 47 ? 48.255 6.519 4.513 1.00 0.00 47 GLN A C 21
ATOM 19467 O O . GLN A 1 47 ? 49.218 5.779 4.469 1.00 0.00 47 GLN A O 21
ATOM 19481 N N . SER A 1 48 ? 47.261 6.302 5.338 1.00 0.00 48 SER A N 21
ATOM 19482 C CA . SER A 1 48 ? 47.288 5.121 6.258 1.00 0.00 48 SER A CA 21
ATOM 19483 C C . SER A 1 48 ? 47.400 3.823 5.450 1.00 0.00 48 SER A C 21
ATOM 19484 O O . SER A 1 48 ? 47.890 2.820 5.936 1.00 0.00 48 SER A O 21
ATOM 19492 N N . LEU A 1 49 ? 46.953 3.840 4.218 1.00 0.00 49 LEU A N 21
ATOM 19493 C CA . LEU A 1 49 ? 47.036 2.614 3.368 1.00 0.00 49 LEU A CA 21
ATOM 19494 C C . LEU A 1 49 ? 48.453 2.464 2.812 1.00 0.00 49 LEU A C 21
ATOM 19495 O O . LEU A 1 49 ? 49.013 1.383 2.799 1.00 0.00 49 LEU A O 21
ATOM 19511 N N . LYS A 1 50 ? 49.038 3.546 2.359 1.00 0.00 50 LYS A N 21
ATOM 19512 C CA . LYS A 1 50 ? 50.427 3.477 1.808 1.00 0.00 50 LYS A CA 21
ATOM 19513 C C . LYS A 1 50 ? 51.396 3.036 2.907 1.00 0.00 50 LYS A C 21
ATOM 19514 O O . LYS A 1 50 ? 52.180 2.121 2.729 1.00 0.00 50 LYS A O 21
ATOM 19533 N N . ASP A 1 51 ? 51.338 3.677 4.047 1.00 0.00 51 ASP A N 21
ATOM 19534 C CA . ASP A 1 51 ? 52.245 3.298 5.174 1.00 0.00 51 ASP A CA 21
ATOM 19535 C C . ASP A 1 51 ? 51.983 1.845 5.582 1.00 0.00 51 ASP A C 21
ATOM 19536 O O . ASP A 1 51 ? 52.891 1.113 5.925 1.00 0.00 51 ASP A O 21
ATOM 19545 N N . ARG A 1 52 ? 50.744 1.428 5.535 1.00 0.00 52 ARG A N 21
ATOM 19546 C CA . ARG A 1 52 ? 50.404 0.020 5.907 1.00 0.00 52 ARG A CA 21
ATOM 19547 C C . ARG A 1 52 ? 51.060 -0.948 4.912 1.00 0.00 52 ARG A C 21
ATOM 19548 O O . ARG A 1 52 ? 51.519 -2.011 5.286 1.00 0.00 52 ARG A O 21
ATOM 19569 N N . TYR A 1 53 ? 51.107 -0.587 3.653 1.00 0.00 53 TYR A N 21
ATOM 19570 C CA . TYR A 1 53 ? 51.736 -1.490 2.640 1.00 0.00 53 TYR A CA 21
ATOM 19571 C C . TYR A 1 53 ? 53.202 -1.743 3.002 1.00 0.00 53 TYR A C 21
ATOM 19572 O O . TYR A 1 53 ? 53.716 -2.831 2.825 1.00 0.00 53 TYR A O 21
ATOM 19590 N N . LEU A 1 54 ? 53.870 -0.744 3.517 1.00 0.00 54 LEU A N 21
ATOM 19591 C CA . LEU A 1 54 ? 55.302 -0.915 3.908 1.00 0.00 54 LEU A CA 21
ATOM 19592 C C . LEU A 1 54 ? 55.401 -1.417 5.355 1.00 0.00 54 LEU A C 21
ATOM 19593 O O . LEU A 1 54 ? 56.399 -1.993 5.750 1.00 0.00 54 LEU A O 21
ATOM 19609 N N . LYS A 1 55 ? 54.376 -1.203 6.147 1.00 0.00 55 LYS A N 21
ATOM 19610 C CA . LYS A 1 55 ? 54.410 -1.665 7.571 1.00 0.00 55 LYS A CA 21
ATOM 19611 C C . LYS A 1 55 ? 54.614 -3.179 7.639 1.00 0.00 55 LYS A C 21
ATOM 19612 O O . LYS A 1 55 ? 55.449 -3.665 8.380 1.00 0.00 55 LYS A O 21
ATOM 19631 N N . HIS A 1 56 ? 53.861 -3.929 6.872 1.00 0.00 56 HIS A N 21
ATOM 19632 C CA . HIS A 1 56 ? 54.017 -5.416 6.897 1.00 0.00 56 HIS A CA 21
ATOM 19633 C C . HIS A 1 56 ? 53.243 -6.088 5.754 1.00 0.00 56 HIS A C 21
ATOM 19634 O O . HIS A 1 56 ? 52.600 -7.103 5.947 1.00 0.00 56 HIS A O 21
ATOM 19648 N N . LEU A 1 57 ? 53.327 -5.545 4.564 1.00 0.00 57 LEU A N 21
ATOM 19649 C CA . LEU A 1 57 ? 52.626 -6.168 3.399 1.00 0.00 57 LEU A CA 21
ATOM 19650 C C . LEU A 1 57 ? 53.614 -6.338 2.244 1.00 0.00 57 LEU A C 21
ATOM 19651 O O . LEU A 1 57 ? 53.948 -7.441 1.855 1.00 0.00 57 LEU A O 21
ATOM 19667 N N . ARG A 1 58 ? 54.091 -5.245 1.697 1.00 0.00 58 ARG A N 21
ATOM 19668 C CA . ARG A 1 58 ? 55.072 -5.314 0.564 1.00 0.00 58 ARG A CA 21
ATOM 19669 C C . ARG A 1 58 ? 54.554 -6.227 -0.555 1.00 0.00 58 ARG A C 21
ATOM 19670 O O . ARG A 1 58 ? 53.429 -6.686 -0.522 1.00 0.00 58 ARG A O 21
ATOM 19691 N N . GLY A 1 59 ? 55.373 -6.489 -1.542 1.00 0.00 59 GLY A N 21
ATOM 19692 C CA . GLY A 1 59 ? 54.942 -7.368 -2.667 1.00 0.00 59 GLY A CA 21
ATOM 19693 C C . GLY A 1 59 ? 54.997 -6.582 -3.977 1.00 0.00 59 GLY A C 21
ATOM 19694 O O . GLY A 1 59 ? 53.942 -6.247 -4.490 1.00 0.00 59 GLY A O 21
ATOM 19699 N N . GLY A 1 1 ? 39.907 10.173 10.739 1.00 0.00 1 GLY A N 22
ATOM 19700 C CA . GLY A 1 1 ? 39.442 9.239 9.674 1.00 0.00 1 GLY A CA 22
ATOM 19701 C C . GLY A 1 1 ? 40.262 7.948 9.729 1.00 0.00 1 GLY A C 22
ATOM 19702 O O . GLY A 1 1 ? 40.872 7.548 8.754 1.00 0.00 1 GLY A O 22
ATOM 19708 N N . ARG A 1 2 ? 40.278 7.291 10.862 1.00 0.00 2 ARG A N 22
ATOM 19709 C CA . ARG A 1 2 ? 41.057 6.024 10.986 1.00 0.00 2 ARG A CA 22
ATOM 19710 C C . ARG A 1 2 ? 40.486 5.150 12.106 1.00 0.00 2 ARG A C 22
ATOM 19711 O O . ARG A 1 2 ? 40.344 5.582 13.235 1.00 0.00 2 ARG A O 22
ATOM 19732 N N . ILE A 1 3 ? 40.172 3.920 11.797 1.00 0.00 3 ILE A N 22
ATOM 19733 C CA . ILE A 1 3 ? 39.620 2.996 12.829 1.00 0.00 3 ILE A CA 22
ATOM 19734 C C . ILE A 1 3 ? 40.333 1.644 12.744 1.00 0.00 3 ILE A C 22
ATOM 19735 O O . ILE A 1 3 ? 39.723 0.622 12.490 1.00 0.00 3 ILE A O 22
ATOM 19751 N N . ALA A 1 4 ? 41.629 1.634 12.951 1.00 0.00 4 ALA A N 22
ATOM 19752 C CA . ALA A 1 4 ? 42.410 0.355 12.882 1.00 0.00 4 ALA A CA 22
ATOM 19753 C C . ALA A 1 4 ? 42.154 -0.363 11.551 1.00 0.00 4 ALA A C 22
ATOM 19754 O O . ALA A 1 4 ? 41.418 0.117 10.709 1.00 0.00 4 ALA A O 22
ATOM 19761 N N . PHE A 1 5 ? 42.759 -1.507 11.360 1.00 0.00 5 PHE A N 22
ATOM 19762 C CA . PHE A 1 5 ? 42.557 -2.261 10.088 1.00 0.00 5 PHE A CA 22
ATOM 19763 C C . PHE A 1 5 ? 41.829 -3.580 10.364 1.00 0.00 5 PHE A C 22
ATOM 19764 O O . PHE A 1 5 ? 42.308 -4.420 11.102 1.00 0.00 5 PHE A O 22
ATOM 19781 N N . THR A 1 6 ? 40.673 -3.761 9.778 1.00 0.00 6 THR A N 22
ATOM 19782 C CA . THR A 1 6 ? 39.900 -5.020 10.001 1.00 0.00 6 THR A CA 22
ATOM 19783 C C . THR A 1 6 ? 40.294 -6.080 8.967 1.00 0.00 6 THR A C 22
ATOM 19784 O O . THR A 1 6 ? 41.018 -5.803 8.029 1.00 0.00 6 THR A O 22
ATOM 19795 N N . ASP A 1 7 ? 39.821 -7.289 9.134 1.00 0.00 7 ASP A N 22
ATOM 19796 C CA . ASP A 1 7 ? 40.163 -8.378 8.165 1.00 0.00 7 ASP A CA 22
ATOM 19797 C C . ASP A 1 7 ? 39.663 -8.023 6.763 1.00 0.00 7 ASP A C 22
ATOM 19798 O O . ASP A 1 7 ? 40.353 -8.219 5.781 1.00 0.00 7 ASP A O 22
ATOM 19807 N N . ALA A 1 8 ? 38.463 -7.504 6.663 1.00 0.00 8 ALA A N 22
ATOM 19808 C CA . ALA A 1 8 ? 37.905 -7.134 5.323 1.00 0.00 8 ALA A CA 22
ATOM 19809 C C . ALA A 1 8 ? 38.822 -6.129 4.617 1.00 0.00 8 ALA A C 22
ATOM 19810 O O . ALA A 1 8 ? 38.855 -6.055 3.403 1.00 0.00 8 ALA A O 22
ATOM 19817 N N . ASP A 1 9 ? 39.568 -5.360 5.370 1.00 0.00 9 ASP A N 22
ATOM 19818 C CA . ASP A 1 9 ? 40.488 -4.360 4.748 1.00 0.00 9 ASP A CA 22
ATOM 19819 C C . ASP A 1 9 ? 41.760 -5.051 4.248 1.00 0.00 9 ASP A C 22
ATOM 19820 O O . ASP A 1 9 ? 42.261 -4.747 3.183 1.00 0.00 9 ASP A O 22
ATOM 19829 N N . ASP A 1 10 ? 42.283 -5.976 5.012 1.00 0.00 10 ASP A N 22
ATOM 19830 C CA . ASP A 1 10 ? 43.526 -6.692 4.586 1.00 0.00 10 ASP A CA 22
ATOM 19831 C C . ASP A 1 10 ? 43.282 -7.446 3.277 1.00 0.00 10 ASP A C 22
ATOM 19832 O O . ASP A 1 10 ? 44.161 -7.562 2.444 1.00 0.00 10 ASP A O 22
ATOM 19841 N N . VAL A 1 11 ? 42.091 -7.959 3.090 1.00 0.00 11 VAL A N 22
ATOM 19842 C CA . VAL A 1 11 ? 41.779 -8.709 1.836 1.00 0.00 11 VAL A CA 22
ATOM 19843 C C . VAL A 1 11 ? 41.488 -7.728 0.694 1.00 0.00 11 VAL A C 22
ATOM 19844 O O . VAL A 1 11 ? 41.852 -7.962 -0.443 1.00 0.00 11 VAL A O 22
ATOM 19857 N N . ALA A 1 12 ? 40.838 -6.632 0.994 1.00 0.00 12 ALA A N 22
ATOM 19858 C CA . ALA A 1 12 ? 40.521 -5.629 -0.069 1.00 0.00 12 ALA A CA 22
ATOM 19859 C C . ALA A 1 12 ? 41.792 -4.882 -0.480 1.00 0.00 12 ALA A C 22
ATOM 19860 O O . ALA A 1 12 ? 42.074 -4.713 -1.651 1.00 0.00 12 ALA A O 22
ATOM 19867 N N . ILE A 1 13 ? 42.563 -4.440 0.482 1.00 0.00 13 ILE A N 22
ATOM 19868 C CA . ILE A 1 13 ? 43.827 -3.706 0.160 1.00 0.00 13 ILE A CA 22
ATOM 19869 C C . ILE A 1 13 ? 44.797 -4.644 -0.566 1.00 0.00 13 ILE A C 22
ATOM 19870 O O . ILE A 1 13 ? 45.356 -4.302 -1.588 1.00 0.00 13 ILE A O 22
ATOM 19886 N N . LEU A 1 14 ? 44.994 -5.829 -0.043 1.00 0.00 14 LEU A N 22
ATOM 19887 C CA . LEU A 1 14 ? 45.927 -6.801 -0.700 1.00 0.00 14 LEU A CA 22
ATOM 19888 C C . LEU A 1 14 ? 45.459 -7.105 -2.132 1.00 0.00 14 LEU A C 22
ATOM 19889 O O . LEU A 1 14 ? 46.187 -6.898 -3.085 1.00 0.00 14 LEU A O 22
ATOM 19905 N N . THR A 1 15 ? 44.256 -7.602 -2.285 1.00 0.00 15 THR A N 22
ATOM 19906 C CA . THR A 1 15 ? 43.742 -7.929 -3.655 1.00 0.00 15 THR A CA 22
ATOM 19907 C C . THR A 1 15 ? 43.773 -6.688 -4.556 1.00 0.00 15 THR A C 22
ATOM 19908 O O . THR A 1 15 ? 44.168 -6.758 -5.704 1.00 0.00 15 THR A O 22
ATOM 19919 N N . TYR A 1 16 ? 43.359 -5.558 -4.042 1.00 0.00 16 TYR A N 22
ATOM 19920 C CA . TYR A 1 16 ? 43.360 -4.308 -4.866 1.00 0.00 16 TYR A CA 22
ATOM 19921 C C . TYR A 1 16 ? 44.797 -3.883 -5.184 1.00 0.00 16 TYR A C 22
ATOM 19922 O O . TYR A 1 16 ? 45.125 -3.568 -6.314 1.00 0.00 16 TYR A O 22
ATOM 19940 N N . VAL A 1 17 ? 45.648 -3.867 -4.193 1.00 0.00 17 VAL A N 22
ATOM 19941 C CA . VAL A 1 17 ? 47.069 -3.457 -4.420 1.00 0.00 17 VAL A CA 22
ATOM 19942 C C . VAL A 1 17 ? 47.796 -4.506 -5.272 1.00 0.00 17 VAL A C 22
ATOM 19943 O O . VAL A 1 17 ? 48.678 -4.182 -6.046 1.00 0.00 17 VAL A O 22
ATOM 19956 N N . LYS A 1 18 ? 47.430 -5.755 -5.139 1.00 0.00 18 LYS A N 22
ATOM 19957 C CA . LYS A 1 18 ? 48.100 -6.822 -5.944 1.00 0.00 18 LYS A CA 22
ATOM 19958 C C . LYS A 1 18 ? 47.654 -6.749 -7.409 1.00 0.00 18 LYS A C 22
ATOM 19959 O O . LYS A 1 18 ? 48.362 -7.177 -8.301 1.00 0.00 18 LYS A O 22
ATOM 19978 N N . GLU A 1 19 ? 46.483 -6.215 -7.661 1.00 0.00 19 GLU A N 22
ATOM 19979 C CA . GLU A 1 19 ? 45.984 -6.122 -9.068 1.00 0.00 19 GLU A CA 22
ATOM 19980 C C . GLU A 1 19 ? 46.658 -4.964 -9.813 1.00 0.00 19 GLU A C 22
ATOM 19981 O O . GLU A 1 19 ? 47.024 -5.094 -10.966 1.00 0.00 19 GLU A O 22
ATOM 19993 N N . ASN A 1 20 ? 46.818 -3.832 -9.171 1.00 0.00 20 ASN A N 22
ATOM 19994 C CA . ASN A 1 20 ? 47.464 -2.665 -9.856 1.00 0.00 20 ASN A CA 22
ATOM 19995 C C . ASN A 1 20 ? 48.851 -2.401 -9.268 1.00 0.00 20 ASN A C 22
ATOM 19996 O O . ASN A 1 20 ? 49.833 -2.311 -9.981 1.00 0.00 20 ASN A O 22
ATOM 20007 N N . ALA A 1 21 ? 48.926 -2.250 -7.971 1.00 0.00 21 ALA A N 22
ATOM 20008 C CA . ALA A 1 21 ? 50.240 -1.960 -7.313 1.00 0.00 21 ALA A CA 22
ATOM 20009 C C . ALA A 1 21 ? 51.216 -3.126 -7.493 1.00 0.00 21 ALA A C 22
ATOM 20010 O O . ALA A 1 21 ? 51.399 -3.938 -6.605 1.00 0.00 21 ALA A O 22
ATOM 20017 N N . ARG A 1 22 ? 51.853 -3.198 -8.631 1.00 0.00 22 ARG A N 22
ATOM 20018 C CA . ARG A 1 22 ? 52.835 -4.292 -8.881 1.00 0.00 22 ARG A CA 22
ATOM 20019 C C . ARG A 1 22 ? 54.205 -3.696 -9.228 1.00 0.00 22 ARG A C 22
ATOM 20020 O O . ARG A 1 22 ? 55.234 -4.242 -8.874 1.00 0.00 22 ARG A O 22
ATOM 20041 N N . SER A 1 23 ? 54.224 -2.579 -9.913 1.00 0.00 23 SER A N 22
ATOM 20042 C CA . SER A 1 23 ? 55.520 -1.938 -10.284 1.00 0.00 23 SER A CA 22
ATOM 20043 C C . SER A 1 23 ? 55.913 -0.897 -9.220 1.00 0.00 23 SER A C 22
ATOM 20044 O O . SER A 1 23 ? 55.089 -0.504 -8.418 1.00 0.00 23 SER A O 22
ATOM 20052 N N . PRO A 1 24 ? 57.159 -0.474 -9.244 1.00 0.00 24 PRO A N 22
ATOM 20053 C CA . PRO A 1 24 ? 57.622 0.534 -8.259 1.00 0.00 24 PRO A CA 22
ATOM 20054 C C . PRO A 1 24 ? 57.082 1.921 -8.627 1.00 0.00 24 PRO A C 22
ATOM 20055 O O . PRO A 1 24 ? 57.833 2.826 -8.939 1.00 0.00 24 PRO A O 22
ATOM 20066 N N . SER A 1 25 ? 55.782 2.091 -8.594 1.00 0.00 25 SER A N 22
ATOM 20067 C CA . SER A 1 25 ? 55.187 3.417 -8.944 1.00 0.00 25 SER A CA 22
ATOM 20068 C C . SER A 1 25 ? 53.839 3.603 -8.239 1.00 0.00 25 SER A C 22
ATOM 20069 O O . SER A 1 25 ? 53.664 4.509 -7.445 1.00 0.00 25 SER A O 22
ATOM 20077 N N . SER A 1 26 ? 52.887 2.753 -8.529 1.00 0.00 26 SER A N 22
ATOM 20078 C CA . SER A 1 26 ? 51.542 2.870 -7.885 1.00 0.00 26 SER A CA 22
ATOM 20079 C C . SER A 1 26 ? 51.608 2.495 -6.396 1.00 0.00 26 SER A C 22
ATOM 20080 O O . SER A 1 26 ? 50.660 2.709 -5.662 1.00 0.00 26 SER A O 22
ATOM 20088 N N . VAL A 1 27 ? 52.707 1.938 -5.943 1.00 0.00 27 VAL A N 22
ATOM 20089 C CA . VAL A 1 27 ? 52.812 1.553 -4.501 1.00 0.00 27 VAL A CA 22
ATOM 20090 C C . VAL A 1 27 ? 53.589 2.611 -3.705 1.00 0.00 27 VAL A C 22
ATOM 20091 O O . VAL A 1 27 ? 53.475 2.687 -2.495 1.00 0.00 27 VAL A O 22
ATOM 20104 N N . THR A 1 28 ? 54.379 3.421 -4.368 1.00 0.00 28 THR A N 22
ATOM 20105 C CA . THR A 1 28 ? 55.163 4.466 -3.640 1.00 0.00 28 THR A CA 22
ATOM 20106 C C . THR A 1 28 ? 54.935 5.850 -4.264 1.00 0.00 28 THR A C 22
ATOM 20107 O O . THR A 1 28 ? 55.794 6.709 -4.210 1.00 0.00 28 THR A O 22
ATOM 20118 N N . GLY A 1 29 ? 53.786 6.068 -4.854 1.00 0.00 29 GLY A N 22
ATOM 20119 C CA . GLY A 1 29 ? 53.501 7.395 -5.482 1.00 0.00 29 GLY A CA 22
ATOM 20120 C C . GLY A 1 29 ? 52.171 7.966 -4.963 1.00 0.00 29 GLY A C 22
ATOM 20121 O O . GLY A 1 29 ? 51.682 8.958 -5.468 1.00 0.00 29 GLY A O 22
ATOM 20125 N N . ASN A 1 30 ? 51.579 7.353 -3.959 1.00 0.00 30 ASN A N 22
ATOM 20126 C CA . ASN A 1 30 ? 50.277 7.861 -3.406 1.00 0.00 30 ASN A CA 22
ATOM 20127 C C . ASN A 1 30 ? 49.219 7.999 -4.511 1.00 0.00 30 ASN A C 22
ATOM 20128 O O . ASN A 1 30 ? 48.243 8.711 -4.354 1.00 0.00 30 ASN A O 22
ATOM 20139 N N . ALA A 1 31 ? 49.396 7.322 -5.622 1.00 0.00 31 ALA A N 22
ATOM 20140 C CA . ALA A 1 31 ? 48.396 7.418 -6.728 1.00 0.00 31 ALA A CA 22
ATOM 20141 C C . ALA A 1 31 ? 47.327 6.336 -6.567 1.00 0.00 31 ALA A C 22
ATOM 20142 O O . ALA A 1 31 ? 46.174 6.623 -6.306 1.00 0.00 31 ALA A O 22
ATOM 20149 N N . LEU A 1 32 ? 47.706 5.090 -6.715 1.00 0.00 32 LEU A N 22
ATOM 20150 C CA . LEU A 1 32 ? 46.719 3.972 -6.566 1.00 0.00 32 LEU A CA 22
ATOM 20151 C C . LEU A 1 32 ? 46.026 4.049 -5.199 1.00 0.00 32 LEU A C 22
ATOM 20152 O O . LEU A 1 32 ? 44.929 3.556 -5.020 1.00 0.00 32 LEU A O 22
ATOM 20168 N N . TRP A 1 33 ? 46.668 4.664 -4.238 1.00 0.00 33 TRP A N 22
ATOM 20169 C CA . TRP A 1 33 ? 46.064 4.781 -2.874 1.00 0.00 33 TRP A CA 22
ATOM 20170 C C . TRP A 1 33 ? 45.014 5.894 -2.878 1.00 0.00 33 TRP A C 22
ATOM 20171 O O . TRP A 1 33 ? 43.861 5.672 -2.571 1.00 0.00 33 TRP A O 22
ATOM 20192 N N . LYS A 1 34 ? 45.404 7.094 -3.238 1.00 0.00 34 LYS A N 22
ATOM 20193 C CA . LYS A 1 34 ? 44.425 8.231 -3.280 1.00 0.00 34 LYS A CA 22
ATOM 20194 C C . LYS A 1 34 ? 43.203 7.856 -4.137 1.00 0.00 34 LYS A C 22
ATOM 20195 O O . LYS A 1 34 ? 42.076 8.193 -3.816 1.00 0.00 34 LYS A O 22
ATOM 20214 N N . ALA A 1 35 ? 43.429 7.158 -5.223 1.00 0.00 35 ALA A N 22
ATOM 20215 C CA . ALA A 1 35 ? 42.299 6.754 -6.117 1.00 0.00 35 ALA A CA 22
ATOM 20216 C C . ALA A 1 35 ? 41.271 5.918 -5.350 1.00 0.00 35 ALA A C 22
ATOM 20217 O O . ALA A 1 35 ? 40.118 6.296 -5.233 1.00 0.00 35 ALA A O 22
ATOM 20224 N N . MET A 1 36 ? 41.673 4.781 -4.829 1.00 0.00 36 MET A N 22
ATOM 20225 C CA . MET A 1 36 ? 40.704 3.927 -4.076 1.00 0.00 36 MET A CA 22
ATOM 20226 C C . MET A 1 36 ? 40.135 4.701 -2.880 1.00 0.00 36 MET A C 22
ATOM 20227 O O . MET A 1 36 ? 39.044 4.427 -2.419 1.00 0.00 36 MET A O 22
ATOM 20241 N N . GLU A 1 37 ? 40.851 5.687 -2.390 1.00 0.00 37 GLU A N 22
ATOM 20242 C CA . GLU A 1 37 ? 40.331 6.492 -1.240 1.00 0.00 37 GLU A CA 22
ATOM 20243 C C . GLU A 1 37 ? 38.997 7.129 -1.633 1.00 0.00 37 GLU A C 22
ATOM 20244 O O . GLU A 1 37 ? 38.079 7.219 -0.838 1.00 0.00 37 GLU A O 22
ATOM 20256 N N . LYS A 1 38 ? 38.885 7.549 -2.867 1.00 0.00 38 LYS A N 22
ATOM 20257 C CA . LYS A 1 38 ? 37.609 8.159 -3.341 1.00 0.00 38 LYS A CA 22
ATOM 20258 C C . LYS A 1 38 ? 36.541 7.068 -3.478 1.00 0.00 38 LYS A C 22
ATOM 20259 O O . LYS A 1 38 ? 35.380 7.286 -3.186 1.00 0.00 38 LYS A O 22
ATOM 20278 N N . SER A 1 39 ? 36.931 5.893 -3.917 1.00 0.00 39 SER A N 22
ATOM 20279 C CA . SER A 1 39 ? 35.940 4.782 -4.071 1.00 0.00 39 SER A CA 22
ATOM 20280 C C . SER A 1 39 ? 36.616 3.414 -3.891 1.00 0.00 39 SER A C 22
ATOM 20281 O O . SER A 1 39 ? 36.869 2.707 -4.849 1.00 0.00 39 SER A O 22
ATOM 20289 N N . SER A 1 40 ? 36.902 3.035 -2.667 1.00 0.00 40 SER A N 22
ATOM 20290 C CA . SER A 1 40 ? 37.552 1.709 -2.417 1.00 0.00 40 SER A CA 22
ATOM 20291 C C . SER A 1 40 ? 36.504 0.694 -1.947 1.00 0.00 40 SER A C 22
ATOM 20292 O O . SER A 1 40 ? 35.339 1.015 -1.806 1.00 0.00 40 SER A O 22
ATOM 20300 N N . LEU A 1 41 ? 36.916 -0.525 -1.703 1.00 0.00 41 LEU A N 22
ATOM 20301 C CA . LEU A 1 41 ? 35.951 -1.567 -1.237 1.00 0.00 41 LEU A CA 22
ATOM 20302 C C . LEU A 1 41 ? 35.622 -1.350 0.242 1.00 0.00 41 LEU A C 22
ATOM 20303 O O . LEU A 1 41 ? 34.532 -1.647 0.694 1.00 0.00 41 LEU A O 22
ATOM 20319 N N . THR A 1 42 ? 36.558 -0.830 0.993 1.00 0.00 42 THR A N 22
ATOM 20320 C CA . THR A 1 42 ? 36.311 -0.581 2.446 1.00 0.00 42 THR A CA 22
ATOM 20321 C C . THR A 1 42 ? 36.196 0.923 2.703 1.00 0.00 42 THR A C 22
ATOM 20322 O O . THR A 1 42 ? 36.198 1.719 1.783 1.00 0.00 42 THR A O 22
ATOM 20333 N N . GLN A 1 43 ? 36.105 1.315 3.948 1.00 0.00 43 GLN A N 22
ATOM 20334 C CA . GLN A 1 43 ? 36.000 2.769 4.275 1.00 0.00 43 GLN A CA 22
ATOM 20335 C C . GLN A 1 43 ? 37.258 3.223 5.020 1.00 0.00 43 GLN A C 22
ATOM 20336 O O . GLN A 1 43 ? 37.369 3.062 6.221 1.00 0.00 43 GLN A O 22
ATOM 20350 N N . HIS A 1 44 ? 38.210 3.780 4.312 1.00 0.00 44 HIS A N 22
ATOM 20351 C CA . HIS A 1 44 ? 39.470 4.236 4.974 1.00 0.00 44 HIS A CA 22
ATOM 20352 C C . HIS A 1 44 ? 40.173 5.300 4.125 1.00 0.00 44 HIS A C 22
ATOM 20353 O O . HIS A 1 44 ? 39.678 5.708 3.091 1.00 0.00 44 HIS A O 22
ATOM 20367 N N . SER A 1 45 ? 41.325 5.747 4.560 1.00 0.00 45 SER A N 22
ATOM 20368 C CA . SER A 1 45 ? 42.074 6.787 3.785 1.00 0.00 45 SER A CA 22
ATOM 20369 C C . SER A 1 45 ? 43.190 6.138 2.962 1.00 0.00 45 SER A C 22
ATOM 20370 O O . SER A 1 45 ? 43.282 4.928 2.870 1.00 0.00 45 SER A O 22
ATOM 20378 N N . TRP A 1 46 ? 44.037 6.939 2.365 1.00 0.00 46 TRP A N 22
ATOM 20379 C CA . TRP A 1 46 ? 45.153 6.382 1.545 1.00 0.00 46 TRP A CA 22
ATOM 20380 C C . TRP A 1 46 ? 46.488 6.533 2.301 1.00 0.00 46 TRP A C 22
ATOM 20381 O O . TRP A 1 46 ? 47.330 5.656 2.274 1.00 0.00 46 TRP A O 22
ATOM 20402 N N . GLN A 1 47 ? 46.675 7.644 2.975 1.00 0.00 47 GLN A N 22
ATOM 20403 C CA . GLN A 1 47 ? 47.946 7.870 3.739 1.00 0.00 47 GLN A CA 22
ATOM 20404 C C . GLN A 1 47 ? 48.183 6.723 4.724 1.00 0.00 47 GLN A C 22
ATOM 20405 O O . GLN A 1 47 ? 49.163 6.006 4.631 1.00 0.00 47 GLN A O 22
ATOM 20419 N N . SER A 1 48 ? 47.283 6.533 5.658 1.00 0.00 48 SER A N 22
ATOM 20420 C CA . SER A 1 48 ? 47.440 5.417 6.646 1.00 0.00 48 SER A CA 22
ATOM 20421 C C . SER A 1 48 ? 47.593 4.082 5.903 1.00 0.00 48 SER A C 22
ATOM 20422 O O . SER A 1 48 ? 48.196 3.148 6.398 1.00 0.00 48 SER A O 22
ATOM 20430 N N . LEU A 1 49 ? 47.061 4.003 4.709 1.00 0.00 49 LEU A N 22
ATOM 20431 C CA . LEU A 1 49 ? 47.175 2.751 3.907 1.00 0.00 49 LEU A CA 22
ATOM 20432 C C . LEU A 1 49 ? 48.536 2.705 3.205 1.00 0.00 49 LEU A C 22
ATOM 20433 O O . LEU A 1 49 ? 49.068 1.645 2.931 1.00 0.00 49 LEU A O 22
ATOM 20449 N N . LYS A 1 50 ? 49.107 3.851 2.920 1.00 0.00 50 LYS A N 22
ATOM 20450 C CA . LYS A 1 50 ? 50.440 3.884 2.244 1.00 0.00 50 LYS A CA 22
ATOM 20451 C C . LYS A 1 50 ? 51.541 3.528 3.247 1.00 0.00 50 LYS A C 22
ATOM 20452 O O . LYS A 1 50 ? 52.352 2.650 3.009 1.00 0.00 50 LYS A O 22
ATOM 20471 N N . ASP A 1 51 ? 51.569 4.202 4.370 1.00 0.00 51 ASP A N 22
ATOM 20472 C CA . ASP A 1 51 ? 52.613 3.911 5.402 1.00 0.00 51 ASP A CA 22
ATOM 20473 C C . ASP A 1 51 ? 52.532 2.444 5.844 1.00 0.00 51 ASP A C 22
ATOM 20474 O O . ASP A 1 51 ? 53.540 1.799 6.059 1.00 0.00 51 ASP A O 22
ATOM 20483 N N . ARG A 1 52 ? 51.340 1.918 5.977 1.00 0.00 52 ARG A N 22
ATOM 20484 C CA . ARG A 1 52 ? 51.190 0.490 6.402 1.00 0.00 52 ARG A CA 22
ATOM 20485 C C . ARG A 1 52 ? 51.764 -0.440 5.322 1.00 0.00 52 ARG A C 22
ATOM 20486 O O . ARG A 1 52 ? 52.350 -1.461 5.631 1.00 0.00 52 ARG A O 22
ATOM 20507 N N . TYR A 1 53 ? 51.608 -0.096 4.065 1.00 0.00 53 TYR A N 22
ATOM 20508 C CA . TYR A 1 53 ? 52.157 -0.970 2.983 1.00 0.00 53 TYR A CA 22
ATOM 20509 C C . TYR A 1 53 ? 53.678 -1.081 3.129 1.00 0.00 53 TYR A C 22
ATOM 20510 O O . TYR A 1 53 ? 54.271 -2.095 2.813 1.00 0.00 53 TYR A O 22
ATOM 20528 N N . LEU A 1 54 ? 54.307 -0.042 3.617 1.00 0.00 54 LEU A N 22
ATOM 20529 C CA . LEU A 1 54 ? 55.787 -0.075 3.803 1.00 0.00 54 LEU A CA 22
ATOM 20530 C C . LEU A 1 54 ? 56.136 -0.601 5.201 1.00 0.00 54 LEU A C 22
ATOM 20531 O O . LEU A 1 54 ? 57.216 -1.114 5.426 1.00 0.00 54 LEU A O 22
ATOM 20547 N N . LYS A 1 55 ? 55.231 -0.472 6.144 1.00 0.00 55 LYS A N 22
ATOM 20548 C CA . LYS A 1 55 ? 55.511 -0.960 7.533 1.00 0.00 55 LYS A CA 22
ATOM 20549 C C . LYS A 1 55 ? 55.832 -2.458 7.523 1.00 0.00 55 LYS A C 22
ATOM 20550 O O . LYS A 1 55 ? 56.763 -2.901 8.169 1.00 0.00 55 LYS A O 22
ATOM 20569 N N . HIS A 1 56 ? 55.073 -3.240 6.792 1.00 0.00 56 HIS A N 22
ATOM 20570 C CA . HIS A 1 56 ? 55.341 -4.713 6.739 1.00 0.00 56 HIS A CA 22
ATOM 20571 C C . HIS A 1 56 ? 54.467 -5.407 5.689 1.00 0.00 56 HIS A C 22
ATOM 20572 O O . HIS A 1 56 ? 53.827 -6.405 5.965 1.00 0.00 56 HIS A O 22
ATOM 20586 N N . LEU A 1 57 ? 54.455 -4.900 4.482 1.00 0.00 57 LEU A N 22
ATOM 20587 C CA . LEU A 1 57 ? 53.648 -5.541 3.398 1.00 0.00 57 LEU A CA 22
ATOM 20588 C C . LEU A 1 57 ? 54.449 -5.551 2.093 1.00 0.00 57 LEU A C 22
ATOM 20589 O O . LEU A 1 57 ? 54.532 -6.555 1.413 1.00 0.00 57 LEU A O 22
ATOM 20605 N N . ARG A 1 58 ? 55.042 -4.435 1.745 1.00 0.00 58 ARG A N 22
ATOM 20606 C CA . ARG A 1 58 ? 55.849 -4.360 0.485 1.00 0.00 58 ARG A CA 22
ATOM 20607 C C . ARG A 1 58 ? 56.949 -5.427 0.485 1.00 0.00 58 ARG A C 22
ATOM 20608 O O . ARG A 1 58 ? 57.383 -5.884 -0.556 1.00 0.00 58 ARG A O 22
ATOM 20629 N N . GLY A 1 59 ? 57.398 -5.826 1.649 1.00 0.00 59 GLY A N 22
ATOM 20630 C CA . GLY A 1 59 ? 58.468 -6.863 1.731 1.00 0.00 59 GLY A CA 22
ATOM 20631 C C . GLY A 1 59 ? 58.146 -7.838 2.864 1.00 0.00 59 GLY A C 22
ATOM 20632 O O . GLY A 1 59 ? 58.091 -7.398 4.001 1.00 0.00 59 GLY A O 22
ATOM 20637 N N . GLY A 1 1 ? 44.666 10.525 12.371 1.00 0.00 1 GLY A N 23
ATOM 20638 C CA . GLY A 1 1 ? 44.113 9.420 13.205 1.00 0.00 1 GLY A CA 23
ATOM 20639 C C . GLY A 1 1 ? 43.953 8.161 12.351 1.00 0.00 1 GLY A C 23
ATOM 20640 O O . GLY A 1 1 ? 44.046 8.208 11.139 1.00 0.00 1 GLY A O 23
ATOM 20646 N N . ARG A 1 2 ? 43.713 7.038 12.978 1.00 0.00 2 ARG A N 23
ATOM 20647 C CA . ARG A 1 2 ? 43.543 5.766 12.211 1.00 0.00 2 ARG A CA 23
ATOM 20648 C C . ARG A 1 2 ? 42.439 4.911 12.839 1.00 0.00 2 ARG A C 23
ATOM 20649 O O . ARG A 1 2 ? 41.979 5.183 13.933 1.00 0.00 2 ARG A O 23
ATOM 20670 N N . ILE A 1 3 ? 42.015 3.879 12.155 1.00 0.00 3 ILE A N 23
ATOM 20671 C CA . ILE A 1 3 ? 40.942 2.996 12.704 1.00 0.00 3 ILE A CA 23
ATOM 20672 C C . ILE A 1 3 ? 41.391 1.532 12.633 1.00 0.00 3 ILE A C 23
ATOM 20673 O O . ILE A 1 3 ? 40.609 0.640 12.368 1.00 0.00 3 ILE A O 23
ATOM 20689 N N . ALA A 1 4 ? 42.657 1.284 12.874 1.00 0.00 4 ALA A N 23
ATOM 20690 C CA . ALA A 1 4 ? 43.189 -0.118 12.831 1.00 0.00 4 ALA A CA 23
ATOM 20691 C C . ALA A 1 4 ? 42.839 -0.798 11.502 1.00 0.00 4 ALA A C 23
ATOM 20692 O O . ALA A 1 4 ? 42.200 -0.217 10.646 1.00 0.00 4 ALA A O 23
ATOM 20699 N N . PHE A 1 5 ? 43.259 -2.027 11.332 1.00 0.00 5 PHE A N 23
ATOM 20700 C CA . PHE A 1 5 ? 42.962 -2.760 10.066 1.00 0.00 5 PHE A CA 23
ATOM 20701 C C . PHE A 1 5 ? 42.628 -4.222 10.371 1.00 0.00 5 PHE A C 23
ATOM 20702 O O . PHE A 1 5 ? 43.487 -4.995 10.752 1.00 0.00 5 PHE A O 23
ATOM 20719 N N . THR A 1 6 ? 41.386 -4.603 10.212 1.00 0.00 6 THR A N 23
ATOM 20720 C CA . THR A 1 6 ? 40.990 -6.017 10.495 1.00 0.00 6 THR A CA 23
ATOM 20721 C C . THR A 1 6 ? 41.511 -6.946 9.392 1.00 0.00 6 THR A C 23
ATOM 20722 O O . THR A 1 6 ? 42.402 -6.593 8.642 1.00 0.00 6 THR A O 23
ATOM 20733 N N . ASP A 1 7 ? 40.960 -8.129 9.293 1.00 0.00 7 ASP A N 23
ATOM 20734 C CA . ASP A 1 7 ? 41.416 -9.089 8.244 1.00 0.00 7 ASP A CA 23
ATOM 20735 C C . ASP A 1 7 ? 40.659 -8.844 6.936 1.00 0.00 7 ASP A C 23
ATOM 20736 O O . ASP A 1 7 ? 41.212 -8.965 5.858 1.00 0.00 7 ASP A O 23
ATOM 20745 N N . ALA A 1 8 ? 39.399 -8.500 7.025 1.00 0.00 8 ALA A N 23
ATOM 20746 C CA . ALA A 1 8 ? 38.599 -8.244 5.787 1.00 0.00 8 ALA A CA 23
ATOM 20747 C C . ALA A 1 8 ? 39.203 -7.076 5.005 1.00 0.00 8 ALA A C 23
ATOM 20748 O O . ALA A 1 8 ? 39.182 -7.055 3.788 1.00 0.00 8 ALA A O 23
ATOM 20755 N N . ASP A 1 9 ? 39.745 -6.108 5.699 1.00 0.00 9 ASP A N 23
ATOM 20756 C CA . ASP A 1 9 ? 40.358 -4.935 5.006 1.00 0.00 9 ASP A CA 23
ATOM 20757 C C . ASP A 1 9 ? 41.701 -5.333 4.388 1.00 0.00 9 ASP A C 23
ATOM 20758 O O . ASP A 1 9 ? 41.964 -5.063 3.233 1.00 0.00 9 ASP A O 23
ATOM 20767 N N . ASP A 1 10 ? 42.554 -5.975 5.151 1.00 0.00 10 ASP A N 23
ATOM 20768 C CA . ASP A 1 10 ? 43.890 -6.393 4.612 1.00 0.00 10 ASP A CA 23
ATOM 20769 C C . ASP A 1 10 ? 43.719 -7.226 3.338 1.00 0.00 10 ASP A C 23
ATOM 20770 O O . ASP A 1 10 ? 44.571 -7.227 2.470 1.00 0.00 10 ASP A O 23
ATOM 20779 N N . VAL A 1 11 ? 42.618 -7.924 3.220 1.00 0.00 11 VAL A N 23
ATOM 20780 C CA . VAL A 1 11 ? 42.379 -8.752 2.001 1.00 0.00 11 VAL A CA 23
ATOM 20781 C C . VAL A 1 11 ? 41.930 -7.847 0.849 1.00 0.00 11 VAL A C 23
ATOM 20782 O O . VAL A 1 11 ? 42.361 -8.003 -0.278 1.00 0.00 11 VAL A O 23
ATOM 20795 N N . ALA A 1 12 ? 41.070 -6.900 1.131 1.00 0.00 12 ALA A N 23
ATOM 20796 C CA . ALA A 1 12 ? 40.590 -5.972 0.061 1.00 0.00 12 ALA A CA 23
ATOM 20797 C C . ALA A 1 12 ? 41.717 -5.023 -0.355 1.00 0.00 12 ALA A C 23
ATOM 20798 O O . ALA A 1 12 ? 41.934 -4.784 -1.528 1.00 0.00 12 ALA A O 23
ATOM 20805 N N . ILE A 1 13 ? 42.437 -4.489 0.599 1.00 0.00 13 ILE A N 23
ATOM 20806 C CA . ILE A 1 13 ? 43.560 -3.558 0.264 1.00 0.00 13 ILE A CA 23
ATOM 20807 C C . ILE A 1 13 ? 44.669 -4.332 -0.459 1.00 0.00 13 ILE A C 23
ATOM 20808 O O . ILE A 1 13 ? 45.216 -3.872 -1.440 1.00 0.00 13 ILE A O 23
ATOM 20824 N N . LEU A 1 14 ? 44.996 -5.506 0.020 1.00 0.00 14 LEU A N 23
ATOM 20825 C CA . LEU A 1 14 ? 46.068 -6.316 -0.640 1.00 0.00 14 LEU A CA 23
ATOM 20826 C C . LEU A 1 14 ? 45.642 -6.683 -2.068 1.00 0.00 14 LEU A C 23
ATOM 20827 O O . LEU A 1 14 ? 46.305 -6.340 -3.029 1.00 0.00 14 LEU A O 23
ATOM 20843 N N . THR A 1 15 ? 44.543 -7.381 -2.208 1.00 0.00 15 THR A N 23
ATOM 20844 C CA . THR A 1 15 ? 44.062 -7.783 -3.571 1.00 0.00 15 THR A CA 23
ATOM 20845 C C . THR A 1 15 ? 43.956 -6.560 -4.493 1.00 0.00 15 THR A C 23
ATOM 20846 O O . THR A 1 15 ? 44.452 -6.567 -5.603 1.00 0.00 15 THR A O 23
ATOM 20857 N N . TYR A 1 16 ? 43.317 -5.509 -4.036 1.00 0.00 16 TYR A N 23
ATOM 20858 C CA . TYR A 1 16 ? 43.180 -4.275 -4.879 1.00 0.00 16 TYR A CA 23
ATOM 20859 C C . TYR A 1 16 ? 44.566 -3.771 -5.305 1.00 0.00 16 TYR A C 23
ATOM 20860 O O . TYR A 1 16 ? 44.827 -3.548 -6.472 1.00 0.00 16 TYR A O 23
ATOM 20878 N N . VAL A 1 17 ? 45.450 -3.592 -4.359 1.00 0.00 17 VAL A N 23
ATOM 20879 C CA . VAL A 1 17 ? 46.824 -3.100 -4.685 1.00 0.00 17 VAL A CA 23
ATOM 20880 C C . VAL A 1 17 ? 47.522 -4.069 -5.649 1.00 0.00 17 VAL A C 23
ATOM 20881 O O . VAL A 1 17 ? 47.999 -3.678 -6.697 1.00 0.00 17 VAL A O 23
ATOM 20894 N N . LYS A 1 18 ? 47.587 -5.326 -5.295 1.00 0.00 18 LYS A N 23
ATOM 20895 C CA . LYS A 1 18 ? 48.262 -6.328 -6.180 1.00 0.00 18 LYS A CA 23
ATOM 20896 C C . LYS A 1 18 ? 47.521 -6.485 -7.518 1.00 0.00 18 LYS A C 23
ATOM 20897 O O . LYS A 1 18 ? 48.035 -7.092 -8.439 1.00 0.00 18 LYS A O 23
ATOM 20916 N N . GLU A 1 19 ? 46.323 -5.959 -7.636 1.00 0.00 19 GLU A N 23
ATOM 20917 C CA . GLU A 1 19 ? 45.568 -6.098 -8.918 1.00 0.00 19 GLU A CA 23
ATOM 20918 C C . GLU A 1 19 ? 45.795 -4.885 -9.825 1.00 0.00 19 GLU A C 23
ATOM 20919 O O . GLU A 1 19 ? 45.764 -4.999 -11.037 1.00 0.00 19 GLU A O 23
ATOM 20931 N N . ASN A 1 20 ? 46.008 -3.722 -9.255 1.00 0.00 20 ASN A N 23
ATOM 20932 C CA . ASN A 1 20 ? 46.217 -2.501 -10.099 1.00 0.00 20 ASN A CA 23
ATOM 20933 C C . ASN A 1 20 ? 47.703 -2.132 -10.154 1.00 0.00 20 ASN A C 23
ATOM 20934 O O . ASN A 1 20 ? 48.238 -1.852 -11.211 1.00 0.00 20 ASN A O 23
ATOM 20945 N N . ALA A 1 21 ? 48.372 -2.114 -9.023 1.00 0.00 21 ALA A N 23
ATOM 20946 C CA . ALA A 1 21 ? 49.827 -1.745 -9.007 1.00 0.00 21 ALA A CA 23
ATOM 20947 C C . ALA A 1 21 ? 50.622 -2.597 -10.011 1.00 0.00 21 ALA A C 23
ATOM 20948 O O . ALA A 1 21 ? 50.880 -2.171 -11.120 1.00 0.00 21 ALA A O 23
ATOM 20955 N N . ARG A 1 22 ? 51.015 -3.796 -9.635 1.00 0.00 22 ARG A N 23
ATOM 20956 C CA . ARG A 1 22 ? 51.795 -4.676 -10.567 1.00 0.00 22 ARG A CA 23
ATOM 20957 C C . ARG A 1 22 ? 52.991 -3.923 -11.169 1.00 0.00 22 ARG A C 23
ATOM 20958 O O . ARG A 1 22 ? 53.461 -4.249 -12.243 1.00 0.00 22 ARG A O 23
ATOM 20979 N N . SER A 1 23 ? 53.479 -2.918 -10.484 1.00 0.00 23 SER A N 23
ATOM 20980 C CA . SER A 1 23 ? 54.641 -2.139 -11.012 1.00 0.00 23 SER A CA 23
ATOM 20981 C C . SER A 1 23 ? 55.286 -1.307 -9.892 1.00 0.00 23 SER A C 23
ATOM 20982 O O . SER A 1 23 ? 54.619 -0.932 -8.948 1.00 0.00 23 SER A O 23
ATOM 20990 N N . PRO A 1 24 ? 56.567 -1.036 -10.029 1.00 0.00 24 PRO A N 23
ATOM 20991 C CA . PRO A 1 24 ? 57.276 -0.232 -9.003 1.00 0.00 24 PRO A CA 23
ATOM 20992 C C . PRO A 1 24 ? 56.901 1.249 -9.133 1.00 0.00 24 PRO A C 23
ATOM 20993 O O . PRO A 1 24 ? 57.741 2.090 -9.396 1.00 0.00 24 PRO A O 23
ATOM 21004 N N . SER A 1 25 ? 55.645 1.571 -8.951 1.00 0.00 25 SER A N 23
ATOM 21005 C CA . SER A 1 25 ? 55.211 2.995 -9.064 1.00 0.00 25 SER A CA 23
ATOM 21006 C C . SER A 1 25 ? 53.924 3.218 -8.264 1.00 0.00 25 SER A C 23
ATOM 21007 O O . SER A 1 25 ? 53.791 4.197 -7.552 1.00 0.00 25 SER A O 23
ATOM 21015 N N . SER A 1 26 ? 52.979 2.319 -8.374 1.00 0.00 26 SER A N 23
ATOM 21016 C CA . SER A 1 26 ? 51.699 2.478 -7.617 1.00 0.00 26 SER A CA 23
ATOM 21017 C C . SER A 1 26 ? 51.943 2.271 -6.119 1.00 0.00 26 SER A C 23
ATOM 21018 O O . SER A 1 26 ? 51.586 3.101 -5.303 1.00 0.00 26 SER A O 23
ATOM 21026 N N . VAL A 1 27 ? 52.548 1.168 -5.755 1.00 0.00 27 VAL A N 23
ATOM 21027 C CA . VAL A 1 27 ? 52.820 0.898 -4.307 1.00 0.00 27 VAL A CA 23
ATOM 21028 C C . VAL A 1 27 ? 53.733 1.979 -3.711 1.00 0.00 27 VAL A C 23
ATOM 21029 O O . VAL A 1 27 ? 53.793 2.151 -2.507 1.00 0.00 27 VAL A O 23
ATOM 21042 N N . THR A 1 28 ? 54.452 2.701 -4.539 1.00 0.00 28 THR A N 23
ATOM 21043 C CA . THR A 1 28 ? 55.367 3.760 -4.012 1.00 0.00 28 THR A CA 23
ATOM 21044 C C . THR A 1 28 ? 55.162 5.086 -4.753 1.00 0.00 28 THR A C 23
ATOM 21045 O O . THR A 1 28 ? 56.091 5.853 -4.930 1.00 0.00 28 THR A O 23
ATOM 21056 N N . GLY A 1 29 ? 53.958 5.364 -5.183 1.00 0.00 29 GLY A N 23
ATOM 21057 C CA . GLY A 1 29 ? 53.695 6.645 -5.908 1.00 0.00 29 GLY A CA 23
ATOM 21058 C C . GLY A 1 29 ? 52.420 7.318 -5.373 1.00 0.00 29 GLY A C 23
ATOM 21059 O O . GLY A 1 29 ? 51.963 8.303 -5.923 1.00 0.00 29 GLY A O 23
ATOM 21063 N N . ASN A 1 30 ? 51.835 6.798 -4.314 1.00 0.00 30 ASN A N 23
ATOM 21064 C CA . ASN A 1 30 ? 50.583 7.405 -3.748 1.00 0.00 30 ASN A CA 23
ATOM 21065 C C . ASN A 1 30 ? 49.495 7.552 -4.824 1.00 0.00 30 ASN A C 23
ATOM 21066 O O . ASN A 1 30 ? 48.555 8.309 -4.659 1.00 0.00 30 ASN A O 23
ATOM 21077 N N . ALA A 1 31 ? 49.607 6.833 -5.916 1.00 0.00 31 ALA A N 23
ATOM 21078 C CA . ALA A 1 31 ? 48.577 6.933 -6.992 1.00 0.00 31 ALA A CA 23
ATOM 21079 C C . ALA A 1 31 ? 47.482 5.891 -6.769 1.00 0.00 31 ALA A C 23
ATOM 21080 O O . ALA A 1 31 ? 46.312 6.212 -6.684 1.00 0.00 31 ALA A O 23
ATOM 21087 N N . LEU A 1 32 ? 47.861 4.644 -6.672 1.00 0.00 32 LEU A N 23
ATOM 21088 C CA . LEU A 1 32 ? 46.854 3.564 -6.450 1.00 0.00 32 LEU A CA 23
ATOM 21089 C C . LEU A 1 32 ? 46.190 3.746 -5.084 1.00 0.00 32 LEU A C 23
ATOM 21090 O O . LEU A 1 32 ? 45.039 3.398 -4.888 1.00 0.00 32 LEU A O 23
ATOM 21106 N N . TRP A 1 33 ? 46.913 4.291 -4.143 1.00 0.00 33 TRP A N 23
ATOM 21107 C CA . TRP A 1 33 ? 46.345 4.505 -2.778 1.00 0.00 33 TRP A CA 23
ATOM 21108 C C . TRP A 1 33 ? 45.369 5.678 -2.815 1.00 0.00 33 TRP A C 23
ATOM 21109 O O . TRP A 1 33 ? 44.254 5.584 -2.339 1.00 0.00 33 TRP A O 23
ATOM 21130 N N . LYS A 1 34 ? 45.780 6.787 -3.383 1.00 0.00 34 LYS A N 23
ATOM 21131 C CA . LYS A 1 34 ? 44.874 7.976 -3.462 1.00 0.00 34 LYS A CA 23
ATOM 21132 C C . LYS A 1 34 ? 43.583 7.603 -4.194 1.00 0.00 34 LYS A C 23
ATOM 21133 O O . LYS A 1 34 ? 42.513 8.085 -3.870 1.00 0.00 34 LYS A O 23
ATOM 21152 N N . ALA A 1 35 ? 43.679 6.735 -5.170 1.00 0.00 35 ALA A N 23
ATOM 21153 C CA . ALA A 1 35 ? 42.459 6.311 -5.922 1.00 0.00 35 ALA A CA 23
ATOM 21154 C C . ALA A 1 35 ? 41.489 5.615 -4.968 1.00 0.00 35 ALA A C 23
ATOM 21155 O O . ALA A 1 35 ? 40.290 5.819 -5.026 1.00 0.00 35 ALA A O 23
ATOM 21162 N N . MET A 1 36 ? 42.005 4.799 -4.083 1.00 0.00 36 MET A N 23
ATOM 21163 C CA . MET A 1 36 ? 41.122 4.087 -3.111 1.00 0.00 36 MET A CA 23
ATOM 21164 C C . MET A 1 36 ? 40.380 5.102 -2.234 1.00 0.00 36 MET A C 23
ATOM 21165 O O . MET A 1 36 ? 39.172 5.053 -2.106 1.00 0.00 36 MET A O 23
ATOM 21179 N N . GLU A 1 37 ? 41.095 6.025 -1.636 1.00 0.00 37 GLU A N 23
ATOM 21180 C CA . GLU A 1 37 ? 40.434 7.054 -0.765 1.00 0.00 37 GLU A CA 23
ATOM 21181 C C . GLU A 1 37 ? 39.310 7.765 -1.529 1.00 0.00 37 GLU A C 23
ATOM 21182 O O . GLU A 1 37 ? 38.359 8.248 -0.943 1.00 0.00 37 GLU A O 23
ATOM 21194 N N . LYS A 1 38 ? 39.414 7.823 -2.831 1.00 0.00 38 LYS A N 23
ATOM 21195 C CA . LYS A 1 38 ? 38.356 8.491 -3.646 1.00 0.00 38 LYS A CA 23
ATOM 21196 C C . LYS A 1 38 ? 37.267 7.477 -4.004 1.00 0.00 38 LYS A C 23
ATOM 21197 O O . LYS A 1 38 ? 36.096 7.803 -4.061 1.00 0.00 38 LYS A O 23
ATOM 21216 N N . SER A 1 39 ? 37.651 6.250 -4.243 1.00 0.00 39 SER A N 23
ATOM 21217 C CA . SER A 1 39 ? 36.653 5.198 -4.596 1.00 0.00 39 SER A CA 23
ATOM 21218 C C . SER A 1 39 ? 37.178 3.818 -4.185 1.00 0.00 39 SER A C 23
ATOM 21219 O O . SER A 1 39 ? 37.581 3.025 -5.015 1.00 0.00 39 SER A O 23
ATOM 21227 N N . SER A 1 40 ? 37.176 3.531 -2.906 1.00 0.00 40 SER A N 23
ATOM 21228 C CA . SER A 1 40 ? 37.676 2.205 -2.430 1.00 0.00 40 SER A CA 23
ATOM 21229 C C . SER A 1 40 ? 36.509 1.328 -1.974 1.00 0.00 40 SER A C 23
ATOM 21230 O O . SER A 1 40 ? 35.365 1.744 -1.984 1.00 0.00 40 SER A O 23
ATOM 21238 N N . LEU A 1 41 ? 36.797 0.118 -1.569 1.00 0.00 41 LEU A N 23
ATOM 21239 C CA . LEU A 1 41 ? 35.718 -0.800 -1.104 1.00 0.00 41 LEU A CA 23
ATOM 21240 C C . LEU A 1 41 ? 35.439 -0.572 0.384 1.00 0.00 41 LEU A C 23
ATOM 21241 O O . LEU A 1 41 ? 34.316 -0.679 0.838 1.00 0.00 41 LEU A O 23
ATOM 21257 N N . THR A 1 42 ? 36.459 -0.257 1.139 1.00 0.00 42 THR A N 23
ATOM 21258 C CA . THR A 1 42 ? 36.269 -0.017 2.603 1.00 0.00 42 THR A CA 23
ATOM 21259 C C . THR A 1 42 ? 36.327 1.487 2.886 1.00 0.00 42 THR A C 23
ATOM 21260 O O . THR A 1 42 ? 36.049 2.295 2.021 1.00 0.00 42 THR A O 23
ATOM 21271 N N . GLN A 1 43 ? 36.686 1.870 4.087 1.00 0.00 43 GLN A N 23
ATOM 21272 C CA . GLN A 1 43 ? 36.762 3.325 4.419 1.00 0.00 43 GLN A CA 23
ATOM 21273 C C . GLN A 1 43 ? 38.107 3.654 5.069 1.00 0.00 43 GLN A C 23
ATOM 21274 O O . GLN A 1 43 ? 38.355 3.307 6.208 1.00 0.00 43 GLN A O 23
ATOM 21288 N N . HIS A 1 44 ? 38.974 4.321 4.349 1.00 0.00 44 HIS A N 23
ATOM 21289 C CA . HIS A 1 44 ? 40.309 4.676 4.917 1.00 0.00 44 HIS A CA 23
ATOM 21290 C C . HIS A 1 44 ? 40.984 5.754 4.067 1.00 0.00 44 HIS A C 23
ATOM 21291 O O . HIS A 1 44 ? 40.684 5.913 2.899 1.00 0.00 44 HIS A O 23
ATOM 21305 N N . SER A 1 45 ? 41.903 6.483 4.647 1.00 0.00 45 SER A N 23
ATOM 21306 C CA . SER A 1 45 ? 42.618 7.547 3.873 1.00 0.00 45 SER A CA 23
ATOM 21307 C C . SER A 1 45 ? 43.817 6.929 3.159 1.00 0.00 45 SER A C 23
ATOM 21308 O O . SER A 1 45 ? 44.479 6.057 3.686 1.00 0.00 45 SER A O 23
ATOM 21316 N N . TRP A 1 46 ? 44.096 7.366 1.957 1.00 0.00 46 TRP A N 23
ATOM 21317 C CA . TRP A 1 46 ? 45.249 6.793 1.191 1.00 0.00 46 TRP A CA 23
ATOM 21318 C C . TRP A 1 46 ? 46.547 6.850 2.024 1.00 0.00 46 TRP A C 23
ATOM 21319 O O . TRP A 1 46 ? 47.410 6.001 1.901 1.00 0.00 46 TRP A O 23
ATOM 21340 N N . GLN A 1 47 ? 46.677 7.844 2.868 1.00 0.00 47 GLN A N 23
ATOM 21341 C CA . GLN A 1 47 ? 47.908 7.962 3.712 1.00 0.00 47 GLN A CA 23
ATOM 21342 C C . GLN A 1 47 ? 48.046 6.734 4.613 1.00 0.00 47 GLN A C 23
ATOM 21343 O O . GLN A 1 47 ? 49.110 6.155 4.728 1.00 0.00 47 GLN A O 23
ATOM 21357 N N . SER A 1 48 ? 46.974 6.332 5.249 1.00 0.00 48 SER A N 23
ATOM 21358 C CA . SER A 1 48 ? 47.035 5.135 6.142 1.00 0.00 48 SER A CA 23
ATOM 21359 C C . SER A 1 48 ? 47.279 3.876 5.310 1.00 0.00 48 SER A C 23
ATOM 21360 O O . SER A 1 48 ? 47.918 2.941 5.757 1.00 0.00 48 SER A O 23
ATOM 21368 N N . LEU A 1 49 ? 46.777 3.848 4.100 1.00 0.00 49 LEU A N 23
ATOM 21369 C CA . LEU A 1 49 ? 46.981 2.652 3.228 1.00 0.00 49 LEU A CA 23
ATOM 21370 C C . LEU A 1 49 ? 48.415 2.646 2.693 1.00 0.00 49 LEU A C 23
ATOM 21371 O O . LEU A 1 49 ? 48.993 1.602 2.455 1.00 0.00 49 LEU A O 23
ATOM 21387 N N . LYS A 1 50 ? 48.991 3.807 2.512 1.00 0.00 50 LYS A N 23
ATOM 21388 C CA . LYS A 1 50 ? 50.392 3.883 2.001 1.00 0.00 50 LYS A CA 23
ATOM 21389 C C . LYS A 1 50 ? 51.370 3.482 3.108 1.00 0.00 50 LYS A C 23
ATOM 21390 O O . LYS A 1 50 ? 52.177 2.587 2.943 1.00 0.00 50 LYS A O 23
ATOM 21409 N N . ASP A 1 51 ? 51.296 4.141 4.236 1.00 0.00 51 ASP A N 23
ATOM 21410 C CA . ASP A 1 51 ? 52.217 3.810 5.368 1.00 0.00 51 ASP A CA 23
ATOM 21411 C C . ASP A 1 51 ? 52.015 2.357 5.809 1.00 0.00 51 ASP A C 23
ATOM 21412 O O . ASP A 1 51 ? 52.942 1.698 6.241 1.00 0.00 51 ASP A O 23
ATOM 21421 N N . ARG A 1 52 ? 50.810 1.855 5.699 1.00 0.00 52 ARG A N 23
ATOM 21422 C CA . ARG A 1 52 ? 50.543 0.441 6.110 1.00 0.00 52 ARG A CA 23
ATOM 21423 C C . ARG A 1 52 ? 51.287 -0.527 5.177 1.00 0.00 52 ARG A C 23
ATOM 21424 O O . ARG A 1 52 ? 51.878 -1.491 5.628 1.00 0.00 52 ARG A O 23
ATOM 21445 N N . TYR A 1 53 ? 51.259 -0.285 3.889 1.00 0.00 53 TYR A N 23
ATOM 21446 C CA . TYR A 1 53 ? 51.964 -1.206 2.944 1.00 0.00 53 TYR A CA 23
ATOM 21447 C C . TYR A 1 53 ? 53.458 -1.262 3.276 1.00 0.00 53 TYR A C 23
ATOM 21448 O O . TYR A 1 53 ? 54.086 -2.300 3.188 1.00 0.00 53 TYR A O 23
ATOM 21466 N N . LEU A 1 54 ? 54.025 -0.150 3.661 1.00 0.00 54 LEU A N 23
ATOM 21467 C CA . LEU A 1 54 ? 55.475 -0.124 4.013 1.00 0.00 54 LEU A CA 23
ATOM 21468 C C . LEU A 1 54 ? 55.681 -0.388 5.514 1.00 0.00 54 LEU A C 23
ATOM 21469 O O . LEU A 1 54 ? 56.797 -0.557 5.967 1.00 0.00 54 LEU A O 23
ATOM 21485 N N . LYS A 1 55 ? 54.619 -0.419 6.290 1.00 0.00 55 LYS A N 23
ATOM 21486 C CA . LYS A 1 55 ? 54.765 -0.665 7.759 1.00 0.00 55 LYS A CA 23
ATOM 21487 C C . LYS A 1 55 ? 55.100 -2.135 8.027 1.00 0.00 55 LYS A C 23
ATOM 21488 O O . LYS A 1 55 ? 55.979 -2.443 8.810 1.00 0.00 55 LYS A O 23
ATOM 21507 N N . HIS A 1 56 ? 54.410 -3.041 7.380 1.00 0.00 56 HIS A N 23
ATOM 21508 C CA . HIS A 1 56 ? 54.696 -4.493 7.597 1.00 0.00 56 HIS A CA 23
ATOM 21509 C C . HIS A 1 56 ? 54.064 -5.356 6.501 1.00 0.00 56 HIS A C 23
ATOM 21510 O O . HIS A 1 56 ? 53.713 -6.499 6.729 1.00 0.00 56 HIS A O 23
ATOM 21524 N N . LEU A 1 57 ? 53.938 -4.827 5.311 1.00 0.00 57 LEU A N 23
ATOM 21525 C CA . LEU A 1 57 ? 53.353 -5.625 4.191 1.00 0.00 57 LEU A CA 23
ATOM 21526 C C . LEU A 1 57 ? 54.400 -5.807 3.088 1.00 0.00 57 LEU A C 23
ATOM 21527 O O . LEU A 1 57 ? 54.609 -6.899 2.594 1.00 0.00 57 LEU A O 23
ATOM 21543 N N . ARG A 1 58 ? 55.061 -4.742 2.707 1.00 0.00 58 ARG A N 23
ATOM 21544 C CA . ARG A 1 58 ? 56.105 -4.844 1.640 1.00 0.00 58 ARG A CA 23
ATOM 21545 C C . ARG A 1 58 ? 57.333 -5.584 2.179 1.00 0.00 58 ARG A C 23
ATOM 21546 O O . ARG A 1 58 ? 57.460 -5.803 3.369 1.00 0.00 58 ARG A O 23
ATOM 21567 N N . GLY A 1 59 ? 58.234 -5.970 1.311 1.00 0.00 59 GLY A N 23
ATOM 21568 C CA . GLY A 1 59 ? 59.457 -6.696 1.767 1.00 0.00 59 GLY A CA 23
ATOM 21569 C C . GLY A 1 59 ? 59.068 -8.087 2.270 1.00 0.00 59 GLY A C 23
ATOM 21570 O O . GLY A 1 59 ? 59.582 -9.055 1.734 1.00 0.00 59 GLY A O 23
ATOM 21575 N N . GLY A 1 1 ? 33.813 5.943 10.982 1.00 0.00 1 GLY A N 24
ATOM 21576 C CA . GLY A 1 1 ? 34.580 4.891 10.259 1.00 0.00 1 GLY A CA 24
ATOM 21577 C C . GLY A 1 1 ? 35.496 4.155 11.239 1.00 0.00 1 GLY A C 24
ATOM 21578 O O . GLY A 1 1 ? 35.409 4.336 12.439 1.00 0.00 1 GLY A O 24
ATOM 21584 N N . ARG A 1 2 ? 36.372 3.325 10.732 1.00 0.00 2 ARG A N 24
ATOM 21585 C CA . ARG A 1 2 ? 37.301 2.568 11.622 1.00 0.00 2 ARG A CA 24
ATOM 21586 C C . ARG A 1 2 ? 38.749 2.783 11.179 1.00 0.00 2 ARG A C 24
ATOM 21587 O O . ARG A 1 2 ? 39.062 2.724 10.004 1.00 0.00 2 ARG A O 24
ATOM 21608 N N . ILE A 1 3 ? 39.633 3.025 12.112 1.00 0.00 3 ILE A N 24
ATOM 21609 C CA . ILE A 1 3 ? 41.065 3.238 11.753 1.00 0.00 3 ILE A CA 24
ATOM 21610 C C . ILE A 1 3 ? 41.872 1.964 12.047 1.00 0.00 3 ILE A C 24
ATOM 21611 O O . ILE A 1 3 ? 43.044 2.013 12.364 1.00 0.00 3 ILE A O 24
ATOM 21627 N N . ALA A 1 4 ? 41.240 0.823 11.939 1.00 0.00 4 ALA A N 24
ATOM 21628 C CA . ALA A 1 4 ? 41.948 -0.464 12.204 1.00 0.00 4 ALA A CA 24
ATOM 21629 C C . ALA A 1 4 ? 42.003 -1.303 10.924 1.00 0.00 4 ALA A C 24
ATOM 21630 O O . ALA A 1 4 ? 41.595 -0.857 9.867 1.00 0.00 4 ALA A O 24
ATOM 21637 N N . PHE A 1 5 ? 42.502 -2.511 11.008 1.00 0.00 5 PHE A N 24
ATOM 21638 C CA . PHE A 1 5 ? 42.581 -3.377 9.793 1.00 0.00 5 PHE A CA 24
ATOM 21639 C C . PHE A 1 5 ? 42.176 -4.814 10.131 1.00 0.00 5 PHE A C 24
ATOM 21640 O O . PHE A 1 5 ? 42.994 -5.620 10.537 1.00 0.00 5 PHE A O 24
ATOM 21657 N N . THR A 1 6 ? 40.919 -5.140 9.958 1.00 0.00 6 THR A N 24
ATOM 21658 C CA . THR A 1 6 ? 40.450 -6.527 10.259 1.00 0.00 6 THR A CA 24
ATOM 21659 C C . THR A 1 6 ? 40.833 -7.466 9.112 1.00 0.00 6 THR A C 24
ATOM 21660 O O . THR A 1 6 ? 41.462 -7.060 8.152 1.00 0.00 6 THR A O 24
ATOM 21671 N N . ASP A 1 7 ? 40.459 -8.717 9.208 1.00 0.00 7 ASP A N 24
ATOM 21672 C CA . ASP A 1 7 ? 40.800 -9.693 8.127 1.00 0.00 7 ASP A CA 24
ATOM 21673 C C . ASP A 1 7 ? 40.172 -9.256 6.800 1.00 0.00 7 ASP A C 24
ATOM 21674 O O . ASP A 1 7 ? 40.698 -9.532 5.738 1.00 0.00 7 ASP A O 24
ATOM 21683 N N . ALA A 1 8 ? 39.054 -8.578 6.856 1.00 0.00 8 ALA A N 24
ATOM 21684 C CA . ALA A 1 8 ? 38.387 -8.123 5.598 1.00 0.00 8 ALA A CA 24
ATOM 21685 C C . ALA A 1 8 ? 39.148 -6.938 4.997 1.00 0.00 8 ALA A C 24
ATOM 21686 O O . ALA A 1 8 ? 39.395 -6.889 3.807 1.00 0.00 8 ALA A O 24
ATOM 21693 N N . ASP A 1 9 ? 39.518 -5.983 5.814 1.00 0.00 9 ASP A N 24
ATOM 21694 C CA . ASP A 1 9 ? 40.265 -4.796 5.294 1.00 0.00 9 ASP A CA 24
ATOM 21695 C C . ASP A 1 9 ? 41.603 -5.236 4.693 1.00 0.00 9 ASP A C 24
ATOM 21696 O O . ASP A 1 9 ? 42.007 -4.763 3.647 1.00 0.00 9 ASP A O 24
ATOM 21705 N N . ASP A 1 10 ? 42.290 -6.142 5.345 1.00 0.00 10 ASP A N 24
ATOM 21706 C CA . ASP A 1 10 ? 43.606 -6.622 4.812 1.00 0.00 10 ASP A CA 24
ATOM 21707 C C . ASP A 1 10 ? 43.421 -7.233 3.420 1.00 0.00 10 ASP A C 24
ATOM 21708 O O . ASP A 1 10 ? 44.233 -7.040 2.535 1.00 0.00 10 ASP A O 24
ATOM 21717 N N . VAL A 1 11 ? 42.352 -7.964 3.224 1.00 0.00 11 VAL A N 24
ATOM 21718 C CA . VAL A 1 11 ? 42.102 -8.588 1.889 1.00 0.00 11 VAL A CA 24
ATOM 21719 C C . VAL A 1 11 ? 41.716 -7.503 0.877 1.00 0.00 11 VAL A C 24
ATOM 21720 O O . VAL A 1 11 ? 42.178 -7.501 -0.247 1.00 0.00 11 VAL A O 24
ATOM 21733 N N . ALA A 1 12 ? 40.876 -6.581 1.276 1.00 0.00 12 ALA A N 24
ATOM 21734 C CA . ALA A 1 12 ? 40.457 -5.488 0.344 1.00 0.00 12 ALA A CA 24
ATOM 21735 C C . ALA A 1 12 ? 41.671 -4.634 -0.034 1.00 0.00 12 ALA A C 24
ATOM 21736 O O . ALA A 1 12 ? 41.908 -4.355 -1.194 1.00 0.00 12 ALA A O 24
ATOM 21743 N N . ILE A 1 13 ? 42.444 -4.224 0.940 1.00 0.00 13 ILE A N 24
ATOM 21744 C CA . ILE A 1 13 ? 43.654 -3.395 0.647 1.00 0.00 13 ILE A CA 24
ATOM 21745 C C . ILE A 1 13 ? 44.707 -4.242 -0.084 1.00 0.00 13 ILE A C 24
ATOM 21746 O O . ILE A 1 13 ? 45.553 -3.720 -0.784 1.00 0.00 13 ILE A O 24
ATOM 21762 N N . LEU A 1 14 ? 44.654 -5.541 0.074 1.00 0.00 14 LEU A N 24
ATOM 21763 C CA . LEU A 1 14 ? 45.644 -6.425 -0.612 1.00 0.00 14 LEU A CA 24
ATOM 21764 C C . LEU A 1 14 ? 45.209 -6.670 -2.064 1.00 0.00 14 LEU A C 24
ATOM 21765 O O . LEU A 1 14 ? 45.917 -6.338 -2.994 1.00 0.00 14 LEU A O 24
ATOM 21781 N N . THR A 1 15 ? 44.052 -7.254 -2.259 1.00 0.00 15 THR A N 24
ATOM 21782 C CA . THR A 1 15 ? 43.564 -7.532 -3.651 1.00 0.00 15 THR A CA 24
ATOM 21783 C C . THR A 1 15 ? 43.574 -6.249 -4.499 1.00 0.00 15 THR A C 24
ATOM 21784 O O . THR A 1 15 ? 43.749 -6.295 -5.701 1.00 0.00 15 THR A O 24
ATOM 21795 N N . TYR A 1 16 ? 43.392 -5.114 -3.874 1.00 0.00 16 TYR A N 24
ATOM 21796 C CA . TYR A 1 16 ? 43.395 -3.826 -4.633 1.00 0.00 16 TYR A CA 24
ATOM 21797 C C . TYR A 1 16 ? 44.828 -3.466 -5.034 1.00 0.00 16 TYR A C 24
ATOM 21798 O O . TYR A 1 16 ? 45.095 -3.087 -6.158 1.00 0.00 16 TYR A O 24
ATOM 21816 N N . VAL A 1 17 ? 45.748 -3.598 -4.116 1.00 0.00 17 VAL A N 24
ATOM 21817 C CA . VAL A 1 17 ? 47.178 -3.284 -4.419 1.00 0.00 17 VAL A CA 24
ATOM 21818 C C . VAL A 1 17 ? 47.763 -4.383 -5.319 1.00 0.00 17 VAL A C 24
ATOM 21819 O O . VAL A 1 17 ? 48.421 -4.110 -6.304 1.00 0.00 17 VAL A O 24
ATOM 21832 N N . LYS A 1 18 ? 47.521 -5.622 -4.976 1.00 0.00 18 LYS A N 24
ATOM 21833 C CA . LYS A 1 18 ? 48.054 -6.755 -5.796 1.00 0.00 18 LYS A CA 24
ATOM 21834 C C . LYS A 1 18 ? 47.494 -6.693 -7.222 1.00 0.00 18 LYS A C 24
ATOM 21835 O O . LYS A 1 18 ? 48.100 -7.185 -8.155 1.00 0.00 18 LYS A O 24
ATOM 21854 N N . GLU A 1 19 ? 46.340 -6.094 -7.395 1.00 0.00 19 GLU A N 24
ATOM 21855 C CA . GLU A 1 19 ? 45.736 -6.000 -8.758 1.00 0.00 19 GLU A CA 24
ATOM 21856 C C . GLU A 1 19 ? 46.258 -4.763 -9.497 1.00 0.00 19 GLU A C 24
ATOM 21857 O O . GLU A 1 19 ? 46.586 -4.827 -10.667 1.00 0.00 19 GLU A O 24
ATOM 21869 N N . ASN A 1 20 ? 46.333 -3.637 -8.826 1.00 0.00 20 ASN A N 24
ATOM 21870 C CA . ASN A 1 20 ? 46.829 -2.394 -9.495 1.00 0.00 20 ASN A CA 24
ATOM 21871 C C . ASN A 1 20 ? 48.339 -2.234 -9.296 1.00 0.00 20 ASN A C 24
ATOM 21872 O O . ASN A 1 20 ? 49.101 -2.214 -10.242 1.00 0.00 20 ASN A O 24
ATOM 21883 N N . ALA A 1 21 ? 48.762 -2.087 -8.066 1.00 0.00 21 ALA A N 24
ATOM 21884 C CA . ALA A 1 21 ? 50.219 -1.886 -7.771 1.00 0.00 21 ALA A CA 24
ATOM 21885 C C . ALA A 1 21 ? 51.072 -3.013 -8.361 1.00 0.00 21 ALA A C 24
ATOM 21886 O O . ALA A 1 21 ? 51.344 -4.005 -7.712 1.00 0.00 21 ALA A O 24
ATOM 21893 N N . ARG A 1 22 ? 51.506 -2.854 -9.584 1.00 0.00 22 ARG A N 24
ATOM 21894 C CA . ARG A 1 22 ? 52.357 -3.900 -10.228 1.00 0.00 22 ARG A CA 24
ATOM 21895 C C . ARG A 1 22 ? 53.703 -3.304 -10.679 1.00 0.00 22 ARG A C 24
ATOM 21896 O O . ARG A 1 22 ? 54.662 -4.021 -10.890 1.00 0.00 22 ARG A O 24
ATOM 21917 N N . SER A 1 23 ? 53.779 -2.001 -10.827 1.00 0.00 23 SER A N 24
ATOM 21918 C CA . SER A 1 23 ? 55.056 -1.362 -11.263 1.00 0.00 23 SER A CA 24
ATOM 21919 C C . SER A 1 23 ? 55.750 -0.689 -10.068 1.00 0.00 23 SER A C 24
ATOM 21920 O O . SER A 1 23 ? 55.120 -0.437 -9.060 1.00 0.00 23 SER A O 24
ATOM 21928 N N . PRO A 1 24 ? 57.029 -0.409 -10.212 1.00 0.00 24 PRO A N 24
ATOM 21929 C CA . PRO A 1 24 ? 57.778 0.248 -9.115 1.00 0.00 24 PRO A CA 24
ATOM 21930 C C . PRO A 1 24 ? 57.435 1.742 -9.065 1.00 0.00 24 PRO A C 24
ATOM 21931 O O . PRO A 1 24 ? 58.290 2.589 -9.251 1.00 0.00 24 PRO A O 24
ATOM 21942 N N . SER A 1 25 ? 56.190 2.070 -8.821 1.00 0.00 25 SER A N 24
ATOM 21943 C CA . SER A 1 25 ? 55.789 3.509 -8.765 1.00 0.00 25 SER A CA 24
ATOM 21944 C C . SER A 1 25 ? 54.505 3.681 -7.948 1.00 0.00 25 SER A C 24
ATOM 21945 O O . SER A 1 25 ? 54.408 4.560 -7.114 1.00 0.00 25 SER A O 24
ATOM 21953 N N . SER A 1 26 ? 53.519 2.852 -8.184 1.00 0.00 26 SER A N 24
ATOM 21954 C CA . SER A 1 26 ? 52.235 2.967 -7.424 1.00 0.00 26 SER A CA 24
ATOM 21955 C C . SER A 1 26 ? 52.484 2.802 -5.921 1.00 0.00 26 SER A C 24
ATOM 21956 O O . SER A 1 26 ? 52.214 3.695 -5.138 1.00 0.00 26 SER A O 24
ATOM 21964 N N . VAL A 1 27 ? 52.993 1.666 -5.514 1.00 0.00 27 VAL A N 24
ATOM 21965 C CA . VAL A 1 27 ? 53.255 1.434 -4.058 1.00 0.00 27 VAL A CA 24
ATOM 21966 C C . VAL A 1 27 ? 54.245 2.471 -3.513 1.00 0.00 27 VAL A C 24
ATOM 21967 O O . VAL A 1 27 ? 54.179 2.853 -2.360 1.00 0.00 27 VAL A O 24
ATOM 21980 N N . THR A 1 28 ? 55.161 2.919 -4.331 1.00 0.00 28 THR A N 24
ATOM 21981 C CA . THR A 1 28 ? 56.164 3.924 -3.865 1.00 0.00 28 THR A CA 24
ATOM 21982 C C . THR A 1 28 ? 55.562 5.332 -3.878 1.00 0.00 28 THR A C 24
ATOM 21983 O O . THR A 1 28 ? 55.951 6.188 -3.104 1.00 0.00 28 THR A O 24
ATOM 21994 N N . GLY A 1 29 ? 54.621 5.577 -4.752 1.00 0.00 29 GLY A N 24
ATOM 21995 C CA . GLY A 1 29 ? 53.993 6.930 -4.824 1.00 0.00 29 GLY A CA 24
ATOM 21996 C C . GLY A 1 29 ? 52.693 6.937 -4.021 1.00 0.00 29 GLY A C 24
ATOM 21997 O O . GLY A 1 29 ? 52.424 6.035 -3.250 1.00 0.00 29 GLY A O 24
ATOM 22001 N N . ASN A 1 30 ? 51.889 7.953 -4.195 1.00 0.00 30 ASN A N 24
ATOM 22002 C CA . ASN A 1 30 ? 50.602 8.035 -3.445 1.00 0.00 30 ASN A CA 24
ATOM 22003 C C . ASN A 1 30 ? 49.430 8.183 -4.419 1.00 0.00 30 ASN A C 24
ATOM 22004 O O . ASN A 1 30 ? 48.420 8.778 -4.099 1.00 0.00 30 ASN A O 24
ATOM 22015 N N . ALA A 1 31 ? 49.560 7.645 -5.607 1.00 0.00 31 ALA A N 24
ATOM 22016 C CA . ALA A 1 31 ? 48.456 7.753 -6.610 1.00 0.00 31 ALA A CA 24
ATOM 22017 C C . ALA A 1 31 ? 47.509 6.554 -6.493 1.00 0.00 31 ALA A C 24
ATOM 22018 O O . ALA A 1 31 ? 46.314 6.714 -6.325 1.00 0.00 31 ALA A O 24
ATOM 22025 N N . LEU A 1 32 ? 48.032 5.352 -6.577 1.00 0.00 32 LEU A N 24
ATOM 22026 C CA . LEU A 1 32 ? 47.162 4.134 -6.466 1.00 0.00 32 LEU A CA 24
ATOM 22027 C C . LEU A 1 32 ? 46.371 4.178 -5.158 1.00 0.00 32 LEU A C 24
ATOM 22028 O O . LEU A 1 32 ? 45.225 3.772 -5.092 1.00 0.00 32 LEU A O 24
ATOM 22044 N N . TRP A 1 33 ? 46.986 4.678 -4.122 1.00 0.00 33 TRP A N 24
ATOM 22045 C CA . TRP A 1 33 ? 46.298 4.772 -2.799 1.00 0.00 33 TRP A CA 24
ATOM 22046 C C . TRP A 1 33 ? 45.281 5.913 -2.848 1.00 0.00 33 TRP A C 24
ATOM 22047 O O . TRP A 1 33 ? 44.151 5.771 -2.423 1.00 0.00 33 TRP A O 24
ATOM 22068 N N . LYS A 1 34 ? 45.677 7.043 -3.384 1.00 0.00 34 LYS A N 24
ATOM 22069 C CA . LYS A 1 34 ? 44.737 8.204 -3.490 1.00 0.00 34 LYS A CA 24
ATOM 22070 C C . LYS A 1 34 ? 43.515 7.807 -4.324 1.00 0.00 34 LYS A C 24
ATOM 22071 O O . LYS A 1 34 ? 42.387 8.131 -3.993 1.00 0.00 34 LYS A O 24
ATOM 22090 N N . ALA A 1 35 ? 43.737 7.093 -5.400 1.00 0.00 35 ALA A N 24
ATOM 22091 C CA . ALA A 1 35 ? 42.597 6.652 -6.263 1.00 0.00 35 ALA A CA 24
ATOM 22092 C C . ALA A 1 35 ? 41.640 5.783 -5.445 1.00 0.00 35 ALA A C 24
ATOM 22093 O O . ALA A 1 35 ? 40.437 5.826 -5.625 1.00 0.00 35 ALA A O 24
ATOM 22100 N N . MET A 1 36 ? 42.170 5.007 -4.532 1.00 0.00 36 MET A N 24
ATOM 22101 C CA . MET A 1 36 ? 41.298 4.144 -3.680 1.00 0.00 36 MET A CA 24
ATOM 22102 C C . MET A 1 36 ? 40.484 5.025 -2.730 1.00 0.00 36 MET A C 24
ATOM 22103 O O . MET A 1 36 ? 39.320 4.779 -2.484 1.00 0.00 36 MET A O 24
ATOM 22117 N N . GLU A 1 37 ? 41.090 6.058 -2.198 1.00 0.00 37 GLU A N 24
ATOM 22118 C CA . GLU A 1 37 ? 40.357 6.971 -1.260 1.00 0.00 37 GLU A CA 24
ATOM 22119 C C . GLU A 1 37 ? 39.058 7.475 -1.900 1.00 0.00 37 GLU A C 24
ATOM 22120 O O . GLU A 1 37 ? 38.054 7.641 -1.235 1.00 0.00 37 GLU A O 24
ATOM 22132 N N . LYS A 1 38 ? 39.076 7.717 -3.185 1.00 0.00 38 LYS A N 24
ATOM 22133 C CA . LYS A 1 38 ? 37.845 8.212 -3.874 1.00 0.00 38 LYS A CA 24
ATOM 22134 C C . LYS A 1 38 ? 36.878 7.053 -4.145 1.00 0.00 38 LYS A C 24
ATOM 22135 O O . LYS A 1 38 ? 35.675 7.235 -4.177 1.00 0.00 38 LYS A O 24
ATOM 22154 N N . SER A 1 39 ? 37.396 5.867 -4.339 1.00 0.00 39 SER A N 24
ATOM 22155 C CA . SER A 1 39 ? 36.514 4.692 -4.611 1.00 0.00 39 SER A CA 24
ATOM 22156 C C . SER A 1 39 ? 37.100 3.429 -3.969 1.00 0.00 39 SER A C 24
ATOM 22157 O O . SER A 1 39 ? 37.489 2.498 -4.649 1.00 0.00 39 SER A O 24
ATOM 22165 N N . SER A 1 40 ? 37.176 3.402 -2.664 1.00 0.00 40 SER A N 24
ATOM 22166 C CA . SER A 1 40 ? 37.747 2.212 -1.962 1.00 0.00 40 SER A CA 24
ATOM 22167 C C . SER A 1 40 ? 36.643 1.208 -1.621 1.00 0.00 40 SER A C 24
ATOM 22168 O O . SER A 1 40 ? 35.467 1.507 -1.714 1.00 0.00 40 SER A O 24
ATOM 22176 N N . LEU A 1 41 ? 37.022 0.022 -1.220 1.00 0.00 41 LEU A N 24
ATOM 22177 C CA . LEU A 1 41 ? 36.013 -1.016 -0.860 1.00 0.00 41 LEU A CA 24
ATOM 22178 C C . LEU A 1 41 ? 35.587 -0.841 0.601 1.00 0.00 41 LEU A C 24
ATOM 22179 O O . LEU A 1 41 ? 34.468 -1.141 0.972 1.00 0.00 41 LEU A O 24
ATOM 22195 N N . THR A 1 42 ? 36.477 -0.353 1.428 1.00 0.00 42 THR A N 24
ATOM 22196 C CA . THR A 1 42 ? 36.144 -0.146 2.871 1.00 0.00 42 THR A CA 24
ATOM 22197 C C . THR A 1 42 ? 36.211 1.352 3.201 1.00 0.00 42 THR A C 24
ATOM 22198 O O . THR A 1 42 ? 36.045 2.187 2.331 1.00 0.00 42 THR A O 24
ATOM 22209 N N . GLN A 1 43 ? 36.454 1.699 4.442 1.00 0.00 43 GLN A N 24
ATOM 22210 C CA . GLN A 1 43 ? 36.534 3.144 4.816 1.00 0.00 43 GLN A CA 24
ATOM 22211 C C . GLN A 1 43 ? 37.930 3.481 5.340 1.00 0.00 43 GLN A C 24
ATOM 22212 O O . GLN A 1 43 ? 38.266 3.173 6.467 1.00 0.00 43 GLN A O 24
ATOM 22226 N N . HIS A 1 44 ? 38.741 4.115 4.530 1.00 0.00 44 HIS A N 24
ATOM 22227 C CA . HIS A 1 44 ? 40.118 4.478 4.980 1.00 0.00 44 HIS A CA 24
ATOM 22228 C C . HIS A 1 44 ? 40.728 5.528 4.052 1.00 0.00 44 HIS A C 24
ATOM 22229 O O . HIS A 1 44 ? 40.387 5.612 2.887 1.00 0.00 44 HIS A O 24
ATOM 22243 N N . SER A 1 45 ? 41.640 6.314 4.563 1.00 0.00 45 SER A N 24
ATOM 22244 C CA . SER A 1 45 ? 42.297 7.352 3.712 1.00 0.00 45 SER A CA 24
ATOM 22245 C C . SER A 1 45 ? 43.322 6.674 2.807 1.00 0.00 45 SER A C 24
ATOM 22246 O O . SER A 1 45 ? 43.406 5.463 2.767 1.00 0.00 45 SER A O 24
ATOM 22254 N N . TRP A 1 46 ? 44.102 7.436 2.088 1.00 0.00 46 TRP A N 24
ATOM 22255 C CA . TRP A 1 46 ? 45.123 6.816 1.195 1.00 0.00 46 TRP A CA 24
ATOM 22256 C C . TRP A 1 46 ? 46.453 6.663 1.953 1.00 0.00 46 TRP A C 24
ATOM 22257 O O . TRP A 1 46 ? 47.205 5.734 1.732 1.00 0.00 46 TRP A O 24
ATOM 22278 N N . GLN A 1 47 ? 46.739 7.586 2.838 1.00 0.00 47 GLN A N 24
ATOM 22279 C CA . GLN A 1 47 ? 48.016 7.526 3.615 1.00 0.00 47 GLN A CA 24
ATOM 22280 C C . GLN A 1 47 ? 48.029 6.298 4.530 1.00 0.00 47 GLN A C 24
ATOM 22281 O O . GLN A 1 47 ? 48.986 5.547 4.557 1.00 0.00 47 GLN A O 24
ATOM 22295 N N . SER A 1 48 ? 46.976 6.093 5.281 1.00 0.00 48 SER A N 24
ATOM 22296 C CA . SER A 1 48 ? 46.920 4.911 6.202 1.00 0.00 48 SER A CA 24
ATOM 22297 C C . SER A 1 48 ? 47.119 3.610 5.418 1.00 0.00 48 SER A C 24
ATOM 22298 O O . SER A 1 48 ? 47.593 2.623 5.948 1.00 0.00 48 SER A O 24
ATOM 22306 N N . LEU A 1 49 ? 46.762 3.609 4.160 1.00 0.00 49 LEU A N 24
ATOM 22307 C CA . LEU A 1 49 ? 46.928 2.379 3.328 1.00 0.00 49 LEU A CA 24
ATOM 22308 C C . LEU A 1 49 ? 48.349 2.334 2.760 1.00 0.00 49 LEU A C 24
ATOM 22309 O O . LEU A 1 49 ? 48.949 1.283 2.641 1.00 0.00 49 LEU A O 24
ATOM 22325 N N . LYS A 1 50 ? 48.888 3.476 2.416 1.00 0.00 50 LYS A N 24
ATOM 22326 C CA . LYS A 1 50 ? 50.273 3.525 1.858 1.00 0.00 50 LYS A CA 24
ATOM 22327 C C . LYS A 1 50 ? 51.299 3.320 2.977 1.00 0.00 50 LYS A C 24
ATOM 22328 O O . LYS A 1 50 ? 52.303 2.659 2.797 1.00 0.00 50 LYS A O 24
ATOM 22347 N N . ASP A 1 51 ? 51.047 3.888 4.128 1.00 0.00 51 ASP A N 24
ATOM 22348 C CA . ASP A 1 51 ? 52.002 3.738 5.269 1.00 0.00 51 ASP A CA 24
ATOM 22349 C C . ASP A 1 51 ? 52.040 2.282 5.747 1.00 0.00 51 ASP A C 24
ATOM 22350 O O . ASP A 1 51 ? 53.098 1.704 5.906 1.00 0.00 51 ASP A O 24
ATOM 22359 N N . ARG A 1 52 ? 50.895 1.693 5.983 1.00 0.00 52 ARG A N 24
ATOM 22360 C CA . ARG A 1 52 ? 50.864 0.275 6.460 1.00 0.00 52 ARG A CA 24
ATOM 22361 C C . ARG A 1 52 ? 51.491 -0.651 5.416 1.00 0.00 52 ARG A C 24
ATOM 22362 O O . ARG A 1 52 ? 52.044 -1.683 5.749 1.00 0.00 52 ARG A O 24
ATOM 22383 N N . TYR A 1 53 ? 51.407 -0.294 4.158 1.00 0.00 53 TYR A N 24
ATOM 22384 C CA . TYR A 1 53 ? 52.000 -1.163 3.100 1.00 0.00 53 TYR A CA 24
ATOM 22385 C C . TYR A 1 53 ? 53.517 -1.260 3.283 1.00 0.00 53 TYR A C 24
ATOM 22386 O O . TYR A 1 53 ? 54.051 -2.322 3.543 1.00 0.00 53 TYR A O 24
ATOM 22404 N N . LEU A 1 54 ? 54.211 -0.159 3.156 1.00 0.00 54 LEU A N 24
ATOM 22405 C CA . LEU A 1 54 ? 55.697 -0.180 3.327 1.00 0.00 54 LEU A CA 24
ATOM 22406 C C . LEU A 1 54 ? 56.071 -0.497 4.782 1.00 0.00 54 LEU A C 24
ATOM 22407 O O . LEU A 1 54 ? 57.177 -0.918 5.065 1.00 0.00 54 LEU A O 24
ATOM 22423 N N . LYS A 1 55 ? 55.164 -0.286 5.704 1.00 0.00 55 LYS A N 24
ATOM 22424 C CA . LYS A 1 55 ? 55.473 -0.562 7.142 1.00 0.00 55 LYS A CA 24
ATOM 22425 C C . LYS A 1 55 ? 55.759 -2.051 7.365 1.00 0.00 55 LYS A C 24
ATOM 22426 O O . LYS A 1 55 ? 56.772 -2.411 7.935 1.00 0.00 55 LYS A O 24
ATOM 22445 N N . HIS A 1 56 ? 54.873 -2.919 6.936 1.00 0.00 56 HIS A N 24
ATOM 22446 C CA . HIS A 1 56 ? 55.103 -4.390 7.150 1.00 0.00 56 HIS A CA 24
ATOM 22447 C C . HIS A 1 56 ? 54.327 -5.235 6.135 1.00 0.00 56 HIS A C 24
ATOM 22448 O O . HIS A 1 56 ? 53.791 -6.275 6.471 1.00 0.00 56 HIS A O 24
ATOM 22462 N N . LEU A 1 57 ? 54.286 -4.816 4.895 1.00 0.00 57 LEU A N 24
ATOM 22463 C CA . LEU A 1 57 ? 53.568 -5.615 3.852 1.00 0.00 57 LEU A CA 24
ATOM 22464 C C . LEU A 1 57 ? 54.395 -5.652 2.565 1.00 0.00 57 LEU A C 24
ATOM 22465 O O . LEU A 1 57 ? 54.558 -6.689 1.951 1.00 0.00 57 LEU A O 24
ATOM 22481 N N . ARG A 1 58 ? 54.924 -4.523 2.158 1.00 0.00 58 ARG A N 24
ATOM 22482 C CA . ARG A 1 58 ? 55.751 -4.480 0.912 1.00 0.00 58 ARG A CA 24
ATOM 22483 C C . ARG A 1 58 ? 56.956 -5.415 1.044 1.00 0.00 58 ARG A C 24
ATOM 22484 O O . ARG A 1 58 ? 57.967 -5.059 1.618 1.00 0.00 58 ARG A O 24
ATOM 22505 N N . GLY A 1 59 ? 56.850 -6.610 0.520 1.00 0.00 59 GLY A N 24
ATOM 22506 C CA . GLY A 1 59 ? 57.984 -7.577 0.612 1.00 0.00 59 GLY A CA 24
ATOM 22507 C C . GLY A 1 59 ? 57.909 -8.567 -0.551 1.00 0.00 59 GLY A C 24
ATOM 22508 O O . GLY A 1 59 ? 57.992 -8.125 -1.685 1.00 0.00 59 GLY A O 24
ATOM 22513 N N . GLY A 1 1 ? 39.790 10.455 8.812 1.00 0.00 1 GLY A N 25
ATOM 22514 C CA . GLY A 1 1 ? 39.739 9.900 10.194 1.00 0.00 1 GLY A CA 25
ATOM 22515 C C . GLY A 1 1 ? 40.306 8.479 10.196 1.00 0.00 1 GLY A C 25
ATOM 22516 O O . GLY A 1 1 ? 40.576 7.910 9.154 1.00 0.00 1 GLY A O 25
ATOM 22522 N N . ARG A 1 2 ? 40.487 7.902 11.357 1.00 0.00 2 ARG A N 25
ATOM 22523 C CA . ARG A 1 2 ? 41.037 6.513 11.431 1.00 0.00 2 ARG A CA 25
ATOM 22524 C C . ARG A 1 2 ? 39.936 5.523 11.821 1.00 0.00 2 ARG A C 25
ATOM 22525 O O . ARG A 1 2 ? 39.013 5.857 12.540 1.00 0.00 2 ARG A O 25
ATOM 22546 N N . ILE A 1 3 ? 40.025 4.305 11.346 1.00 0.00 3 ILE A N 25
ATOM 22547 C CA . ILE A 1 3 ? 38.985 3.284 11.681 1.00 0.00 3 ILE A CA 25
ATOM 22548 C C . ILE A 1 3 ? 39.651 1.938 11.984 1.00 0.00 3 ILE A C 25
ATOM 22549 O O . ILE A 1 3 ? 39.127 0.887 11.671 1.00 0.00 3 ILE A O 25
ATOM 22565 N N . ALA A 1 4 ? 40.812 1.965 12.597 1.00 0.00 4 ALA A N 25
ATOM 22566 C CA . ALA A 1 4 ? 41.537 0.695 12.935 1.00 0.00 4 ALA A CA 25
ATOM 22567 C C . ALA A 1 4 ? 41.677 -0.200 11.697 1.00 0.00 4 ALA A C 25
ATOM 22568 O O . ALA A 1 4 ? 41.410 0.221 10.586 1.00 0.00 4 ALA A O 25
ATOM 22575 N N . PHE A 1 5 ? 42.093 -1.428 11.883 1.00 0.00 5 PHE A N 25
ATOM 22576 C CA . PHE A 1 5 ? 42.253 -2.352 10.719 1.00 0.00 5 PHE A CA 25
ATOM 22577 C C . PHE A 1 5 ? 41.903 -3.785 11.128 1.00 0.00 5 PHE A C 25
ATOM 22578 O O . PHE A 1 5 ? 42.096 -4.182 12.262 1.00 0.00 5 PHE A O 25
ATOM 22595 N N . THR A 1 6 ? 41.392 -4.561 10.207 1.00 0.00 6 THR A N 25
ATOM 22596 C CA . THR A 1 6 ? 41.027 -5.974 10.524 1.00 0.00 6 THR A CA 25
ATOM 22597 C C . THR A 1 6 ? 41.492 -6.897 9.394 1.00 0.00 6 THR A C 25
ATOM 22598 O O . THR A 1 6 ? 42.292 -6.513 8.561 1.00 0.00 6 THR A O 25
ATOM 22609 N N . ASP A 1 7 ? 40.997 -8.108 9.359 1.00 0.00 7 ASP A N 25
ATOM 22610 C CA . ASP A 1 7 ? 41.410 -9.058 8.281 1.00 0.00 7 ASP A CA 25
ATOM 22611 C C . ASP A 1 7 ? 40.719 -8.695 6.963 1.00 0.00 7 ASP A C 25
ATOM 22612 O O . ASP A 1 7 ? 41.232 -8.961 5.891 1.00 0.00 7 ASP A O 25
ATOM 22621 N N . ALA A 1 8 ? 39.560 -8.088 7.036 1.00 0.00 8 ALA A N 25
ATOM 22622 C CA . ALA A 1 8 ? 38.831 -7.703 5.788 1.00 0.00 8 ALA A CA 25
ATOM 22623 C C . ALA A 1 8 ? 39.547 -6.541 5.096 1.00 0.00 8 ALA A C 25
ATOM 22624 O O . ALA A 1 8 ? 39.654 -6.501 3.884 1.00 0.00 8 ALA A O 25
ATOM 22631 N N . ASP A 1 9 ? 40.035 -5.595 5.859 1.00 0.00 9 ASP A N 25
ATOM 22632 C CA . ASP A 1 9 ? 40.746 -4.428 5.252 1.00 0.00 9 ASP A CA 25
ATOM 22633 C C . ASP A 1 9 ? 42.068 -4.881 4.627 1.00 0.00 9 ASP A C 25
ATOM 22634 O O . ASP A 1 9 ? 42.420 -4.466 3.539 1.00 0.00 9 ASP A O 25
ATOM 22643 N N . ASP A 1 10 ? 42.801 -5.731 5.302 1.00 0.00 10 ASP A N 25
ATOM 22644 C CA . ASP A 1 10 ? 44.104 -6.210 4.743 1.00 0.00 10 ASP A CA 25
ATOM 22645 C C . ASP A 1 10 ? 43.879 -6.916 3.402 1.00 0.00 10 ASP A C 25
ATOM 22646 O O . ASP A 1 10 ? 44.652 -6.763 2.475 1.00 0.00 10 ASP A O 25
ATOM 22655 N N . VAL A 1 11 ? 42.825 -7.685 3.292 1.00 0.00 11 VAL A N 25
ATOM 22656 C CA . VAL A 1 11 ? 42.544 -8.401 2.008 1.00 0.00 11 VAL A CA 25
ATOM 22657 C C . VAL A 1 11 ? 42.167 -7.389 0.918 1.00 0.00 11 VAL A C 25
ATOM 22658 O O . VAL A 1 11 ? 42.646 -7.460 -0.198 1.00 0.00 11 VAL A O 25
ATOM 22671 N N . ALA A 1 12 ? 41.311 -6.452 1.237 1.00 0.00 12 ALA A N 25
ATOM 22672 C CA . ALA A 1 12 ? 40.894 -5.434 0.222 1.00 0.00 12 ALA A CA 25
ATOM 22673 C C . ALA A 1 12 ? 42.087 -4.564 -0.186 1.00 0.00 12 ALA A C 25
ATOM 22674 O O . ALA A 1 12 ? 42.305 -4.307 -1.356 1.00 0.00 12 ALA A O 25
ATOM 22681 N N . ILE A 1 13 ? 42.857 -4.108 0.769 1.00 0.00 13 ILE A N 25
ATOM 22682 C CA . ILE A 1 13 ? 44.040 -3.250 0.438 1.00 0.00 13 ILE A CA 25
ATOM 22683 C C . ILE A 1 13 ? 45.028 -4.036 -0.435 1.00 0.00 13 ILE A C 25
ATOM 22684 O O . ILE A 1 13 ? 45.440 -3.575 -1.483 1.00 0.00 13 ILE A O 25
ATOM 22700 N N . LEU A 1 14 ? 45.406 -5.216 -0.009 1.00 0.00 14 LEU A N 25
ATOM 22701 C CA . LEU A 1 14 ? 46.366 -6.033 -0.814 1.00 0.00 14 LEU A CA 25
ATOM 22702 C C . LEU A 1 14 ? 45.725 -6.422 -2.155 1.00 0.00 14 LEU A C 25
ATOM 22703 O O . LEU A 1 14 ? 46.252 -6.127 -3.211 1.00 0.00 14 LEU A O 25
ATOM 22719 N N . THR A 1 15 ? 44.595 -7.089 -2.120 1.00 0.00 15 THR A N 25
ATOM 22720 C CA . THR A 1 15 ? 43.917 -7.508 -3.393 1.00 0.00 15 THR A CA 25
ATOM 22721 C C . THR A 1 15 ? 43.738 -6.311 -4.335 1.00 0.00 15 THR A C 25
ATOM 22722 O O . THR A 1 15 ? 43.868 -6.435 -5.539 1.00 0.00 15 THR A O 25
ATOM 22733 N N . TYR A 1 16 ? 43.446 -5.157 -3.793 1.00 0.00 16 TYR A N 25
ATOM 22734 C CA . TYR A 1 16 ? 43.262 -3.947 -4.653 1.00 0.00 16 TYR A CA 25
ATOM 22735 C C . TYR A 1 16 ? 44.611 -3.524 -5.251 1.00 0.00 16 TYR A C 25
ATOM 22736 O O . TYR A 1 16 ? 44.717 -3.241 -6.431 1.00 0.00 16 TYR A O 25
ATOM 22754 N N . VAL A 1 17 ? 45.636 -3.477 -4.441 1.00 0.00 17 VAL A N 25
ATOM 22755 C CA . VAL A 1 17 ? 46.983 -3.065 -4.947 1.00 0.00 17 VAL A CA 25
ATOM 22756 C C . VAL A 1 17 ? 47.503 -4.079 -5.975 1.00 0.00 17 VAL A C 25
ATOM 22757 O O . VAL A 1 17 ? 47.816 -3.727 -7.097 1.00 0.00 17 VAL A O 25
ATOM 22770 N N . LYS A 1 18 ? 47.602 -5.332 -5.602 1.00 0.00 18 LYS A N 25
ATOM 22771 C CA . LYS A 1 18 ? 48.112 -6.370 -6.558 1.00 0.00 18 LYS A CA 25
ATOM 22772 C C . LYS A 1 18 ? 47.291 -6.375 -7.856 1.00 0.00 18 LYS A C 25
ATOM 22773 O O . LYS A 1 18 ? 47.752 -6.835 -8.883 1.00 0.00 18 LYS A O 25
ATOM 22792 N N . GLU A 1 19 ? 46.079 -5.876 -7.814 1.00 0.00 19 GLU A N 25
ATOM 22793 C CA . GLU A 1 19 ? 45.228 -5.865 -9.043 1.00 0.00 19 GLU A CA 25
ATOM 22794 C C . GLU A 1 19 ? 45.525 -4.638 -9.912 1.00 0.00 19 GLU A C 25
ATOM 22795 O O . GLU A 1 19 ? 45.246 -4.638 -11.098 1.00 0.00 19 GLU A O 25
ATOM 22807 N N . ASN A 1 20 ? 46.070 -3.591 -9.341 1.00 0.00 20 ASN A N 25
ATOM 22808 C CA . ASN A 1 20 ? 46.359 -2.364 -10.155 1.00 0.00 20 ASN A CA 25
ATOM 22809 C C . ASN A 1 20 ? 47.862 -2.079 -10.210 1.00 0.00 20 ASN A C 25
ATOM 22810 O O . ASN A 1 20 ? 48.428 -1.889 -11.270 1.00 0.00 20 ASN A O 25
ATOM 22821 N N . ALA A 1 21 ? 48.503 -2.015 -9.071 1.00 0.00 21 ALA A N 25
ATOM 22822 C CA . ALA A 1 21 ? 49.968 -1.702 -9.035 1.00 0.00 21 ALA A CA 25
ATOM 22823 C C . ALA A 1 21 ? 50.770 -2.603 -9.991 1.00 0.00 21 ALA A C 25
ATOM 22824 O O . ALA A 1 21 ? 51.083 -2.207 -11.098 1.00 0.00 21 ALA A O 25
ATOM 22831 N N . ARG A 1 22 ? 51.116 -3.802 -9.575 1.00 0.00 22 ARG A N 25
ATOM 22832 C CA . ARG A 1 22 ? 51.911 -4.722 -10.460 1.00 0.00 22 ARG A CA 25
ATOM 22833 C C . ARG A 1 22 ? 53.180 -4.020 -10.967 1.00 0.00 22 ARG A C 25
ATOM 22834 O O . ARG A 1 22 ? 53.647 -4.278 -12.060 1.00 0.00 22 ARG A O 25
ATOM 22855 N N . SER A 1 23 ? 53.736 -3.135 -10.176 1.00 0.00 23 SER A N 25
ATOM 22856 C CA . SER A 1 23 ? 54.973 -2.409 -10.601 1.00 0.00 23 SER A CA 25
ATOM 22857 C C . SER A 1 23 ? 55.614 -1.687 -9.402 1.00 0.00 23 SER A C 25
ATOM 22858 O O . SER A 1 23 ? 54.931 -1.352 -8.454 1.00 0.00 23 SER A O 25
ATOM 22866 N N . PRO A 1 24 ? 56.911 -1.464 -9.475 1.00 0.00 24 PRO A N 25
ATOM 22867 C CA . PRO A 1 24 ? 57.619 -0.774 -8.369 1.00 0.00 24 PRO A CA 25
ATOM 22868 C C . PRO A 1 24 ? 57.386 0.744 -8.443 1.00 0.00 24 PRO A C 25
ATOM 22869 O O . PRO A 1 24 ? 58.318 1.517 -8.564 1.00 0.00 24 PRO A O 25
ATOM 22880 N N . SER A 1 25 ? 56.150 1.169 -8.366 1.00 0.00 25 SER A N 25
ATOM 22881 C CA . SER A 1 25 ? 55.848 2.633 -8.427 1.00 0.00 25 SER A CA 25
ATOM 22882 C C . SER A 1 25 ? 54.527 2.918 -7.712 1.00 0.00 25 SER A C 25
ATOM 22883 O O . SER A 1 25 ? 54.466 3.706 -6.789 1.00 0.00 25 SER A O 25
ATOM 22891 N N . SER A 1 26 ? 53.471 2.273 -8.134 1.00 0.00 26 SER A N 25
ATOM 22892 C CA . SER A 1 26 ? 52.138 2.485 -7.486 1.00 0.00 26 SER A CA 25
ATOM 22893 C C . SER A 1 26 ? 52.220 2.161 -5.992 1.00 0.00 26 SER A C 25
ATOM 22894 O O . SER A 1 26 ? 51.601 2.810 -5.170 1.00 0.00 26 SER A O 25
ATOM 22902 N N . VAL A 1 27 ? 52.981 1.156 -5.641 1.00 0.00 27 VAL A N 25
ATOM 22903 C CA . VAL A 1 27 ? 53.113 0.774 -4.203 1.00 0.00 27 VAL A CA 25
ATOM 22904 C C . VAL A 1 27 ? 54.078 1.720 -3.474 1.00 0.00 27 VAL A C 25
ATOM 22905 O O . VAL A 1 27 ? 54.047 1.835 -2.263 1.00 0.00 27 VAL A O 25
ATOM 22918 N N . THR A 1 28 ? 54.937 2.394 -4.202 1.00 0.00 28 THR A N 25
ATOM 22919 C CA . THR A 1 28 ? 55.909 3.326 -3.556 1.00 0.00 28 THR A CA 25
ATOM 22920 C C . THR A 1 28 ? 55.384 4.764 -3.605 1.00 0.00 28 THR A C 25
ATOM 22921 O O . THR A 1 28 ? 55.682 5.571 -2.744 1.00 0.00 28 THR A O 25
ATOM 22932 N N . GLY A 1 29 ? 54.608 5.088 -4.608 1.00 0.00 29 GLY A N 25
ATOM 22933 C CA . GLY A 1 29 ? 54.062 6.472 -4.721 1.00 0.00 29 GLY A CA 25
ATOM 22934 C C . GLY A 1 29 ? 52.694 6.544 -4.041 1.00 0.00 29 GLY A C 25
ATOM 22935 O O . GLY A 1 29 ? 52.281 5.627 -3.358 1.00 0.00 29 GLY A O 25
ATOM 22939 N N . ASN A 1 30 ? 51.991 7.633 -4.224 1.00 0.00 30 ASN A N 25
ATOM 22940 C CA . ASN A 1 30 ? 50.646 7.781 -3.592 1.00 0.00 30 ASN A CA 25
ATOM 22941 C C . ASN A 1 30 ? 49.566 7.859 -4.674 1.00 0.00 30 ASN A C 25
ATOM 22942 O O . ASN A 1 30 ? 48.575 8.548 -4.523 1.00 0.00 30 ASN A O 25
ATOM 22953 N N . ALA A 1 31 ? 49.756 7.162 -5.767 1.00 0.00 31 ALA A N 25
ATOM 22954 C CA . ALA A 1 31 ? 48.750 7.199 -6.869 1.00 0.00 31 ALA A CA 25
ATOM 22955 C C . ALA A 1 31 ? 47.705 6.098 -6.679 1.00 0.00 31 ALA A C 25
ATOM 22956 O O . ALA A 1 31 ? 46.542 6.369 -6.448 1.00 0.00 31 ALA A O 25
ATOM 22963 N N . LEU A 1 32 ? 48.113 4.857 -6.778 1.00 0.00 32 LEU A N 25
ATOM 22964 C CA . LEU A 1 32 ? 47.149 3.724 -6.606 1.00 0.00 32 LEU A CA 25
ATOM 22965 C C . LEU A 1 32 ? 46.411 3.845 -5.267 1.00 0.00 32 LEU A C 25
ATOM 22966 O O . LEU A 1 32 ? 45.287 3.402 -5.124 1.00 0.00 32 LEU A O 25
ATOM 22982 N N . TRP A 1 33 ? 47.040 4.449 -4.293 1.00 0.00 33 TRP A N 25
ATOM 22983 C CA . TRP A 1 33 ? 46.389 4.613 -2.958 1.00 0.00 33 TRP A CA 25
ATOM 22984 C C . TRP A 1 33 ? 45.376 5.758 -3.026 1.00 0.00 33 TRP A C 25
ATOM 22985 O O . TRP A 1 33 ? 44.217 5.593 -2.697 1.00 0.00 33 TRP A O 25
ATOM 23006 N N . LYS A 1 34 ? 45.803 6.919 -3.466 1.00 0.00 34 LYS A N 25
ATOM 23007 C CA . LYS A 1 34 ? 44.866 8.085 -3.576 1.00 0.00 34 LYS A CA 25
ATOM 23008 C C . LYS A 1 34 ? 43.636 7.697 -4.407 1.00 0.00 34 LYS A C 25
ATOM 23009 O O . LYS A 1 34 ? 42.518 8.035 -4.069 1.00 0.00 34 LYS A O 25
ATOM 23028 N N . ALA A 1 35 ? 43.840 6.975 -5.481 1.00 0.00 35 ALA A N 25
ATOM 23029 C CA . ALA A 1 35 ? 42.686 6.544 -6.328 1.00 0.00 35 ALA A CA 25
ATOM 23030 C C . ALA A 1 35 ? 41.767 5.636 -5.511 1.00 0.00 35 ALA A C 25
ATOM 23031 O O . ALA A 1 35 ? 40.560 5.654 -5.664 1.00 0.00 35 ALA A O 25
ATOM 23038 N N . MET A 1 36 ? 42.338 4.848 -4.635 1.00 0.00 36 MET A N 25
ATOM 23039 C CA . MET A 1 36 ? 41.510 3.939 -3.787 1.00 0.00 36 MET A CA 25
ATOM 23040 C C . MET A 1 36 ? 40.584 4.770 -2.895 1.00 0.00 36 MET A C 25
ATOM 23041 O O . MET A 1 36 ? 39.391 4.545 -2.846 1.00 0.00 36 MET A O 25
ATOM 23055 N N . GLU A 1 37 ? 41.128 5.735 -2.191 1.00 0.00 37 GLU A N 25
ATOM 23056 C CA . GLU A 1 37 ? 40.288 6.594 -1.291 1.00 0.00 37 GLU A CA 25
ATOM 23057 C C . GLU A 1 37 ? 39.062 7.141 -2.035 1.00 0.00 37 GLU A C 25
ATOM 23058 O O . GLU A 1 37 ? 37.975 7.203 -1.490 1.00 0.00 37 GLU A O 25
ATOM 23070 N N . LYS A 1 38 ? 39.230 7.532 -3.273 1.00 0.00 38 LYS A N 25
ATOM 23071 C CA . LYS A 1 38 ? 38.074 8.071 -4.055 1.00 0.00 38 LYS A CA 25
ATOM 23072 C C . LYS A 1 38 ? 36.989 6.999 -4.194 1.00 0.00 38 LYS A C 25
ATOM 23073 O O . LYS A 1 38 ? 35.811 7.281 -4.083 1.00 0.00 38 LYS A O 25
ATOM 23092 N N . SER A 1 39 ? 37.382 5.775 -4.432 1.00 0.00 39 SER A N 25
ATOM 23093 C CA . SER A 1 39 ? 36.383 4.674 -4.575 1.00 0.00 39 SER A CA 25
ATOM 23094 C C . SER A 1 39 ? 36.641 3.591 -3.523 1.00 0.00 39 SER A C 25
ATOM 23095 O O . SER A 1 39 ? 35.906 3.461 -2.563 1.00 0.00 39 SER A O 25
ATOM 23103 N N . SER A 1 40 ? 37.688 2.820 -3.699 1.00 0.00 40 SER A N 25
ATOM 23104 C CA . SER A 1 40 ? 38.027 1.734 -2.722 1.00 0.00 40 SER A CA 25
ATOM 23105 C C . SER A 1 40 ? 36.835 0.797 -2.507 1.00 0.00 40 SER A C 25
ATOM 23106 O O . SER A 1 40 ? 35.742 1.038 -2.984 1.00 0.00 40 SER A O 25
ATOM 23114 N N . LEU A 1 41 ? 37.047 -0.264 -1.778 1.00 0.00 41 LEU A N 25
ATOM 23115 C CA . LEU A 1 41 ? 35.943 -1.224 -1.497 1.00 0.00 41 LEU A CA 25
ATOM 23116 C C . LEU A 1 41 ? 35.432 -0.997 -0.073 1.00 0.00 41 LEU A C 25
ATOM 23117 O O . LEU A 1 41 ? 34.263 -1.171 0.219 1.00 0.00 41 LEU A O 25
ATOM 23133 N N . THR A 1 42 ? 36.309 -0.594 0.809 1.00 0.00 42 THR A N 25
ATOM 23134 C CA . THR A 1 42 ? 35.910 -0.331 2.220 1.00 0.00 42 THR A CA 25
ATOM 23135 C C . THR A 1 42 ? 35.856 1.180 2.460 1.00 0.00 42 THR A C 25
ATOM 23136 O O . THR A 1 42 ? 35.748 1.955 1.528 1.00 0.00 42 THR A O 25
ATOM 23147 N N . GLN A 1 43 ? 35.936 1.605 3.697 1.00 0.00 43 GLN A N 25
ATOM 23148 C CA . GLN A 1 43 ? 35.896 3.069 3.992 1.00 0.00 43 GLN A CA 25
ATOM 23149 C C . GLN A 1 43 ? 37.194 3.507 4.680 1.00 0.00 43 GLN A C 25
ATOM 23150 O O . GLN A 1 43 ? 37.303 3.471 5.892 1.00 0.00 43 GLN A O 25
ATOM 23164 N N . HIS A 1 44 ? 38.179 3.917 3.915 1.00 0.00 44 HIS A N 25
ATOM 23165 C CA . HIS A 1 44 ? 39.474 4.354 4.526 1.00 0.00 44 HIS A CA 25
ATOM 23166 C C . HIS A 1 44 ? 40.156 5.425 3.668 1.00 0.00 44 HIS A C 25
ATOM 23167 O O . HIS A 1 44 ? 39.727 5.726 2.570 1.00 0.00 44 HIS A O 25
ATOM 23181 N N . SER A 1 45 ? 41.224 5.996 4.171 1.00 0.00 45 SER A N 25
ATOM 23182 C CA . SER A 1 45 ? 41.962 7.048 3.400 1.00 0.00 45 SER A CA 25
ATOM 23183 C C . SER A 1 45 ? 43.048 6.393 2.544 1.00 0.00 45 SER A C 25
ATOM 23184 O O . SER A 1 45 ? 43.048 5.193 2.352 1.00 0.00 45 SER A O 25
ATOM 23192 N N . TRP A 1 46 ? 43.970 7.167 2.023 1.00 0.00 46 TRP A N 25
ATOM 23193 C CA . TRP A 1 46 ? 45.048 6.572 1.177 1.00 0.00 46 TRP A CA 25
ATOM 23194 C C . TRP A 1 46 ? 46.373 6.495 1.963 1.00 0.00 46 TRP A C 25
ATOM 23195 O O . TRP A 1 46 ? 47.133 5.557 1.820 1.00 0.00 46 TRP A O 25
ATOM 23216 N N . GLN A 1 47 ? 46.651 7.483 2.779 1.00 0.00 47 GLN A N 25
ATOM 23217 C CA . GLN A 1 47 ? 47.928 7.480 3.564 1.00 0.00 47 GLN A CA 25
ATOM 23218 C C . GLN A 1 47 ? 47.916 6.357 4.605 1.00 0.00 47 GLN A C 25
ATOM 23219 O O . GLN A 1 47 ? 48.888 5.644 4.769 1.00 0.00 47 GLN A O 25
ATOM 23233 N N . SER A 1 48 ? 46.823 6.198 5.310 1.00 0.00 48 SER A N 25
ATOM 23234 C CA . SER A 1 48 ? 46.743 5.122 6.348 1.00 0.00 48 SER A CA 25
ATOM 23235 C C . SER A 1 48 ? 46.954 3.749 5.702 1.00 0.00 48 SER A C 25
ATOM 23236 O O . SER A 1 48 ? 47.498 2.846 6.309 1.00 0.00 48 SER A O 25
ATOM 23244 N N . LEU A 1 49 ? 46.530 3.594 4.475 1.00 0.00 49 LEU A N 25
ATOM 23245 C CA . LEU A 1 49 ? 46.704 2.282 3.777 1.00 0.00 49 LEU A CA 25
ATOM 23246 C C . LEU A 1 49 ? 48.096 2.223 3.144 1.00 0.00 49 LEU A C 25
ATOM 23247 O O . LEU A 1 49 ? 48.689 1.168 3.020 1.00 0.00 49 LEU A O 25
ATOM 23263 N N . LYS A 1 50 ? 48.619 3.356 2.746 1.00 0.00 50 LYS A N 25
ATOM 23264 C CA . LYS A 1 50 ? 49.977 3.385 2.121 1.00 0.00 50 LYS A CA 25
ATOM 23265 C C . LYS A 1 50 ? 51.053 3.154 3.187 1.00 0.00 50 LYS A C 25
ATOM 23266 O O . LYS A 1 50 ? 52.036 2.473 2.952 1.00 0.00 50 LYS A O 25
ATOM 23285 N N . ASP A 1 51 ? 50.871 3.716 4.354 1.00 0.00 51 ASP A N 25
ATOM 23286 C CA . ASP A 1 51 ? 51.879 3.534 5.443 1.00 0.00 51 ASP A CA 25
ATOM 23287 C C . ASP A 1 51 ? 51.850 2.092 5.955 1.00 0.00 51 ASP A C 25
ATOM 23288 O O . ASP A 1 51 ? 52.881 1.483 6.173 1.00 0.00 51 ASP A O 25
ATOM 23297 N N . ARG A 1 52 ? 50.677 1.542 6.147 1.00 0.00 52 ARG A N 25
ATOM 23298 C CA . ARG A 1 52 ? 50.580 0.135 6.647 1.00 0.00 52 ARG A CA 25
ATOM 23299 C C . ARG A 1 52 ? 51.240 -0.829 5.655 1.00 0.00 52 ARG A C 25
ATOM 23300 O O . ARG A 1 52 ? 51.892 -1.780 6.046 1.00 0.00 52 ARG A O 25
ATOM 23321 N N . TYR A 1 53 ? 51.070 -0.594 4.376 1.00 0.00 53 TYR A N 25
ATOM 23322 C CA . TYR A 1 53 ? 51.680 -1.504 3.357 1.00 0.00 53 TYR A CA 25
ATOM 23323 C C . TYR A 1 53 ? 53.201 -1.564 3.534 1.00 0.00 53 TYR A C 25
ATOM 23324 O O . TYR A 1 53 ? 53.789 -2.630 3.572 1.00 0.00 53 TYR A O 25
ATOM 23342 N N . LEU A 1 54 ? 53.841 -0.431 3.646 1.00 0.00 54 LEU A N 25
ATOM 23343 C CA . LEU A 1 54 ? 55.323 -0.420 3.829 1.00 0.00 54 LEU A CA 25
ATOM 23344 C C . LEU A 1 54 ? 55.682 -0.687 5.298 1.00 0.00 54 LEU A C 25
ATOM 23345 O O . LEU A 1 54 ? 56.795 -1.069 5.610 1.00 0.00 54 LEU A O 25
ATOM 23361 N N . LYS A 1 55 ? 54.749 -0.489 6.201 1.00 0.00 55 LYS A N 25
ATOM 23362 C CA . LYS A 1 55 ? 55.037 -0.732 7.650 1.00 0.00 55 LYS A CA 25
ATOM 23363 C C . LYS A 1 55 ? 55.446 -2.189 7.868 1.00 0.00 55 LYS A C 25
ATOM 23364 O O . LYS A 1 55 ? 56.492 -2.469 8.424 1.00 0.00 55 LYS A O 25
ATOM 23383 N N . HIS A 1 56 ? 54.630 -3.119 7.433 1.00 0.00 56 HIS A N 25
ATOM 23384 C CA . HIS A 1 56 ? 54.980 -4.559 7.615 1.00 0.00 56 HIS A CA 25
ATOM 23385 C C . HIS A 1 56 ? 54.116 -5.469 6.730 1.00 0.00 56 HIS A C 25
ATOM 23386 O O . HIS A 1 56 ? 53.674 -6.517 7.161 1.00 0.00 56 HIS A O 25
ATOM 23400 N N . LEU A 1 57 ? 53.901 -5.095 5.490 1.00 0.00 57 LEU A N 25
ATOM 23401 C CA . LEU A 1 57 ? 53.097 -5.966 4.574 1.00 0.00 57 LEU A CA 25
ATOM 23402 C C . LEU A 1 57 ? 53.940 -6.341 3.352 1.00 0.00 57 LEU A C 25
ATOM 23403 O O . LEU A 1 57 ? 54.210 -7.501 3.107 1.00 0.00 57 LEU A O 25
ATOM 23419 N N . ARG A 1 58 ? 54.366 -5.361 2.596 1.00 0.00 58 ARG A N 25
ATOM 23420 C CA . ARG A 1 58 ? 55.206 -5.648 1.393 1.00 0.00 58 ARG A CA 25
ATOM 23421 C C . ARG A 1 58 ? 56.628 -6.011 1.828 1.00 0.00 58 ARG A C 25
ATOM 23422 O O . ARG A 1 58 ? 57.527 -5.191 1.785 1.00 0.00 58 ARG A O 25
ATOM 23443 N N . GLY A 1 59 ? 56.834 -7.233 2.251 1.00 0.00 59 GLY A N 25
ATOM 23444 C CA . GLY A 1 59 ? 58.195 -7.657 2.696 1.00 0.00 59 GLY A CA 25
ATOM 23445 C C . GLY A 1 59 ? 58.121 -9.061 3.298 1.00 0.00 59 GLY A C 25
ATOM 23446 O O . GLY A 1 59 ? 57.107 -9.373 3.900 1.00 0.00 59 GLY A O 25
#

InterPro domains:
  IPR001357 BRCT domain [PF16589] (21-100)
  IPR009057 Homedomain-like superfamily [SSF46689] (132-189)
  IPR015010 TERF2-interacting telomeric protein 1, Myb domain [PF08914] (136-195)
  IPR021661 TRF2-interacting telomeric protein/Rap1, C-terminal [PF11626] (322-397)
  IPR036420 BRCT domain superfamily [G3DSA:3.40.50.10190] (15-99)
  IPR038104 TRF2-interacting telomeric protein/Rap1, C-terminal domain superfamily [G3DSA:1.10.10.2170] (357-399)
  IPR039595 TE2IP/Rap1 [PTHR16466] (1-191)

Secondary structure (DSSP, 8-state):
------HHHHHHHHHHHHHT--STTTTTSSHHHHHHHHS-SSS--SHHHHHHHHHHT--

CATH classification: 1.10.10.60

GO terms:
  GO:0005515 protein binding (F, IPI)
  GO:0000228 nuclear chromosome (C, TAS)
  GO:0007004 telomere maintenance via telomerase (P, TAS)
  GO:0005654 nucleoplasm (C, TAS)
  GO:0098505 G-rich strand telomeric DNA binding (F, IDA)
  GO:0000781 chromosome, telomeric region (C, IDA)
  GO:0042162 telomeric repeat DNA binding (F, IDA)
  GO:0000783 nuclear telomere cap complex (C, IDA)
  GO:0070187 shelterin complex (C, IDA)
  GO:0000723 telomere maintenance (P, IDA)
  GO:0000781 chromosome, telomeric region (C, HDA)
  GO:0031848 protection from non-homologous end joining at telomere (P, IMP)
  GO:0032204 regulation of telomere maintenance (P, IMP)
  GO:0070198 protein localization to chromosome, telomeric region (P, IMP)
  GO:0016233 telomere capping (P, IDA)
  GO:0005634 nucleus (C, IDA)
  GO:0005737 cytoplasm (C, IDA)
  GO:0019902 phosphatase binding (F, IPI)
  GO:0032205 negative regulation of telomere maintenance (P, IDA)
  GO:0035556 intracellular signal transduction (P, IMP)